Protein AF-A0A1A9VKA3-F1 (afdb_monomer)

Nearest PDB structures (foldseek):
  4nbq-assembly1_B  TM=9.025E-01  e=1.639E-74  Coxiella burnetii RSA 493
  4nbq-assembly1_A  TM=9.138E-01  e=6.397E-72  Coxiella burnetii RSA 493
  4aim-assembly1_A-3  TM=8.258E-01  e=1.124E-75  Caulobacter vibrioides CB15
  7ogk-assembly1_B  TM=8.802E-01  e=6.059E-70  Escherichia coli K-12
  6d6k-assembly2_B  TM=9.652E-01  e=4.763E-63  Acinetobacter baumannii

Solvent-accessible surface area (backbone atoms only — not comparable to full-atom values): 55734 Å² total; per-residue (Å²): 135,68,59,12,34,31,44,27,34,39,58,64,77,42,42,54,68,55,51,49,53,52,53,31,61,76,67,74,48,98,41,68,43,67,56,76,86,53,56,30,77,31,26,32,47,38,41,32,21,26,36,71,29,43,74,47,54,82,67,64,73,50,48,49,34,30,36,41,34,28,32,34,53,20,35,28,30,68,57,21,28,78,92,29,60,80,75,47,72,39,90,48,75,83,50,75,67,58,50,55,64,54,47,61,79,60,49,40,83,40,79,46,52,67,56,62,69,30,85,53,68,56,98,86,42,42,31,36,62,44,44,75,70,73,45,88,74,88,72,72,64,40,83,31,40,24,78,41,70,42,83,73,49,74,40,81,89,78,38,30,35,35,34,42,35,36,29,34,61,88,66,52,70,38,37,49,27,33,52,53,14,53,76,66,68,14,26,10,14,31,77,43,41,33,31,44,28,50,55,91,48,42,46,93,71,36,44,43,69,65,64,46,53,66,36,64,64,82,84,84,80,90,81,76,92,85,74,97,67,87,77,84,78,91,68,70,53,52,70,77,61,51,41,46,53,67,67,65,45,53,58,70,72,52,63,87,57,48,79,49,49,60,35,57,54,76,48,82,54,83,94,28,49,36,33,42,36,24,67,70,60,64,76,85,39,51,5,31,21,39,21,33,38,62,66,19,28,26,41,14,36,24,41,74,44,86,57,90,70,93,62,98,55,62,48,68,45,53,42,41,44,79,48,47,61,21,68,76,42,79,43,88,55,96,82,54,52,88,74,79,81,49,69,68,34,50,46,46,15,45,57,42,38,57,58,50,58,42,54,48,54,76,89,54,46,46,37,35,40,38,42,30,38,40,60,29,53,57,78,39,51,69,64,59,41,46,41,40,40,13,46,45,43,7,41,34,40,29,32,50,54,41,86,72,63,50,26,51,42,38,31,24,21,45,94,85,70,48,78,35,64,57,45,32,59,70,53,45,72,66,26,45,28,47,34,39,39,29,26,43,90,80,27,48,30,26,37,43,33,34,25,57,53,40,42,68,65,60,54,52,51,47,52,52,56,44,51,69,64,28,47,72,52,28,52,49,43,50,55,49,30,63,64,66,66,39,64,46,45,88,80,79,67,83,88,46,64,75,59,44,63,63,46,57,80,47,48,66,58,50,52,58,21,48,60,38,63,52,65,70,62,19,52,55,42,45,49,56,52,50,50,52,51,50,56,59,45,41,75,73,72,49,59,67,66,60,50,54,53,33,50,54,54,48,51,38,52,51,55,54,49,44,35,69,73,72,54,38,45,62,70,66,41,50,43,78,46,68,62,62,74,49,75,47,63,69,79,46,94,84,50,35,10,16,12,41,24,30,46,59,64,14,27,18,44,14,39,27,44,73,43,46,83,84,67,32,46,78,42,82,50,97,93,47,78,44,75,44,45,73,44,54,48,39,46,79,53,45,62,18,70,74,45,90,70,84,89,70,79,82,50,72,65,33,53,48,36,18,49,51,29,38,34,31,46,57,65,31,53,57,54,60,89,79,48,73,55,16,39,37,37,40,29,42,39,61,26,51,42,31,58,52,45,26,34,36,26,34,9,43,39,47,5,36,17,55,24,27,44,69,50,78,58,68,33,21,34,35,34,31,28,28,46,70,58,93,91,48,71,48,66,31,35,56,36,38,49,70,48,48,74,58,30,39,27,45,36,37,44,22,20,45,93,79,17,36,9,17,41,37,36,41,31,58,43,90,44,49,53,70,69,58,52,52,55,49,50,55,56,45,47,57,49,25,49,55,50,41,54,60,46,42,75,76,56,72,65,45,40,98,55,60,43,74,79,28,66,31,77,48,76,52,77,48,61,64,86,44,50,62,55,41,34,25,80,95,39,51,43,44,49,52,42,25,70,75,28,68,20,51,74,47,74,47,93,83,19,43,34,41,28,38,8,60,33,65,68,31,24,51,48,29,51,50,54,48,51,61,63,53,57,76,86,54,79,68,40,74,41,62,32,29,33,70,42,78,54,93,56,39,34,39,27,34,29,81,93,79,43,62,31,40,27,45,57,84,28,60,46,76,61,93,69,99,49,58,73,80,80,50,54,79,65,44,71,51,54,26,25,28,74,46,66,47,100,86,71,42,38,29,37,20,35,43,42,24,39,81,88,82,69,44,84,33,90,70,80,78,80,73,86,81,82,80,84,81,86,89,85,86,87,88,82,89,80,90,78,90,77,91,88,89,84,84,91,90,82,88,88,85,90,89,89,86,90,84,89,89,82,90,87,84,88,88,88,83,89,82,88,86,89,81,82,90,134

Foldseek 3Di:
DDFFKFFAFADAQDWLVVVQVLVCVLVVAPDKDWADTDDNQETFTIMMGTDPLVVCNVLLQFFKWKKKFKKAWFFAFLQLEPVGDTDGGDPDFDDPVRLVVLVVVVAFKDFFFDHQLAQDDDPRRGSNVCVVVVDDDDTGTDIWHWHDKDWDDADPPRSMTMIMTMTTPPDDVSRVQQVSNVSSVTGIGTHYMYIQDTQPRGRVLHDYSVRSNVLSDDDDDDDDDDDPDDDPDPRDHSSVSGHHSVRSCVSSPPPVQDLQNLLWDWDDALNWIWIWGDDNPPVVALFWIWIDTHFWIKIKGKHWDADPDDDPDAQEFFWEDEFCVLVPDQDPDPVSGDDDDDLVRLQLSVQLCLQQVLQADPRDHIHMYMYIYTNHDPQFFDVSQRSSLRSQLRCLSSLAQGDAQKGKWWWFAAPVRDIRTRGTPVSNVRTQKTWIWMAGLFFTFKIWIFGLFDALVSVLVRRVVRSNSTVVSSVVSVVSSVSNPRGHDDDDDDDLPVLLVVCVVCLVQLVVLLLDLDPVSSVVSVVVSLVVSLVVVVVVVDDSVSNVSSSVVNSLVSQLCCCQPVQAHSNRDHQLDFADWDKDWPPDVQFLIWIWIDTPQWIKTKTKAWAAQVPWDFDADPSGTDTHLEFFFEDEDQVQAPDDDDDDPDDSVRSNLRVQLCSQQVSQFDDCVVVVIRMYMYIYINHAFFPNSQSSNQRVLRRCLASQGFGNFRKGKWKKFWADDPPDIGIHTGDTPVCVVSTQKIWMFMHGLRGTRIIIIHGSHSRDHSVVSSVNSVSRSVNRVVSLVNSVVHPGGHDNDTDFQHKDKDKDFDDLVLVDQLCDDVSPQQVVLCVVLVWHWDADSRRIIIIIHRGPRSSVSSVVSSCQSSDDDDQFDKWKWAFADFDFFWTWIATRPRAIAIEGNQQEAQDDDPGPVVRDDHGDIFIWGQHDADPPGHTYTHRHQADRVPRDGRDDDHDDDDDDDDDDDDDDDDDDDDDDDDDDDDDDDDDDDDDDDDDDDDDDDDDDDDDDDDD

Structure (mmCIF, N/CA/C/O backbone):
data_AF-A0A1A9VKA3-F1
#
_entry.id   AF-A0A1A9VKA3-F1
#
loop_
_atom_site.group_PDB
_atom_site.id
_atom_site.type_symbol
_atom_site.label_atom_id
_atom_site.label_alt_id
_atom_site.label_comp_id
_atom_site.label_asym_id
_atom_site.label_entity_id
_atom_site.label_seq_id
_atom_site.pdbx_PDB_ins_code
_atom_site.Cartn_x
_atom_site.Cartn_y
_atom_site.Cartn_z
_atom_site.occupancy
_atom_site.B_iso_or_equiv
_atom_site.auth_seq_id
_atom_site.auth_comp_id
_atom_site.auth_asym_id
_atom_site.auth_atom_id
_atom_site.pdbx_PDB_model_num
ATOM 1 N N . MET A 1 1 ? -11.279 -48.563 34.164 1.00 61.41 1 MET A N 1
ATOM 2 C CA . MET A 1 1 ? -10.396 -48.146 35.279 1.00 61.41 1 MET A CA 1
ATOM 3 C C . MET A 1 1 ? -10.554 -46.649 35.484 1.00 61.41 1 MET A C 1
ATOM 5 O O . MET A 1 1 ? -10.796 -45.958 34.506 1.00 61.41 1 MET A O 1
ATOM 9 N N . ILE A 1 2 ? -10.482 -46.159 36.723 1.00 78.62 2 ILE A N 1
ATOM 10 C CA . ILE A 1 2 ? -10.632 -44.727 37.028 1.00 78.62 2 ILE A CA 1
ATOM 11 C C . ILE A 1 2 ? -9.265 -44.042 36.924 1.00 78.62 2 ILE A C 1
ATOM 13 O O . ILE A 1 2 ? -8.274 -44.522 37.487 1.00 78.62 2 ILE A O 1
ATOM 17 N N . HIS A 1 3 ? -9.222 -42.936 36.186 1.00 85.75 3 HIS A N 1
ATOM 18 C CA . HIS A 1 3 ? -8.033 -42.128 35.939 1.00 85.75 3 HIS A CA 1
ATOM 19 C C . HIS A 1 3 ? -8.384 -40.662 36.198 1.00 85.75 3 HIS A C 1
ATOM 21 O O . HIS A 1 3 ? -9.272 -40.130 35.543 1.00 85.75 3 HIS A O 1
ATOM 27 N N . GLY A 1 4 ? -7.735 -40.035 37.177 1.00 88.44 4 GLY A N 1
ATOM 28 C CA . GLY A 1 4 ? -8.029 -38.651 37.552 1.00 88.44 4 GLY A CA 1
ATOM 29 C C . GLY A 1 4 ? -7.556 -38.296 38.957 1.00 88.44 4 GLY A C 1
ATOM 30 O O . GLY A 1 4 ? -6.942 -39.116 39.647 1.00 88.44 4 GLY A O 1
ATOM 31 N N . TRP A 1 5 ? -7.831 -37.065 39.361 1.00 91.69 5 TRP A N 1
ATOM 32 C CA . TRP A 1 5 ? -7.497 -36.505 40.664 1.00 91.69 5 TRP A CA 1
ATOM 33 C C . TRP A 1 5 ? -8.720 -36.465 41.576 1.00 91.69 5 TRP A C 1
ATOM 35 O O . TRP A 1 5 ? -9.839 -36.264 41.128 1.00 91.69 5 TRP A O 1
ATOM 45 N N . LEU A 1 6 ? -8.504 -36.647 42.870 1.00 92.56 6 LEU A N 1
ATOM 46 C CA . LEU A 1 6 ? -9.514 -36.541 43.912 1.00 92.56 6 LEU A CA 1
ATOM 47 C C . LEU A 1 6 ? -9.021 -35.540 44.951 1.00 92.56 6 LEU A C 1
ATOM 49 O O . LEU A 1 6 ? -7.951 -35.730 45.528 1.00 92.56 6 LEU A O 1
ATOM 53 N N . ASN A 1 7 ? -9.798 -34.497 45.212 1.00 93.62 7 ASN A N 1
ATOM 54 C CA . ASN A 1 7 ? -9.508 -33.549 46.279 1.00 93.62 7 ASN A CA 1
ATOM 55 C C . ASN A 1 7 ? -10.084 -34.072 47.605 1.00 93.62 7 ASN A C 1
ATOM 57 O O . ASN A 1 7 ? -11.268 -33.900 47.874 1.00 93.62 7 ASN A O 1
ATOM 61 N N . LEU A 1 8 ? -9.288 -34.780 48.409 1.00 94.56 8 LEU A N 1
ATOM 62 C CA . LEU A 1 8 ? -9.779 -35.389 49.650 1.00 94.56 8 LEU A CA 1
ATOM 63 C C . LEU A 1 8 ? -9.677 -34.411 50.830 1.00 94.56 8 LEU A C 1
ATOM 65 O O . LEU A 1 8 ? -8.600 -33.873 51.071 1.00 94.56 8 LEU A O 1
ATOM 69 N N . ASP A 1 9 ? -10.730 -34.263 51.632 1.00 94.75 9 ASP A N 1
ATOM 70 C CA . ASP A 1 9 ? -10.618 -33.704 52.985 1.00 94.75 9 ASP A CA 1
ATOM 71 C C . ASP A 1 9 ? -10.139 -34.806 53.940 1.00 94.75 9 ASP A C 1
ATOM 73 O O . ASP A 1 9 ? -10.895 -35.700 54.333 1.00 94.75 9 ASP A O 1
ATOM 77 N N . LYS A 1 10 ? -8.842 -34.809 54.266 1.00 94.38 10 LYS A N 1
ATOM 78 C CA . LYS A 1 10 ? -8.260 -35.832 55.139 1.00 94.38 10 LYS A CA 1
ATOM 79 C C . LYS A 1 10 ? -8.697 -35.581 56.592 1.00 94.38 10 LYS A C 1
ATOM 81 O O . LYS A 1 10 ? -8.366 -34.521 57.127 1.00 94.38 10 LYS A O 1
ATOM 86 N N . PRO A 1 11 ? -9.292 -36.561 57.298 1.00 92.00 11 PRO A N 1
ATOM 87 C CA . PRO A 1 11 ? -9.583 -36.420 58.723 1.00 92.00 11 PRO A CA 1
ATOM 88 C C . PRO A 1 11 ? -8.307 -36.459 59.584 1.00 92.00 11 PRO A C 1
ATOM 90 O O . PRO A 1 11 ? -7.237 -36.916 59.153 1.00 92.00 11 PRO A O 1
ATOM 93 N N . ILE A 1 12 ? -8.422 -35.986 60.826 1.00 90.06 12 ILE A N 1
ATOM 94 C CA . ILE A 1 12 ? -7.366 -36.081 61.849 1.00 90.06 12 ILE A CA 1
ATOM 95 C C . ILE A 1 12 ? -7.159 -37.556 62.238 1.00 90.06 12 ILE A C 1
ATOM 97 O O . ILE A 1 12 ? -8.090 -38.356 62.213 1.00 90.06 12 ILE A O 1
ATOM 101 N N . GLY A 1 13 ? -5.929 -37.933 62.586 1.00 86.25 13 GLY A N 1
ATOM 102 C CA . GLY A 1 13 ? -5.596 -39.244 63.158 1.00 86.25 13 GLY A CA 1
ATOM 103 C C . GLY A 1 13 ? -5.094 -40.286 62.154 1.00 86.25 13 GLY A C 1
ATOM 104 O O . GLY A 1 13 ? -4.508 -41.288 62.558 1.00 86.25 13 GLY A O 1
ATOM 105 N N . ILE A 1 14 ? -5.231 -40.044 60.845 1.00 89.69 14 ILE A N 1
ATOM 106 C CA . ILE A 1 14 ? -4.697 -40.933 59.798 1.00 89.69 14 ILE A CA 1
ATOM 107 C C . ILE A 1 14 ? -3.540 -40.288 59.031 1.00 89.69 14 ILE A C 1
ATOM 109 O O . ILE A 1 14 ? -3.530 -39.090 58.768 1.00 89.69 14 ILE A O 1
ATOM 113 N N . SER A 1 15 ? -2.549 -41.072 58.617 1.00 89.25 15 SER A N 1
ATOM 114 C CA . SER A 1 15 ? -1.482 -40.599 57.725 1.00 89.25 15 SER A CA 1
ATOM 115 C C . SER A 1 15 ? -1.966 -40.442 56.278 1.00 89.25 15 SER A C 1
ATOM 117 O O . SER A 1 15 ? -2.915 -41.098 55.848 1.00 89.25 15 SER A O 1
ATOM 119 N N . SER A 1 16 ? -1.253 -39.640 55.478 1.00 90.00 16 SER A N 1
ATOM 120 C CA . SER A 1 16 ? -1.533 -39.499 54.035 1.00 90.00 16 SER A CA 1
ATOM 121 C C . SER A 1 16 ? -1.516 -40.853 53.298 1.00 90.00 16 SER A C 1
ATOM 123 O O . SER A 1 16 ? -2.329 -41.093 52.412 1.00 90.00 16 SER A O 1
ATOM 125 N N . ALA A 1 17 ? -0.643 -41.784 53.706 1.00 88.56 17 ALA A N 1
ATOM 126 C CA . ALA A 1 17 ? -0.574 -43.129 53.128 1.00 88.56 17 ALA A CA 1
ATOM 127 C C . ALA A 1 17 ? -1.793 -44.002 53.490 1.00 88.56 17 ALA A C 1
ATOM 129 O O . ALA A 1 17 ? -2.284 -44.763 52.652 1.00 88.56 17 ALA A O 1
ATOM 130 N N . GLN A 1 18 ? -2.307 -43.883 54.720 1.00 90.62 18 GLN A N 1
ATOM 131 C CA . GLN A 1 18 ? -3.542 -44.557 55.134 1.00 90.62 18 GLN A CA 1
ATOM 132 C C . GLN A 1 18 ? -4.755 -44.004 54.375 1.00 90.62 18 GLN A C 1
ATOM 134 O O . GLN A 1 18 ? -5.557 -44.798 53.889 1.00 90.62 18 GLN A O 1
ATOM 139 N N . ALA A 1 19 ? -4.833 -42.683 54.181 1.00 91.00 19 ALA A N 1
ATOM 140 C CA . ALA A 1 19 ? -5.880 -42.047 53.379 1.00 91.00 19 ALA A CA 1
ATOM 141 C C . ALA A 1 19 ? -5.872 -42.550 51.922 1.00 91.00 19 ALA A C 1
ATOM 143 O O . ALA A 1 19 ? -6.896 -43.004 51.416 1.00 91.00 19 ALA A O 1
ATOM 144 N N . VAL A 1 20 ? -4.697 -42.600 51.277 1.00 91.69 20 VAL A N 1
ATOM 145 C CA . VAL A 1 20 ? -4.548 -43.191 49.931 1.00 91.69 20 VAL A CA 1
ATOM 146 C C . VAL A 1 20 ? -5.001 -44.652 49.904 1.00 91.69 20 VAL A C 1
ATOM 148 O O . VAL A 1 20 ? -5.652 -45.072 48.952 1.00 91.69 20 VAL A O 1
ATOM 151 N N . THR A 1 21 ? -4.695 -45.432 50.943 1.00 91.00 21 THR A N 1
ATOM 152 C CA . THR A 1 21 ? -5.102 -46.845 51.027 1.00 91.00 21 THR A CA 1
ATOM 153 C C . THR A 1 21 ? -6.621 -46.999 51.122 1.00 91.00 21 THR A C 1
ATOM 155 O O . THR A 1 21 ? -7.177 -47.899 50.495 1.00 91.00 21 THR A O 1
ATOM 158 N N . GLN A 1 22 ? -7.300 -46.132 51.875 1.00 90.69 22 GLN A N 1
ATOM 159 C CA . GLN A 1 22 ? -8.761 -46.140 51.989 1.00 90.69 22 GLN A CA 1
ATOM 160 C C . GLN A 1 22 ? -9.425 -45.733 50.668 1.00 90.69 22 GLN A C 1
ATOM 162 O O . GLN A 1 22 ? -10.267 -46.471 50.163 1.00 90.69 22 GLN A O 1
ATOM 167 N N . VAL A 1 23 ? -8.964 -44.652 50.033 1.00 89.81 23 VAL A N 1
ATOM 168 C CA . VAL A 1 23 ? -9.460 -44.221 48.712 1.00 89.81 23 VAL A CA 1
ATOM 169 C C . VAL A 1 23 ? -9.226 -45.293 47.643 1.00 89.81 23 VAL A C 1
ATOM 171 O O . VAL A 1 23 ? -10.105 -45.566 46.827 1.00 89.81 23 VAL A O 1
ATOM 174 N N . LYS A 1 24 ? -8.071 -45.967 47.675 1.00 89.19 24 LYS A N 1
ATOM 175 C CA . LYS A 1 24 ? -7.750 -47.073 46.763 1.00 89.19 24 LYS A CA 1
ATOM 176 C C . LYS A 1 24 ? -8.760 -48.221 46.857 1.00 89.19 24 LYS A C 1
ATOM 178 O O . LYS A 1 24 ? -9.099 -48.796 45.826 1.00 89.19 24 LYS A O 1
ATOM 183 N N . LYS A 1 25 ? -9.224 -48.538 48.074 1.00 87.56 25 LYS A N 1
ATOM 184 C CA . LYS A 1 25 ? -10.262 -49.552 48.318 1.00 87.56 25 LYS A CA 1
ATOM 185 C C . LYS A 1 25 ? -11.631 -49.096 47.813 1.00 87.56 25 LYS A C 1
ATOM 187 O O . LYS A 1 25 ? -12.314 -49.891 47.186 1.00 87.56 25 LYS A O 1
ATOM 192 N N . ILE A 1 26 ? -12.003 -47.836 48.048 1.00 86.44 26 ILE A N 1
ATOM 193 C CA . ILE A 1 26 ? -13.296 -47.279 47.612 1.00 86.44 26 ILE A CA 1
ATOM 194 C C . ILE A 1 26 ? -13.417 -47.320 46.079 1.00 86.44 26 ILE A C 1
ATOM 196 O O . ILE A 1 26 ? -14.419 -47.782 45.550 1.00 86.44 26 ILE A O 1
ATOM 200 N N . PHE A 1 27 ? -12.387 -46.893 45.348 1.00 84.50 27 PHE A N 1
ATOM 201 C CA . PHE A 1 27 ? -12.435 -46.805 43.882 1.00 84.50 27 PHE A CA 1
ATOM 202 C C . PHE A 1 27 ? -11.936 -48.056 43.136 1.00 84.50 27 PHE A C 1
ATOM 204 O O . PHE A 1 27 ? -11.794 -48.003 41.914 1.00 84.50 27 PHE A O 1
ATOM 211 N N . ASP A 1 28 ? -11.623 -49.143 43.852 1.00 83.56 28 ASP A N 1
ATOM 212 C CA . ASP A 1 28 ? -11.058 -50.395 43.317 1.00 83.56 28 ASP A CA 1
ATOM 213 C C . ASP A 1 28 ? -9.945 -50.174 42.266 1.00 83.56 28 ASP A C 1
ATOM 215 O O . ASP A 1 28 ? -9.974 -50.666 41.135 1.00 83.56 28 ASP A O 1
ATOM 219 N N . THR A 1 29 ? -8.948 -49.349 42.607 1.00 83.94 29 THR A N 1
ATOM 220 C CA . THR A 1 29 ? -7.844 -49.013 41.689 1.00 83.94 29 THR A CA 1
ATOM 221 C C . THR A 1 29 ? -6.531 -49.667 42.098 1.00 83.94 29 THR A C 1
ATOM 223 O O . THR A 1 29 ? -6.176 -49.743 43.271 1.00 83.94 29 THR A O 1
ATOM 226 N N . LYS A 1 30 ? -5.727 -50.109 41.122 1.00 82.94 30 LYS A N 1
ATOM 227 C CA . LYS A 1 30 ? -4.413 -50.725 41.386 1.00 82.94 30 LYS A CA 1
ATOM 228 C C . LYS A 1 30 ? -3.325 -49.701 41.728 1.00 82.94 30 LYS A C 1
ATOM 230 O O . LYS A 1 30 ? -2.392 -50.045 42.460 1.00 82.94 30 LYS A O 1
ATOM 235 N N . LYS A 1 31 ? -3.448 -48.451 41.261 1.00 88.62 31 LYS A N 1
ATOM 236 C CA . LYS A 1 31 ? -2.453 -47.376 41.436 1.00 88.62 31 LYS A CA 1
ATOM 237 C C . LYS A 1 31 ? -3.103 -46.123 42.022 1.00 88.62 31 LYS A C 1
ATOM 239 O O . LYS A 1 31 ? -4.080 -45.629 41.468 1.00 88.62 31 LYS A O 1
ATOM 244 N N . ALA A 1 32 ? -2.533 -45.609 43.108 1.00 91.50 32 ALA A N 1
ATOM 245 C CA . ALA A 1 32 ? -2.912 -44.335 43.706 1.00 91.50 32 ALA A CA 1
ATOM 246 C C . ALA A 1 32 ? -1.687 -43.678 44.366 1.00 91.50 32 ALA A C 1
ATOM 248 O O . ALA A 1 32 ? -0.800 -44.381 44.855 1.00 91.50 32 ALA A O 1
ATOM 249 N N . GLY A 1 33 ? -1.640 -42.350 44.376 1.00 89.62 33 GLY A N 1
ATOM 250 C CA . GLY A 1 33 ? -0.594 -41.541 45.010 1.00 89.62 33 GLY A CA 1
ATOM 251 C C . GLY A 1 33 ? -1.160 -40.199 45.471 1.00 89.62 33 GLY A C 1
ATOM 252 O O . GLY A 1 33 ? -2.311 -39.904 45.180 1.00 89.62 33 GLY A O 1
ATOM 253 N N . HIS A 1 34 ? -0.394 -39.393 46.205 1.00 91.62 34 HIS A N 1
ATOM 254 C CA . HIS A 1 34 ? -0.874 -38.109 46.733 1.00 91.62 34 HIS A CA 1
ATOM 255 C C . HIS A 1 34 ? 0.099 -36.962 46.442 1.00 91.62 34 HIS A C 1
ATOM 257 O O . HIS A 1 34 ? 1.306 -37.187 46.319 1.00 91.62 34 HIS A O 1
ATOM 263 N N . LEU A 1 35 ? -0.425 -35.736 46.375 1.00 87.12 35 LEU A N 1
ATOM 264 C CA . LEU A 1 35 ? 0.350 -34.512 46.181 1.00 87.12 35 LEU A CA 1
ATOM 265 C C . LEU A 1 35 ? 0.547 -33.774 47.512 1.00 87.12 35 LEU A C 1
ATOM 267 O O . LEU A 1 35 ? -0.386 -33.247 48.117 1.00 87.12 35 LEU A O 1
ATOM 271 N N . GLY A 1 36 ? 1.796 -33.755 47.980 1.00 82.69 36 GLY A N 1
ATOM 272 C CA . GLY A 1 36 ? 2.171 -33.199 49.280 1.00 82.69 36 GLY A CA 1
ATOM 273 C C . GLY A 1 36 ? 1.756 -34.088 50.459 1.00 82.69 36 GLY A C 1
ATOM 274 O O . GLY A 1 36 ? 0.704 -34.720 50.458 1.00 82.69 36 GLY A O 1
ATOM 275 N N . THR A 1 37 ? 2.590 -34.145 51.496 1.00 85.88 37 THR A N 1
ATOM 276 C CA . THR A 1 37 ? 2.312 -34.932 52.709 1.00 85.88 37 THR A CA 1
ATOM 277 C C . THR A 1 37 ? 1.627 -34.065 53.761 1.00 85.88 37 THR A C 1
ATOM 279 O O . THR A 1 37 ? 2.080 -32.952 54.021 1.00 85.88 37 THR A O 1
ATOM 282 N N . LEU A 1 38 ? 0.568 -34.589 54.379 1.00 86.38 38 LEU A N 1
ATOM 283 C CA . LEU A 1 38 ? -0.024 -34.075 55.617 1.00 86.38 38 LEU A CA 1
ATOM 284 C C . LEU A 1 38 ? 0.322 -34.986 56.793 1.00 86.38 38 LEU A C 1
ATOM 286 O O . LEU A 1 38 ? 0.218 -36.216 56.681 1.00 86.38 38 LEU A O 1
ATOM 290 N N . ASP A 1 39 ? 0.700 -34.361 57.907 1.00 81.94 39 ASP A N 1
ATOM 291 C CA . ASP A 1 39 ? 0.918 -35.038 59.183 1.00 81.94 39 ASP A CA 1
ATOM 292 C C . ASP A 1 39 ? -0.409 -35.610 59.730 1.00 81.94 39 ASP A C 1
ATOM 294 O O . ASP A 1 39 ? -1.480 -35.087 59.414 1.00 81.94 39 ASP A O 1
ATOM 298 N N . PRO A 1 40 ? -0.379 -36.681 60.548 1.00 84.88 40 PRO A N 1
ATOM 299 C CA . PRO A 1 40 ? -1.594 -37.278 61.108 1.00 84.88 40 PRO A CA 1
ATOM 300 C C . PRO A 1 40 ? -2.463 -36.303 61.914 1.00 84.88 40 PRO A C 1
ATOM 302 O O . PRO A 1 40 ? -3.685 -36.376 61.811 1.00 84.88 40 PRO A O 1
ATOM 305 N N . LEU A 1 41 ? -1.847 -35.364 62.641 1.00 86.00 41 LEU A N 1
ATOM 306 C CA . LEU A 1 41 ? -2.549 -34.323 63.402 1.00 86.00 41 LEU A CA 1
ATOM 307 C C . LEU A 1 41 ? -3.238 -33.265 62.520 1.00 86.00 41 LEU A C 1
ATOM 309 O O . LEU A 1 41 ? -4.064 -32.500 63.006 1.00 86.00 41 LEU A O 1
ATOM 313 N N . ALA A 1 42 ? -2.878 -33.194 61.234 1.00 89.62 42 ALA A N 1
ATOM 314 C CA . ALA A 1 42 ? -3.408 -32.209 60.309 1.00 89.62 42 ALA A CA 1
ATOM 315 C C . ALA A 1 42 ? -4.627 -32.765 59.563 1.00 89.62 42 ALA A C 1
ATOM 317 O O . ALA A 1 42 ? -4.596 -33.901 59.075 1.00 89.62 42 ALA A O 1
ATOM 318 N N . SER A 1 43 ? -5.665 -31.941 59.431 1.00 93.88 43 SER A N 1
ATOM 319 C CA . SER A 1 43 ? -6.819 -32.204 58.560 1.00 93.88 43 SER A CA 1
ATOM 320 C C . SER A 1 43 ? -6.779 -31.364 57.282 1.00 93.88 43 SER A C 1
ATOM 322 O O . SER A 1 43 ? -5.906 -30.502 57.132 1.00 93.88 43 SER A O 1
ATOM 324 N N . GLY A 1 44 ? -7.724 -31.583 56.369 1.00 93.50 44 GLY A N 1
ATOM 325 C CA . GLY A 1 44 ? -7.929 -30.725 55.205 1.00 93.50 44 GLY A CA 1
ATOM 326 C C . GLY A 1 44 ? -7.424 -31.321 53.896 1.00 93.50 44 GLY A C 1
ATOM 327 O O . GLY A 1 44 ? -7.164 -32.521 53.781 1.00 93.50 44 GLY A O 1
ATOM 328 N N . VAL A 1 45 ? -7.267 -30.446 52.907 1.00 94.25 45 VAL A N 1
ATOM 329 C CA . VAL A 1 45 ? -7.030 -30.761 51.493 1.00 94.25 45 VAL A CA 1
ATOM 330 C C . VAL A 1 45 ? -5.841 -31.701 51.297 1.00 94.25 45 VAL A C 1
ATOM 332 O O . VAL A 1 45 ? -4.700 -31.333 51.577 1.00 94.25 45 VAL A O 1
ATOM 335 N N . LEU A 1 46 ? -6.071 -32.893 50.751 1.00 94.12 46 LEU A N 1
ATOM 336 C CA . LEU A 1 46 ? -5.081 -33.870 50.299 1.00 94.12 46 LEU A CA 1
ATOM 337 C C . LEU A 1 46 ? -5.436 -34.342 48.880 1.00 94.12 46 LEU A C 1
ATOM 339 O O . LEU A 1 46 ? -6.256 -35.245 48.724 1.00 94.12 46 LEU A O 1
ATOM 343 N N . PRO A 1 47 ? -4.788 -33.800 47.837 1.00 93.38 47 PRO A N 1
ATOM 344 C CA . PRO A 1 47 ? -5.032 -34.263 46.478 1.00 93.38 47 PRO A CA 1
ATOM 345 C C . PRO A 1 47 ? -4.479 -35.681 46.278 1.00 93.38 47 PRO A C 1
ATOM 347 O O . PRO A 1 47 ? -3.302 -35.945 46.547 1.00 93.38 47 PRO A O 1
ATOM 350 N N . ILE A 1 48 ? -5.324 -36.597 45.805 1.00 93.62 48 ILE A N 1
ATOM 351 C CA . ILE A 1 48 ? -5.009 -38.004 45.545 1.00 93.62 48 ILE A CA 1
ATOM 352 C C . ILE A 1 48 ? -5.166 -38.281 44.051 1.00 93.62 48 ILE A C 1
ATOM 354 O O . ILE A 1 48 ? -6.245 -38.143 43.487 1.00 93.62 48 ILE A O 1
ATOM 358 N N . ALA A 1 49 ? -4.092 -38.719 43.407 1.00 91.81 49 ALA A N 1
ATOM 359 C CA . ALA A 1 49 ? -4.095 -39.139 42.016 1.00 91.81 49 ALA A CA 1
ATOM 360 C C . ALA A 1 49 ? -4.415 -40.635 41.908 1.00 91.81 49 ALA A C 1
ATOM 362 O O . ALA A 1 49 ? -3.775 -41.456 42.572 1.00 91.81 49 ALA A O 1
ATOM 363 N N . LEU A 1 50 ? -5.356 -41.004 41.038 1.00 92.25 50 LEU A N 1
ATOM 364 C CA . LEU A 1 50 ? -5.785 -42.381 40.786 1.00 92.25 50 LEU A CA 1
ATOM 365 C C . LEU A 1 50 ? -5.399 -42.828 39.367 1.00 92.25 50 LEU A C 1
ATOM 367 O O . LEU A 1 50 ? -5.560 -42.093 38.391 1.00 92.25 50 LEU A O 1
ATOM 371 N N . GLY A 1 51 ? -4.900 -44.059 39.235 1.00 90.75 51 GLY A N 1
ATOM 372 C CA . GLY A 1 51 ? -4.555 -44.655 37.943 1.00 90.75 51 GLY A CA 1
ATOM 373 C C . GLY A 1 51 ? -3.438 -43.900 37.213 1.00 90.75 51 GLY A C 1
ATOM 374 O O . GLY A 1 51 ? -2.382 -43.652 37.795 1.00 90.75 51 GLY A O 1
ATOM 375 N N . GLU A 1 52 ? -3.654 -43.537 35.946 1.00 88.69 52 GLU A N 1
ATOM 376 C CA . GLU A 1 52 ? -2.672 -42.818 35.118 1.00 88.69 52 GLU A CA 1
ATOM 377 C C . GLU A 1 52 ? -2.340 -41.413 35.645 1.00 88.69 52 GLU A C 1
ATOM 379 O O . GLU A 1 52 ? -1.216 -40.947 35.462 1.00 88.69 52 GLU A O 1
ATOM 384 N N . ALA A 1 53 ? -3.234 -40.792 36.426 1.00 86.81 53 ALA A N 1
ATOM 385 C CA . ALA A 1 53 ? -2.974 -39.509 37.081 1.00 86.81 53 ALA A CA 1
ATOM 386 C C . ALA A 1 53 ? -1.754 -39.566 38.015 1.00 86.81 53 ALA A C 1
ATOM 388 O O . ALA A 1 53 ? -1.099 -38.554 38.247 1.00 86.81 53 ALA A O 1
ATOM 389 N N . THR A 1 54 ? -1.387 -40.749 38.525 1.00 88.81 54 THR A N 1
ATOM 390 C CA . THR A 1 54 ? -0.183 -40.915 39.360 1.00 88.81 54 THR A CA 1
ATOM 391 C C . THR A 1 54 ? 1.104 -40.502 38.643 1.00 88.81 54 THR A C 1
ATOM 393 O O . THR A 1 54 ? 2.032 -40.029 39.298 1.00 88.81 54 THR A O 1
ATOM 396 N N . LYS A 1 55 ? 1.147 -40.597 37.306 1.00 85.06 55 LYS A N 1
ATOM 397 C CA . LYS A 1 55 ? 2.260 -40.101 36.486 1.00 85.06 55 LYS A CA 1
ATOM 398 C C . LYS A 1 55 ? 2.350 -38.576 36.477 1.00 85.06 55 LYS A C 1
ATOM 400 O O . LYS A 1 55 ? 3.426 -38.063 36.222 1.00 85.06 55 LYS A O 1
ATOM 405 N N . THR A 1 56 ? 1.264 -37.866 36.788 1.00 83.00 56 THR A N 1
ATOM 406 C CA . THR A 1 56 ? 1.204 -36.392 36.798 1.00 83.00 56 THR A CA 1
ATOM 407 C C . THR A 1 56 ? 1.663 -35.763 38.119 1.00 83.00 56 THR A C 1
ATOM 409 O O . THR A 1 56 ? 1.943 -34.570 38.164 1.00 83.00 56 THR A O 1
ATOM 412 N N . ILE A 1 57 ? 1.826 -36.558 39.188 1.00 82.69 57 ILE A N 1
ATOM 413 C CA . ILE A 1 57 ? 2.264 -36.078 40.515 1.00 82.69 57 ILE A CA 1
ATOM 414 C C . ILE A 1 57 ? 3.594 -35.295 40.467 1.00 82.69 57 ILE A C 1
ATOM 416 O O . ILE A 1 57 ? 3.656 -34.247 41.105 1.00 82.69 57 ILE A O 1
ATOM 420 N N . PRO A 1 58 ? 4.654 -35.738 39.749 1.00 75.38 58 PRO A N 1
ATOM 421 C CA . PRO A 1 58 ? 5.909 -34.981 39.670 1.00 75.38 58 PRO A CA 1
ATOM 422 C C . PRO A 1 58 ? 5.771 -33.635 38.953 1.00 75.38 58 PRO A C 1
ATOM 424 O O . PRO A 1 58 ? 6.597 -32.753 39.156 1.00 75.38 58 PRO A O 1
ATOM 427 N N . TYR A 1 59 ? 4.753 -33.507 38.104 1.00 67.00 59 TYR A N 1
ATOM 428 C CA . TYR A 1 59 ? 4.562 -32.376 37.211 1.00 67.00 59 TYR A CA 1
ATOM 429 C C . TYR A 1 59 ? 3.686 -31.279 37.839 1.00 67.00 59 TYR A C 1
ATOM 431 O O . TYR A 1 59 ? 3.889 -30.100 37.577 1.00 67.00 59 TYR A O 1
ATOM 439 N N . LEU A 1 60 ? 2.788 -31.639 38.760 1.00 70.06 60 LEU A N 1
ATOM 440 C CA . LEU A 1 60 ? 2.014 -30.699 39.581 1.00 70.06 60 LEU A CA 1
ATOM 441 C C . LEU A 1 60 ? 2.846 -30.153 40.756 1.00 70.06 60 LEU A C 1
ATOM 443 O O . LEU A 1 60 ? 2.454 -30.251 41.918 1.00 70.06 60 LEU A O 1
ATOM 447 N N . PHE A 1 61 ? 4.035 -29.615 40.469 1.00 59.25 61 PHE A N 1
ATOM 448 C CA . PHE A 1 61 ? 4.917 -29.029 41.479 1.00 59.25 61 PHE A CA 1
ATOM 449 C C . PHE A 1 61 ? 4.281 -27.756 42.065 1.00 59.25 61 PHE A C 1
ATOM 451 O O . PHE A 1 61 ? 4.446 -26.662 41.542 1.00 59.25 61 PHE A O 1
ATOM 458 N N . CYS A 1 62 ? 3.512 -27.901 43.146 1.00 61.75 62 CYS A N 1
ATOM 459 C CA . CYS A 1 62 ? 2.856 -26.775 43.810 1.00 61.75 62 CYS A CA 1
ATOM 460 C C . CYS A 1 62 ? 3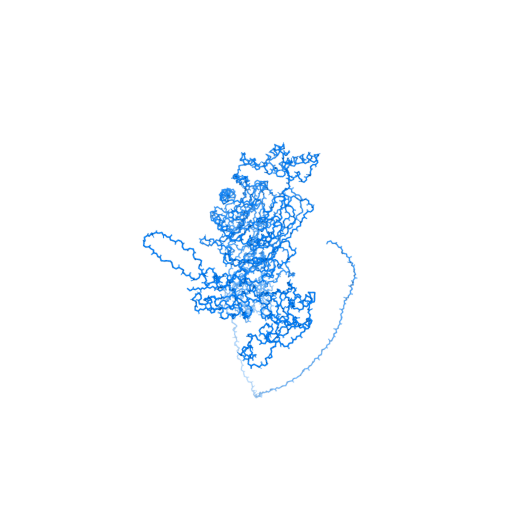.794 -26.129 44.835 1.00 61.75 62 CYS A C 1
ATOM 462 O O . CYS A 1 62 ? 4.077 -26.725 45.887 1.00 61.75 62 CYS A O 1
ATOM 464 N N . ASP A 1 63 ? 4.245 -24.905 44.556 1.00 68.12 63 ASP A N 1
ATOM 465 C CA . ASP A 1 63 ? 4.990 -24.129 45.546 1.00 68.12 63 ASP A CA 1
ATOM 466 C C . ASP A 1 63 ? 4.048 -23.572 46.626 1.00 68.12 63 ASP A C 1
ATOM 468 O O . ASP A 1 63 ? 4.366 -23.638 47.804 1.00 68.12 63 ASP A O 1
ATOM 472 N N . SER A 1 64 ? 2.817 -23.183 46.284 1.00 82.56 64 SER A N 1
ATOM 473 C CA . SER A 1 64 ? 1.897 -22.540 47.234 1.00 82.56 64 SER A CA 1
ATOM 474 C C . SER A 1 64 ? 0.986 -23.515 47.998 1.00 82.56 64 SER A C 1
ATOM 476 O O . SER A 1 64 ? 0.297 -24.364 47.418 1.00 82.56 64 SER A O 1
ATOM 478 N N . LYS A 1 65 ? 0.933 -23.361 49.325 1.00 91.19 65 LYS A N 1
ATOM 479 C CA . LYS A 1 65 ? 0.018 -24.057 50.249 1.00 91.19 65 LYS A CA 1
ATOM 480 C C . LYS A 1 65 ? -0.582 -23.063 51.233 1.00 91.19 65 LYS A C 1
ATOM 482 O O . LYS A 1 65 ? 0.111 -22.137 51.644 1.00 91.19 65 LYS A O 1
ATOM 487 N N . ALA A 1 66 ? -1.826 -23.289 51.652 1.00 93.81 66 ALA A N 1
ATOM 488 C CA . ALA A 1 66 ? -2.470 -22.476 52.683 1.00 93.81 66 ALA A CA 1
ATOM 489 C C . ALA A 1 66 ? -2.920 -23.318 53.881 1.00 93.81 66 ALA A C 1
ATOM 491 O O . ALA A 1 66 ? -3.363 -24.462 53.728 1.00 93.81 66 ALA A O 1
ATOM 492 N N . TYR A 1 67 ? -2.777 -22.752 55.077 1.00 96.12 67 TYR A N 1
ATOM 493 C CA . TYR A 1 67 ? -3.046 -23.407 56.350 1.00 96.12 67 TYR A CA 1
ATOM 494 C C . TYR A 1 67 ? -3.770 -22.472 57.310 1.00 96.12 67 TYR A C 1
ATOM 496 O O . TYR A 1 67 ? -3.360 -21.328 57.473 1.00 96.12 67 TYR A O 1
ATOM 504 N N . ASN A 1 68 ? -4.743 -23.024 58.032 1.00 96.50 68 ASN A N 1
ATOM 505 C CA . ASN A 1 68 ? -5.290 -22.443 59.250 1.00 96.50 68 ASN A CA 1
ATOM 506 C C . ASN A 1 68 ? -4.816 -23.272 60.445 1.00 96.50 68 ASN A C 1
ATOM 508 O O . ASN A 1 68 ? -4.865 -24.508 60.409 1.00 96.50 68 ASN A O 1
ATOM 512 N N . PHE A 1 69 ? -4.326 -22.623 61.496 1.00 96.38 69 PHE A N 1
ATOM 513 C CA . PHE A 1 69 ? -3.783 -23.330 62.653 1.00 96.38 69 PHE A CA 1
ATOM 514 C C . PHE A 1 69 ? -3.865 -22.525 63.944 1.00 96.38 69 PHE A C 1
ATOM 516 O O . PHE A 1 69 ? -3.887 -21.301 63.922 1.00 96.38 69 PHE A O 1
ATOM 523 N N . THR A 1 70 ? -3.851 -23.236 65.069 1.00 96.06 70 THR A N 1
ATOM 524 C CA . THR A 1 70 ? -3.882 -22.649 66.411 1.00 96.06 70 THR A CA 1
ATOM 525 C C . THR A 1 70 ? -2.562 -22.926 67.117 1.00 96.06 70 THR A C 1
ATOM 527 O O . THR A 1 70 ? -2.147 -24.087 67.226 1.00 96.06 70 THR A O 1
ATOM 530 N N . ILE A 1 71 ? -1.919 -21.877 67.629 1.00 96.44 71 ILE A N 1
ATOM 531 C CA . ILE A 1 71 ? -0.766 -21.986 68.526 1.00 96.44 71 ILE A CA 1
ATOM 532 C C . ILE A 1 71 ? -1.260 -21.867 69.965 1.00 96.44 71 ILE A C 1
ATOM 534 O O . ILE A 1 71 ? -2.001 -20.940 70.282 1.00 96.44 71 ILE A O 1
ATOM 538 N N . LYS A 1 72 ? -0.827 -22.775 70.843 1.00 94.75 72 LYS A N 1
ATOM 539 C CA . LYS A 1 72 ? -0.961 -22.620 72.296 1.00 94.75 72 LYS A CA 1
ATOM 540 C C . LYS A 1 72 ? 0.362 -22.147 72.887 1.00 94.75 72 LYS A C 1
ATOM 542 O O . LYS A 1 72 ? 1.406 -22.732 72.596 1.00 94.75 72 LYS A O 1
ATOM 547 N N . TRP A 1 73 ? 0.299 -21.102 73.704 1.00 95.12 73 TRP A N 1
ATOM 548 C CA . TRP A 1 73 ? 1.446 -20.441 74.321 1.00 95.12 73 TRP A CA 1
ATOM 549 C C . TRP A 1 73 ? 1.775 -21.025 75.697 1.00 95.12 73 TRP A C 1
ATOM 551 O O . TRP A 1 73 ? 0.914 -21.596 76.368 1.00 95.12 73 TRP A O 1
ATOM 561 N N . GLY A 1 74 ? 3.020 -20.844 76.139 1.00 91.69 74 GLY A N 1
ATOM 562 C CA . GLY A 1 74 ? 3.465 -21.207 77.487 1.00 91.69 74 GLY A CA 1
ATOM 563 C C . GLY A 1 74 ? 4.125 -22.579 77.599 1.00 91.69 74 GLY A C 1
ATOM 564 O O . GLY A 1 74 ? 4.637 -22.911 78.663 1.00 91.69 74 GLY A O 1
ATOM 565 N N . GLU A 1 75 ? 4.156 -23.373 76.526 1.00 93.12 75 GLU A N 1
ATOM 566 C CA . GLU A 1 75 ? 4.737 -24.720 76.514 1.00 93.12 75 GLU A CA 1
ATOM 567 C C . GLU A 1 75 ? 5.516 -24.979 75.218 1.00 93.12 75 GLU A C 1
ATOM 569 O O . GLU A 1 75 ? 4.989 -24.800 74.117 1.00 93.12 75 GLU A O 1
ATOM 574 N N . GLN A 1 76 ? 6.743 -25.488 75.346 1.00 92.06 76 GLN A N 1
ATOM 575 C CA . GLN A 1 76 ? 7.514 -26.084 74.254 1.00 92.06 76 GLN A CA 1
ATOM 576 C C . GLN A 1 76 ? 7.447 -27.610 74.357 1.00 92.06 76 GLN A C 1
ATOM 578 O O . GLN A 1 76 ? 7.724 -28.157 75.425 1.00 92.06 76 GLN A O 1
ATOM 583 N N . ARG A 1 77 ? 7.148 -28.307 73.255 1.00 91.06 77 ARG A N 1
ATOM 584 C CA . ARG A 1 77 ? 6.975 -29.772 73.221 1.00 91.06 77 ARG A CA 1
ATOM 585 C C . ARG A 1 77 ? 7.955 -30.465 72.275 1.00 91.06 77 ARG A C 1
ATOM 587 O O . ARG A 1 77 ? 8.454 -29.846 71.341 1.00 91.06 77 ARG A O 1
ATOM 594 N N . THR A 1 78 ? 8.231 -31.752 72.493 1.00 84.12 78 THR A N 1
ATOM 595 C CA . THR A 1 78 ? 9.217 -32.535 71.709 1.00 84.12 78 THR A CA 1
ATOM 596 C C . THR A 1 78 ? 8.883 -32.689 70.226 1.00 84.12 78 THR A C 1
ATOM 598 O O . THR A 1 78 ? 9.791 -32.787 69.396 1.00 84.12 78 THR A O 1
ATOM 601 N N . THR A 1 79 ? 7.601 -32.688 69.875 1.00 83.06 79 THR A N 1
ATOM 602 C CA . THR A 1 79 ? 7.095 -32.802 68.498 1.00 83.06 79 THR A CA 1
ATOM 603 C C . THR A 1 79 ? 6.591 -31.475 67.935 1.00 83.06 79 THR A C 1
ATOM 605 O O . THR A 1 79 ? 6.138 -31.452 66.793 1.00 83.06 79 THR A O 1
ATOM 608 N N . ASP A 1 80 ? 6.697 -30.377 68.694 1.00 88.75 80 ASP A N 1
ATOM 609 C CA . ASP A 1 80 ? 6.126 -29.062 68.366 1.00 88.75 80 ASP A CA 1
ATOM 610 C C . ASP A 1 80 ? 4.578 -29.085 68.173 1.00 88.75 80 ASP A C 1
ATOM 612 O O . ASP A 1 80 ? 3.991 -28.188 67.560 1.00 88.75 80 ASP A O 1
ATOM 616 N N . ASP A 1 81 ? 3.902 -30.104 68.720 1.00 88.12 81 ASP A N 1
ATOM 617 C CA . ASP A 1 81 ? 2.444 -30.294 68.740 1.00 88.12 81 ASP A CA 1
ATOM 618 C C . ASP A 1 81 ? 1.982 -30.991 70.040 1.00 88.12 81 ASP A C 1
ATOM 620 O O . ASP A 1 81 ? 2.798 -31.281 70.918 1.00 88.12 81 ASP A O 1
ATOM 624 N N . LEU A 1 82 ? 0.673 -31.233 70.178 1.00 86.44 82 LEU A N 1
ATOM 625 C CA . LEU A 1 82 ? 0.061 -31.852 71.365 1.00 86.44 82 LEU A CA 1
ATOM 626 C C . LEU A 1 82 ? 0.521 -33.288 71.661 1.00 86.44 82 LEU A C 1
ATOM 628 O O . LEU A 1 82 ? 0.425 -33.706 72.814 1.00 86.44 82 LEU A O 1
ATOM 632 N N . ASP A 1 83 ? 1.030 -34.026 70.671 1.00 83.50 83 ASP A N 1
ATOM 633 C CA . ASP A 1 83 ? 1.431 -35.428 70.850 1.00 83.50 83 ASP A CA 1
ATOM 634 C C . ASP A 1 83 ? 2.791 -35.562 71.563 1.00 83.50 83 ASP A C 1
ATOM 636 O O . ASP A 1 83 ? 3.195 -36.665 71.935 1.00 83.50 83 ASP A O 1
ATOM 640 N N . GLY A 1 84 ? 3.527 -34.458 71.728 1.00 82.69 84 GLY A N 1
ATOM 641 C CA . GLY A 1 84 ? 4.863 -34.440 72.318 1.00 82.69 84 GLY A CA 1
ATOM 642 C C . GLY A 1 84 ? 4.874 -34.105 73.803 1.00 82.69 84 GLY A C 1
ATOM 643 O O . GLY A 1 84 ? 4.084 -33.292 74.286 1.00 82.69 84 GLY A O 1
ATOM 644 N N . ASP A 1 85 ? 5.845 -34.667 74.519 1.00 87.38 85 ASP A N 1
ATOM 645 C CA . ASP A 1 85 ? 6.119 -34.334 75.918 1.00 87.38 85 ASP A CA 1
ATOM 646 C C . ASP A 1 85 ? 6.572 -32.874 76.077 1.00 87.38 85 ASP A C 1
ATOM 648 O O . ASP A 1 85 ? 7.268 -32.321 75.217 1.00 87.38 85 ASP A O 1
ATOM 652 N N . ILE A 1 86 ? 6.205 -32.249 77.199 1.00 90.69 86 ILE A N 1
ATOM 653 C CA . ILE A 1 86 ? 6.618 -30.881 77.541 1.00 90.69 86 ILE A CA 1
ATOM 654 C C . ILE A 1 86 ? 8.120 -30.867 77.857 1.00 90.69 86 ILE A C 1
ATOM 656 O O . ILE A 1 86 ? 8.595 -31.601 78.720 1.00 90.69 86 ILE A O 1
ATOM 660 N N . ILE A 1 87 ? 8.864 -29.999 77.170 1.00 89.19 87 ILE A N 1
ATOM 661 C CA . ILE A 1 87 ? 10.299 -29.767 77.389 1.00 89.19 87 ILE A CA 1
ATOM 662 C C . ILE A 1 87 ? 10.514 -28.552 78.295 1.00 89.19 87 ILE A C 1
ATOM 664 O O . ILE A 1 87 ? 11.375 -28.574 79.173 1.00 89.19 87 ILE A O 1
ATOM 668 N N . ARG A 1 88 ? 9.785 -27.461 78.035 1.00 89.81 88 ARG A N 1
ATOM 669 C CA . ARG A 1 88 ? 9.916 -26.178 78.741 1.00 89.81 88 ARG A CA 1
ATOM 670 C C . ARG A 1 88 ? 8.557 -25.523 78.891 1.00 89.81 88 ARG A C 1
ATOM 672 O O . ARG A 1 88 ? 7.704 -25.678 78.018 1.00 89.81 88 ARG A O 1
ATOM 679 N N . THR A 1 89 ? 8.401 -24.749 79.955 1.00 92.69 89 THR A N 1
ATOM 680 C CA . THR A 1 89 ? 7.224 -23.920 80.205 1.00 92.69 89 THR A CA 1
ATOM 681 C C . THR A 1 89 ? 7.626 -22.459 80.390 1.00 92.69 89 THR A C 1
ATOM 683 O O . THR A 1 89 ? 8.781 -22.154 80.692 1.00 92.69 89 THR A O 1
ATOM 686 N N . SER A 1 90 ? 6.682 -21.550 80.168 1.00 91.56 90 SER A N 1
ATOM 687 C CA . SER A 1 90 ? 6.810 -20.119 80.451 1.00 91.56 90 SER A CA 1
ATOM 688 C C . SER A 1 90 ? 5.480 -19.595 80.977 1.00 91.56 90 SER A C 1
ATOM 690 O O . SER A 1 90 ? 4.422 -20.066 80.554 1.00 91.56 90 SER A O 1
ATOM 692 N N . ASP A 1 91 ? 5.526 -18.596 81.853 1.00 89.69 91 ASP A N 1
ATOM 693 C CA . ASP A 1 91 ? 4.341 -17.884 82.348 1.00 89.69 91 ASP A CA 1
ATOM 694 C C . ASP A 1 91 ? 3.977 -16.674 81.468 1.00 89.69 91 ASP A C 1
ATOM 696 O O . ASP A 1 91 ? 2.901 -16.100 81.609 1.00 89.69 91 ASP A O 1
ATOM 700 N N . ILE A 1 92 ? 4.837 -16.310 80.508 1.00 88.94 92 ILE A N 1
ATOM 701 C CA . ILE A 1 92 ? 4.611 -15.183 79.593 1.00 88.94 92 ILE A CA 1
ATOM 702 C C . ILE A 1 92 ? 3.483 -15.527 78.612 1.00 88.94 92 ILE A C 1
ATOM 704 O O . ILE A 1 92 ? 3.467 -16.613 78.024 1.00 88.94 92 ILE A O 1
ATOM 708 N N . ARG A 1 93 ? 2.543 -14.597 78.409 1.00 89.69 93 ARG A N 1
ATOM 709 C CA . ARG A 1 93 ? 1.445 -14.709 77.436 1.00 89.69 93 ARG A CA 1
ATOM 710 C C . ARG A 1 93 ? 1.474 -13.501 76.503 1.00 89.69 93 ARG A C 1
ATOM 712 O O . ARG A 1 93 ? 1.328 -12.385 76.994 1.00 89.69 93 ARG A O 1
ATOM 719 N N . PRO A 1 94 ? 1.717 -13.697 75.197 1.00 89.81 94 PRO A N 1
ATOM 720 C CA . PRO A 1 94 ? 1.869 -12.581 74.282 1.00 89.81 94 PRO A CA 1
ATOM 721 C C . PRO A 1 94 ? 0.508 -11.950 73.969 1.00 89.81 94 PRO A C 1
ATOM 723 O O . PRO A 1 94 ? -0.474 -12.647 73.709 1.00 89.81 94 PRO A O 1
ATOM 726 N N . GLU A 1 95 ? 0.458 -10.622 73.978 1.00 87.88 95 GLU A N 1
ATOM 727 C CA . GLU A 1 95 ? -0.728 -9.856 73.592 1.00 87.88 95 GLU A CA 1
ATOM 728 C C . GLU A 1 95 ? -0.832 -9.712 72.067 1.00 87.88 95 GLU A C 1
ATOM 730 O O . GLU A 1 95 ? 0.156 -9.840 71.341 1.00 87.88 95 GLU A O 1
ATOM 735 N N . TYR A 1 96 ? -2.026 -9.375 71.571 1.00 89.69 96 TYR A N 1
ATOM 736 C CA . TYR A 1 96 ? -2.326 -9.238 70.138 1.00 89.69 96 TYR A CA 1
ATOM 737 C C . TYR A 1 96 ? -1.277 -8.422 69.358 1.00 89.69 96 TYR A C 1
ATOM 739 O O . TYR A 1 96 ? -0.776 -8.869 68.325 1.00 89.69 96 TYR A O 1
ATOM 747 N N . ASN A 1 97 ? -0.883 -7.255 69.879 1.00 89.06 97 ASN A N 1
ATOM 748 C CA . ASN A 1 97 ? 0.094 -6.380 69.224 1.00 89.06 97 ASN A CA 1
ATOM 749 C C . ASN A 1 97 ? 1.501 -6.991 69.183 1.00 89.06 97 ASN A C 1
ATOM 751 O O . ASN A 1 97 ? 2.203 -6.853 68.186 1.00 89.06 97 ASN A O 1
ATOM 755 N N . GLN A 1 98 ? 1.907 -7.700 70.240 1.00 90.69 98 GLN A N 1
ATOM 756 C CA . GLN A 1 98 ? 3.215 -8.357 70.297 1.00 90.69 98 GLN A CA 1
ATOM 757 C C . GLN A 1 98 ? 3.295 -9.489 69.271 1.00 90.69 98 GLN A C 1
ATOM 759 O O . GLN A 1 98 ? 4.299 -9.617 68.572 1.00 90.69 98 GLN A O 1
ATOM 764 N N . ILE A 1 99 ? 2.218 -10.270 69.147 1.00 91.94 99 ILE A N 1
ATOM 765 C CA . ILE A 1 99 ? 2.118 -11.345 68.159 1.00 91.94 99 ILE A CA 1
ATOM 766 C C . ILE A 1 99 ? 2.199 -10.767 66.740 1.00 91.94 99 ILE A C 1
ATOM 768 O O . ILE A 1 99 ? 3.001 -11.250 65.945 1.00 91.94 99 ILE A O 1
ATOM 772 N N . ASN A 1 100 ? 1.432 -9.717 66.430 1.00 89.44 100 ASN A N 1
ATOM 773 C CA . ASN A 1 100 ? 1.446 -9.102 65.099 1.00 89.44 100 ASN A CA 1
ATOM 774 C C . ASN A 1 100 ? 2.814 -8.528 64.714 1.00 89.44 100 ASN A C 1
ATOM 776 O O . ASN A 1 100 ? 3.287 -8.809 63.617 1.00 89.44 100 ASN A O 1
ATOM 780 N N . CYS A 1 101 ? 3.493 -7.814 65.616 1.00 89.50 101 CYS A N 1
ATOM 781 C CA . CYS A 1 101 ? 4.854 -7.341 65.347 1.00 89.50 101 CYS A CA 1
ATOM 782 C C . CYS A 1 101 ? 5.833 -8.506 65.129 1.00 89.50 101 CYS A C 1
ATOM 784 O O . CYS A 1 101 ? 6.734 -8.425 64.297 1.00 89.50 101 CYS A O 1
ATOM 786 N N . ALA A 1 102 ? 5.678 -9.609 65.868 1.00 91.38 102 ALA A N 1
ATOM 787 C CA . ALA A 1 102 ? 6.553 -10.763 65.706 1.00 91.38 102 ALA A CA 1
ATOM 788 C C . ALA A 1 102 ? 6.349 -11.461 64.355 1.00 91.38 102 ALA A C 1
ATOM 790 O O . ALA A 1 102 ? 7.340 -11.884 63.763 1.00 91.38 102 ALA A O 1
ATOM 791 N N . ILE A 1 103 ? 5.109 -11.538 63.854 1.00 93.81 103 ILE A N 1
ATOM 792 C CA . ILE A 1 103 ? 4.756 -12.151 62.561 1.00 93.81 103 ILE A CA 1
ATOM 793 C C . ILE A 1 103 ? 5.531 -11.536 61.391 1.00 93.81 103 ILE A C 1
ATOM 795 O O . ILE A 1 103 ? 5.945 -12.281 60.504 1.00 93.81 103 ILE A O 1
ATOM 799 N N . GLU A 1 104 ? 5.759 -10.220 61.385 1.00 90.00 104 GLU A N 1
ATOM 800 C CA . GLU A 1 104 ? 6.442 -9.525 60.280 1.00 90.00 104 GLU A CA 1
ATOM 801 C C . GLU A 1 104 ? 7.830 -10.116 59.985 1.00 90.00 104 GLU A C 1
ATOM 803 O O . GLU A 1 104 ? 8.223 -10.235 58.827 1.00 90.00 104 GLU A O 1
ATOM 808 N N . ASN A 1 105 ? 8.529 -10.607 61.015 1.00 89.69 105 ASN A N 1
ATOM 809 C CA . ASN A 1 105 ? 9.850 -11.236 60.880 1.00 89.69 105 ASN A CA 1
ATOM 810 C C . ASN A 1 105 ? 9.816 -12.638 60.249 1.00 89.69 105 ASN A C 1
ATOM 812 O O . ASN A 1 105 ? 10.867 -13.216 59.964 1.00 89.69 105 ASN A O 1
ATOM 816 N N . PHE A 1 106 ? 8.626 -13.212 60.074 1.00 91.31 106 PHE A N 1
ATOM 817 C CA . PHE A 1 106 ? 8.429 -14.542 59.507 1.00 91.31 106 PHE A CA 1
ATOM 818 C C . PHE A 1 106 ? 7.888 -14.502 58.075 1.00 91.31 106 PHE A C 1
ATOM 820 O O . PHE A 1 106 ? 7.812 -15.556 57.452 1.00 91.31 106 PHE A O 1
ATOM 827 N N . ILE A 1 107 ? 7.537 -13.328 57.538 1.00 92.19 107 ILE A N 1
ATOM 828 C CA . ILE A 1 107 ? 7.072 -13.160 56.154 1.00 92.19 107 ILE A CA 1
ATOM 829 C C . ILE A 1 107 ? 8.281 -12.944 55.229 1.00 92.19 107 ILE A C 1
ATOM 831 O O . ILE A 1 107 ? 9.217 -12.223 55.557 1.00 92.19 107 ILE A O 1
ATOM 835 N N . GLY A 1 108 ? 8.269 -13.572 54.052 1.00 89.12 108 GLY A N 1
ATOM 836 C CA . GLY A 1 108 ? 9.377 -13.564 53.098 1.00 89.12 108 GLY A CA 1
ATOM 837 C C . GLY A 1 108 ? 10.249 -14.816 53.194 1.00 89.12 108 GLY A C 1
ATOM 838 O O . GLY A 1 108 ? 9.766 -15.910 53.495 1.00 89.12 108 GLY A O 1
ATOM 839 N N . GLU A 1 109 ? 11.534 -14.685 52.867 1.00 91.19 109 GLU A N 1
ATOM 840 C CA . GLU A 1 109 ? 12.484 -15.799 52.921 1.00 91.19 109 GLU A CA 1
ATOM 841 C C . GLU A 1 109 ? 13.101 -15.937 54.313 1.00 91.19 109 GLU A C 1
ATOM 843 O O . GLU A 1 109 ? 13.835 -15.064 54.772 1.00 91.19 109 GLU A O 1
ATOM 848 N N . ILE A 1 110 ? 12.856 -17.074 54.967 1.00 91.06 110 ILE A N 1
ATOM 849 C CA . ILE A 1 110 ? 13.364 -17.357 56.311 1.00 91.06 110 ILE A CA 1
ATOM 850 C C . ILE A 1 110 ? 14.174 -18.652 56.351 1.00 91.06 110 ILE A C 1
ATOM 852 O O . ILE A 1 110 ? 13.967 -19.586 55.572 1.00 91.06 110 ILE A O 1
ATOM 856 N N . LYS A 1 111 ? 15.102 -18.738 57.308 1.00 91.06 111 LYS A N 1
ATOM 857 C CA . LYS A 1 111 ? 15.792 -19.990 57.638 1.00 91.06 111 LYS A CA 1
ATOM 858 C C . LYS A 1 111 ? 15.000 -20.725 58.710 1.00 91.06 111 LYS A C 1
ATOM 860 O O . LYS A 1 111 ? 15.030 -20.338 59.871 1.00 91.06 111 LYS A O 1
ATOM 865 N N . GLN A 1 112 ? 14.348 -21.818 58.334 1.00 90.81 112 GLN A N 1
ATOM 866 C CA . GLN A 1 112 ? 13.588 -22.654 59.256 1.00 90.81 112 GLN A CA 1
ATOM 867 C C . GLN A 1 112 ? 14.331 -23.959 59.547 1.00 90.81 112 GLN A C 1
ATOM 869 O O . GLN A 1 112 ? 14.849 -24.612 58.637 1.00 90.81 112 GLN A O 1
ATOM 874 N N . THR A 1 113 ? 14.351 -24.379 60.813 1.00 88.19 113 THR A N 1
ATOM 875 C CA . THR A 1 113 ? 14.813 -25.724 61.192 1.00 88.19 113 THR A CA 1
ATOM 876 C C . THR A 1 113 ? 13.612 -26.666 61.290 1.00 88.19 113 THR A C 1
ATOM 878 O O . THR A 1 113 ? 12.774 -26.460 62.170 1.00 88.19 113 THR A O 1
ATOM 881 N N . PRO A 1 114 ? 13.509 -27.696 60.429 1.00 84.06 114 PRO A N 1
ATOM 882 C CA . PRO A 1 114 ? 12.410 -28.657 60.483 1.00 84.06 114 PRO A CA 1
ATOM 883 C C . PRO A 1 114 ? 12.299 -29.381 61.839 1.00 84.06 114 PRO A C 1
ATOM 885 O O . PRO A 1 114 ? 13.317 -29.558 62.514 1.00 84.06 114 PRO A O 1
ATOM 888 N N . PRO A 1 115 ? 11.108 -29.885 62.218 1.00 78.56 115 PRO A N 1
ATOM 889 C CA . PRO A 1 115 ? 10.923 -30.645 63.451 1.00 78.56 115 PRO A CA 1
ATOM 890 C C . PRO A 1 115 ? 11.755 -31.935 63.470 1.00 78.56 115 PRO A C 1
ATOM 892 O O . PRO A 1 115 ? 11.980 -32.566 62.426 1.00 78.56 115 PRO A O 1
ATOM 895 N N . GLN A 1 116 ? 12.138 -32.385 64.671 1.00 74.56 116 GLN A N 1
ATOM 896 C CA . GLN A 1 116 ? 12.855 -33.656 64.864 1.00 74.56 116 GLN A CA 1
ATOM 897 C C . GLN A 1 116 ? 12.044 -34.857 64.349 1.00 74.56 116 GLN A C 1
ATOM 899 O O . GLN A 1 116 ? 12.588 -35.778 63.738 1.00 74.56 116 GLN A O 1
ATOM 904 N N . PHE A 1 117 ? 10.721 -34.797 64.499 1.00 69.56 117 PHE A N 1
ATOM 905 C CA . PHE A 1 117 ? 9.770 -35.799 64.022 1.00 69.56 117 PHE A CA 1
ATOM 906 C C . PHE A 1 117 ? 9.216 -35.445 62.633 1.00 69.56 117 PHE A C 1
ATOM 908 O O . PHE A 1 117 ? 8.005 -35.367 62.423 1.00 69.56 117 PHE A O 1
ATOM 915 N N . SER A 1 118 ? 10.116 -35.222 61.671 1.00 69.88 118 SER A N 1
ATOM 916 C CA . SER A 1 118 ? 9.779 -34.934 60.271 1.00 69.88 118 SER A CA 1
ATOM 917 C C . SER A 1 118 ? 10.050 -36.123 59.342 1.00 69.88 118 SER A C 1
ATOM 919 O O . SER A 1 118 ? 10.778 -37.072 59.656 1.00 69.88 118 SER A O 1
ATOM 921 N N . ALA A 1 119 ? 9.480 -36.073 58.137 1.00 65.69 119 ALA A N 1
ATOM 922 C CA . ALA A 1 119 ? 9.710 -37.074 57.098 1.00 65.69 119 ALA A CA 1
ATOM 923 C C . ALA A 1 119 ? 11.050 -36.891 56.354 1.00 65.69 119 ALA A C 1
ATOM 925 O O . ALA A 1 119 ? 11.284 -37.565 55.352 1.00 65.69 119 ALA A O 1
ATOM 926 N N . ILE A 1 120 ? 11.951 -36.007 56.783 1.00 70.31 120 ILE A N 1
ATOM 927 C CA . ILE A 1 120 ? 13.228 -35.767 56.089 1.00 70.31 120 ILE A CA 1
ATOM 928 C C . ILE A 1 120 ? 14.110 -37.020 56.151 1.00 70.31 120 ILE A C 1
ATOM 930 O O . ILE A 1 120 ? 14.184 -37.671 57.186 1.00 70.31 120 ILE A O 1
ATOM 934 N N . LYS A 1 121 ? 14.775 -37.389 55.048 1.00 71.56 121 LYS A N 1
ATOM 935 C CA . LYS A 1 121 ? 15.763 -38.480 55.057 1.00 71.56 121 LYS A CA 1
ATOM 936 C C . LYS A 1 121 ? 17.133 -37.950 55.481 1.00 71.56 121 LYS A C 1
ATOM 938 O O . LYS A 1 121 ? 17.622 -36.988 54.897 1.00 71.56 121 LYS A O 1
ATOM 943 N N . ILE A 1 122 ? 17.760 -38.603 56.452 1.00 66.12 122 ILE A N 1
ATOM 944 C CA . ILE A 1 122 ? 19.102 -38.313 56.959 1.00 66.12 122 ILE A CA 1
ATOM 945 C C . ILE A 1 122 ? 19.894 -39.618 56.872 1.00 66.12 122 ILE A C 1
ATOM 947 O O . ILE A 1 122 ? 19.496 -40.625 57.453 1.00 66.12 122 ILE A O 1
ATOM 951 N N . LYS A 1 123 ? 20.964 -39.624 56.062 1.00 65.88 123 LYS A N 1
ATOM 952 C CA . LYS A 1 123 ? 21.763 -40.826 55.737 1.00 65.88 123 LYS A CA 1
ATOM 953 C C . LYS A 1 123 ? 20.908 -42.038 55.304 1.00 65.88 123 LYS A C 1
ATOM 955 O O . LYS A 1 123 ? 21.161 -43.166 55.702 1.00 65.88 123 LYS A O 1
ATOM 960 N N . GLY A 1 124 ? 19.853 -41.799 54.518 1.00 68.00 124 GLY A N 1
ATOM 961 C CA . GLY A 1 124 ? 18.963 -42.846 53.990 1.00 68.00 124 GLY A CA 1
ATOM 962 C C . GLY A 1 124 ? 17.755 -43.215 54.868 1.00 68.00 124 GLY A C 1
ATOM 963 O O . GLY A 1 124 ? 16.764 -43.710 54.329 1.00 68.00 124 GLY A O 1
ATOM 964 N N . ALA A 1 125 ? 17.753 -42.897 56.170 1.00 69.69 125 ALA A N 1
ATOM 965 C CA . ALA A 1 125 ? 16.637 -43.162 57.091 1.00 69.69 125 ALA A CA 1
ATOM 966 C C . ALA A 1 125 ? 15.784 -41.904 57.358 1.00 69.69 125 ALA A C 1
ATOM 968 O O . ALA A 1 125 ? 16.288 -40.787 57.324 1.00 69.69 125 ALA A O 1
ATOM 969 N N . ARG A 1 126 ? 14.473 -42.050 57.605 1.00 73.88 126 ARG A N 1
ATOM 970 C CA . ARG A 1 126 ? 13.569 -40.913 57.902 1.00 73.88 126 ARG A CA 1
ATOM 971 C C . ARG A 1 126 ? 13.814 -40.387 59.329 1.00 73.88 126 ARG A C 1
ATOM 973 O O . ARG A 1 126 ? 13.916 -41.195 60.247 1.00 73.88 126 ARG A O 1
ATOM 980 N N . ALA A 1 127 ? 13.840 -39.068 59.521 1.00 70.00 127 ALA A N 1
ATOM 981 C CA . ALA A 1 127 ? 14.195 -38.407 60.779 1.00 70.00 127 ALA A CA 1
ATOM 982 C C . ALA A 1 127 ? 13.305 -38.843 61.953 1.00 70.00 127 ALA A C 1
ATOM 984 O O . ALA A 1 127 ? 13.833 -39.197 63.002 1.00 70.00 127 ALA A O 1
ATOM 985 N N . TYR A 1 128 ? 11.988 -38.974 61.750 1.00 69.56 128 TYR A N 1
ATOM 986 C CA . TYR A 1 128 ? 11.094 -39.481 62.799 1.00 69.56 128 TYR A CA 1
ATOM 987 C C . TYR A 1 128 ? 11.429 -40.912 63.268 1.00 69.56 128 TYR A C 1
ATOM 989 O O . TYR A 1 128 ? 11.186 -41.236 64.427 1.00 69.56 128 TYR A O 1
ATOM 997 N N . LYS A 1 129 ? 11.980 -41.784 62.403 1.00 71.56 129 LYS A N 1
ATOM 998 C CA . LYS A 1 129 ? 12.382 -43.146 62.808 1.00 71.56 129 LYS A CA 1
ATOM 999 C C . LYS A 1 129 ? 13.607 -43.106 63.720 1.00 71.56 129 LYS A C 1
ATOM 1001 O O . LYS A 1 129 ? 13.647 -43.847 64.690 1.00 71.56 129 LYS A O 1
ATOM 1006 N N . LEU A 1 130 ? 14.559 -42.224 63.416 1.00 70.62 130 LEU A N 1
ATOM 1007 C CA . LEU A 1 130 ? 15.784 -42.026 64.197 1.00 70.62 130 LEU A CA 1
ATOM 1008 C C . LEU A 1 130 ? 15.503 -41.326 65.540 1.00 70.62 130 LEU A C 1
ATOM 1010 O O . LEU A 1 130 ? 16.068 -41.702 66.566 1.00 70.62 130 LEU A O 1
ATOM 1014 N N . ALA A 1 131 ? 14.584 -40.356 65.549 1.00 67.19 131 ALA A N 1
ATOM 1015 C CA . ALA A 1 131 ? 14.145 -39.676 66.767 1.00 67.19 131 ALA A CA 1
ATOM 1016 C C . ALA A 1 131 ? 13.418 -40.638 67.727 1.00 67.19 131 ALA A C 1
ATOM 1018 O O . ALA A 1 131 ? 13.704 -40.655 68.920 1.00 67.19 131 ALA A O 1
ATOM 1019 N N . ARG A 1 132 ? 12.542 -41.514 67.203 1.00 72.25 132 ARG A N 1
ATOM 1020 C CA . ARG A 1 132 ? 11.844 -42.543 68.001 1.00 72.25 132 ARG A CA 1
ATOM 1021 C C . ARG A 1 132 ? 12.762 -43.641 68.546 1.00 72.25 132 ARG A C 1
ATOM 1023 O O . ARG A 1 132 ? 12.398 -44.282 69.521 1.00 72.25 132 ARG A O 1
ATOM 1030 N N . SER A 1 133 ? 13.942 -43.848 67.958 1.00 69.25 133 SER A N 1
ATOM 1031 C CA . SER A 1 133 ? 14.974 -44.743 68.504 1.00 69.25 133 SER A CA 1
ATOM 1032 C C . SER A 1 133 ? 15.899 -44.063 69.526 1.00 69.25 133 SER A C 1
ATOM 1034 O O . SER A 1 133 ? 16.941 -44.618 69.862 1.00 69.25 133 SER A O 1
ATOM 1036 N N . GLY A 1 134 ? 15.570 -42.849 69.988 1.00 64.38 134 GLY A N 1
ATOM 1037 C CA . GLY A 1 134 ? 16.326 -42.125 71.018 1.00 64.38 134 GLY A CA 1
ATOM 1038 C C . GLY A 1 134 ? 17.623 -41.458 70.539 1.00 64.38 134 GLY A C 1
ATOM 1039 O O . GLY A 1 134 ? 18.369 -40.921 71.357 1.00 64.38 134 GLY A O 1
ATOM 1040 N N . GLN A 1 135 ? 17.920 -41.450 69.233 1.00 68.00 135 GLN A N 1
ATOM 1041 C CA . GLN A 1 135 ? 19.104 -40.769 68.697 1.00 68.00 135 GLN A CA 1
ATOM 1042 C C . GLN A 1 135 ? 18.837 -39.272 68.498 1.00 68.00 135 GLN A C 1
ATOM 1044 O O . GLN A 1 135 ? 17.900 -38.886 67.800 1.00 68.00 135 GLN A O 1
ATOM 1049 N N . LYS A 1 136 ? 19.710 -38.411 69.044 1.00 60.25 136 LYS A N 1
ATOM 1050 C CA . LYS A 1 136 ? 19.700 -36.969 68.747 1.00 60.25 136 LYS A CA 1
ATOM 1051 C C . LYS A 1 136 ? 20.143 -36.732 67.305 1.00 60.25 136 LYS A C 1
ATOM 1053 O O . LYS A 1 136 ? 21.302 -36.945 66.954 1.00 60.25 136 LYS A O 1
ATOM 1058 N N . VAL A 1 137 ? 19.219 -36.264 66.474 1.00 65.44 137 VAL A N 1
ATOM 1059 C CA . VAL A 1 137 ? 19.470 -35.990 65.058 1.00 65.44 137 VAL A CA 1
ATOM 1060 C C . VAL A 1 137 ? 19.733 -34.498 64.853 1.00 65.44 137 VAL A C 1
ATOM 1062 O O . VAL A 1 137 ? 18.872 -33.672 65.143 1.00 65.44 137 VAL A O 1
ATOM 1065 N N . ASN A 1 138 ? 20.912 -34.138 64.336 1.00 70.50 138 ASN A N 1
ATOM 1066 C CA . ASN A 1 138 ? 21.234 -32.750 63.993 1.00 70.50 138 ASN A CA 1
ATOM 1067 C C . ASN A 1 138 ? 20.611 -32.379 62.633 1.00 70.50 138 ASN A C 1
ATOM 1069 O O . ASN A 1 138 ? 21.103 -32.805 61.583 1.00 70.50 138 ASN A O 1
ATOM 1073 N N . ILE A 1 139 ? 19.513 -31.619 62.650 1.00 77.75 139 ILE A N 1
ATOM 1074 C CA . ILE A 1 139 ? 18.810 -31.161 61.446 1.00 77.75 139 ILE A CA 1
ATOM 1075 C C . ILE A 1 139 ? 19.312 -29.760 61.086 1.00 77.75 139 ILE A C 1
ATOM 1077 O O . ILE A 1 139 ? 19.156 -28.822 61.859 1.00 77.75 139 ILE A O 1
ATOM 1081 N N . LYS A 1 140 ? 19.903 -29.611 59.894 1.00 82.62 140 LYS A N 1
ATOM 1082 C CA . LYS A 1 140 ? 20.357 -28.304 59.398 1.00 82.62 140 LYS A CA 1
ATOM 1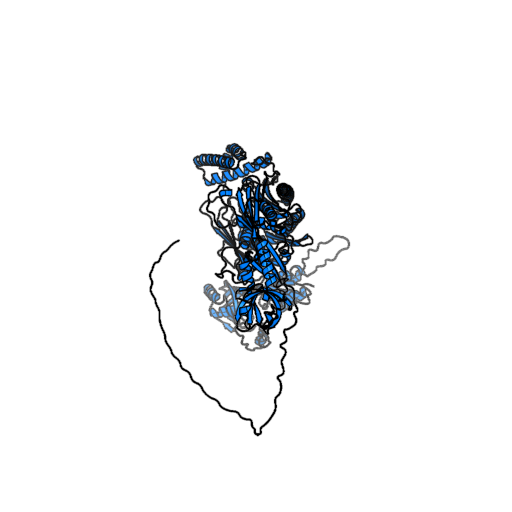083 C C . LYS A 1 140 ? 19.161 -27.407 59.023 1.00 82.62 140 LYS A C 1
ATOM 1085 O O . LYS A 1 140 ? 18.230 -27.924 58.393 1.00 82.62 140 LYS A O 1
ATOM 1090 N N . PRO A 1 141 ? 19.211 -26.092 59.320 1.00 86.19 141 PRO A N 1
ATOM 1091 C CA . PRO A 1 141 ? 18.233 -25.124 58.827 1.00 86.19 141 PRO A CA 1
ATOM 1092 C C . PRO A 1 141 ? 18.154 -25.117 57.295 1.00 86.19 141 PRO A C 1
ATOM 1094 O O . PRO A 1 141 ? 19.155 -25.361 56.614 1.00 86.19 141 PRO A O 1
ATOM 1097 N N . ARG A 1 142 ? 16.971 -24.825 56.752 1.00 86.69 142 ARG A N 1
ATOM 1098 C CA . ARG A 1 142 ? 16.705 -24.711 55.311 1.00 86.69 142 ARG A CA 1
ATOM 1099 C C . ARG A 1 142 ? 15.998 -23.399 55.008 1.00 86.69 142 ARG A C 1
ATOM 1101 O O . ARG A 1 142 ? 15.242 -22.905 55.839 1.00 86.69 142 ARG A O 1
ATOM 1108 N N . GLN A 1 143 ? 16.251 -22.861 53.822 1.00 88.75 143 GLN A N 1
ATOM 1109 C CA . GLN A 1 143 ? 15.550 -21.684 53.329 1.00 88.75 143 GLN A CA 1
ATOM 1110 C C . GLN A 1 143 ? 14.143 -22.088 52.903 1.00 88.75 143 GLN A C 1
ATOM 1112 O O . GLN A 1 143 ? 13.966 -23.081 52.193 1.00 88.75 143 GLN A O 1
ATOM 1117 N N . VAL A 1 144 ? 13.158 -21.355 53.400 1.00 90.44 144 VAL A N 1
ATOM 1118 C CA . VAL A 1 144 ? 11.745 -21.533 53.086 1.00 90.44 144 VAL A CA 1
ATOM 1119 C C . VAL A 1 144 ? 11.103 -20.161 52.913 1.00 90.44 144 VAL A C 1
ATOM 1121 O O . VAL A 1 144 ? 11.609 -19.174 53.444 1.00 90.44 144 VAL A O 1
ATOM 1124 N N . LYS A 1 145 ? 9.993 -20.095 52.178 1.00 92.06 145 LYS A N 1
ATOM 1125 C CA . LYS A 1 145 ? 9.290 -18.842 51.895 1.00 92.06 145 LYS A CA 1
ATOM 1126 C C . LYS A 1 145 ? 7.899 -18.851 52.515 1.00 92.06 145 LYS A C 1
ATOM 1128 O O . LYS A 1 145 ? 7.145 -19.806 52.331 1.00 92.06 145 LYS A O 1
ATOM 1133 N N . ILE A 1 146 ? 7.554 -17.794 53.237 1.00 93.31 146 ILE A N 1
ATOM 1134 C CA . ILE A 1 146 ? 6.194 -17.526 53.713 1.00 93.31 146 ILE A CA 1
ATOM 1135 C C . ILE A 1 146 ? 5.692 -16.319 52.935 1.00 93.31 146 ILE A C 1
ATOM 1137 O O . ILE A 1 146 ? 6.295 -15.253 52.983 1.00 93.31 146 ILE A O 1
ATOM 1141 N N . HIS A 1 147 ? 4.616 -16.496 52.177 1.00 90.50 147 HIS A N 1
ATOM 1142 C CA . HIS A 1 147 ? 4.037 -15.417 51.380 1.00 90.50 147 HIS A CA 1
ATOM 1143 C C . HIS A 1 147 ? 3.185 -14.501 52.251 1.00 90.50 147 HIS A C 1
ATOM 1145 O O . HIS A 1 147 ? 3.190 -13.290 52.072 1.00 90.50 147 HIS A O 1
ATOM 1151 N N . GLU A 1 148 ? 2.470 -15.093 53.204 1.00 94.81 148 GLU A N 1
ATOM 1152 C CA . GLU A 1 148 ? 1.546 -14.389 54.075 1.00 94.81 148 GLU A CA 1
ATOM 1153 C C . GLU A 1 148 ? 1.387 -15.163 55.383 1.00 94.81 148 GLU A C 1
ATOM 1155 O O . GLU A 1 148 ? 1.256 -16.389 55.372 1.00 94.81 148 GLU A O 1
ATOM 1160 N N . LEU A 1 149 ? 1.371 -14.450 56.504 1.00 96.19 149 LEU A N 1
ATOM 1161 C CA . LEU A 1 149 ? 1.029 -14.978 57.819 1.00 96.19 149 LEU A CA 1
ATOM 1162 C C . LEU A 1 149 ? 0.172 -13.925 58.523 1.00 96.19 149 LEU A C 1
ATOM 1164 O O . LEU A 1 149 ? 0.571 -12.770 58.623 1.00 96.19 149 LEU A O 1
ATOM 1168 N N . LYS A 1 150 ? -1.022 -14.313 58.965 1.00 94.19 150 LYS A N 1
ATOM 1169 C CA . LYS A 1 150 ? -2.020 -13.425 59.567 1.00 94.19 150 LYS A CA 1
ATOM 1170 C C . LYS A 1 150 ? -2.508 -13.999 60.885 1.00 94.19 150 LYS A C 1
ATOM 1172 O O . LYS A 1 150 ? -2.863 -15.176 60.947 1.00 94.19 150 LYS A O 1
ATOM 1177 N N . LEU A 1 151 ? -2.574 -13.151 61.906 1.00 95.06 151 LEU A N 1
ATOM 1178 C CA . LEU A 1 151 ? -3.283 -13.428 63.149 1.00 95.06 151 LEU A CA 1
ATOM 1179 C C . LEU A 1 151 ? -4.788 -13.244 62.917 1.00 95.06 151 LEU A C 1
ATOM 1181 O O . LEU A 1 151 ? -5.215 -12.198 62.438 1.00 95.06 151 LEU A O 1
ATOM 1185 N N . ILE A 1 152 ? -5.583 -14.262 63.234 1.00 94.62 152 ILE A N 1
ATOM 1186 C CA . ILE A 1 152 ? -7.044 -14.249 63.085 1.00 94.62 152 ILE A CA 1
ATOM 1187 C C . ILE A 1 152 ? -7.700 -13.836 64.402 1.00 94.62 152 ILE A C 1
ATOM 1189 O O . ILE A 1 152 ? -8.572 -12.971 64.424 1.00 94.62 152 ILE A O 1
ATOM 1193 N N . SER A 1 153 ? -7.299 -14.469 65.503 1.00 92.69 153 SER A N 1
ATOM 1194 C CA . SER A 1 153 ? -7.887 -14.253 66.824 1.00 92.69 153 SER A CA 1
ATOM 1195 C C . SER A 1 153 ? -6.880 -14.596 67.924 1.00 92.69 153 SER A C 1
ATOM 1197 O O . SER A 1 153 ? -5.938 -15.364 67.713 1.00 92.69 153 SER A O 1
ATOM 1199 N N . VAL A 1 154 ? -7.084 -14.025 69.112 1.00 93.31 154 VAL A N 1
ATOM 1200 C CA . VAL A 1 154 ? -6.338 -14.366 70.329 1.00 93.31 154 VAL A CA 1
ATOM 1201 C C . VAL A 1 154 ? -7.343 -14.749 71.405 1.00 93.31 154 VAL A C 1
ATOM 1203 O O . VAL A 1 154 ? -8.251 -13.983 71.714 1.00 93.31 154 VAL A O 1
ATOM 1206 N N . ASP A 1 155 ? -7.159 -15.930 71.980 1.00 90.62 155 ASP A N 1
ATOM 1207 C CA . ASP A 1 155 ? -7.916 -16.444 73.112 1.00 90.62 155 ASP A CA 1
ATOM 1208 C C . ASP A 1 155 ? -7.047 -16.351 74.370 1.00 90.62 155 ASP A C 1
ATOM 1210 O O . ASP A 1 155 ? -6.157 -17.173 74.622 1.00 90.62 155 ASP A O 1
ATOM 1214 N N . THR A 1 156 ? -7.300 -15.310 75.159 1.00 84.56 156 THR A N 1
ATOM 1215 C CA . THR A 1 156 ? -6.576 -15.029 76.402 1.00 84.56 156 THR A CA 1
ATOM 1216 C C . THR A 1 156 ? -6.942 -15.987 77.534 1.00 84.56 156 THR A C 1
ATOM 1218 O O . THR A 1 156 ? -6.148 -16.156 78.455 1.00 84.56 156 THR A O 1
ATOM 1221 N N . ILE A 1 157 ? -8.100 -16.652 77.468 1.00 84.75 157 ILE A N 1
ATOM 1222 C CA . ILE A 1 157 ? -8.542 -17.613 78.487 1.00 84.75 157 ILE A CA 1
ATOM 1223 C C . ILE A 1 157 ? -7.787 -18.930 78.302 1.00 84.75 157 ILE A C 1
ATOM 1225 O O . ILE A 1 157 ? -7.244 -19.486 79.257 1.00 84.75 157 ILE A O 1
ATOM 1229 N N . ASN A 1 158 ? -7.708 -19.413 77.061 1.00 85.56 158 ASN A N 1
ATOM 1230 C CA . ASN A 1 158 ? -7.051 -20.680 76.734 1.00 85.56 158 ASN A CA 1
ATOM 1231 C C . ASN A 1 158 ? -5.560 -20.535 76.397 1.00 85.56 158 ASN A C 1
ATOM 1233 O O . ASN A 1 158 ? -4.888 -21.538 76.134 1.00 85.56 158 ASN A O 1
ATOM 1237 N N . ASN A 1 159 ? -5.028 -19.309 76.454 1.00 90.75 159 ASN A N 1
ATOM 1238 C CA . ASN A 1 159 ? -3.647 -18.976 76.110 1.00 90.75 159 ASN A CA 1
ATOM 1239 C C . ASN A 1 159 ? -3.273 -19.450 74.700 1.00 90.75 159 ASN A C 1
ATOM 1241 O O . ASN A 1 159 ? -2.232 -20.079 74.496 1.00 90.75 159 ASN A O 1
ATOM 1245 N N . SER A 1 160 ? -4.127 -19.167 73.720 1.00 94.62 160 SER A N 1
ATOM 1246 C CA . SER A 1 160 ? -3.938 -19.600 72.335 1.00 94.62 160 SER A CA 1
ATOM 1247 C C . SER A 1 160 ? -4.250 -18.503 71.327 1.00 94.62 160 SER A C 1
ATOM 1249 O O . SER A 1 160 ? -4.908 -17.522 71.648 1.00 94.62 160 SER A O 1
ATOM 1251 N N . ALA A 1 161 ? -3.776 -18.662 70.097 1.00 95.56 161 ALA A N 1
ATOM 1252 C CA . ALA A 1 161 ? -4.064 -17.751 68.996 1.00 95.56 161 ALA A CA 1
ATOM 1253 C C . ALA A 1 161 ? -4.240 -18.520 67.681 1.00 95.56 161 ALA A C 1
ATOM 1255 O O . ALA A 1 161 ? -3.520 -19.493 67.434 1.00 95.56 161 ALA A O 1
ATOM 1256 N N . ASP A 1 162 ? -5.183 -18.071 66.854 1.00 96.06 162 ASP A N 1
ATOM 1257 C CA . ASP A 1 162 ? -5.483 -18.655 65.546 1.00 96.06 162 ASP A CA 1
ATOM 1258 C C . ASP A 1 162 ? -4.803 -17.868 64.428 1.00 96.06 162 ASP A C 1
ATOM 1260 O O . ASP A 1 162 ? -4.786 -16.638 64.433 1.00 96.06 162 ASP A O 1
ATOM 1264 N N . PHE A 1 163 ? -4.277 -18.579 63.437 1.00 97.19 163 PHE A N 1
ATOM 1265 C CA . PHE A 1 163 ? -3.503 -18.020 62.336 1.00 97.19 163 PHE A CA 1
ATOM 1266 C C . PHE A 1 163 ? -3.965 -18.572 60.990 1.00 97.19 163 PHE A C 1
ATOM 1268 O O . PHE A 1 163 ? -4.340 -19.741 60.884 1.00 97.19 163 PHE A O 1
ATOM 1275 N N . SER A 1 164 ? -3.850 -17.738 59.956 1.00 96.31 164 SER A N 1
ATOM 1276 C CA . SER A 1 164 ? -3.900 -18.131 58.544 1.00 96.31 164 SER A CA 1
ATOM 1277 C C . SER A 1 164 ? -2.529 -17.895 57.923 1.00 96.31 164 SER A C 1
ATOM 1279 O O . SER A 1 164 ? -1.921 -16.847 58.139 1.00 96.31 164 SER A O 1
ATOM 1281 N N . MET A 1 165 ? -2.033 -18.847 57.140 1.00 96.06 165 MET A N 1
ATOM 1282 C CA . MET A 1 165 ? -0.735 -18.740 56.479 1.00 96.06 165 MET A CA 1
ATOM 1283 C C . MET A 1 165 ? -0.780 -19.276 55.059 1.00 96.06 165 MET A C 1
ATOM 1285 O O . MET A 1 165 ? -1.259 -20.386 54.836 1.00 96.06 165 MET A O 1
ATOM 1289 N N . MET A 1 166 ? -0.175 -18.534 54.132 1.00 94.12 166 MET A N 1
ATOM 1290 C CA . MET A 1 166 ? 0.159 -18.992 52.789 1.00 94.12 166 MET A CA 1
ATOM 1291 C C . MET A 1 166 ? 1.679 -19.114 52.655 1.00 94.12 166 MET A C 1
ATOM 1293 O O . MET A 1 166 ? 2.424 -18.173 52.931 1.00 94.12 166 MET A O 1
ATOM 1297 N N . CYS A 1 167 ? 2.165 -20.282 52.244 1.00 92.75 167 CYS A N 1
ATOM 1298 C CA . CYS A 1 167 ? 3.588 -20.591 52.258 1.00 92.75 167 CYS A CA 1
ATOM 1299 C C . CYS A 1 167 ? 4.047 -21.476 51.095 1.00 92.75 167 CYS A C 1
ATOM 1301 O O . CYS A 1 167 ? 3.252 -22.186 50.479 1.00 92.75 167 CYS A O 1
ATOM 1303 N N . GLY A 1 168 ? 5.354 -21.406 50.841 1.00 88.56 168 GLY A N 1
ATOM 1304 C CA . GLY A 1 168 ? 6.088 -22.199 49.867 1.00 88.56 168 GLY A CA 1
ATOM 1305 C C . GLY A 1 168 ? 6.226 -23.673 50.264 1.00 88.56 168 GLY A C 1
ATOM 1306 O O . GLY A 1 168 ? 5.982 -24.088 51.409 1.00 88.56 168 GLY A O 1
ATOM 1307 N N . SER A 1 169 ? 6.716 -24.500 49.344 1.00 84.50 169 SER A N 1
ATOM 1308 C CA . SER A 1 169 ? 6.996 -25.899 49.643 1.00 84.50 169 SER A CA 1
ATOM 1309 C C . SER A 1 169 ? 8.168 -26.053 50.625 1.00 84.50 169 SER A C 1
ATOM 1311 O O . SER A 1 169 ? 9.207 -25.416 50.516 1.00 84.50 169 SER A O 1
ATOM 1313 N N . GLY A 1 170 ? 8.015 -26.949 51.608 1.00 84.25 170 GLY A N 1
ATOM 1314 C CA . GLY A 1 170 ? 9.054 -27.239 52.606 1.00 84.25 170 GLY A CA 1
ATOM 1315 C C . GLY A 1 170 ? 8.894 -26.519 53.947 1.00 84.25 170 GLY A C 1
ATOM 1316 O O . GLY A 1 170 ? 9.616 -26.875 54.878 1.00 84.25 170 GLY A O 1
ATOM 1317 N N . VAL A 1 171 ? 7.931 -25.597 54.078 1.00 89.06 171 VAL A N 1
ATOM 1318 C CA . VAL A 1 171 ? 7.562 -24.982 55.365 1.00 89.06 171 VAL A CA 1
ATOM 1319 C C . VAL A 1 171 ? 6.895 -26.000 56.292 1.00 89.06 171 VAL A C 1
ATOM 1321 O O . VAL A 1 171 ? 5.963 -26.709 55.908 1.00 89.06 171 VAL A O 1
ATOM 1324 N N . TYR A 1 172 ? 7.352 -26.042 57.543 1.00 90.75 172 TYR A N 1
ATOM 1325 C CA . TYR A 1 172 ? 6.751 -26.801 58.635 1.00 90.75 172 TYR A CA 1
ATOM 1326 C C . TYR A 1 172 ? 6.010 -25.853 59.581 1.00 90.75 172 TYR A C 1
ATOM 1328 O O . TYR A 1 172 ? 6.634 -25.115 60.339 1.00 90.75 172 TYR A O 1
ATOM 1336 N N . VAL A 1 173 ? 4.674 -25.911 59.585 1.00 92.31 173 VAL A N 1
ATOM 1337 C CA . VAL A 1 173 ? 3.823 -25.051 60.436 1.00 92.31 173 VAL A CA 1
ATOM 1338 C C . VAL A 1 173 ? 4.126 -25.237 61.928 1.00 92.31 173 VAL A C 1
ATOM 1340 O O . VAL A 1 173 ? 4.200 -24.271 62.679 1.00 92.31 173 VAL A O 1
ATOM 1343 N N . ARG A 1 174 ? 4.415 -26.474 62.351 1.00 92.06 174 ARG A N 1
ATOM 1344 C CA . ARG A 1 174 ? 4.841 -26.784 63.726 1.00 92.06 174 ARG A CA 1
ATOM 1345 C C . ARG A 1 174 ? 6.099 -26.021 64.151 1.00 92.06 174 ARG A C 1
ATOM 1347 O O . ARG A 1 174 ? 6.170 -25.505 65.259 1.00 92.06 174 ARG A O 1
ATOM 1354 N N . SER A 1 175 ? 7.065 -25.875 63.245 1.00 92.81 175 SER A N 1
ATOM 1355 C CA . SER A 1 175 ? 8.267 -25.083 63.517 1.00 92.81 175 SER A CA 1
ATOM 1356 C C . SER A 1 175 ? 7.977 -23.588 63.586 1.00 92.81 175 SER A C 1
ATOM 1358 O O . SER A 1 175 ? 8.610 -22.918 64.385 1.00 92.81 175 SER A O 1
ATOM 1360 N N . ILE A 1 176 ? 6.990 -23.075 62.841 1.00 94.19 176 ILE A N 1
ATOM 1361 C CA . ILE A 1 176 ? 6.541 -21.682 62.997 1.00 94.19 176 ILE A CA 1
ATOM 1362 C C . ILE A 1 176 ? 5.981 -21.443 64.397 1.00 94.19 176 ILE A C 1
ATOM 1364 O O . ILE A 1 176 ? 6.362 -20.463 65.023 1.00 94.19 176 ILE A O 1
ATOM 1368 N N . ALA A 1 177 ? 5.166 -22.355 64.935 1.00 93.75 177 ALA A N 1
ATOM 1369 C CA . ALA A 1 177 ? 4.656 -22.218 66.301 1.00 93.75 177 ALA A CA 1
ATOM 1370 C C . ALA A 1 177 ? 5.770 -22.162 67.353 1.00 93.75 177 ALA A C 1
ATOM 1372 O O . ALA A 1 177 ? 5.763 -21.298 68.231 1.00 93.75 177 ALA A O 1
ATOM 1373 N N . ARG A 1 178 ? 6.758 -23.052 67.220 1.00 93.88 178 ARG A N 1
ATOM 1374 C CA . ARG A 1 178 ? 7.942 -23.074 68.080 1.00 93.88 178 ARG A CA 1
ATOM 1375 C C . ARG A 1 178 ? 8.754 -21.786 67.950 1.00 93.88 178 ARG A C 1
ATOM 1377 O O . ARG A 1 178 ? 9.079 -21.169 68.960 1.00 93.88 178 ARG A O 1
ATOM 1384 N N . ASP A 1 179 ? 9.099 -21.399 66.726 1.00 94.06 179 ASP A N 1
ATOM 1385 C CA . ASP A 1 179 ? 10.023 -20.297 66.453 1.00 94.06 179 ASP A CA 1
ATOM 1386 C C . ASP A 1 179 ? 9.380 -18.938 66.795 1.00 94.06 179 ASP A C 1
ATOM 1388 O O . ASP A 1 179 ? 10.040 -18.088 67.392 1.00 94.06 179 ASP A O 1
ATOM 1392 N N . LEU A 1 180 ? 8.078 -18.767 66.536 1.00 93.69 180 LEU A N 1
ATOM 1393 C CA . LEU A 1 180 ? 7.308 -17.593 66.960 1.00 93.69 180 LEU A CA 1
ATOM 1394 C C . LEU A 1 180 ? 7.200 -17.524 68.491 1.00 93.69 180 LEU A C 1
ATOM 1396 O O . LEU A 1 180 ? 7.409 -16.466 69.079 1.00 93.69 180 LEU A O 1
ATOM 1400 N N . GLY A 1 181 ? 6.968 -18.661 69.156 1.00 92.88 181 GLY A N 1
ATOM 1401 C CA . GLY A 1 181 ? 6.975 -18.739 70.618 1.00 92.88 181 GLY A CA 1
ATOM 1402 C C . GLY A 1 181 ? 8.337 -18.411 71.240 1.00 92.88 181 GLY A C 1
ATOM 1403 O O . GLY A 1 181 ? 8.388 -17.795 72.303 1.00 92.88 181 GLY A O 1
ATOM 1404 N N . ILE A 1 182 ? 9.441 -18.786 70.585 1.00 92.75 182 ILE A N 1
ATOM 1405 C CA . ILE A 1 182 ? 10.804 -18.409 70.996 1.00 92.75 182 ILE A CA 1
ATOM 1406 C C . ILE A 1 182 ? 11.028 -16.906 70.803 1.00 92.75 182 ILE A C 1
ATOM 1408 O O . ILE A 1 182 ? 11.524 -16.256 71.719 1.00 92.75 182 ILE A O 1
ATOM 1412 N N . ALA A 1 183 ? 10.639 -16.345 69.653 1.00 92.69 183 ALA A N 1
ATOM 1413 C CA . ALA A 1 183 ? 10.773 -14.914 69.369 1.00 92.69 183 ALA A CA 1
ATOM 1414 C C . ALA A 1 183 ? 9.987 -14.044 70.366 1.00 92.69 183 ALA A C 1
ATOM 1416 O O . ALA A 1 183 ? 10.451 -12.982 70.769 1.00 92.69 183 ALA A O 1
ATOM 1417 N N . LEU A 1 184 ? 8.829 -14.534 70.813 1.00 92.69 184 LEU A N 1
ATOM 1418 C CA . LEU A 1 184 ? 7.980 -13.902 71.826 1.00 92.69 184 LEU A CA 1
ATOM 1419 C C . LEU A 1 184 ? 8.365 -14.268 73.272 1.00 92.69 184 LEU A C 1
ATOM 1421 O O . LEU A 1 184 ? 7.687 -13.853 74.208 1.00 92.69 184 LEU A O 1
ATOM 1425 N N . ASN A 1 185 ? 9.413 -15.075 73.469 1.00 92.44 185 ASN A N 1
ATOM 1426 C CA . ASN A 1 185 ? 9.886 -15.556 74.770 1.00 92.44 185 ASN A CA 1
ATOM 1427 C C . ASN A 1 185 ? 8.815 -16.268 75.636 1.00 92.44 185 ASN A C 1
ATOM 1429 O O . ASN A 1 185 ? 8.913 -16.326 76.861 1.00 92.44 185 ASN A O 1
ATOM 1433 N N . CYS A 1 186 ? 7.777 -16.827 75.011 1.00 92.44 186 CYS A N 1
ATOM 1434 C CA . CYS A 1 186 ? 6.654 -17.483 75.691 1.00 92.44 186 CYS A CA 1
ATOM 1435 C C . CYS A 1 186 ? 6.537 -18.982 75.385 1.00 92.44 186 CYS A C 1
ATOM 1437 O O . CYS A 1 186 ? 5.803 -19.683 76.075 1.00 92.44 186 CYS A O 1
ATOM 1439 N N . PHE A 1 187 ? 7.287 -19.478 74.395 1.00 94.56 187 PHE A N 1
ATOM 1440 C CA . PHE A 1 187 ? 7.164 -20.818 73.812 1.00 94.56 187 PHE A CA 1
ATOM 1441 C C . PHE A 1 187 ? 5.779 -21.108 73.213 1.00 94.56 187 PHE A C 1
ATOM 1443 O O . PHE A 1 187 ? 4.757 -20.580 73.646 1.00 94.56 187 PHE A O 1
ATOM 1450 N N . GLY A 1 188 ? 5.738 -21.969 72.198 1.00 93.50 188 GLY A N 1
ATOM 1451 C CA . GLY A 1 188 ? 4.490 -22.320 71.533 1.00 93.50 188 GLY A CA 1
ATOM 1452 C C . GLY A 1 188 ? 4.550 -23.660 70.816 1.00 93.50 188 GLY A C 1
ATOM 1453 O O . GLY A 1 188 ? 5.616 -24.111 70.392 1.00 93.50 188 GLY A O 1
ATOM 1454 N N . HIS A 1 189 ? 3.387 -24.288 70.679 1.00 94.06 189 HIS A N 1
ATOM 1455 C CA . HIS A 1 189 ? 3.190 -25.510 69.901 1.00 94.06 189 HIS A CA 1
ATOM 1456 C C . HIS A 1 189 ? 1.815 -25.503 69.223 1.00 94.06 189 HIS A C 1
ATOM 1458 O O . HIS A 1 189 ? 0.909 -24.766 69.618 1.00 94.06 189 HIS A O 1
ATOM 1464 N N . ILE A 1 190 ? 1.656 -26.327 68.189 1.00 94.62 190 ILE A N 1
ATOM 1465 C CA . ILE A 1 190 ? 0.401 -26.430 67.440 1.00 94.62 190 ILE A CA 1
ATOM 1466 C C . ILE A 1 190 ? -0.617 -27.290 68.195 1.00 94.62 190 ILE A C 1
ATOM 1468 O O . ILE A 1 190 ? -0.304 -28.403 68.616 1.00 94.62 190 ILE A O 1
ATOM 1472 N N . THR A 1 191 ? -1.857 -26.808 68.295 1.00 91.62 191 THR A N 1
ATOM 1473 C CA . THR A 1 191 ? -2.993 -27.574 68.847 1.00 91.62 191 THR A CA 1
ATOM 1474 C C . THR A 1 191 ? -4.044 -27.933 67.803 1.00 91.62 191 THR A C 1
ATOM 1476 O O . THR A 1 191 ? -4.688 -28.973 67.913 1.00 91.62 191 THR A O 1
ATOM 1479 N N . LYS A 1 192 ? -4.190 -27.116 66.755 1.00 92.44 192 LYS A N 1
ATOM 1480 C CA . LYS A 1 192 ? -5.045 -27.395 65.595 1.00 92.44 192 LYS A CA 1
ATOM 1481 C C . LYS A 1 192 ? -4.289 -27.061 64.321 1.00 92.44 192 LYS A C 1
ATOM 1483 O O . LYS A 1 192 ? -3.623 -26.032 64.259 1.00 92.44 192 LYS A O 1
ATOM 1488 N N . LEU A 1 193 ? -4.406 -27.910 63.303 1.00 94.50 193 LEU A N 1
ATOM 1489 C CA . LEU A 1 193 ? -3.788 -27.692 61.998 1.00 94.50 193 LEU A CA 1
ATOM 1490 C C . LEU A 1 193 ? -4.707 -28.196 60.890 1.00 94.50 193 LEU A C 1
ATOM 1492 O O . LEU A 1 193 ? -5.051 -29.379 60.838 1.00 94.50 193 LEU A O 1
ATOM 1496 N N . ARG A 1 194 ? -5.073 -27.302 59.977 1.00 95.25 194 ARG A N 1
ATOM 1497 C CA . ARG A 1 194 ? -5.889 -27.619 58.810 1.00 95.25 194 ARG A CA 1
ATOM 1498 C C . ARG A 1 194 ? -5.276 -27.005 57.564 1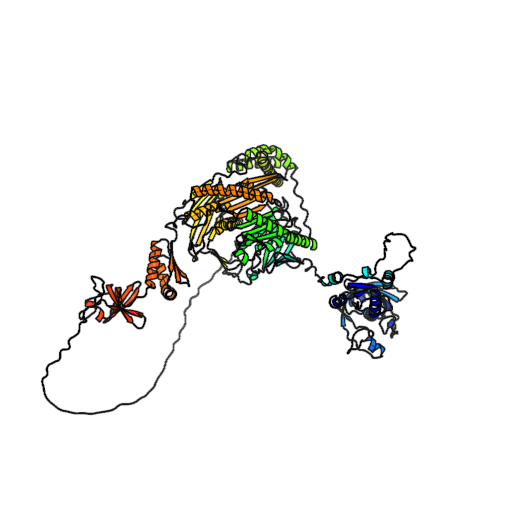.00 95.25 194 ARG A C 1
ATOM 1500 O O . ARG A 1 194 ? -4.974 -25.817 57.538 1.00 95.25 194 ARG A O 1
ATOM 1507 N N . ARG A 1 195 ? -5.072 -27.815 56.528 1.00 95.06 195 ARG A N 1
ATOM 1508 C CA . ARG A 1 195 ? -4.622 -27.335 55.220 1.00 95.06 195 ARG A CA 1
ATOM 1509 C C . ARG A 1 195 ? -5.831 -26.998 54.365 1.00 95.06 195 ARG A C 1
ATOM 1511 O O . ARG A 1 195 ? -6.621 -27.882 54.051 1.00 95.06 195 ARG A O 1
ATOM 1518 N N . THR A 1 196 ? -5.944 -25.739 53.983 1.00 95.19 196 THR A N 1
ATOM 1519 C CA . THR A 1 196 ? -7.085 -25.221 53.224 1.00 95.19 196 THR A CA 1
ATOM 1520 C C . THR A 1 196 ? -6.818 -25.219 51.716 1.00 95.19 196 THR A C 1
ATOM 1522 O O . THR A 1 196 ? -7.758 -25.167 50.925 1.00 95.19 196 THR A O 1
ATOM 1525 N N . MET A 1 197 ? -5.544 -25.319 51.299 1.00 92.00 197 MET A N 1
ATOM 1526 C CA . MET A 1 197 ? -5.157 -25.294 49.884 1.00 92.00 197 MET A CA 1
ATOM 1527 C C . MET A 1 197 ? -3.830 -26.016 49.591 1.00 92.00 197 MET A C 1
ATOM 1529 O O . MET A 1 197 ? -2.882 -25.946 50.383 1.00 92.00 197 MET A O 1
ATOM 1533 N N . VAL A 1 198 ? -3.738 -26.653 48.417 1.00 89.50 198 VAL A N 1
ATOM 1534 C CA . VAL A 1 198 ? -2.489 -27.124 47.782 1.00 89.50 198 VAL A CA 1
ATOM 1535 C C . VAL A 1 198 ? -2.545 -26.807 46.291 1.00 89.50 198 VAL A C 1
ATOM 1537 O O . VAL A 1 198 ? -3.296 -27.458 45.570 1.00 89.50 198 VAL A O 1
ATOM 1540 N N . GLY A 1 199 ? -1.742 -25.850 45.818 1.00 85.19 199 GLY A N 1
ATOM 1541 C CA . GLY A 1 199 ? -1.866 -25.365 44.439 1.00 85.19 199 GLY A CA 1
ATOM 1542 C C . GLY A 1 199 ? -3.300 -24.924 44.144 1.00 85.19 199 GLY A C 1
ATOM 1543 O O . GLY A 1 199 ? -3.874 -24.165 44.918 1.00 85.19 199 GLY A O 1
ATOM 1544 N N . ASP A 1 200 ? -3.896 -25.466 43.082 1.00 83.31 200 ASP A N 1
ATOM 1545 C CA . ASP A 1 200 ? -5.282 -25.168 42.696 1.00 83.31 200 ASP A CA 1
ATOM 1546 C C . ASP A 1 200 ? -6.340 -25.972 43.479 1.00 83.31 200 ASP A C 1
ATOM 1548 O O . ASP A 1 200 ? -7.525 -25.668 43.387 1.00 83.31 200 ASP A O 1
ATOM 1552 N N . PHE A 1 201 ? -5.952 -26.963 44.292 1.00 88.19 201 PHE A N 1
ATOM 1553 C CA . PHE A 1 201 ? -6.901 -27.731 45.102 1.00 88.19 201 PHE A CA 1
ATOM 1554 C C . PHE A 1 201 ? -7.285 -26.955 46.364 1.00 88.19 201 PHE A C 1
ATOM 1556 O O . PHE A 1 201 ? -6.420 -26.664 47.198 1.00 88.19 201 PHE A O 1
ATOM 1563 N N . ARG A 1 202 ? -8.580 -26.659 46.527 1.00 90.62 202 ARG A N 1
ATOM 1564 C CA . ARG A 1 202 ? -9.131 -25.857 47.633 1.00 90.62 202 ARG A CA 1
ATOM 1565 C C . ARG A 1 202 ? -10.093 -26.653 48.511 1.00 90.62 202 ARG A C 1
ATOM 1567 O O . ARG A 1 202 ? -10.693 -27.631 48.081 1.00 90.62 202 ARG A O 1
ATOM 1574 N N . GLU A 1 203 ? -10.244 -26.235 49.761 1.00 90.25 203 GLU A N 1
ATOM 1575 C CA . GLU A 1 203 ? -11.078 -26.918 50.758 1.00 90.25 203 GLU A CA 1
ATOM 1576 C C . GLU A 1 203 ? -12.564 -26.986 50.381 1.00 90.25 203 GLU A C 1
ATOM 1578 O O . GLU A 1 203 ? -13.203 -28.014 50.589 1.00 90.25 203 GLU A O 1
ATOM 1583 N N . ASN A 1 204 ? -13.108 -25.931 49.776 1.00 87.19 204 ASN A N 1
ATOM 1584 C CA . ASN A 1 204 ? -14.509 -25.867 49.342 1.00 87.19 204 ASN A CA 1
ATOM 1585 C C . ASN A 1 204 ? -14.866 -26.891 48.248 1.00 87.19 204 ASN A C 1
ATOM 1587 O O . ASN A 1 204 ? -16.041 -27.161 48.024 1.00 87.19 204 ASN A O 1
ATOM 1591 N N . GLU A 1 205 ? -13.862 -27.457 47.581 1.00 86.44 205 GLU A N 1
ATOM 1592 C CA . GLU A 1 205 ? -14.002 -28.472 46.532 1.00 86.44 205 GLU A CA 1
ATOM 1593 C C . GLU A 1 205 ? -13.580 -29.866 47.020 1.00 86.44 205 GLU A C 1
ATOM 1595 O O . GLU A 1 205 ? -13.450 -30.797 46.221 1.00 86.44 205 GLU A O 1
ATOM 1600 N N . SER A 1 206 ? -13.292 -30.009 48.318 1.00 90.81 206 SER A N 1
ATOM 1601 C CA . SER A 1 206 ? -12.828 -31.266 48.898 1.00 90.81 206 SER A CA 1
ATOM 1602 C C . SER A 1 206 ? -13.983 -32.155 49.366 1.00 90.81 206 SER A C 1
ATOM 1604 O O . SER A 1 206 ? -15.067 -31.678 49.696 1.00 90.81 206 SER A O 1
ATOM 1606 N N . VAL A 1 207 ? -13.756 -33.468 49.365 1.00 91.50 207 VAL A N 1
ATOM 1607 C CA . VAL A 1 207 ? -14.748 -34.484 49.751 1.00 91.50 207 VAL A CA 1
ATOM 1608 C C . VAL A 1 207 ? -14.211 -35.358 50.882 1.00 91.50 207 VAL A C 1
ATOM 1610 O O . VAL A 1 207 ? -13.031 -35.719 50.879 1.00 91.50 207 VAL A O 1
ATOM 1613 N N . THR A 1 208 ? -15.055 -35.715 51.852 1.00 91.94 208 THR A N 1
ATOM 1614 C CA . THR A 1 208 ? -14.650 -36.574 52.977 1.00 91.94 208 THR A CA 1
ATOM 1615 C C . THR A 1 208 ? -14.671 -38.060 52.607 1.00 91.94 208 THR A C 1
ATOM 1617 O O . THR A 1 208 ? -15.270 -38.483 51.615 1.00 91.94 208 THR A O 1
ATOM 1620 N N . ILE A 1 209 ? -14.012 -38.893 53.416 1.00 87.25 209 ILE A N 1
ATOM 1621 C CA . ILE A 1 209 ? -13.959 -40.348 53.193 1.00 87.25 209 ILE A CA 1
ATOM 1622 C C . ILE A 1 209 ? -15.343 -40.981 53.390 1.00 87.25 209 ILE A C 1
ATOM 1624 O O . ILE A 1 209 ? -15.707 -41.907 52.667 1.00 87.25 209 ILE A O 1
ATOM 1628 N N . GLU A 1 210 ? -16.129 -40.452 54.323 1.00 84.62 210 GLU A N 1
ATOM 1629 C CA . GLU A 1 210 ? -17.491 -40.889 54.628 1.00 84.62 210 GLU A CA 1
ATOM 1630 C C . GLU A 1 210 ? -18.424 -40.609 53.443 1.00 84.62 210 GLU A C 1
ATOM 1632 O O . GLU A 1 210 ? -19.097 -41.520 52.964 1.00 84.62 210 GLU A O 1
ATOM 1637 N N . GLN A 1 211 ? -18.363 -39.397 52.874 1.00 84.31 211 GLN A N 1
ATOM 1638 C CA . GLN A 1 211 ? -19.135 -39.014 51.684 1.00 84.31 211 GLN A CA 1
ATOM 1639 C C . GLN A 1 211 ? -18.805 -39.889 50.465 1.00 84.31 211 GLN A C 1
ATOM 1641 O O . GLN A 1 211 ? -19.681 -40.210 49.656 1.00 84.31 211 GLN A O 1
ATOM 1646 N N . LEU A 1 212 ? -17.537 -40.289 50.327 1.00 84.00 212 LEU A N 1
ATOM 1647 C CA . LEU A 1 212 ? -17.097 -41.208 49.278 1.00 84.00 212 LEU A CA 1
ATOM 1648 C C . LEU A 1 212 ? -17.595 -42.641 49.500 1.00 84.00 212 LEU A C 1
ATOM 1650 O O . LEU A 1 212 ? -17.874 -43.336 48.524 1.00 84.00 212 LEU A O 1
ATOM 1654 N N . ALA A 1 213 ? -17.699 -43.087 50.753 1.00 78.12 213 ALA A N 1
ATOM 1655 C CA . ALA A 1 213 ? -18.175 -44.422 51.100 1.00 78.12 213 ALA A CA 1
ATOM 1656 C C . ALA A 1 213 ? -19.703 -44.558 50.943 1.00 78.12 213 ALA A C 1
ATOM 1658 O O . ALA A 1 213 ? -20.161 -45.543 50.365 1.00 78.12 213 ALA A O 1
ATOM 1659 N N . GLU A 1 214 ? -20.480 -43.558 51.375 1.00 71.69 214 GLU A N 1
ATOM 1660 C CA . GLU A 1 214 ? -21.954 -43.536 51.292 1.00 71.69 214 GLU A CA 1
ATOM 1661 C C . GLU A 1 214 ? -22.483 -43.544 49.850 1.00 71.69 214 GLU A C 1
ATOM 1663 O O . GLU A 1 214 ? -23.489 -44.180 49.541 1.00 71.69 214 GLU A O 1
ATOM 1668 N N . ARG A 1 215 ? -21.786 -42.877 48.925 1.00 63.81 215 ARG A N 1
ATOM 1669 C CA . ARG A 1 215 ? -22.162 -42.823 47.498 1.00 63.81 215 ARG A CA 1
ATOM 1670 C C . ARG A 1 215 ? -21.707 -44.033 46.678 1.00 63.81 215 ARG A C 1
ATOM 1672 O O . ARG A 1 215 ? -21.913 -44.066 45.465 1.00 63.81 215 ARG A O 1
ATOM 1679 N N . ASN A 1 216 ? -21.081 -45.016 47.325 1.00 58.00 216 ASN A N 1
ATOM 1680 C CA . ASN A 1 216 ? -20.611 -46.248 46.692 1.00 58.00 216 ASN A CA 1
ATOM 1681 C C . ASN A 1 216 ? -21.426 -47.491 47.102 1.00 58.00 216 ASN A C 1
ATOM 1683 O O . ASN A 1 216 ? -21.179 -48.583 46.590 1.00 58.00 216 ASN A O 1
ATOM 1687 N N . THR A 1 217 ? -22.402 -47.350 48.006 1.00 51.72 217 THR A N 1
ATOM 1688 C CA . THR A 1 217 ? -23.341 -48.419 48.375 1.00 51.72 217 THR A CA 1
ATOM 1689 C C . THR A 1 217 ? -24.502 -48.508 47.384 1.00 51.72 217 THR A C 1
ATOM 1691 O O . THR A 1 217 ? -25.292 -47.579 47.255 1.00 51.72 217 THR A O 1
ATOM 1694 N N . ILE A 1 218 ? -24.630 -49.651 46.702 1.00 48.34 218 ILE A N 1
ATOM 1695 C CA . ILE A 1 218 ? -25.817 -50.005 45.911 1.00 48.34 218 ILE A CA 1
ATOM 1696 C C . ILE A 1 218 ? -26.832 -50.649 46.862 1.00 48.34 218 ILE A C 1
ATOM 1698 O O . ILE A 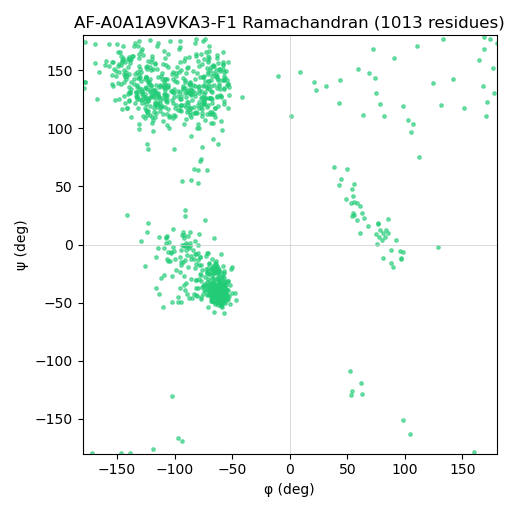1 218 ? -26.616 -51.769 47.325 1.00 48.34 218 ILE A O 1
ATOM 1702 N N . THR A 1 219 ? -27.938 -49.971 47.160 1.00 37.34 219 THR A N 1
ATOM 1703 C CA . THR A 1 219 ? -29.086 -50.565 47.861 1.00 37.34 219 THR A CA 1
ATOM 1704 C C . THR A 1 219 ? -29.980 -51.297 46.859 1.00 37.34 219 THR A C 1
ATOM 1706 O O . THR A 1 219 ? -30.607 -50.676 46.006 1.00 37.34 219 THR A O 1
ATOM 1709 N N . TYR A 1 220 ? -30.066 -52.625 46.963 1.00 38.66 220 TYR A N 1
ATOM 1710 C CA . TYR A 1 220 ? -31.087 -53.421 46.273 1.00 38.66 220 TYR A CA 1
ATOM 1711 C C . TYR A 1 220 ? -32.327 -53.553 47.170 1.00 38.66 220 TYR A C 1
ATOM 1713 O O . TYR A 1 220 ? -32.209 -54.010 48.305 1.00 38.66 220 TYR A O 1
ATOM 1721 N N . SER A 1 221 ? -33.510 -53.201 46.657 1.00 34.62 221 SER A N 1
ATOM 1722 C CA . SER A 1 221 ? -34.799 -53.637 47.225 1.00 34.62 221 SER A CA 1
ATOM 1723 C C . SER A 1 221 ? -35.353 -54.836 46.436 1.00 34.62 221 SER A C 1
ATOM 1725 O O . SER A 1 221 ? -35.100 -54.923 45.232 1.00 34.62 221 SER A O 1
ATOM 1727 N N . PRO A 1 222 ? -36.089 -55.775 47.066 1.00 39.66 222 PRO A N 1
ATOM 1728 C CA . PRO A 1 222 ? -36.605 -56.961 46.388 1.00 39.66 222 PRO A CA 1
ATOM 1729 C C . PRO A 1 222 ? -37.829 -56.630 45.517 1.00 39.66 222 PRO A C 1
ATOM 1731 O O . PRO A 1 222 ? -38.767 -55.983 45.973 1.00 39.66 222 PRO A O 1
ATOM 1734 N N . ILE A 1 223 ? -37.824 -57.104 44.267 1.00 38.47 223 ILE A N 1
ATOM 1735 C CA . ILE A 1 223 ? -38.899 -56.919 43.278 1.00 38.47 223 ILE A CA 1
ATOM 1736 C C . ILE A 1 223 ? -39.979 -57.997 43.469 1.00 38.47 223 ILE A C 1
ATOM 1738 O O . ILE A 1 223 ? -39.690 -59.192 43.379 1.00 38.47 223 ILE A O 1
ATOM 1742 N N . THR A 1 224 ? -41.238 -57.591 43.655 1.00 40.88 224 THR A N 1
ATOM 1743 C CA . THR A 1 224 ? -42.418 -58.431 43.386 1.00 40.88 224 THR A CA 1
ATOM 1744 C C . THR A 1 224 ? -42.720 -58.457 41.888 1.00 40.88 224 THR A C 1
ATOM 1746 O O . THR A 1 224 ? -42.653 -57.436 41.211 1.00 40.88 224 THR A O 1
ATOM 1749 N N . LYS A 1 225 ? -43.034 -59.648 41.361 1.00 42.28 225 LYS A N 1
ATOM 1750 C CA . LYS A 1 225 ? -43.317 -59.900 39.941 1.00 42.28 225 LYS A CA 1
ATOM 1751 C C . LYS A 1 225 ? -44.469 -59.034 39.418 1.00 42.28 225 LYS A C 1
ATOM 1753 O O . LYS A 1 225 ? -45.596 -59.203 39.868 1.00 42.28 225 LYS A O 1
ATOM 1758 N N . GLY A 1 226 ? -44.177 -58.267 38.370 1.00 46.00 226 GLY A N 1
ATOM 1759 C CA . GLY A 1 226 ? -45.168 -57.724 37.443 1.00 46.00 226 GLY A CA 1
ATOM 1760 C C . GLY A 1 226 ? -45.306 -56.212 37.511 1.00 46.00 226 GLY A C 1
ATOM 1761 O O . GLY A 1 226 ? -46.281 -55.739 38.062 1.00 46.00 226 GLY A O 1
ATOM 1762 N N . ASP A 1 227 ? -44.341 -55.487 36.941 1.00 34.06 227 ASP A N 1
ATOM 1763 C CA . ASP A 1 227 ? -44.574 -54.186 36.303 1.00 34.06 227 ASP A CA 1
ATOM 1764 C C . ASP A 1 227 ? -43.334 -53.781 35.492 1.00 34.06 227 ASP A C 1
ATOM 1766 O O . ASP A 1 227 ? -42.213 -53.744 36.000 1.00 34.06 227 ASP A O 1
ATOM 1770 N N . THR A 1 228 ? -43.517 -53.494 34.202 1.00 38.75 228 THR A N 1
ATOM 1771 C CA . THR A 1 228 ? -42.483 -52.964 33.296 1.00 38.75 228 THR A CA 1
ATOM 1772 C C . THR A 1 228 ? -42.404 -51.440 33.400 1.00 38.75 228 THR A C 1
ATOM 1774 O O . THR A 1 228 ? -42.544 -50.730 32.406 1.00 38.75 228 THR A O 1
ATOM 1777 N N . GLY A 1 229 ? -42.202 -50.935 34.617 1.00 33.47 229 GLY A N 1
ATOM 1778 C CA . GLY A 1 229 ? -41.863 -49.538 34.874 1.00 33.47 229 GLY A CA 1
ATOM 1779 C C . GLY A 1 229 ? -40.347 -49.363 34.916 1.00 33.47 229 GLY A C 1
ATOM 1780 O O . GLY A 1 229 ? -39.671 -49.977 35.739 1.00 33.47 229 GLY A O 1
ATOM 1781 N N . VAL A 1 230 ? -39.798 -48.532 34.031 1.00 32.84 230 VAL A N 1
ATOM 1782 C CA . VAL A 1 230 ? -38.413 -48.056 34.135 1.00 32.84 230 VAL A CA 1
ATOM 1783 C C . VAL A 1 230 ? -38.315 -47.201 35.399 1.00 32.84 230 VAL A C 1
ATOM 1785 O O . VAL A 1 230 ? -38.888 -46.119 35.467 1.00 32.84 230 VAL A O 1
ATOM 1788 N N . ILE A 1 231 ? -37.622 -47.709 36.416 1.00 35.44 231 ILE A N 1
ATOM 1789 C CA . ILE A 1 231 ? -37.285 -46.962 37.629 1.00 35.44 231 ILE A CA 1
ATOM 1790 C C . ILE A 1 231 ? -36.036 -46.129 37.317 1.00 35.44 231 ILE A C 1
ATOM 1792 O O . ILE A 1 231 ? -34.954 -46.684 37.113 1.00 35.44 231 ILE A O 1
ATOM 1796 N N . GLU A 1 232 ? -36.169 -44.803 37.286 1.00 33.97 232 GLU A N 1
ATOM 1797 C CA . GLU A 1 232 ? -35.028 -43.885 37.320 1.00 33.97 232 GLU A CA 1
ATOM 1798 C C . GLU A 1 232 ? -34.338 -43.982 38.688 1.00 33.97 232 GLU A C 1
ATOM 1800 O O . GLU A 1 232 ? -34.824 -43.488 39.704 1.00 33.97 232 GLU A O 1
ATOM 1805 N N . GLY A 1 233 ? -33.186 -44.649 38.728 1.00 32.41 233 GLY A N 1
ATOM 1806 C CA . GLY A 1 233 ? -32.311 -44.638 39.894 1.00 32.41 233 GLY A CA 1
ATOM 1807 C C . GLY A 1 233 ? -31.499 -43.345 39.951 1.00 32.41 233 GLY A C 1
ATOM 1808 O O . GLY A 1 233 ? -30.461 -43.239 39.302 1.00 32.41 233 GLY A O 1
ATOM 1809 N N . THR A 1 234 ? -31.912 -42.380 40.772 1.00 37.78 234 THR A N 1
ATOM 1810 C CA . THR A 1 234 ? -31.085 -41.221 41.147 1.00 37.78 234 THR A CA 1
ATOM 1811 C C . THR A 1 234 ? -30.049 -41.630 42.201 1.00 37.78 234 THR A C 1
ATOM 1813 O O . THR A 1 234 ? -30.185 -41.326 43.385 1.00 37.78 234 THR A O 1
ATOM 1816 N N . GLY A 1 235 ? -29.013 -42.362 41.789 1.00 37.53 235 GLY A N 1
ATOM 1817 C CA . GLY A 1 235 ? -27.845 -42.673 42.619 1.00 37.53 235 GLY A CA 1
ATOM 1818 C C . GLY A 1 235 ? -26.611 -41.925 42.118 1.00 37.53 235 GLY A C 1
ATOM 1819 O O . GLY A 1 235 ? -26.051 -42.286 41.083 1.00 37.53 235 GLY A O 1
ATOM 1820 N N . SER A 1 236 ? -26.167 -40.879 42.826 1.00 46.12 236 SER A N 1
ATOM 1821 C CA . SER A 1 236 ? -24.932 -40.165 42.474 1.00 46.12 236 SER A CA 1
ATOM 1822 C C . SER A 1 236 ? -23.719 -41.073 42.702 1.00 46.12 236 SER A C 1
ATOM 1824 O O . SER A 1 236 ? -23.410 -41.421 43.840 1.00 46.12 236 SER A O 1
ATOM 1826 N N . ASN A 1 237 ? -23.028 -41.445 41.629 1.00 64.38 237 ASN A N 1
ATOM 1827 C CA . ASN A 1 237 ? -21.850 -42.308 41.664 1.00 64.38 237 ASN A CA 1
ATOM 1828 C C . ASN A 1 237 ? -20.638 -41.557 42.251 1.00 64.38 237 ASN A C 1
ATOM 1830 O O . ASN A 1 237 ? -20.347 -40.451 41.802 1.00 64.38 237 ASN A O 1
ATOM 1834 N N . ALA A 1 238 ? -19.876 -42.167 43.170 1.00 65.62 238 ALA A N 1
ATOM 1835 C CA . ALA A 1 238 ? -18.629 -41.609 43.722 1.00 65.62 238 ALA A CA 1
ATOM 1836 C C . ALA A 1 238 ? -17.616 -41.146 42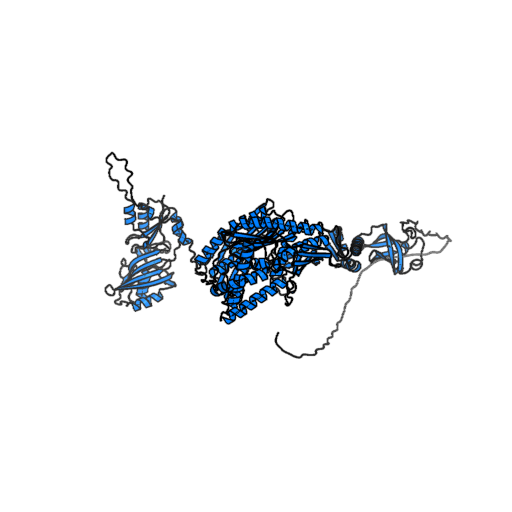.646 1.00 65.62 238 ALA A C 1
ATOM 1838 O O . ALA A 1 238 ? -16.765 -40.293 42.905 1.00 65.62 238 ALA A O 1
ATOM 1839 N N . LYS A 1 239 ? -17.734 -41.651 41.407 1.00 72.50 239 LYS A N 1
ATOM 1840 C CA . LYS A 1 239 ? -16.996 -41.165 40.227 1.00 72.50 239 LYS A CA 1
ATOM 1841 C C . LYS A 1 239 ? -17.189 -39.673 39.922 1.00 72.50 239 LYS A C 1
ATOM 1843 O O . LYS A 1 239 ? -16.316 -39.104 39.278 1.00 72.50 239 LYS A O 1
ATOM 1848 N N . SER A 1 240 ? -18.273 -39.035 40.371 1.00 77.62 240 SER A N 1
ATOM 1849 C CA . SER A 1 240 ? -18.530 -37.608 40.123 1.00 77.62 240 SER A CA 1
ATOM 1850 C C . SER A 1 240 ? -17.514 -36.675 40.790 1.00 77.62 240 SER A C 1
ATOM 1852 O O . SER A 1 240 ? -17.400 -35.525 40.388 1.00 77.62 240 SER A O 1
ATOM 1854 N N . PHE A 1 241 ? -16.781 -37.149 41.804 1.00 83.19 241 PHE A N 1
ATOM 1855 C CA . PHE A 1 241 ? -15.741 -36.373 42.494 1.00 83.19 241 PHE A CA 1
ATOM 1856 C C . PHE A 1 241 ? -14.358 -36.482 41.846 1.00 83.19 241 PHE A C 1
ATOM 1858 O O . PHE A 1 241 ? -13.394 -35.893 42.335 1.00 83.19 241 PHE A O 1
ATOM 1865 N N . ILE A 1 242 ? -14.234 -37.266 40.772 1.00 86.56 242 ILE A N 1
ATOM 1866 C CA . ILE A 1 242 ? -12.972 -37.413 40.059 1.00 86.56 242 ILE A CA 1
ATOM 1867 C C . ILE A 1 242 ? -12.799 -36.232 39.110 1.00 86.56 242 ILE A C 1
ATOM 1869 O O . ILE A 1 242 ? -13.514 -36.088 38.123 1.00 86.56 242 ILE A O 1
ATOM 1873 N N . ILE A 1 243 ? -11.797 -35.417 39.406 1.00 86.56 243 ILE A N 1
ATOM 1874 C CA . ILE A 1 243 ? -11.317 -34.331 38.564 1.00 86.56 243 ILE A CA 1
ATOM 1875 C C . ILE A 1 243 ? -10.537 -34.962 37.394 1.00 86.56 243 ILE A C 1
ATOM 1877 O O . ILE A 1 243 ? -9.577 -35.705 37.639 1.00 86.56 243 ILE A O 1
ATOM 1881 N N . PRO A 1 244 ? -10.913 -34.700 36.128 1.00 85.25 244 PRO A N 1
ATOM 1882 C CA . PRO A 1 244 ? -10.176 -35.193 34.965 1.00 85.25 244 PRO A CA 1
ATOM 1883 C C . PRO A 1 244 ? -8.698 -34.790 35.002 1.00 85.25 244 PRO A C 1
ATOM 1885 O O . PRO A 1 244 ? -8.347 -33.736 35.542 1.00 85.25 244 PRO A O 1
ATOM 1888 N N . ILE A 1 245 ? -7.823 -35.621 34.426 1.00 80.50 245 ILE A N 1
ATOM 1889 C CA . ILE A 1 245 ? -6.372 -35.373 34.425 1.00 80.50 245 ILE A CA 1
ATOM 1890 C C . ILE A 1 245 ? -6.072 -34.026 33.761 1.00 80.50 245 ILE A C 1
ATOM 1892 O O . ILE A 1 245 ? -5.314 -33.227 34.302 1.00 80.50 245 ILE A O 1
ATOM 1896 N N . GLU A 1 246 ? -6.727 -33.746 32.640 1.00 72.81 246 GLU A N 1
ATOM 1897 C CA . GLU A 1 246 ? -6.614 -32.515 31.864 1.00 72.81 246 GLU A CA 1
ATOM 1898 C C . GLU A 1 246 ? -7.052 -31.298 32.686 1.00 72.81 246 GLU A C 1
ATOM 1900 O O . GLU A 1 246 ? -6.369 -30.277 32.685 1.00 72.81 246 GLU A O 1
ATOM 1905 N N . SER A 1 247 ? -8.149 -31.417 33.442 1.00 74.94 247 SER A N 1
ATOM 1906 C CA . SER A 1 247 ? -8.657 -30.347 34.309 1.00 74.94 247 SER A CA 1
ATOM 1907 C C . SER A 1 247 ? -7.696 -30.028 35.451 1.00 74.94 247 SER A C 1
ATOM 1909 O O . SER A 1 247 ? -7.454 -28.857 35.724 1.00 74.94 247 SER A O 1
ATOM 1911 N N . ALA A 1 248 ? -7.101 -31.047 36.080 1.00 66.94 248 ALA A N 1
ATOM 1912 C CA . ALA A 1 248 ? -6.090 -30.852 37.120 1.00 66.94 248 ALA A CA 1
ATOM 1913 C C . ALA A 1 248 ? -4.787 -30.249 36.555 1.00 66.94 248 ALA A C 1
ATOM 1915 O O . ALA A 1 248 ? -4.149 -29.421 37.205 1.00 66.94 248 ALA A O 1
ATOM 1916 N N . LEU A 1 249 ? -4.418 -30.622 35.324 1.00 65.94 249 LEU A N 1
ATOM 1917 C CA . LEU A 1 249 ? -3.249 -30.110 34.605 1.00 65.94 249 LEU A CA 1
ATOM 1918 C C . LEU A 1 249 ? -3.445 -28.720 33.980 1.00 65.94 249 LEU A C 1
ATOM 1920 O O . LEU A 1 249 ? -2.452 -28.114 33.588 1.00 65.94 249 LEU A O 1
ATOM 1924 N N . ARG A 1 250 ? -4.664 -28.159 33.919 1.00 61.12 250 ARG A N 1
ATOM 1925 C CA . ARG A 1 250 ? -4.867 -26.756 33.482 1.00 61.12 250 ARG A CA 1
ATOM 1926 C C . ARG A 1 250 ? -3.999 -25.777 34.278 1.00 61.12 250 ARG A C 1
ATOM 1928 O O . ARG A 1 250 ? -3.529 -24.787 33.730 1.00 61.12 250 ARG A O 1
ATOM 1935 N N . SER A 1 251 ? -3.739 -26.102 35.542 1.00 51.72 251 SER A N 1
ATOM 1936 C CA . SER A 1 251 ? -2.846 -25.366 36.437 1.00 51.72 251 SER A CA 1
ATOM 1937 C C . SER A 1 251 ? -1.362 -25.428 36.035 1.00 51.72 251 SER A C 1
ATOM 1939 O O . SER A 1 251 ? -0.640 -24.470 36.265 1.00 51.72 251 SER A O 1
ATOM 1941 N N . MET A 1 252 ? -0.899 -26.498 35.371 1.00 46.56 252 MET A N 1
ATOM 1942 C CA . MET A 1 252 ? 0.480 -26.609 34.861 1.00 46.56 252 MET A CA 1
ATOM 1943 C C . MET A 1 252 ? 0.759 -25.700 33.664 1.00 46.56 252 MET A C 1
ATOM 1945 O O . MET A 1 252 ? 1.914 -25.377 33.403 1.00 46.56 252 MET A O 1
ATOM 1949 N N . PHE A 1 253 ? -0.286 -25.302 32.936 1.00 41.12 253 PHE A N 1
ATOM 1950 C CA . PHE A 1 253 ? -0.188 -24.309 31.867 1.00 41.12 253 PHE A CA 1
ATOM 1951 C C . PHE A 1 253 ? -0.459 -22.886 32.359 1.00 41.12 253 PHE A C 1
ATOM 1953 O O . PHE A 1 253 ? -0.321 -21.944 31.582 1.00 41.12 253 PHE A O 1
ATOM 1960 N N . LYS A 1 254 ? -0.751 -22.700 33.655 1.00 39.06 254 LYS A N 1
ATOM 1961 C CA . LYS A 1 254 ? -0.518 -21.412 34.298 1.00 39.06 254 LYS A CA 1
ATOM 1962 C C . LYS A 1 254 ? 0.976 -21.295 34.559 1.00 39.06 254 LYS A C 1
ATOM 1964 O O . LYS A 1 254 ? 1.475 -21.550 35.650 1.00 39.06 254 LYS A O 1
ATOM 1969 N N . VAL A 1 255 ? 1.683 -20.862 33.521 1.00 31.61 255 VAL A N 1
ATOM 1970 C CA . VAL A 1 255 ? 2.764 -19.900 33.723 1.00 31.61 255 VAL A CA 1
ATOM 1971 C C . VAL A 1 255 ? 2.220 -18.885 34.742 1.00 31.61 255 VAL A C 1
ATOM 1973 O O . VAL A 1 255 ? 1.092 -18.413 34.578 1.00 31.61 255 VAL A O 1
ATOM 1976 N N . GLU A 1 256 ? 2.935 -18.623 35.840 1.00 27.64 256 GLU A N 1
ATOM 1977 C CA . GLU A 1 256 ? 2.705 -17.396 36.608 1.00 27.64 256 GLU A CA 1
ATOM 1978 C C . GLU A 1 256 ? 3.035 -16.262 35.650 1.00 27.64 256 GLU A C 1
ATOM 1980 O O . GLU A 1 256 ? 4.172 -15.829 35.498 1.00 27.64 256 GLU A O 1
ATOM 1985 N N . ILE A 1 257 ? 2.012 -15.906 34.893 1.00 34.97 257 ILE A N 1
ATOM 1986 C CA . ILE A 1 257 ? 1.999 -14.839 33.936 1.00 34.97 257 ILE A CA 1
ATOM 1987 C C . ILE A 1 257 ? 2.085 -13.596 34.807 1.00 34.97 257 ILE A C 1
ATOM 1989 O O . ILE A 1 257 ? 1.131 -13.233 35.501 1.00 34.97 257 ILE A O 1
ATOM 1993 N N . SER A 1 258 ? 3.267 -12.987 34.836 1.00 34.78 258 SER A N 1
ATOM 1994 C CA . SER A 1 258 ? 3.390 -11.630 35.349 1.00 34.78 258 SER A CA 1
ATOM 1995 C C . SER A 1 258 ? 2.377 -10.745 34.598 1.00 34.78 258 SER A C 1
ATOM 1997 O O . SER A 1 258 ? 1.992 -11.082 33.478 1.00 34.78 258 SER A O 1
ATOM 1999 N N . PRO A 1 259 ? 1.935 -9.594 35.123 1.00 38.28 259 PRO A N 1
ATOM 2000 C CA . PRO A 1 259 ? 1.146 -8.644 34.330 1.00 38.28 259 PRO A CA 1
ATOM 2001 C C . PRO A 1 259 ? 1.781 -8.301 32.963 1.00 38.28 259 PRO A C 1
ATOM 2003 O O . PRO A 1 259 ? 1.079 -7.873 32.054 1.00 38.28 259 PRO A O 1
ATOM 2006 N N . GLU A 1 260 ? 3.090 -8.538 32.799 1.00 40.16 260 GLU A N 1
ATOM 2007 C CA . GLU A 1 260 ? 3.843 -8.398 31.547 1.00 40.16 260 GLU A CA 1
ATOM 2008 C C . GLU A 1 260 ? 3.630 -9.568 30.562 1.00 40.16 260 GLU A C 1
ATOM 2010 O O . GLU A 1 260 ? 3.746 -9.369 29.358 1.00 40.16 260 GLU A O 1
ATOM 2015 N N . ASP A 1 261 ? 3.270 -10.766 31.034 1.00 38.75 261 ASP A N 1
ATOM 2016 C CA . ASP A 1 261 ? 2.920 -11.922 30.195 1.00 38.75 261 ASP A CA 1
ATOM 2017 C C . ASP A 1 261 ? 1.405 -12.007 29.912 1.00 38.75 261 ASP A C 1
ATOM 2019 O O . ASP A 1 261 ? 0.974 -12.778 29.051 1.00 38.75 261 ASP A O 1
ATOM 2023 N N . ALA A 1 262 ? 0.571 -11.266 30.663 1.00 44.78 262 ALA A N 1
ATOM 2024 C CA . ALA A 1 262 ? -0.898 -11.366 30.606 1.00 44.78 262 ALA A CA 1
ATOM 2025 C C . ALA A 1 262 ? -1.465 -10.903 29.264 1.00 44.78 262 ALA A C 1
ATOM 2027 O O . ALA A 1 262 ? -2.547 -11.318 28.856 1.00 44.78 262 ALA A O 1
ATOM 2028 N N . GLY A 1 263 ? -0.691 -10.094 28.549 1.00 57.03 263 GLY A N 1
ATOM 2029 C CA . GLY A 1 263 ? -1.002 -9.649 27.210 1.00 57.03 263 GLY A CA 1
ATOM 2030 C C . GLY A 1 263 ? -0.456 -10.548 26.111 1.00 57.03 263 GLY A C 1
ATOM 2031 O O . GLY A 1 263 ? -0.209 -9.996 25.054 1.00 57.03 263 GLY A O 1
ATOM 2032 N N . LYS A 1 264 ? -0.184 -11.852 26.306 1.00 67.88 264 LYS A N 1
ATOM 2033 C CA . LYS A 1 264 ? 0.336 -12.721 25.230 1.00 67.88 264 LYS A CA 1
ATOM 2034 C C . LYS A 1 264 ? -0.641 -13.809 24.781 1.00 67.88 264 LYS A C 1
ATOM 2036 O O . LYS A 1 264 ? -0.944 -14.722 25.543 1.00 67.88 264 LYS A O 1
ATOM 2041 N N . ILE A 1 265 ? -1.050 -13.783 23.509 1.00 77.12 265 ILE A N 1
ATOM 2042 C CA . ILE A 1 265 ? -1.869 -14.842 22.882 1.00 77.12 265 ILE A CA 1
ATOM 2043 C C . ILE A 1 265 ? -1.174 -15.352 21.615 1.00 77.12 265 ILE A C 1
ATOM 2045 O O . ILE A 1 265 ? -0.550 -14.574 20.895 1.00 77.12 265 ILE A O 1
ATOM 2049 N N . ARG A 1 266 ? -1.252 -16.665 21.348 1.00 79.00 266 ARG A N 1
ATOM 2050 C CA . ARG A 1 266 ? -0.634 -17.335 20.190 1.00 79.00 266 ARG A CA 1
ATOM 2051 C C . ARG A 1 266 ? -1.624 -18.257 19.473 1.00 79.00 266 ARG A C 1
ATOM 2053 O O . ARG A 1 266 ? -2.402 -18.948 20.125 1.00 79.00 266 ARG A O 1
ATOM 2060 N N . LYS A 1 267 ? -1.536 -18.323 18.142 1.00 80.25 267 LYS A N 1
ATOM 2061 C CA . LYS A 1 267 ? -2.333 -19.200 17.272 1.00 80.25 267 LYS A CA 1
ATOM 2062 C C . LYS A 1 267 ? -1.540 -19.607 16.024 1.00 80.25 267 LYS A C 1
ATOM 2064 O O . LYS A 1 267 ? -0.659 -18.871 15.606 1.00 80.25 267 LYS A O 1
ATOM 2069 N N . GLU A 1 268 ? -1.850 -20.754 15.428 1.00 82.88 268 GLU A N 1
ATOM 2070 C CA . GLU A 1 268 ? -1.328 -21.132 14.104 1.00 82.88 268 GLU A CA 1
ATOM 2071 C C . GLU A 1 268 ? -2.223 -20.548 12.998 1.00 82.88 268 GLU A C 1
ATOM 2073 O O . GLU A 1 268 ? -3.453 -20.640 13.081 1.00 82.88 268 GLU A O 1
ATOM 2078 N N . TRP A 1 269 ? -1.622 -19.933 11.978 1.00 84.81 269 TRP A N 1
ATOM 2079 C CA . TRP A 1 269 ? -2.321 -19.288 10.865 1.00 84.81 269 TRP A CA 1
ATOM 2080 C C . TRP A 1 269 ? -1.469 -19.300 9.589 1.00 84.81 269 TRP A C 1
ATOM 2082 O O . TRP A 1 269 ? -0.331 -18.837 9.589 1.00 84.81 269 TRP A O 1
ATOM 2092 N N . GLY A 1 270 ? -2.001 -19.853 8.493 1.00 79.50 270 GLY A N 1
ATOM 2093 C CA . GLY A 1 270 ? -1.248 -19.983 7.236 1.00 79.50 270 GLY A CA 1
ATOM 2094 C C . GLY A 1 270 ? 0.047 -20.795 7.380 1.00 79.50 270 GLY A C 1
ATOM 2095 O O . GLY A 1 270 ? 1.062 -20.440 6.804 1.00 79.50 270 GLY A O 1
ATOM 2096 N N . GLY A 1 271 ? 0.049 -21.830 8.229 1.00 78.62 271 GLY A N 1
ATOM 2097 C CA . GLY A 1 271 ? 1.237 -22.658 8.487 1.00 78.62 271 GLY A CA 1
ATOM 2098 C C . GLY A 1 271 ? 2.307 -22.020 9.383 1.00 78.62 271 GLY A C 1
ATOM 2099 O O . GLY A 1 271 ? 3.308 -22.674 9.670 1.00 78.62 271 GLY A O 1
ATOM 2100 N N . CYS A 1 272 ? 2.093 -20.789 9.857 1.00 84.69 272 CYS A N 1
ATOM 2101 C CA . CYS A 1 272 ? 3.011 -20.075 10.739 1.00 84.69 272 CYS A CA 1
ATOM 2102 C C . CYS A 1 272 ? 2.356 -19.701 12.075 1.00 84.69 272 CYS A C 1
ATOM 2104 O O . CYS A 1 272 ? 1.163 -19.397 12.164 1.00 84.69 272 CYS A O 1
ATOM 2106 N N . ALA A 1 273 ? 3.172 -19.634 13.125 1.00 87.38 273 ALA A N 1
ATOM 2107 C CA . ALA A 1 273 ? 2.733 -19.162 14.428 1.00 87.38 273 ALA A CA 1
ATOM 2108 C C . ALA A 1 273 ? 2.555 -17.637 14.424 1.00 87.38 273 ALA A C 1
ATOM 2110 O O . ALA A 1 273 ? 3.511 -16.903 14.185 1.00 87.38 273 ALA A O 1
ATOM 2111 N N . LEU A 1 274 ? 1.357 -17.165 14.760 1.00 91.44 274 LEU A N 1
ATOM 2112 C CA . LEU A 1 274 ? 1.032 -15.766 15.025 1.00 91.44 274 LEU A CA 1
ATOM 2113 C C . LEU A 1 274 ? 0.918 -15.544 16.536 1.00 91.44 274 LEU A C 1
ATOM 2115 O O . LEU A 1 274 ? 0.231 -16.298 17.226 1.00 91.44 274 LEU A O 1
ATOM 2119 N N . SER A 1 275 ? 1.558 -14.505 17.064 1.00 91.94 275 SER A N 1
ATOM 2120 C CA . SER A 1 275 ? 1.404 -14.090 18.459 1.00 91.94 275 SER A CA 1
ATOM 2121 C C . SER A 1 275 ? 1.340 -12.580 18.612 1.00 91.94 275 SER A C 1
ATOM 2123 O O . SER A 1 275 ? 2.004 -11.854 17.876 1.00 91.94 275 SER A O 1
ATOM 2125 N N . LEU A 1 276 ? 0.559 -12.137 19.593 1.00 93.81 276 LEU A N 1
ATOM 2126 C CA . LEU A 1 276 ? 0.416 -10.744 20.007 1.00 93.81 276 LEU A CA 1
ATOM 2127 C C . LEU A 1 276 ? 0.898 -10.639 21.452 1.00 93.81 276 LEU A C 1
ATOM 2129 O O . LEU A 1 276 ? 0.518 -11.488 22.252 1.00 93.81 276 LEU A O 1
ATOM 2133 N N . GLU A 1 277 ? 1.724 -9.645 21.775 1.00 91.62 277 GLU A N 1
ATOM 2134 C CA . GLU A 1 277 ? 2.261 -9.389 23.119 1.00 91.62 277 GLU A CA 1
ATOM 2135 C C . GLU A 1 277 ? 2.134 -7.896 23.472 1.00 91.62 277 GLU A C 1
ATOM 2137 O O . GLU A 1 277 ? 2.533 -7.043 22.684 1.00 91.62 277 GLU A O 1
ATOM 2142 N N . THR A 1 278 ? 1.612 -7.552 24.651 1.00 91.75 278 THR A N 1
ATOM 2143 C CA . THR A 1 278 ? 1.560 -6.166 25.168 1.00 91.75 278 THR A CA 1
ATOM 2144 C C . THR A 1 278 ? 2.001 -6.087 26.634 1.00 91.75 278 THR A C 1
ATOM 2146 O O . THR A 1 278 ? 2.267 -7.103 27.263 1.00 91.75 278 THR A O 1
ATOM 2149 N N . GLY A 1 279 ? 2.135 -4.876 27.180 1.00 85.06 279 GLY A N 1
ATOM 2150 C CA . GLY A 1 279 ? 2.475 -4.625 28.586 1.00 85.06 279 GLY A CA 1
ATOM 2151 C C . GLY A 1 279 ? 3.975 -4.572 28.894 1.00 85.06 279 GLY A C 1
ATOM 2152 O O . GLY A 1 279 ? 4.365 -4.011 29.916 1.00 85.06 279 GLY A O 1
ATOM 2153 N N . LYS A 1 280 ? 4.832 -5.069 27.994 1.00 84.31 280 LYS A N 1
ATOM 2154 C CA . LYS A 1 280 ? 6.290 -5.127 28.196 1.00 84.31 280 LYS A CA 1
ATOM 2155 C C . LYS A 1 280 ? 7.070 -3.969 27.566 1.00 84.31 280 LYS A C 1
ATOM 2157 O O . LYS A 1 280 ? 7.905 -3.350 28.226 1.00 84.31 280 LYS A O 1
ATOM 2162 N N . ILE A 1 281 ? 6.818 -3.664 26.291 1.00 88.25 281 ILE A N 1
ATOM 2163 C CA . ILE A 1 281 ? 7.582 -2.682 25.497 1.00 88.25 281 ILE A CA 1
ATOM 2164 C C . ILE A 1 281 ? 6.739 -1.425 25.250 1.00 88.25 281 ILE A C 1
ATOM 2166 O O . ILE A 1 281 ? 5.536 -1.519 25.033 1.00 88.25 281 ILE A O 1
ATOM 2170 N N . ALA A 1 282 ? 7.376 -0.247 25.282 1.00 92.31 282 ALA A N 1
ATOM 2171 C CA . ALA A 1 282 ? 6.755 1.054 24.992 1.00 92.31 282 ALA A CA 1
ATOM 2172 C C . ALA A 1 282 ? 5.502 1.375 25.839 1.00 92.31 282 ALA A C 1
ATOM 2174 O O . ALA A 1 282 ? 4.534 1.946 25.350 1.00 92.31 282 ALA A O 1
ATOM 2175 N N . ARG A 1 283 ? 5.552 1.068 27.143 1.00 89.81 283 ARG A N 1
ATOM 2176 C CA . ARG A 1 283 ? 4.446 1.227 28.117 1.00 89.81 283 ARG A CA 1
ATOM 2177 C C . ARG A 1 283 ? 3.908 2.657 28.311 1.00 89.81 283 ARG A C 1
ATOM 2179 O O . ARG A 1 283 ? 2.951 2.836 29.047 1.00 89.81 283 ARG A O 1
ATOM 2186 N N . GLN A 1 284 ? 4.559 3.668 27.734 1.00 92.12 284 GLN A N 1
ATOM 2187 C CA . GLN A 1 284 ? 4.085 5.059 27.758 1.00 92.12 284 GLN A CA 1
ATOM 2188 C C . GLN A 1 284 ? 3.199 5.410 26.555 1.00 92.12 284 GLN A C 1
ATOM 2190 O O . GLN A 1 284 ? 2.567 6.461 26.559 1.00 92.12 284 GLN A O 1
ATOM 2195 N N . ALA A 1 285 ? 3.178 4.572 25.514 1.00 95.19 285 ALA A N 1
ATOM 2196 C CA . ALA A 1 285 ? 2.213 4.719 24.436 1.00 95.19 285 ALA A CA 1
ATOM 2197 C C . ALA A 1 285 ? 0.808 4.395 24.960 1.00 95.19 285 ALA A C 1
ATOM 2199 O O . ALA A 1 285 ? 0.661 3.598 25.886 1.00 95.19 285 ALA A O 1
ATOM 2200 N N . HIS A 1 286 ? -0.216 4.987 24.345 1.00 94.19 286 HIS A N 1
ATOM 2201 C CA . HIS A 1 286 ? -1.604 4.699 24.705 1.00 94.19 286 HIS A CA 1
ATOM 2202 C C . HIS A 1 286 ? -1.944 3.242 24.363 1.00 94.19 286 HIS A C 1
ATOM 2204 O O . HIS A 1 286 ? -2.556 2.550 25.167 1.00 94.19 286 HIS A O 1
ATOM 2210 N N . GLY A 1 287 ? -1.453 2.743 23.220 1.00 93.69 287 GLY A N 1
ATOM 2211 C CA . GLY A 1 287 ? -1.443 1.319 22.875 1.00 93.69 287 GLY A CA 1
ATOM 2212 C C . GLY A 1 287 ? -0.064 0.865 22.395 1.00 93.69 287 GLY A C 1
ATOM 2213 O O . GLY A 1 287 ? 0.635 1.609 21.709 1.00 93.69 287 GLY A O 1
ATOM 2214 N N . SER A 1 288 ? 0.348 -0.352 22.745 1.00 95.75 288 SER A N 1
ATOM 2215 C CA . SER A 1 288 ? 1.619 -0.939 22.296 1.00 95.75 288 SER A CA 1
ATOM 2216 C C . SER A 1 288 ? 1.486 -2.448 22.156 1.00 95.75 288 SER A C 1
ATOM 2218 O O . SER A 1 288 ? 1.090 -3.110 23.114 1.00 95.75 288 SER A O 1
ATOM 2220 N N . VAL A 1 289 ? 1.809 -3.002 20.990 1.00 96.25 289 VAL A N 1
ATOM 2221 C CA . VAL A 1 289 ? 1.728 -4.442 20.716 1.00 96.25 289 VAL A CA 1
ATOM 2222 C C . VAL A 1 289 ? 2.945 -4.885 19.916 1.00 96.25 289 VAL A C 1
ATOM 2224 O O . VAL A 1 289 ? 3.277 -4.295 18.893 1.00 96.25 289 VAL A O 1
ATOM 2227 N N . VAL A 1 290 ? 3.599 -5.954 20.358 1.00 96.62 290 VAL A N 1
ATOM 2228 C CA . VAL A 1 290 ? 4.575 -6.698 19.562 1.00 96.62 290 VAL A CA 1
ATOM 2229 C C . VAL A 1 290 ? 3.853 -7.856 18.891 1.00 96.62 290 VAL A C 1
ATOM 2231 O O . VAL A 1 290 ? 3.296 -8.724 19.564 1.00 96.62 290 VAL A O 1
ATOM 2234 N N . VAL A 1 291 ? 3.877 -7.877 17.565 1.00 96.19 291 VAL A N 1
ATOM 2235 C CA . VAL A 1 291 ? 3.361 -8.981 16.756 1.00 96.19 291 VAL A CA 1
ATOM 2236 C C . VAL A 1 291 ? 4.525 -9.836 16.302 1.00 96.19 291 VAL A C 1
ATOM 2238 O O . VAL A 1 291 ? 5.509 -9.302 15.801 1.00 96.19 291 VAL A O 1
ATOM 2241 N N . ASN A 1 292 ? 4.402 -11.154 16.430 1.00 93.38 292 ASN A N 1
ATOM 2242 C CA . ASN A 1 292 ? 5.310 -12.096 15.779 1.00 93.38 292 ASN A CA 1
ATOM 2243 C C . ASN A 1 292 ? 4.505 -13.011 14.867 1.00 93.38 292 ASN A C 1
ATOM 2245 O O . ASN A 1 292 ? 3.558 -13.640 15.340 1.00 93.38 292 ASN A O 1
ATOM 2249 N N . TYR A 1 293 ? 4.897 -13.102 13.602 1.00 93.06 293 TYR A N 1
ATOM 2250 C CA . TYR A 1 293 ? 4.337 -14.024 12.625 1.00 93.06 293 TYR A CA 1
ATOM 2251 C C . TYR A 1 293 ? 5.469 -14.817 11.974 1.00 93.06 293 TYR A C 1
ATOM 2253 O O . TYR A 1 293 ? 6.311 -14.249 11.280 1.00 93.06 293 TYR A O 1
ATOM 2261 N N . GLY A 1 294 ? 5.539 -16.117 12.271 1.00 89.88 294 GLY A N 1
ATOM 2262 C CA . GLY A 1 294 ? 6.713 -16.921 11.934 1.00 89.88 294 GLY A CA 1
ATOM 2263 C C . GLY A 1 294 ? 7.956 -16.385 12.653 1.00 89.88 294 GLY A C 1
ATOM 2264 O O . GLY A 1 294 ? 7.993 -16.362 13.885 1.00 89.88 294 GLY A O 1
ATOM 2265 N N . GLY A 1 295 ? 8.966 -15.958 11.894 1.00 87.81 295 GLY A N 1
ATOM 2266 C CA . GLY A 1 295 ? 10.158 -15.272 12.399 1.00 87.81 295 GLY A CA 1
ATOM 2267 C C . GLY A 1 295 ? 10.147 -13.748 12.203 1.00 87.81 295 GLY A C 1
ATOM 2268 O O . GLY A 1 295 ? 11.077 -13.082 12.658 1.00 87.81 295 GLY A O 1
ATOM 2269 N N . THR A 1 296 ? 9.117 -13.180 11.570 1.00 94.25 296 THR A N 1
ATOM 2270 C CA . THR A 1 296 ? 8.973 -11.727 11.396 1.00 94.25 296 THR A CA 1
ATOM 2271 C C . THR A 1 296 ? 8.294 -11.101 12.614 1.00 94.25 296 THR A C 1
ATOM 2273 O O . THR A 1 296 ? 7.231 -11.548 13.049 1.00 94.25 296 THR A O 1
ATOM 2276 N N . SER A 1 297 ? 8.898 -10.048 13.172 1.00 95.69 297 SER A N 1
ATOM 2277 C CA . SER A 1 297 ? 8.445 -9.365 14.387 1.00 95.69 297 SER A CA 1
ATOM 2278 C C . SER A 1 297 ? 8.324 -7.859 14.180 1.00 95.69 297 SER A C 1
ATOM 2280 O O . SER A 1 297 ? 9.255 -7.222 13.682 1.00 95.69 297 SER A O 1
ATOM 2282 N N . VAL A 1 298 ? 7.197 -7.276 14.593 1.00 98.19 298 VAL A N 1
ATOM 2283 C CA . VAL A 1 298 ? 6.899 -5.843 14.451 1.00 98.19 298 VAL A CA 1
ATOM 2284 C C . VAL A 1 298 ? 6.379 -5.291 15.779 1.00 98.19 298 VAL A C 1
ATOM 2286 O O . VAL A 1 298 ? 5.402 -5.798 16.326 1.00 98.19 298 VAL A O 1
ATOM 2289 N N . LEU A 1 299 ? 7.010 -4.234 16.293 1.00 98.19 299 LEU A N 1
ATOM 2290 C CA . LEU A 1 299 ? 6.485 -3.434 17.402 1.00 98.19 299 LEU A CA 1
ATOM 2291 C C . LEU A 1 299 ? 5.594 -2.332 16.842 1.00 98.19 299 LEU A C 1
ATOM 2293 O O . LEU A 1 299 ? 6.078 -1.465 16.117 1.00 98.19 299 LEU A O 1
ATOM 2297 N N . VAL A 1 300 ? 4.329 -2.314 17.238 1.00 98.56 300 VAL A N 1
ATOM 2298 C CA . VAL A 1 300 ? 3.380 -1.276 16.852 1.00 98.56 300 VAL A CA 1
ATOM 2299 C C . VAL A 1 300 ? 2.954 -0.465 18.064 1.00 98.56 300 VAL A C 1
ATOM 2301 O O . VAL A 1 300 ? 2.527 -1.021 19.072 1.00 98.56 300 VAL A O 1
ATOM 2304 N N . THR A 1 301 ? 3.064 0.856 17.967 1.00 98.31 301 THR A N 1
ATOM 2305 C CA . THR A 1 301 ? 2.677 1.791 19.028 1.00 98.31 301 THR A CA 1
ATOM 2306 C C . THR A 1 301 ? 1.658 2.795 18.522 1.00 98.31 301 THR A C 1
ATOM 2308 O O . THR A 1 301 ? 1.820 3.328 17.425 1.00 98.31 301 THR A O 1
ATOM 2311 N N . VAL A 1 302 ? 0.668 3.100 19.356 1.00 97.75 302 VAL A N 1
ATOM 2312 C CA . VAL A 1 302 ? -0.357 4.118 19.133 1.00 97.75 302 VAL A CA 1
ATOM 2313 C C . VAL A 1 302 ? -0.213 5.205 20.186 1.00 97.75 302 VAL A C 1
ATOM 2315 O O . VAL A 1 302 ? -0.228 4.937 21.391 1.00 97.75 302 VAL A O 1
ATOM 2318 N N . VAL A 1 303 ? -0.100 6.445 19.727 1.00 96.56 303 VAL A N 1
ATOM 2319 C CA . VAL A 1 303 ? -0.160 7.634 20.573 1.00 96.56 303 VAL A CA 1
ATOM 2320 C C . VAL A 1 303 ? -1.303 8.506 20.091 1.00 96.56 303 VAL A C 1
ATOM 2322 O O . VAL A 1 303 ? -1.418 8.784 18.900 1.00 96.56 303 VAL A O 1
ATOM 2325 N N . HIS A 1 304 ? -2.127 8.936 21.035 1.00 92.75 304 HIS A N 1
ATOM 2326 C CA . HIS A 1 304 ? -3.234 9.847 20.819 1.00 92.75 304 HIS A CA 1
ATOM 2327 C C . HIS A 1 304 ? -2.964 11.160 21.545 1.00 92.75 304 HIS A C 1
ATOM 2329 O O . HIS A 1 304 ? -2.353 11.184 22.617 1.00 92.75 304 HIS A O 1
ATOM 2335 N N . LYS A 1 305 ? -3.389 12.259 20.933 1.00 91.38 305 LYS A N 1
ATOM 2336 C CA . LYS A 1 305 ? -3.393 13.577 21.549 1.00 91.38 305 LYS A CA 1
ATOM 2337 C C . LYS A 1 305 ? -4.677 14.288 21.162 1.00 91.38 305 LYS A C 1
ATOM 2339 O O . LYS A 1 305 ? -4.942 14.515 19.980 1.00 91.38 305 LYS A O 1
ATOM 2344 N N . LYS A 1 306 ? -5.433 14.704 22.176 1.00 84.69 306 LYS A N 1
ATOM 2345 C CA . LYS A 1 306 ? -6.599 15.559 21.978 1.00 84.69 306 LYS A CA 1
ATOM 2346 C C . LYS A 1 306 ? -6.176 16.879 21.342 1.00 84.69 306 LYS A C 1
ATOM 2348 O O . LYS A 1 306 ? -5.241 17.524 21.828 1.00 84.69 306 LYS A O 1
ATOM 2353 N N . LYS A 1 307 ? -6.833 17.273 20.253 1.00 75.88 307 LYS A N 1
ATOM 2354 C CA . LYS A 1 307 ? -6.477 18.504 19.542 1.00 75.88 307 LYS A CA 1
ATOM 2355 C C . LYS A 1 307 ? -7.252 19.694 20.109 1.00 75.88 307 LYS A C 1
ATOM 2357 O O . LYS A 1 307 ? -8.461 19.621 20.292 1.00 75.88 307 LYS A O 1
ATOM 2362 N N . GLU A 1 308 ? -6.546 20.785 20.406 1.00 60.44 308 GLU A N 1
ATOM 2363 C CA . GLU A 1 308 ? -7.157 22.025 20.921 1.00 60.44 308 GLU A CA 1
ATOM 2364 C C . GLU A 1 308 ? -7.742 22.885 19.789 1.00 60.44 308 GLU A C 1
ATOM 2366 O O . GLU A 1 308 ? -8.745 23.573 19.968 1.00 60.44 308 GLU A O 1
ATOM 2371 N N . GLU A 1 309 ? -7.144 22.809 18.599 1.00 61.88 309 GLU A N 1
ATOM 2372 C CA . GLU A 1 309 ? -7.592 23.514 17.403 1.00 61.88 309 GLU A CA 1
ATOM 2373 C C . GLU A 1 309 ? -8.486 22.614 16.545 1.00 61.88 309 GLU A C 1
ATOM 2375 O O . GLU A 1 309 ? -8.086 21.524 16.131 1.00 61.88 309 GLU A O 1
ATOM 2380 N N . SER A 1 310 ? -9.690 23.091 16.228 1.00 63.06 310 SER A N 1
ATOM 2381 C CA . SER A 1 310 ? -10.584 22.397 15.296 1.00 63.06 310 SER A CA 1
ATOM 2382 C C . SER A 1 310 ? -9.971 22.367 13.898 1.00 63.06 310 SER A C 1
ATOM 2384 O O . SER A 1 310 ? -9.802 23.418 13.277 1.00 63.06 310 SER A O 1
ATOM 2386 N N . VAL A 1 311 ? -9.705 21.158 13.414 1.00 68.25 311 VAL A N 1
ATOM 2387 C CA . VAL A 1 311 ? -9.378 20.844 12.019 1.00 68.25 311 VAL A CA 1
ATOM 2388 C C . VAL A 1 311 ? -10.544 20.120 11.356 1.00 68.25 311 VAL A C 1
ATOM 2390 O O . VAL A 1 311 ? -11.408 19.585 12.042 1.00 68.25 311 VAL A O 1
ATOM 2393 N N . ASP A 1 312 ? -10.568 20.121 10.031 1.00 72.62 312 ASP A N 1
ATOM 2394 C CA . ASP A 1 312 ? -11.609 19.555 9.165 1.00 72.62 312 ASP A CA 1
ATOM 2395 C C . ASP A 1 312 ? -11.230 18.182 8.567 1.00 72.62 312 ASP A C 1
ATOM 2397 O O . ASP A 1 312 ? -11.870 17.693 7.629 1.00 72.62 312 ASP A O 1
ATOM 2401 N N . PHE A 1 313 ? -10.178 17.556 9.105 1.00 83.50 313 PHE A N 1
ATOM 2402 C CA . PHE A 1 313 ? -9.663 16.255 8.687 1.00 83.50 313 PHE A CA 1
ATOM 2403 C C . PHE A 1 313 ? -9.167 15.435 9.882 1.00 83.50 313 PHE A C 1
ATOM 2405 O O . PHE A 1 313 ? -8.771 15.994 10.902 1.00 83.50 313 PHE A O 1
ATOM 2412 N N . LEU A 1 314 ? -9.116 14.107 9.729 1.00 89.44 314 LEU A N 1
ATOM 2413 C CA . LEU A 1 314 ? -8.494 13.196 10.695 1.00 89.44 314 LEU A CA 1
ATOM 2414 C C . LEU A 1 314 ? -6.954 13.255 10.581 1.00 89.44 314 LEU A C 1
ATOM 2416 O O . LEU A 1 314 ? -6.406 12.726 9.597 1.00 89.44 314 LEU A O 1
ATOM 2420 N N . PRO A 1 315 ? -6.228 13.810 11.575 1.00 92.81 315 PRO A N 1
ATOM 2421 C CA . PRO A 1 315 ? -4.770 13.840 11.602 1.00 92.81 315 PRO A CA 1
ATOM 2422 C C . PRO A 1 315 ? -4.202 12.487 12.059 1.00 92.81 315 PRO A C 1
ATOM 2424 O O . PRO A 1 315 ? -3.553 12.367 13.095 1.00 92.81 315 PRO A O 1
ATOM 2427 N N . LEU A 1 316 ? -4.455 11.456 11.253 1.00 95.56 316 LEU A N 1
ATOM 2428 C CA . LEU A 1 316 ? -3.868 10.129 11.394 1.00 95.56 316 LEU A CA 1
ATOM 2429 C C . LEU A 1 316 ? -2.543 10.071 10.628 1.00 95.56 316 LEU A C 1
ATOM 2431 O O . LEU A 1 316 ? -2.511 10.291 9.413 1.00 95.56 316 LEU A O 1
ATOM 2435 N N . ASN A 1 317 ? -1.468 9.742 11.338 1.00 96.81 317 ASN A N 1
ATOM 2436 C CA . ASN A 1 317 ? -0.142 9.505 10.788 1.00 96.81 317 ASN A CA 1
ATOM 2437 C C . ASN A 1 317 ? 0.260 8.049 11.033 1.00 96.81 317 ASN A C 1
ATOM 2439 O O . ASN A 1 317 ? 0.474 7.645 12.172 1.00 96.81 317 ASN A O 1
ATOM 2443 N N . VAL A 1 318 ? 0.376 7.267 9.962 1.00 98.19 318 VAL A N 1
ATOM 2444 C CA . VAL A 1 318 ? 0.905 5.901 10.026 1.00 98.19 318 VAL A CA 1
ATOM 2445 C C . VAL A 1 318 ? 2.304 5.857 9.426 1.00 98.19 318 VAL A C 1
ATOM 2447 O O . VAL A 1 318 ? 2.488 6.302 8.287 1.00 98.19 318 VAL A O 1
ATOM 2450 N N . GLN A 1 319 ? 3.263 5.296 10.163 1.00 97.62 319 GLN A N 1
ATOM 2451 C CA . GLN A 1 319 ? 4.641 5.079 9.718 1.00 97.62 319 GLN A CA 1
ATOM 2452 C C . GLN A 1 319 ? 5.067 3.639 9.962 1.00 97.62 319 GLN A C 1
ATOM 2454 O O . GLN A 1 319 ? 5.055 3.162 11.091 1.00 97.62 319 GLN A O 1
ATOM 2459 N N . PHE A 1 320 ? 5.499 2.970 8.906 1.00 97.81 320 PHE A N 1
ATOM 2460 C CA . PHE A 1 320 ? 6.259 1.737 8.965 1.00 97.81 320 PHE A CA 1
ATOM 2461 C C . PHE A 1 320 ? 7.740 2.078 8.830 1.00 97.81 320 PHE A C 1
ATOM 2463 O O . PHE A 1 320 ? 8.131 2.802 7.917 1.00 97.81 320 PHE A O 1
ATOM 2470 N N . ILE A 1 321 ? 8.543 1.585 9.765 1.00 95.69 321 ILE A N 1
ATOM 2471 C CA . ILE A 1 321 ? 9.972 1.856 9.854 1.00 95.69 321 ILE A CA 1
ATOM 2472 C C . ILE A 1 321 ? 10.690 0.520 9.863 1.00 95.69 321 ILE A C 1
ATOM 2474 O O . ILE A 1 321 ? 10.509 -0.291 10.776 1.00 95.69 321 ILE A O 1
ATOM 2478 N N . ALA A 1 322 ? 11.558 0.328 8.882 1.00 93.19 322 ALA A N 1
ATOM 2479 C CA . ALA A 1 322 ? 12.449 -0.803 8.831 1.00 93.19 322 ALA A CA 1
ATOM 2480 C C . ALA A 1 322 ? 13.880 -0.371 9.114 1.00 93.19 322 ALA A C 1
ATOM 2482 O O . ALA A 1 322 ? 14.444 0.520 8.483 1.00 93.19 322 ALA A O 1
ATOM 2483 N N . LYS A 1 323 ? 14.484 -1.019 10.104 1.00 89.00 323 LYS A N 1
ATOM 2484 C CA . LYS A 1 323 ? 15.887 -0.807 10.445 1.00 89.00 323 LYS A CA 1
ATOM 2485 C C . LYS A 1 323 ? 16.714 -1.945 9.885 1.00 89.00 323 LYS A C 1
ATOM 2487 O O . LYS A 1 323 ? 16.293 -3.097 9.950 1.00 89.00 323 LYS A O 1
ATOM 2492 N N . SER A 1 324 ? 17.916 -1.654 9.393 1.00 89.75 324 SER A N 1
ATOM 2493 C CA . SER A 1 324 ? 18.784 -2.676 8.795 1.00 89.75 324 SER A CA 1
ATOM 2494 C C . SER A 1 324 ? 19.166 -3.770 9.802 1.00 89.75 324 SER A C 1
ATOM 2496 O O . SER A 1 324 ? 19.421 -4.909 9.405 1.00 89.75 324 SER A O 1
ATOM 2498 N N . TYR A 1 325 ? 19.116 -3.476 11.112 1.00 90.75 325 TYR A N 1
ATOM 2499 C CA . TYR A 1 325 ? 19.313 -4.483 12.158 1.00 90.75 325 TYR A CA 1
ATOM 2500 C C . TYR A 1 325 ? 18.253 -5.590 12.144 1.00 90.75 325 TYR A C 1
ATOM 2502 O O . TYR A 1 325 ? 18.560 -6.693 12.588 1.00 90.75 325 TYR A O 1
ATOM 2510 N N . ALA A 1 326 ? 17.043 -5.339 11.626 1.00 92.56 326 ALA A N 1
ATOM 2511 C CA . ALA A 1 326 ? 16.002 -6.364 11.527 1.00 92.56 326 ALA A CA 1
ATOM 2512 C C . ALA A 1 326 ? 16.439 -7.529 10.625 1.00 92.56 326 ALA A C 1
ATOM 2514 O O . ALA A 1 326 ? 15.952 -8.645 10.783 1.00 92.56 326 ALA A O 1
ATOM 2515 N N . MET A 1 327 ? 17.405 -7.251 9.743 1.00 89.88 327 MET A N 1
ATOM 2516 C CA . MET A 1 327 ? 18.081 -8.183 8.847 1.00 89.88 327 MET A CA 1
ATOM 2517 C C . MET A 1 327 ? 19.526 -8.499 9.252 1.00 89.88 327 MET A C 1
ATOM 2519 O O . MET A 1 327 ? 20.249 -9.153 8.503 1.00 89.88 327 MET A O 1
ATOM 2523 N N . GLY A 1 328 ? 19.991 -8.005 10.404 1.00 88.69 328 GLY A N 1
ATOM 2524 C CA . GLY A 1 328 ? 21.387 -8.144 10.826 1.00 88.69 328 GLY A CA 1
ATOM 2525 C C . GLY A 1 328 ? 22.394 -7.424 9.916 1.00 88.69 328 GLY A C 1
ATOM 2526 O O . GLY A 1 328 ? 23.565 -7.801 9.891 1.00 88.69 328 GLY A O 1
ATOM 2527 N N . LYS A 1 329 ? 21.961 -6.403 9.163 1.00 88.38 329 LYS A N 1
ATOM 2528 C CA . LYS A 1 329 ? 22.800 -5.633 8.232 1.00 88.38 329 LYS A CA 1
ATOM 2529 C C . LYS A 1 329 ? 23.139 -4.243 8.779 1.00 88.38 329 LYS A C 1
ATOM 2531 O O . LYS A 1 329 ? 22.379 -3.646 9.540 1.00 88.38 329 LYS A O 1
ATOM 2536 N N . ILE A 1 330 ? 24.277 -3.704 8.341 1.00 88.94 330 ILE A N 1
ATOM 2537 C CA . ILE A 1 330 ? 24.619 -2.282 8.491 1.00 88.94 330 ILE A CA 1
ATOM 2538 C C . ILE A 1 330 ? 24.114 -1.548 7.236 1.00 88.94 330 ILE A C 1
ATOM 2540 O O . ILE A 1 330 ? 24.386 -2.045 6.143 1.00 88.94 330 ILE A O 1
ATOM 2544 N N . PRO A 1 331 ? 23.447 -0.381 7.352 1.00 87.75 331 PRO A N 1
ATOM 2545 C CA . PRO A 1 331 ? 22.953 0.364 6.191 1.00 87.75 331 PRO A CA 1
ATOM 2546 C C . PRO A 1 331 ? 24.045 0.648 5.147 1.00 87.75 331 PRO A C 1
ATOM 2548 O O . PRO A 1 331 ? 25.164 1.049 5.500 1.00 87.75 331 PRO A O 1
ATOM 2551 N N . GLY A 1 332 ? 23.723 0.502 3.856 1.00 82.50 332 GLY A N 1
ATOM 2552 C CA . GLY A 1 332 ? 24.679 0.683 2.758 1.00 82.50 332 GLY A CA 1
ATOM 2553 C C . GLY A 1 332 ? 25.180 2.125 2.594 1.00 82.50 332 GLY A C 1
ATOM 2554 O O . GLY A 1 332 ? 26.332 2.344 2.207 1.00 82.50 332 GLY A O 1
ATOM 2555 N N . GLY A 1 333 ? 24.364 3.115 2.974 1.00 82.50 333 GLY A N 1
ATOM 2556 C CA . GLY A 1 333 ? 24.643 4.545 2.800 1.00 82.50 333 GLY A CA 1
ATOM 2557 C C . GLY A 1 333 ? 25.932 5.059 3.464 1.00 82.50 333 GLY A C 1
ATOM 2558 O O . GLY A 1 333 ? 26.530 4.410 4.326 1.00 82.50 333 GLY A O 1
ATOM 2559 N N . PHE A 1 334 ? 26.363 6.267 3.080 1.00 86.19 334 PHE A N 1
ATOM 2560 C CA . PHE A 1 334 ? 27.614 6.882 3.559 1.00 86.19 334 PHE A CA 1
ATOM 2561 C C . PHE A 1 334 ? 27.668 7.023 5.090 1.00 86.19 334 PHE A C 1
ATOM 2563 O O . PHE A 1 334 ? 28.680 6.707 5.708 1.00 86.19 334 PHE A O 1
ATOM 2570 N N . PHE A 1 335 ? 26.555 7.429 5.708 1.00 88.88 335 PHE A N 1
ATOM 2571 C CA . PHE A 1 335 ? 26.453 7.655 7.155 1.00 88.88 335 PHE A CA 1
ATOM 2572 C C . PHE A 1 335 ? 26.270 6.380 7.991 1.00 88.88 335 PHE A C 1
ATOM 2574 O O . PHE A 1 335 ? 26.290 6.470 9.216 1.00 88.88 335 PHE A O 1
ATOM 2581 N N . LYS A 1 336 ? 26.064 5.210 7.361 1.00 90.12 336 LYS A N 1
ATOM 2582 C CA . LYS A 1 336 ? 25.790 3.930 8.049 1.00 90.12 336 LYS A CA 1
ATOM 2583 C C . LYS A 1 336 ? 24.617 4.004 9.041 1.00 90.12 336 LYS A C 1
ATOM 2585 O O . LYS A 1 336 ? 24.626 3.361 10.086 1.00 90.12 336 LYS A O 1
ATOM 2590 N N . ARG A 1 337 ? 23.604 4.798 8.686 1.00 88.50 337 ARG A N 1
ATOM 2591 C CA . ARG A 1 337 ? 22.351 5.014 9.419 1.00 88.50 337 ARG A CA 1
ATOM 2592 C C . ARG A 1 337 ? 21.206 5.120 8.417 1.00 88.50 337 ARG A C 1
ATOM 2594 O O . ARG A 1 337 ? 21.410 5.672 7.336 1.00 88.50 337 ARG A O 1
ATOM 2601 N N . GLU A 1 338 ? 20.026 4.623 8.774 1.00 86.88 338 GLU A N 1
ATOM 2602 C CA . GLU A 1 338 ? 18.829 4.767 7.943 1.00 86.88 338 GLU A CA 1
ATOM 2603 C C . GLU A 1 338 ? 18.458 6.251 7.789 1.00 86.88 338 GLU A C 1
ATOM 2605 O O . GLU A 1 338 ? 18.494 7.015 8.760 1.00 86.88 338 GLU A O 1
ATOM 2610 N N . GLY A 1 339 ? 18.151 6.654 6.554 1.00 87.31 339 GLY A N 1
ATOM 2611 C CA . GLY A 1 339 ? 17.868 8.037 6.172 1.00 87.31 339 GLY A CA 1
ATOM 2612 C C . GLY A 1 339 ? 16.374 8.307 6.001 1.00 87.31 339 GLY A C 1
ATOM 2613 O O . GLY A 1 339 ? 15.570 7.990 6.876 1.00 87.31 339 GLY A O 1
ATOM 2614 N N . LYS A 1 340 ? 16.012 8.924 4.868 1.00 89.25 340 LYS A N 1
ATOM 2615 C CA . LYS A 1 340 ? 14.607 9.097 4.473 1.00 89.25 340 LYS A CA 1
ATOM 2616 C C . LYS A 1 340 ? 13.922 7.727 4.311 1.00 89.25 340 LYS A C 1
ATOM 2618 O O . LYS A 1 340 ? 14.612 6.790 3.906 1.00 89.25 340 LYS A O 1
ATOM 2623 N N . PRO A 1 341 ? 12.604 7.624 4.565 1.00 90.94 341 PRO A N 1
ATOM 2624 C CA . PRO A 1 341 ? 11.857 6.405 4.283 1.00 90.94 341 PRO A CA 1
ATOM 2625 C C . PRO A 1 341 ? 12.037 5.966 2.830 1.00 90.94 341 PRO A C 1
ATOM 2627 O O . PRO A 1 341 ? 12.018 6.795 1.915 1.00 90.94 341 PRO A O 1
ATOM 2630 N N . SER A 1 342 ? 12.210 4.667 2.635 1.00 91.50 342 SER A N 1
ATOM 2631 C CA . SER A 1 342 ? 12.182 4.024 1.325 1.00 91.50 342 SER A CA 1
ATOM 2632 C C . SER A 1 342 ? 10.765 4.013 0.735 1.00 91.50 342 SER A C 1
ATOM 2634 O O . SER A 1 342 ? 9.763 4.231 1.432 1.00 91.50 342 SER A O 1
ATOM 2636 N N . ASP A 1 343 ? 10.665 3.714 -0.562 1.00 92.31 343 ASP A N 1
ATOM 2637 C CA . ASP A 1 343 ? 9.370 3.539 -1.222 1.00 92.31 343 ASP A CA 1
ATOM 2638 C C . ASP A 1 343 ? 8.606 2.357 -0.611 1.00 92.31 343 ASP A C 1
ATOM 2640 O O . ASP A 1 343 ? 7.415 2.486 -0.336 1.00 92.31 343 ASP A O 1
ATOM 2644 N N . ARG A 1 344 ? 9.286 1.241 -0.295 1.00 91.75 344 ARG A N 1
ATOM 2645 C CA . ARG A 1 344 ? 8.682 0.062 0.356 1.00 91.75 344 ARG A CA 1
ATOM 2646 C C . ARG A 1 344 ? 8.085 0.425 1.717 1.00 91.75 344 ARG A C 1
ATOM 2648 O O . ARG A 1 344 ? 6.912 0.146 1.956 1.00 91.75 344 ARG A O 1
ATOM 2655 N N . GLU A 1 345 ? 8.832 1.128 2.572 1.00 94.81 345 GLU A N 1
ATOM 2656 C CA . GLU A 1 345 ? 8.326 1.611 3.867 1.00 94.81 345 GLU A CA 1
ATOM 2657 C C . GLU A 1 345 ? 7.122 2.545 3.696 1.00 94.81 345 GLU A C 1
ATOM 2659 O O . GLU A 1 345 ? 6.111 2.415 4.394 1.00 94.81 345 GLU A O 1
ATOM 2664 N N . THR A 1 346 ? 7.194 3.466 2.733 1.00 95.94 346 THR A N 1
ATOM 2665 C CA . THR A 1 346 ? 6.109 4.408 2.437 1.00 95.94 346 THR A CA 1
ATOM 2666 C C . THR A 1 346 ? 4.842 3.691 1.970 1.00 95.94 346 THR A C 1
ATOM 2668 O O . THR A 1 346 ? 3.744 4.048 2.408 1.00 95.94 346 THR A O 1
ATOM 2671 N N . LEU A 1 347 ? 4.979 2.676 1.115 1.00 95.94 347 LEU A N 1
ATOM 2672 C CA . LEU A 1 347 ? 3.875 1.877 0.587 1.00 95.94 347 LEU A CA 1
ATOM 2673 C C . LEU A 1 347 ? 3.223 1.025 1.681 1.00 95.94 347 LEU A C 1
ATOM 2675 O O . LEU A 1 347 ? 2.008 1.103 1.839 1.00 95.94 347 LEU A O 1
ATOM 2679 N N . ILE A 1 348 ? 4.003 0.325 2.513 1.00 96.88 348 ILE A N 1
ATOM 2680 C CA . ILE A 1 348 ? 3.465 -0.430 3.663 1.00 96.88 348 ILE A CA 1
ATOM 2681 C C . ILE A 1 348 ? 2.722 0.515 4.614 1.00 96.88 348 ILE A C 1
ATOM 2683 O O . ILE A 1 348 ? 1.595 0.248 5.031 1.00 96.88 348 ILE A O 1
ATOM 2687 N N . SER A 1 349 ? 3.303 1.686 4.890 1.00 97.94 349 SER A N 1
ATOM 2688 C CA . SER A 1 349 ? 2.651 2.709 5.710 1.00 97.94 349 SER A CA 1
ATOM 2689 C C . SER A 1 349 ? 1.300 3.141 5.124 1.00 97.94 349 SER A C 1
ATOM 2691 O O . SER A 1 349 ? 0.380 3.469 5.870 1.00 97.94 349 SER A O 1
ATOM 2693 N N . ARG A 1 350 ? 1.180 3.222 3.788 1.00 97.12 350 ARG A N 1
ATOM 2694 C CA . ARG A 1 350 ? -0.075 3.581 3.105 1.00 97.12 350 ARG A CA 1
ATOM 2695 C C . ARG A 1 350 ? -1.092 2.451 3.148 1.00 97.12 350 ARG A C 1
ATOM 2697 O O . ARG A 1 350 ? -2.264 2.739 3.344 1.00 97.12 350 ARG A O 1
ATOM 2704 N N . VAL A 1 351 ? -0.659 1.204 2.981 1.00 96.25 351 VAL A N 1
ATOM 2705 C CA . VAL A 1 351 ? -1.520 0.018 3.075 1.00 96.25 351 VAL A CA 1
ATOM 2706 C C . VAL A 1 351 ? -2.218 -0.038 4.436 1.00 96.25 351 VAL A C 1
ATOM 2708 O O . VAL A 1 351 ? -3.434 -0.223 4.512 1.00 96.25 351 VAL A O 1
ATOM 2711 N N . ILE A 1 352 ? -1.462 0.209 5.508 1.00 97.81 352 ILE A N 1
ATOM 2712 C CA . ILE A 1 352 ? -1.997 0.244 6.871 1.00 97.81 352 ILE A CA 1
ATOM 2713 C C . ILE A 1 352 ? -2.938 1.444 7.053 1.00 97.81 352 ILE A C 1
ATOM 2715 O O . ILE A 1 352 ? -4.058 1.258 7.518 1.00 97.81 352 ILE A O 1
ATOM 2719 N N . ASP A 1 353 ? -2.526 2.652 6.640 1.00 97.06 353 ASP A N 1
ATOM 2720 C CA . ASP A 1 353 ? -3.351 3.870 6.733 1.00 97.06 353 ASP A CA 1
ATOM 2721 C C . ASP A 1 353 ? -4.705 3.711 6.029 1.00 97.06 353 ASP A C 1
ATOM 2723 O O . ASP A 1 353 ? -5.743 3.928 6.650 1.00 97.06 353 ASP A O 1
ATOM 2727 N N . ARG A 1 354 ? -4.698 3.248 4.772 1.00 94.81 354 ARG A N 1
ATOM 2728 C CA . ARG A 1 354 ? -5.904 3.003 3.962 1.00 94.81 354 ARG A CA 1
ATOM 2729 C C . ARG A 1 354 ? -6.840 1.984 4.614 1.00 94.81 354 ARG A C 1
ATOM 2731 O O . ARG A 1 354 ? -8.051 2.143 4.541 1.00 94.81 354 ARG A O 1
ATOM 2738 N N . SER A 1 355 ? -6.286 0.979 5.296 1.00 95.81 355 SER A N 1
ATOM 2739 C CA . SER A 1 355 ? -7.075 -0.061 5.966 1.00 95.81 355 SER A CA 1
ATOM 2740 C C . SER A 1 355 ? -7.768 0.430 7.244 1.00 95.81 355 SER A C 1
ATOM 2742 O O . SER A 1 355 ? -8.871 -0.018 7.541 1.00 95.81 355 SER A O 1
ATOM 2744 N N . VAL A 1 356 ? -7.144 1.329 8.019 1.00 95.69 356 VAL A N 1
ATOM 2745 C CA . VAL A 1 356 ? -7.669 1.743 9.340 1.00 95.69 356 VAL A CA 1
ATOM 2746 C C . VAL A 1 356 ? -8.369 3.102 9.337 1.00 95.69 356 VAL A C 1
ATOM 2748 O O . VAL A 1 356 ? -9.257 3.329 10.153 1.00 95.69 356 VAL A O 1
ATOM 2751 N N . ARG A 1 357 ? -8.007 4.013 8.425 1.00 94.62 357 ARG A N 1
ATOM 2752 C CA . ARG A 1 357 ? -8.573 5.368 8.334 1.00 94.62 357 ARG A CA 1
ATOM 2753 C C . ARG A 1 357 ? -10.108 5.420 8.253 1.00 94.62 357 ARG A C 1
ATOM 2755 O O . ARG A 1 357 ? -10.669 6.217 9.003 1.00 94.62 357 ARG A O 1
ATOM 2762 N N . PRO A 1 358 ? -10.803 4.622 7.414 1.00 91.94 358 PRO A N 1
ATOM 2763 C CA . PRO A 1 358 ? -12.264 4.711 7.292 1.00 91.94 358 PRO A CA 1
ATOM 2764 C C . PRO A 1 358 ? -13.017 4.166 8.516 1.00 91.94 358 PRO A C 1
ATOM 2766 O O . PRO A 1 358 ? -14.235 4.283 8.591 1.00 91.94 358 PRO A O 1
ATOM 2769 N N . LEU A 1 359 ? -12.308 3.555 9.468 1.00 92.62 359 LEU A N 1
ATOM 2770 C CA . LEU A 1 359 ? -12.890 2.922 10.651 1.00 92.62 359 LEU A CA 1
ATOM 2771 C C . LEU A 1 359 ? -12.912 3.849 11.873 1.00 92.62 359 LEU A C 1
ATOM 2773 O O . LEU A 1 359 ? -13.445 3.481 12.921 1.00 92.62 359 LEU A O 1
ATOM 2777 N N . PHE A 1 360 ? -12.333 5.045 11.764 1.00 91.94 360 PHE A N 1
ATOM 2778 C CA . PHE A 1 360 ? -12.499 6.069 12.787 1.00 91.94 360 PHE A CA 1
ATOM 2779 C C . PHE A 1 360 ? -13.900 6.690 12.701 1.00 91.94 360 PHE A C 1
ATOM 2781 O O . PHE A 1 360 ? -14.425 6.849 11.598 1.00 91.94 360 PHE A O 1
ATOM 2788 N N . PRO A 1 361 ? -14.511 7.060 13.840 1.00 88.50 361 PRO A N 1
ATOM 2789 C CA . PRO A 1 361 ? -15.807 7.719 13.848 1.00 88.50 361 PRO A CA 1
ATOM 2790 C C . PRO A 1 361 ? -15.793 9.003 13.016 1.00 88.50 361 PRO A C 1
ATOM 2792 O O . PRO A 1 361 ? -14.827 9.770 13.040 1.00 88.50 361 PRO A O 1
ATOM 2795 N N . GLU A 1 362 ? -16.886 9.259 12.304 1.00 82.44 362 GLU A N 1
ATOM 2796 C CA . GLU A 1 362 ? -17.051 10.493 11.540 1.00 82.44 362 GLU A CA 1
ATOM 2797 C C . GLU A 1 362 ? -16.998 11.717 12.471 1.00 82.44 362 GLU A C 1
ATOM 2799 O O . GLU A 1 362 ? -17.596 11.722 13.547 1.00 82.44 362 GLU A O 1
ATOM 2804 N N . GLY A 1 363 ? -16.242 12.744 12.075 1.00 80.69 363 GLY A N 1
ATOM 2805 C CA . GLY A 1 363 ? -15.995 13.935 12.896 1.00 80.69 363 GLY A CA 1
ATOM 2806 C C . GLY A 1 363 ? -14.914 13.769 13.974 1.00 80.69 363 GLY A C 1
ATOM 2807 O O . GLY A 1 363 ? -14.691 14.695 14.755 1.00 80.69 363 GLY A O 1
ATOM 2808 N N . PHE A 1 364 ? -14.226 12.624 14.039 1.00 86.38 364 PHE A N 1
ATOM 2809 C CA . PHE A 1 364 ? -13.087 12.443 14.937 1.00 86.38 364 PHE A CA 1
ATOM 2810 C C . PHE A 1 364 ? -11.836 13.161 14.393 1.00 86.38 364 PHE A C 1
ATOM 2812 O O . PHE A 1 364 ? -11.320 12.820 13.329 1.00 86.38 364 PHE A O 1
ATOM 2819 N N . HIS A 1 365 ? -11.340 14.162 15.129 1.00 87.44 365 HIS A N 1
ATOM 2820 C CA . HIS A 1 365 ? -10.276 15.078 14.675 1.00 87.44 365 HIS A CA 1
ATOM 2821 C C . HIS A 1 365 ? -9.042 15.128 15.592 1.00 87.44 365 HIS A C 1
ATOM 2823 O O . HIS A 1 365 ? -8.171 15.986 15.419 1.00 87.44 365 HIS A O 1
ATOM 2829 N N . ASP A 1 366 ? -8.945 14.217 16.561 1.00 90.12 366 ASP A N 1
ATOM 2830 C CA . ASP A 1 366 ? -7.762 14.130 17.414 1.00 90.12 366 ASP A CA 1
ATOM 2831 C C . ASP A 1 366 ? -6.557 13.574 16.655 1.00 90.12 366 ASP A C 1
ATOM 2833 O O . ASP A 1 366 ? -6.679 12.791 15.711 1.00 90.12 366 ASP A O 1
ATOM 2837 N N . GLU A 1 367 ? -5.365 13.974 17.089 1.00 93.31 367 GLU A N 1
ATOM 2838 C CA . GLU A 1 367 ? -4.116 13.534 16.481 1.00 93.31 367 GLU A CA 1
ATOM 2839 C C . GLU A 1 367 ? -3.793 12.104 16.908 1.00 93.31 367 GLU A C 1
ATOM 2841 O O . GLU A 1 367 ? -3.747 11.787 18.100 1.00 93.31 367 GLU A O 1
ATOM 2846 N N . ILE A 1 368 ? -3.557 11.240 15.919 1.00 95.94 368 ILE A N 1
ATOM 2847 C CA . ILE A 1 368 ? -3.188 9.842 16.129 1.00 95.94 368 ILE A CA 1
ATOM 2848 C C . ILE A 1 368 ? -1.903 9.550 15.369 1.00 95.94 368 ILE A C 1
ATOM 2850 O O . ILE A 1 368 ? -1.818 9.740 14.156 1.00 95.94 368 ILE A O 1
ATOM 2854 N N . SER A 1 369 ? -0.922 9.006 16.081 1.00 97.88 369 SER A N 1
ATOM 2855 C CA . SER A 1 369 ? 0.307 8.474 15.504 1.00 97.88 369 SER A CA 1
ATOM 2856 C C . SER A 1 369 ? 0.371 6.966 15.711 1.00 97.88 369 SER A C 1
ATOM 2858 O O . SER A 1 369 ? 0.341 6.492 16.849 1.00 97.88 369 SER A O 1
ATOM 2860 N N . VAL A 1 370 ? 0.464 6.220 14.612 1.00 98.50 370 VAL A N 1
ATOM 2861 C CA . VAL A 1 370 ? 0.674 4.770 14.589 1.00 98.50 370 VAL A CA 1
ATOM 2862 C C . VAL A 1 370 ? 2.054 4.500 14.002 1.00 98.50 370 VAL A C 1
ATOM 2864 O O . VAL A 1 370 ? 2.303 4.767 12.827 1.00 98.50 370 VAL A O 1
ATOM 2867 N N . VAL A 1 371 ? 2.958 3.947 14.805 1.00 98.50 371 VAL A N 1
ATOM 2868 C CA . VAL A 1 371 ? 4.329 3.640 14.372 1.00 98.50 371 VAL A CA 1
ATOM 2869 C C . VAL A 1 371 ? 4.563 2.139 14.445 1.00 98.50 371 VAL A C 1
ATOM 2871 O O . VAL A 1 371 ? 4.471 1.553 15.518 1.00 98.50 371 VAL A O 1
ATOM 2874 N N . CYS A 1 372 ? 4.887 1.531 13.307 1.00 98.50 372 CYS A N 1
ATOM 2875 C CA . CYS A 1 372 ? 5.201 0.118 13.139 1.00 98.50 372 CYS A CA 1
ATOM 2876 C C . CYS A 1 372 ? 6.712 -0.037 12.920 1.00 98.50 372 CYS A C 1
ATOM 2878 O O . CYS A 1 372 ? 7.214 0.240 11.836 1.00 98.50 372 CYS A O 1
ATOM 2880 N N . ASN A 1 373 ? 7.450 -0.464 13.941 1.00 97.81 373 ASN A N 1
ATOM 2881 C CA . ASN A 1 373 ? 8.886 -0.719 13.865 1.00 97.81 373 ASN A CA 1
ATOM 2882 C C . ASN A 1 373 ? 9.141 -2.204 13.597 1.00 97.81 373 ASN A C 1
ATOM 2884 O O . ASN A 1 373 ? 8.844 -3.046 14.446 1.00 97.81 373 ASN A O 1
ATOM 2888 N N . LEU A 1 374 ? 9.726 -2.524 12.445 1.00 96.94 374 LEU A N 1
ATOM 2889 C CA . LEU A 1 374 ? 10.183 -3.873 12.125 1.00 96.94 374 LEU A CA 1
ATOM 2890 C C . LEU A 1 374 ? 11.386 -4.227 13.012 1.00 96.94 374 LEU A C 1
ATOM 2892 O O . LEU A 1 374 ? 12.448 -3.611 12.904 1.00 96.94 374 LEU A O 1
ATOM 2896 N N . LEU A 1 375 ? 11.210 -5.203 13.902 1.00 94.56 375 LEU A N 1
ATOM 2897 C CA . LEU A 1 375 ? 12.237 -5.645 14.849 1.00 94.56 375 LEU A CA 1
ATOM 2898 C C . LEU A 1 375 ? 13.093 -6.775 14.281 1.00 94.56 375 LEU A C 1
ATOM 2900 O O . LEU A 1 375 ? 14.297 -6.838 14.523 1.00 94.56 375 LEU A O 1
ATOM 2904 N N . THR A 1 376 ? 12.465 -7.699 13.564 1.00 94.38 376 THR A N 1
ATOM 2905 C CA . THR A 1 376 ? 13.114 -8.859 12.946 1.00 94.38 376 THR A CA 1
ATOM 2906 C C . THR A 1 376 ? 12.355 -9.205 11.681 1.00 94.38 376 THR A C 1
ATOM 2908 O O . THR A 1 376 ? 11.126 -9.152 11.677 1.00 94.38 376 THR A O 1
ATOM 2911 N N . TYR A 1 377 ? 13.070 -9.547 10.617 1.00 93.69 377 TYR A N 1
ATOM 2912 C CA . TYR A 1 377 ? 12.474 -10.019 9.376 1.00 93.69 377 TYR A CA 1
ATOM 2913 C C . TYR A 1 377 ? 13.123 -11.345 8.989 1.00 93.69 377 TYR A C 1
ATOM 2915 O O . TYR A 1 377 ? 14.345 -11.463 8.941 1.00 93.69 377 TYR A O 1
ATOM 2923 N N . ASP A 1 378 ? 12.299 -12.372 8.788 1.00 89.38 378 ASP A N 1
ATOM 2924 C CA . ASP A 1 378 ? 12.770 -13.735 8.526 1.00 89.38 378 ASP A CA 1
ATOM 2925 C C . ASP A 1 378 ? 12.993 -14.032 7.040 1.00 89.38 378 ASP A C 1
ATOM 2927 O O . ASP A 1 378 ? 13.409 -15.139 6.704 1.00 89.38 378 ASP A O 1
ATOM 2931 N N . THR A 1 379 ? 12.743 -13.058 6.154 1.00 84.88 379 THR A N 1
ATOM 2932 C CA . THR A 1 379 ? 12.794 -13.177 4.680 1.00 84.88 379 THR A CA 1
ATOM 2933 C C . THR A 1 379 ? 11.820 -14.186 4.075 1.00 84.88 379 THR A C 1
ATOM 2935 O O . THR A 1 379 ? 11.893 -14.487 2.886 1.00 84.88 379 THR A O 1
ATOM 2938 N N . VAL A 1 380 ? 10.895 -14.697 4.884 1.00 86.19 380 VAL A N 1
ATOM 2939 C CA . VAL A 1 380 ? 9.858 -15.639 4.472 1.00 86.19 380 VAL A CA 1
ATOM 2940 C C . VAL A 1 380 ? 8.511 -14.934 4.507 1.00 86.19 380 VAL A C 1
ATOM 2942 O O . VAL A 1 380 ? 7.838 -14.898 3.487 1.00 86.19 380 VAL A O 1
ATOM 2945 N N . ASN A 1 381 ? 8.151 -14.327 5.638 1.00 87.94 381 ASN A N 1
ATOM 2946 C CA . ASN A 1 381 ? 6.832 -13.761 5.903 1.00 87.94 381 ASN A CA 1
ATOM 2947 C C . ASN A 1 381 ? 6.827 -12.237 5.696 1.00 87.94 381 ASN A C 1
ATOM 2949 O O . ASN A 1 381 ? 7.430 -11.537 6.521 1.00 87.94 381 ASN A O 1
ATOM 2953 N N . PRO A 1 382 ? 6.149 -11.704 4.656 1.00 88.56 382 PRO A N 1
ATOM 2954 C CA . PRO A 1 382 ? 6.097 -10.267 4.383 1.00 88.56 382 PRO A CA 1
ATOM 2955 C C . PRO A 1 382 ? 5.602 -9.447 5.590 1.00 88.56 382 PRO A C 1
ATOM 2957 O O . PRO A 1 382 ? 4.659 -9.863 6.271 1.00 88.56 382 PRO A O 1
ATOM 2960 N N . PRO A 1 383 ? 6.225 -8.295 5.897 1.00 93.56 383 PRO A N 1
ATOM 2961 C CA . PRO A 1 383 ? 5.969 -7.563 7.136 1.00 93.56 383 PRO A CA 1
ATOM 2962 C C . PRO A 1 383 ? 4.662 -6.754 7.156 1.00 93.56 383 PRO A C 1
ATOM 2964 O O . PRO A 1 383 ? 4.198 -6.391 8.236 1.00 93.56 383 PRO A O 1
ATOM 2967 N N . GLU A 1 384 ? 4.047 -6.466 6.010 1.00 94.88 384 GLU A N 1
ATOM 2968 C CA . GLU A 1 384 ? 2.811 -5.682 5.900 1.00 94.88 384 GLU A CA 1
ATOM 2969 C C . GLU A 1 384 ? 1.622 -6.323 6.631 1.00 94.88 384 GLU A C 1
ATOM 2971 O O . GLU A 1 384 ? 0.851 -5.623 7.290 1.00 94.88 384 GLU A O 1
ATOM 2976 N N . VAL A 1 385 ? 1.506 -7.653 6.581 1.00 95.50 385 VAL A N 1
ATOM 2977 C CA . VAL A 1 385 ? 0.453 -8.420 7.262 1.00 95.50 385 VAL A CA 1
ATOM 2978 C C . VAL A 1 385 ? 0.577 -8.317 8.791 1.00 95.50 385 VAL A C 1
ATOM 2980 O O . VAL A 1 385 ? -0.364 -7.826 9.426 1.00 95.50 385 VAL A O 1
ATOM 2983 N N . PRO A 1 386 ? 1.705 -8.703 9.429 1.00 96.12 386 PRO A N 1
ATOM 2984 C CA . PRO A 1 386 ? 1.859 -8.547 10.873 1.00 96.12 386 PRO A CA 1
ATOM 2985 C C . PRO A 1 386 ? 1.850 -7.076 11.315 1.00 96.12 386 PRO A C 1
ATOM 2987 O O . PRO A 1 386 ? 1.379 -6.791 12.417 1.00 96.12 386 PRO A O 1
ATOM 2990 N N . ALA A 1 387 ? 2.296 -6.133 10.476 1.00 97.94 387 ALA A N 1
ATOM 2991 C CA . ALA A 1 387 ? 2.212 -4.707 10.783 1.00 97.94 387 ALA A CA 1
ATOM 2992 C C . ALA A 1 387 ? 0.760 -4.203 10.849 1.00 97.94 387 ALA A C 1
ATOM 2994 O O . ALA A 1 387 ? 0.411 -3.513 11.807 1.00 97.94 387 ALA A O 1
ATOM 2995 N N . LEU A 1 388 ? -0.107 -4.583 9.898 1.00 98.31 388 LEU A N 1
ATOM 2996 C CA . LEU A 1 388 ? -1.533 -4.240 9.957 1.00 98.31 388 LEU A CA 1
ATOM 2997 C C . LEU A 1 388 ? -2.211 -4.883 11.174 1.00 98.31 388 LEU A C 1
ATOM 2999 O O . LEU A 1 388 ? -2.914 -4.197 11.913 1.00 98.31 388 LEU A O 1
ATOM 3003 N N . ILE A 1 389 ? -1.965 -6.174 11.420 1.00 97.44 389 ILE A N 1
ATOM 3004 C CA . ILE A 1 389 ? -2.497 -6.885 12.596 1.00 97.44 389 ILE A CA 1
ATOM 3005 C C . ILE A 1 389 ? -2.092 -6.161 13.888 1.00 97.44 389 ILE A C 1
ATOM 3007 O O . ILE A 1 389 ? -2.923 -5.951 14.773 1.00 97.44 389 ILE A O 1
ATOM 3011 N N . GLY A 1 390 ? -0.830 -5.737 13.985 1.00 97.12 390 GLY A N 1
ATOM 3012 C CA . GLY A 1 390 ? -0.312 -5.009 15.138 1.00 97.12 390 GLY A CA 1
ATOM 3013 C C . GLY A 1 390 ? -0.908 -3.619 15.292 1.00 97.12 390 GLY A C 1
ATOM 3014 O O . GLY A 1 390 ? -1.224 -3.229 16.411 1.00 97.12 390 GLY A O 1
ATOM 3015 N N . ALA A 1 391 ? -1.122 -2.895 14.192 1.00 98.12 391 ALA A N 1
ATOM 3016 C CA . ALA A 1 391 ? -1.784 -1.593 14.205 1.00 98.12 391 ALA A CA 1
ATOM 3017 C C . ALA A 1 391 ? -3.212 -1.694 14.740 1.00 98.12 391 ALA A C 1
ATOM 3019 O O . ALA A 1 391 ? -3.585 -0.932 15.628 1.00 98.12 391 ALA A O 1
ATOM 3020 N N . VAL A 1 392 ? -3.982 -2.675 14.268 1.00 97.00 392 VAL A N 1
ATOM 3021 C CA . VAL A 1 392 ? -5.360 -2.905 14.725 1.00 97.00 392 VAL A CA 1
ATOM 3022 C C . VAL A 1 392 ? -5.381 -3.331 16.193 1.00 97.00 392 VAL A C 1
ATOM 3024 O O . VAL A 1 392 ? -6.154 -2.780 16.972 1.00 97.00 392 VAL A O 1
ATOM 3027 N N . ALA A 1 393 ? -4.511 -4.261 16.600 1.00 95.44 393 ALA A N 1
ATOM 3028 C CA . ALA A 1 393 ? -4.427 -4.703 17.992 1.00 95.44 393 ALA A CA 1
ATOM 3029 C C . ALA A 1 393 ? -3.994 -3.568 18.936 1.00 95.44 393 ALA A C 1
ATOM 3031 O O . ALA A 1 393 ? -4.560 -3.419 20.017 1.00 95.44 393 ALA A O 1
ATOM 3032 N N . ALA A 1 394 ? -3.025 -2.743 18.527 1.00 96.00 394 ALA A N 1
ATOM 3033 C CA . ALA A 1 394 ? -2.562 -1.600 19.305 1.00 96.00 394 ALA A CA 1
ATOM 3034 C C . ALA A 1 394 ? -3.631 -0.504 19.403 1.00 96.00 394 ALA A C 1
ATOM 3036 O O . ALA A 1 394 ? -3.809 0.051 20.484 1.00 96.00 394 ALA A O 1
ATOM 3037 N N . LEU A 1 395 ? -4.373 -0.231 18.323 1.00 95.75 395 LEU A N 1
ATOM 3038 C CA . LEU A 1 395 ? -5.524 0.678 18.345 1.00 95.75 395 LEU A CA 1
ATOM 3039 C C . LEU A 1 395 ? -6.608 0.161 19.297 1.00 95.75 395 LEU A C 1
ATOM 3041 O O . LEU A 1 395 ? -7.071 0.921 20.145 1.00 95.75 395 LEU A O 1
ATOM 3045 N N . ALA A 1 396 ? -6.936 -1.131 19.229 1.00 92.50 396 ALA A N 1
ATOM 3046 C CA . ALA A 1 396 ? -7.956 -1.751 20.073 1.00 92.50 396 ALA A CA 1
ATOM 3047 C C . ALA A 1 396 ? -7.649 -1.640 21.578 1.00 92.50 396 ALA A C 1
ATOM 3049 O O . ALA A 1 396 ? -8.563 -1.430 22.368 1.00 92.50 396 ALA A O 1
ATOM 3050 N N . VAL A 1 397 ? -6.375 -1.725 21.985 1.00 91.50 397 VAL A N 1
ATOM 3051 C CA . VAL A 1 397 ? -5.972 -1.588 23.401 1.00 91.50 397 VAL A CA 1
ATOM 3052 C C . VAL A 1 397 ? -5.608 -0.155 23.809 1.00 91.50 397 VAL A C 1
ATOM 3054 O O . VAL A 1 397 ? -5.273 0.067 24.974 1.00 91.50 397 VAL A O 1
ATOM 3057 N N . SER A 1 398 ? -5.657 0.809 22.879 1.00 92.88 398 SER A N 1
ATOM 3058 C CA . SER A 1 398 ? -5.199 2.186 23.120 1.00 92.88 398 SER A CA 1
ATOM 3059 C C . SER A 1 398 ? -6.194 3.092 23.846 1.00 92.88 398 SER A C 1
ATOM 3061 O O . SER A 1 398 ? -5.806 4.158 24.313 1.00 92.88 398 SER A O 1
ATOM 3063 N N . GLY A 1 399 ? -7.474 2.712 23.904 1.00 88.06 399 GLY A N 1
ATOM 3064 C CA . GLY A 1 399 ? -8.554 3.560 24.426 1.00 88.06 399 GLY A CA 1
ATOM 3065 C C . GLY A 1 399 ? -9.093 4.597 23.429 1.00 88.06 399 GLY A C 1
ATOM 3066 O O . GLY A 1 399 ? -10.167 5.145 23.651 1.00 88.06 399 GLY A O 1
ATOM 3067 N N . VAL A 1 400 ? -8.419 4.819 22.296 1.00 91.56 400 VAL A N 1
ATOM 3068 C CA . VAL A 1 400 ? -8.928 5.636 21.177 1.00 91.56 400 VAL A CA 1
ATOM 3069 C C . VAL A 1 400 ? -10.275 5.069 20.696 1.00 91.56 400 VAL A C 1
ATOM 3071 O O . VAL A 1 400 ? -10.424 3.846 20.721 1.00 91.56 400 VAL A O 1
ATOM 3074 N N . PRO A 1 401 ? -11.250 5.892 20.244 1.00 89.62 401 PRO A N 1
ATOM 3075 C CA . PRO A 1 401 ? -12.590 5.441 19.849 1.00 89.62 401 PRO A CA 1
ATOM 3076 C C . PRO A 1 401 ? -12.586 4.653 18.527 1.00 89.62 401 PRO A C 1
ATOM 3078 O O . PRO A 1 401 ? -13.168 5.058 17.526 1.00 89.62 401 PRO A O 1
ATOM 3081 N N . PHE A 1 402 ? -11.927 3.501 18.522 1.00 90.12 402 PHE A N 1
ATOM 3082 C CA . PHE A 1 402 ? -11.760 2.595 17.400 1.00 90.12 402 PHE A CA 1
ATOM 3083 C C . PHE A 1 402 ? -12.386 1.248 17.772 1.00 90.12 402 PHE A C 1
ATOM 3085 O O . PHE A 1 402 ? -11.845 0.495 18.578 1.00 90.12 402 PHE A O 1
ATOM 3092 N N . HIS A 1 403 ? -13.560 0.960 17.211 1.00 84.25 403 HIS A N 1
ATOM 3093 C CA . HIS A 1 403 ? -14.397 -0.177 17.625 1.00 84.25 403 HIS A CA 1
ATOM 3094 C C . HIS A 1 403 ? -14.332 -1.369 16.666 1.00 84.25 403 HIS A C 1
ATOM 3096 O O . HIS A 1 403 ? -14.915 -2.421 16.926 1.00 84.25 403 HIS A O 1
ATOM 3102 N N . PHE A 1 404 ? -13.652 -1.202 15.537 1.00 87.50 404 PHE A N 1
ATOM 3103 C CA . PHE A 1 404 ? -13.603 -2.204 14.488 1.00 87.50 404 PHE A CA 1
ATOM 3104 C C . PHE A 1 404 ? -12.435 -3.155 14.715 1.00 87.50 404 PHE A C 1
ATOM 3106 O O . PHE A 1 404 ? -11.379 -2.779 15.217 1.00 87.50 404 PHE A O 1
ATOM 3113 N N . THR A 1 405 ? -12.610 -4.411 14.322 1.00 92.38 405 THR A N 1
ATOM 3114 C CA . THR A 1 405 ? -11.513 -5.375 14.290 1.00 92.38 405 THR A CA 1
ATOM 3115 C C . THR A 1 405 ? -11.416 -5.945 12.896 1.00 92.38 405 THR A C 1
ATOM 3117 O O . THR A 1 405 ? -12.315 -6.653 12.446 1.00 92.38 405 THR A O 1
ATOM 3120 N N . ILE A 1 406 ? -10.311 -5.629 12.236 1.00 95.75 406 ILE A N 1
ATOM 3121 C CA . ILE A 1 406 ? -10.015 -6.062 10.877 1.00 95.75 406 ILE A CA 1
ATOM 3122 C C . ILE A 1 406 ? -8.737 -6.890 10.873 1.00 95.75 406 ILE A C 1
ATOM 3124 O O . ILE A 1 406 ? -7.938 -6.839 11.810 1.00 95.75 406 ILE A O 1
ATOM 3128 N N . ALA A 1 407 ? -8.537 -7.639 9.803 1.00 96.06 407 ALA A N 1
ATOM 3129 C CA . ALA A 1 407 ? -7.270 -8.287 9.510 1.00 96.06 407 ALA A CA 1
ATOM 3130 C C . ALA A 1 407 ? -6.895 -8.019 8.051 1.00 96.06 407 ALA A C 1
ATOM 3132 O O . ALA A 1 407 ? -7.709 -7.511 7.278 1.00 96.06 407 ALA A O 1
ATOM 3133 N N . GLY A 1 408 ? -5.670 -8.377 7.677 1.00 95.94 408 GLY A N 1
ATOM 3134 C CA . GLY A 1 408 ? -5.278 -8.432 6.278 1.00 95.94 408 GLY A CA 1
ATOM 3135 C C . GLY A 1 408 ? -4.446 -9.661 5.965 1.00 95.94 408 GLY A C 1
ATOM 3136 O O . GLY A 1 408 ? -3.888 -10.284 6.868 1.00 95.94 408 GLY A O 1
ATOM 3137 N N . VAL A 1 409 ? -4.407 -10.006 4.686 1.00 96.81 409 VAL A N 1
ATOM 3138 C CA . VAL A 1 409 ? -3.703 -11.157 4.112 1.00 96.81 409 VAL A CA 1
ATOM 3139 C C . VAL A 1 409 ? -3.057 -10.763 2.800 1.00 96.81 409 VAL A C 1
ATOM 3141 O O . VAL A 1 409 ? -3.474 -9.794 2.164 1.00 96.81 409 VAL A O 1
ATOM 3144 N N . ILE A 1 410 ? -2.087 -11.567 2.379 1.00 97.00 410 ILE A N 1
ATOM 3145 C CA . ILE A 1 410 ? -1.618 -11.591 0.998 1.00 97.00 410 ILE A CA 1
ATOM 3146 C C . ILE A 1 410 ? -2.090 -12.896 0.363 1.00 97.00 410 ILE A C 1
ATOM 3148 O O . ILE A 1 410 ? -2.026 -13.951 0.994 1.00 97.00 410 ILE A O 1
ATOM 3152 N N . VAL A 1 411 ? -2.564 -12.833 -0.875 1.00 97.75 411 VAL A N 1
ATOM 3153 C CA . VAL A 1 411 ? -2.966 -13.997 -1.664 1.00 97.75 411 VAL A CA 1
ATOM 3154 C C . VAL A 1 411 ? -2.072 -14.096 -2.893 1.00 97.75 411 VAL A C 1
ATOM 3156 O O . VAL A 1 411 ? -1.988 -13.157 -3.683 1.00 97.75 411 VAL A O 1
ATOM 3159 N N . GLY A 1 412 ? -1.409 -15.244 -3.021 1.00 97.25 412 GLY A N 1
ATOM 3160 C CA . GLY A 1 412 ? -0.690 -15.678 -4.213 1.00 97.25 412 GLY A CA 1
ATOM 3161 C C . GLY A 1 412 ? -1.532 -16.605 -5.088 1.00 97.25 412 GLY A C 1
ATOM 3162 O O . GLY A 1 412 ? -2.567 -17.108 -4.650 1.00 97.25 412 GLY A O 1
ATOM 3163 N N . CYS A 1 413 ? -1.075 -16.861 -6.309 1.00 96.50 413 CYS A N 1
ATOM 3164 C CA . CYS A 1 413 ? -1.700 -17.777 -7.257 1.00 96.50 413 CYS A CA 1
ATOM 3165 C C . CYS A 1 413 ? -0.609 -18.543 -8.015 1.00 96.50 413 CYS A C 1
ATOM 3167 O O . CYS A 1 413 ? 0.209 -17.926 -8.700 1.00 96.50 413 CYS A O 1
ATOM 3169 N N . ASP A 1 414 ? -0.567 -19.867 -7.864 1.00 92.69 414 ASP A N 1
ATOM 3170 C CA . ASP A 1 414 ? 0.424 -20.711 -8.539 1.00 92.69 414 ASP A CA 1
ATOM 3171 C C . ASP A 1 414 ? 0.132 -20.881 -10.045 1.00 92.69 414 ASP A C 1
ATOM 3173 O O . ASP A 1 414 ? -0.871 -20.399 -10.574 1.00 92.69 414 ASP A O 1
ATOM 3177 N N . GLU A 1 415 ? 1.016 -21.587 -10.753 1.00 86.00 415 GLU A N 1
ATOM 3178 C CA . GLU A 1 415 ? 0.873 -21.878 -12.190 1.00 86.00 415 GLU A CA 1
ATOM 3179 C C . GLU A 1 415 ? -0.369 -22.730 -12.525 1.00 86.00 415 GLU A C 1
ATOM 3181 O O . GLU A 1 415 ? -0.829 -22.735 -13.665 1.00 86.00 415 GLU A O 1
ATOM 3186 N N . ASN A 1 416 ? -0.932 -23.440 -11.541 1.00 86.81 416 ASN A N 1
ATOM 3187 C CA . ASN A 1 416 ? -2.135 -24.262 -11.688 1.00 86.81 416 ASN A CA 1
ATOM 3188 C C . ASN A 1 416 ? -3.419 -23.501 -11.306 1.00 86.81 416 ASN A C 1
ATOM 3190 O O . ASN A 1 416 ? -4.485 -24.114 -11.240 1.00 86.81 416 ASN A O 1
ATOM 3194 N N . ASN A 1 417 ? -3.334 -22.189 -11.059 1.00 86.50 417 ASN A N 1
ATOM 3195 C CA . ASN A 1 417 ? -4.411 -21.339 -10.547 1.00 86.50 417 ASN A CA 1
ATOM 3196 C C . ASN A 1 417 ? -4.920 -21.709 -9.138 1.00 86.50 417 ASN A C 1
ATOM 3198 O O . ASN A 1 417 ? -6.069 -21.423 -8.798 1.00 86.50 417 ASN A O 1
ATOM 3202 N N . ASN A 1 418 ? -4.088 -22.326 -8.294 1.00 93.69 418 ASN A N 1
ATOM 3203 C CA . ASN A 1 418 ? -4.409 -22.510 -6.879 1.00 93.69 418 ASN A CA 1
ATOM 3204 C C . ASN A 1 418 ? -3.988 -21.285 -6.065 1.00 93.69 418 ASN A C 1
ATOM 3206 O O . ASN A 1 418 ? -2.871 -20.778 -6.203 1.00 93.69 418 ASN A O 1
ATOM 3210 N N . TYR A 1 419 ? -4.857 -20.860 -5.147 1.00 97.00 419 TYR A N 1
ATOM 3211 C CA . TYR A 1 419 ? -4.568 -19.743 -4.254 1.00 97.00 419 TYR A CA 1
ATOM 3212 C C . TYR A 1 419 ? -3.679 -20.152 -3.080 1.00 97.00 419 TYR A C 1
ATOM 3214 O O . TYR A 1 419 ? -3.919 -21.160 -2.411 1.00 97.00 419 TYR A O 1
ATOM 3222 N N . ILE A 1 420 ? -2.679 -19.321 -2.799 1.00 94.56 420 ILE A N 1
ATOM 3223 C CA . ILE A 1 420 ? -1.736 -19.493 -1.693 1.00 94.56 420 ILE A CA 1
ATOM 3224 C C . ILE A 1 420 ? -1.976 -18.370 -0.685 1.00 94.56 420 ILE A C 1
ATOM 3226 O O . ILE A 1 420 ? -1.927 -17.194 -1.034 1.00 94.56 420 ILE A O 1
ATOM 3230 N N . LEU A 1 421 ? -2.236 -18.720 0.574 1.00 94.88 421 LEU A N 1
ATOM 3231 C CA . LEU A 1 421 ? -2.371 -17.745 1.657 1.00 94.88 421 LEU A CA 1
ATOM 3232 C C . LEU A 1 421 ? -0.993 -17.339 2.182 1.00 94.88 421 LEU A C 1
ATOM 3234 O O . LEU A 1 421 ? -0.218 -18.210 2.568 1.00 94.88 421 LEU A O 1
ATOM 3238 N N . ASN A 1 422 ? -0.754 -16.032 2.295 1.00 93.12 422 ASN A N 1
ATOM 3239 C CA . ASN A 1 422 ? 0.480 -15.429 2.800 1.00 93.12 422 ASN A CA 1
ATOM 3240 C C . ASN A 1 422 ? 1.731 -16.105 2.206 1.00 93.12 422 ASN A C 1
ATOM 3242 O O . ASN A 1 422 ? 2.549 -16.631 2.963 1.00 93.12 422 ASN A O 1
ATOM 3246 N N . PRO A 1 423 ? 1.856 -16.138 0.864 1.00 92.00 423 PRO A N 1
ATOM 3247 C CA . PRO A 1 423 ? 2.964 -16.809 0.200 1.00 92.00 423 PRO A CA 1
ATOM 3248 C C . PRO A 1 423 ? 4.301 -16.255 0.693 1.00 92.00 423 PRO A C 1
ATOM 3250 O O . PRO A 1 423 ? 4.463 -15.052 0.923 1.00 92.00 423 PRO A O 1
ATOM 3253 N N . SER A 1 424 ? 5.276 -17.144 0.815 1.00 86.31 424 SER A N 1
ATOM 3254 C CA . SER A 1 424 ? 6.654 -16.764 1.080 1.00 86.31 424 SER A CA 1
ATOM 3255 C C . SER A 1 424 ? 7.230 -15.922 -0.059 1.00 86.31 424 SER A C 1
ATOM 3257 O O . SER A 1 424 ? 6.753 -15.960 -1.193 1.00 86.31 424 SER A O 1
ATOM 3259 N N . VAL A 1 425 ? 8.337 -15.221 0.196 1.00 83.81 425 VAL A N 1
ATOM 3260 C CA . VAL A 1 425 ? 9.065 -14.465 -0.846 1.00 83.81 425 VAL A CA 1
ATOM 3261 C C . VAL A 1 425 ? 9.428 -15.340 -2.059 1.00 83.81 425 VAL A C 1
ATOM 3263 O O . VAL A 1 425 ? 9.491 -14.852 -3.185 1.00 83.81 425 VAL A O 1
ATOM 3266 N N . GLN A 1 426 ? 9.671 -16.638 -1.857 1.00 84.50 426 GLN A N 1
ATOM 3267 C CA . GLN A 1 426 ? 9.994 -17.580 -2.935 1.00 84.50 426 GLN A CA 1
ATOM 3268 C C . GLN A 1 426 ? 8.750 -17.984 -3.731 1.00 84.50 426 GLN A C 1
ATOM 3270 O O . GLN A 1 426 ? 8.789 -17.961 -4.959 1.00 84.50 426 GLN A O 1
ATOM 3275 N N . GLU A 1 427 ? 7.648 -18.295 -3.047 1.00 91.00 427 GLU A N 1
ATOM 3276 C CA . GLU A 1 427 ? 6.361 -18.596 -3.687 1.00 91.00 427 GLU A CA 1
ATOM 3277 C C . GLU A 1 427 ? 5.829 -17.379 -4.452 1.00 91.00 427 GLU A C 1
ATOM 3279 O O . GLU A 1 427 ? 5.348 -17.523 -5.572 1.00 91.00 427 GLU A O 1
ATOM 3284 N N . MET A 1 428 ? 6.004 -16.168 -3.912 1.00 91.44 428 MET A N 1
ATOM 3285 C CA . MET A 1 428 ? 5.564 -14.935 -4.563 1.00 91.44 428 MET A CA 1
ATOM 3286 C C . MET A 1 428 ? 6.284 -14.678 -5.893 1.00 91.44 428 MET A C 1
ATOM 3288 O O . MET A 1 428 ? 5.668 -14.210 -6.845 1.00 91.44 428 MET A O 1
ATOM 3292 N N . LYS A 1 429 ? 7.568 -15.045 -6.017 1.00 87.88 429 LYS A N 1
ATOM 3293 C CA . LYS A 1 429 ? 8.301 -14.917 -7.293 1.00 87.88 429 LYS A CA 1
ATOM 3294 C C . LYS A 1 429 ? 7.695 -15.769 -8.410 1.00 87.88 429 LYS A C 1
ATOM 3296 O O . LYS A 1 429 ? 7.681 -15.338 -9.562 1.00 87.88 429 LYS A O 1
ATOM 3301 N N . ALA A 1 430 ? 7.207 -16.961 -8.068 1.00 90.31 430 ALA A N 1
ATOM 3302 C CA . ALA A 1 430 ? 6.521 -17.853 -9.001 1.00 90.31 430 ALA A CA 1
ATOM 3303 C C . ALA A 1 430 ? 5.033 -17.499 -9.173 1.00 90.31 430 ALA A C 1
ATOM 3305 O O . ALA A 1 430 ? 4.386 -17.986 -10.096 1.00 90.31 430 ALA A O 1
ATOM 3306 N N . SER A 1 431 ? 4.491 -16.639 -8.310 1.00 95.69 431 SER A N 1
ATOM 3307 C CA . SER A 1 431 ? 3.079 -16.286 -8.309 1.00 95.69 431 SER A CA 1
ATOM 3308 C C . SER A 1 431 ? 2.675 -15.483 -9.549 1.00 95.69 431 SER A C 1
ATOM 3310 O O . SER A 1 431 ? 3.427 -14.647 -10.067 1.00 95.69 431 SER A O 1
ATOM 3312 N N . SER A 1 432 ? 1.453 -15.725 -10.014 1.00 96.06 432 SER A N 1
ATOM 3313 C CA . SER A 1 432 ? 0.739 -14.905 -11.000 1.00 96.06 432 SER A CA 1
ATOM 3314 C C . SER A 1 432 ? -0.098 -13.793 -10.359 1.00 96.06 432 SER A C 1
ATOM 3316 O O . SER A 1 432 ? -0.657 -12.957 -11.064 1.00 96.06 432 SER A O 1
ATOM 3318 N N . LEU A 1 433 ? -0.165 -13.755 -9.027 1.00 97.75 433 LEU A N 1
ATOM 3319 C CA . LEU A 1 433 ? -0.953 -12.798 -8.258 1.00 97.75 433 LEU A CA 1
ATOM 3320 C C . LEU A 1 433 ? -0.185 -12.346 -7.011 1.00 97.75 433 LEU A C 1
ATOM 3322 O O . LEU A 1 433 ? 0.268 -13.177 -6.232 1.00 97.75 433 LEU A O 1
ATOM 3326 N N . ASP A 1 434 ? -0.079 -11.045 -6.788 1.00 97.38 434 ASP A N 1
ATOM 3327 C CA . ASP A 1 434 ? 0.282 -10.456 -5.499 1.00 97.38 434 ASP A CA 1
ATOM 3328 C C . ASP A 1 434 ? -0.896 -9.592 -5.066 1.00 97.38 434 ASP A C 1
ATOM 3330 O O . ASP A 1 434 ? -1.056 -8.481 -5.565 1.00 97.38 434 ASP A O 1
ATOM 3334 N N . LEU A 1 435 ? -1.774 -10.122 -4.210 1.00 97.81 435 LEU A N 1
ATOM 3335 C CA . LEU A 1 435 ? -2.980 -9.425 -3.767 1.00 97.81 435 LEU A CA 1
ATOM 3336 C C . LEU A 1 435 ? -2.974 -9.242 -2.257 1.00 97.81 435 LEU A C 1
ATOM 3338 O O . LEU A 1 435 ? -3.201 -10.190 -1.510 1.00 97.81 435 LEU A O 1
ATOM 3342 N N . PHE A 1 436 ? -2.795 -8.002 -1.810 1.00 98.00 436 PHE A N 1
ATOM 3343 C CA . PHE A 1 436 ? -3.069 -7.609 -0.437 1.00 98.00 436 PHE A CA 1
ATOM 3344 C C . PHE A 1 436 ? -4.554 -7.279 -0.276 1.00 98.00 436 PHE A C 1
ATOM 3346 O O . PHE A 1 436 ? -5.122 -6.506 -1.052 1.00 98.00 436 PHE A O 1
ATOM 3353 N N . LEU A 1 437 ? -5.169 -7.829 0.765 1.00 96.50 437 LEU A N 1
ATOM 3354 C CA . LEU A 1 437 ? -6.572 -7.632 1.114 1.00 96.50 437 LEU A CA 1
ATOM 3355 C C . LEU A 1 437 ? -6.687 -7.310 2.600 1.00 96.50 437 LEU A C 1
ATOM 3357 O O . LEU A 1 437 ? -6.082 -8.001 3.418 1.00 96.50 437 LEU A O 1
ATOM 3361 N N . SER A 1 438 ? -7.530 -6.344 2.963 1.00 96.62 438 SER A N 1
ATOM 3362 C CA . SER A 1 438 ? -7.997 -6.164 4.340 1.00 96.62 438 SER A CA 1
ATOM 3363 C C . SER A 1 438 ? -9.516 -6.029 4.428 1.00 96.62 438 SER A C 1
ATOM 3365 O O . SER A 1 438 ? -10.190 -5.587 3.492 1.00 96.62 438 SER A O 1
ATOM 3367 N N . GLY A 1 439 ? -10.068 -6.448 5.564 1.00 95.12 439 GLY A N 1
ATOM 3368 C CA . GLY A 1 439 ? -11.509 -6.491 5.788 1.00 95.12 439 GLY A CA 1
ATOM 3369 C C . GLY A 1 439 ? -11.884 -6.952 7.192 1.00 95.12 439 GLY A C 1
ATOM 3370 O O . GLY A 1 439 ? -11.024 -7.345 7.991 1.00 95.12 439 GLY A O 1
ATOM 3371 N N . ASP A 1 440 ? -13.180 -6.897 7.481 1.00 93.19 440 ASP A N 1
ATOM 3372 C CA . ASP A 1 440 ? -13.772 -7.479 8.684 1.00 93.19 440 ASP A CA 1
ATOM 3373 C C . ASP A 1 440 ? -14.359 -8.877 8.392 1.00 93.19 440 ASP A C 1
ATOM 3375 O O . ASP A 1 440 ? -14.067 -9.497 7.371 1.00 93.19 440 ASP A O 1
ATOM 3379 N N . GLU A 1 441 ? -15.175 -9.419 9.300 1.00 90.19 441 GLU A N 1
ATOM 3380 C CA . GLU A 1 441 ? -15.749 -10.766 9.150 1.00 90.19 441 GLU A CA 1
ATOM 3381 C C . GLU A 1 441 ? -16.739 -10.901 7.983 1.00 90.19 441 GLU A C 1
ATOM 3383 O O . GLU A 1 441 ? -17.009 -12.029 7.560 1.00 90.19 441 GLU A O 1
ATOM 3388 N N . ASN A 1 442 ? -17.278 -9.785 7.481 1.00 85.50 442 ASN A N 1
ATOM 3389 C CA . ASN A 1 442 ? -18.408 -9.754 6.551 1.00 85.50 442 ASN A CA 1
ATOM 3390 C C . ASN A 1 442 ? -18.130 -8.962 5.269 1.00 85.50 442 ASN A C 1
ATOM 3392 O O . ASN A 1 442 ? -18.861 -9.113 4.293 1.00 85.50 442 ASN A O 1
ATOM 3396 N N . SER A 1 443 ? -17.121 -8.099 5.273 1.00 89.50 443 SER A N 1
ATOM 3397 C CA . SER A 1 443 ? -16.922 -7.088 4.248 1.00 89.50 443 SER A CA 1
ATOM 3398 C C . SER A 1 443 ? -15.448 -6.826 3.967 1.00 89.50 443 SER A C 1
ATOM 3400 O O . SER A 1 443 ? -14.563 -7.095 4.786 1.00 89.50 443 SER A O 1
ATOM 3402 N N . ILE A 1 444 ? -15.197 -6.302 2.772 1.00 92.31 444 ILE A N 1
ATOM 3403 C CA . ILE A 1 444 ? -13.866 -5.921 2.305 1.00 92.31 444 ILE A CA 1
ATOM 3404 C C . ILE A 1 444 ? -13.700 -4.411 2.460 1.00 92.31 444 ILE A C 1
ATOM 3406 O O . ILE A 1 444 ? -14.634 -3.662 2.177 1.00 92.31 444 ILE A O 1
ATOM 3410 N N . LEU A 1 445 ? -12.508 -3.977 2.876 1.00 93.00 445 LEU A N 1
ATOM 3411 C CA . LEU A 1 445 ? -12.168 -2.571 3.103 1.00 93.00 445 LEU A CA 1
ATOM 3412 C C . LEU A 1 445 ? -11.120 -2.042 2.131 1.00 93.00 445 LEU A C 1
ATOM 3414 O O . LEU A 1 445 ? -11.234 -0.916 1.652 1.00 93.00 445 LEU A O 1
ATOM 3418 N N . MET A 1 446 ? -10.084 -2.829 1.858 1.00 95.19 446 MET A N 1
ATOM 3419 C CA . MET A 1 446 ? -8.986 -2.384 1.012 1.00 95.19 446 MET A CA 1
ATOM 3420 C C . MET A 1 446 ? -8.430 -3.552 0.210 1.00 95.19 446 MET A C 1
ATOM 3422 O O . MET A 1 446 ? -8.268 -4.655 0.734 1.00 95.19 446 MET A O 1
ATOM 3426 N N . VAL A 1 447 ? -8.137 -3.294 -1.064 1.00 96.56 447 VAL A N 1
ATOM 3427 C CA . VAL A 1 447 ? -7.380 -4.200 -1.933 1.00 96.56 447 VAL A CA 1
ATOM 3428 C C . VAL A 1 447 ? -6.242 -3.428 -2.589 1.00 96.56 447 VAL A C 1
ATOM 3430 O O . VAL A 1 447 ? -6.397 -2.272 -2.995 1.00 96.56 447 VAL A O 1
ATOM 3433 N N . GLU A 1 448 ? -5.089 -4.067 -2.715 1.00 97.25 448 GLU A N 1
ATOM 3434 C CA . GLU A 1 448 ? -4.005 -3.604 -3.569 1.00 97.25 448 GLU A CA 1
ATOM 3435 C C . GLU A 1 448 ? -3.309 -4.806 -4.190 1.00 97.25 448 GLU A C 1
ATOM 3437 O O . GLU A 1 448 ? -2.897 -5.711 -3.470 1.00 97.25 448 GLU A O 1
ATOM 3442 N N . SER A 1 449 ? -3.161 -4.814 -5.514 1.00 97.38 449 SER A N 1
ATOM 3443 C CA . SER A 1 449 ? -2.597 -5.969 -6.200 1.00 97.38 449 SER A CA 1
ATOM 3444 C C . SER A 1 449 ? -1.799 -5.657 -7.456 1.00 97.38 449 SER A C 1
ATOM 3446 O O . SER A 1 449 ? -2.011 -4.639 -8.119 1.00 97.38 449 SER A O 1
ATOM 3448 N N . GLU A 1 450 ? -0.895 -6.581 -7.756 1.00 97.94 450 GLU A N 1
ATOM 3449 C CA . GLU A 1 450 ? -0.243 -6.791 -9.042 1.00 97.94 450 GLU A CA 1
ATOM 3450 C C . GLU A 1 450 ? -0.649 -8.174 -9.565 1.00 97.94 450 GLU A C 1
ATOM 3452 O O . GLU A 1 450 ? -0.729 -9.139 -8.804 1.00 97.94 450 GLU A O 1
ATOM 3457 N N . VAL A 1 451 ? -0.952 -8.271 -10.855 1.00 97.56 451 VAL A N 1
ATOM 3458 C CA . VAL A 1 451 ? -1.570 -9.455 -11.452 1.00 97.56 451 VAL A CA 1
ATOM 3459 C C . VAL A 1 451 ? -0.913 -9.749 -12.801 1.00 97.56 451 VAL A C 1
ATOM 3461 O O . VAL A 1 451 ? -0.804 -8.870 -13.650 1.00 97.56 451 VAL A O 1
ATOM 3464 N N . LYS A 1 452 ? -0.505 -10.994 -13.051 1.00 95.81 452 LYS A N 1
ATOM 3465 C CA . LYS A 1 452 ? 0.011 -11.437 -14.356 1.00 95.81 452 LYS A CA 1
ATOM 3466 C C . LYS A 1 452 ? -1.132 -11.799 -15.305 1.00 95.81 452 LYS A C 1
ATOM 3468 O O . LYS A 1 452 ? -1.278 -12.954 -15.685 1.00 95.81 452 LYS A O 1
ATOM 3473 N N . GLU A 1 453 ? -1.933 -10.792 -15.662 1.00 94.94 453 GLU A N 1
ATOM 3474 C CA . GLU A 1 453 ? -3.001 -10.879 -16.673 1.00 94.94 453 GLU A CA 1
ATOM 3475 C C . GLU A 1 453 ? -4.027 -11.998 -16.387 1.00 94.94 453 GLU A C 1
ATOM 3477 O O . GLU A 1 453 ? -4.317 -12.844 -17.229 1.00 94.94 453 GLU A O 1
ATOM 3482 N N . LEU A 1 454 ? -4.590 -12.020 -15.172 1.00 96.25 454 LEU A N 1
ATOM 3483 C CA . LEU A 1 454 ? -5.640 -12.978 -14.798 1.00 96.25 454 LEU A CA 1
ATOM 3484 C C . LEU A 1 454 ? -7.036 -12.439 -15.140 1.00 96.25 454 LEU A C 1
ATOM 3486 O O . LEU A 1 454 ? -7.270 -11.230 -15.122 1.00 96.25 454 LEU A O 1
ATOM 3490 N N . SER A 1 455 ? -7.992 -13.335 -15.394 1.00 96.31 455 SER A N 1
ATOM 3491 C CA . SER A 1 455 ? -9.394 -12.959 -15.615 1.00 96.31 455 SER A CA 1
ATOM 3492 C C . SER A 1 455 ? -10.016 -12.290 -14.382 1.00 96.31 455 SER A C 1
ATOM 3494 O O . SER A 1 455 ? -9.602 -12.530 -13.244 1.00 96.31 455 SER A O 1
ATOM 3496 N N . GLU A 1 456 ? -11.065 -11.488 -14.591 1.00 96.00 456 GLU A N 1
ATOM 3497 C CA . GLU A 1 456 ? -11.819 -10.869 -13.493 1.00 96.00 456 GLU A CA 1
ATOM 3498 C C . GLU A 1 456 ? -12.363 -11.913 -12.503 1.00 96.00 456 GLU A C 1
ATOM 3500 O O . GLU A 1 456 ? -12.329 -11.689 -11.294 1.00 96.00 456 GLU A O 1
ATOM 3505 N N . GLU A 1 457 ? -12.795 -13.075 -13.003 1.00 95.75 457 GLU A N 1
ATOM 3506 C CA . GLU A 1 457 ? -13.277 -14.194 -12.189 1.00 95.75 457 GLU A CA 1
ATOM 3507 C C . GLU A 1 457 ? -12.179 -14.749 -11.270 1.00 95.75 457 GLU A C 1
ATOM 3509 O O . GLU A 1 457 ? -12.404 -14.924 -10.071 1.00 95.75 457 GLU A O 1
ATOM 3514 N N . ASN A 1 458 ? -10.969 -14.973 -11.795 1.00 95.50 458 ASN A N 1
ATOM 3515 C CA . ASN A 1 458 ? -9.850 -15.484 -11.002 1.00 95.50 458 ASN A CA 1
ATOM 3516 C C . ASN A 1 458 ? -9.419 -14.488 -9.920 1.00 95.50 458 ASN A C 1
ATOM 3518 O O . ASN A 1 458 ? -9.130 -14.897 -8.794 1.00 95.50 458 ASN A O 1
ATOM 3522 N N . VAL A 1 459 ? -9.410 -13.188 -10.230 1.00 96.25 459 VAL A N 1
ATOM 3523 C CA . VAL A 1 459 ? -9.112 -12.137 -9.244 1.00 96.25 459 VAL A CA 1
ATOM 3524 C C . VAL A 1 459 ? -10.207 -12.067 -8.176 1.00 96.25 459 VAL A C 1
ATOM 3526 O O . VAL A 1 459 ? -9.911 -11.997 -6.984 1.00 96.25 459 VAL A O 1
ATOM 3529 N N . PHE A 1 460 ? -11.479 -12.145 -8.569 1.00 96.62 460 PHE A N 1
ATOM 3530 C CA . PHE A 1 460 ? -12.604 -12.140 -7.635 1.00 96.62 460 PHE A CA 1
ATOM 3531 C C . PHE A 1 460 ? -12.599 -13.351 -6.691 1.00 96.62 460 PHE A C 1
ATOM 3533 O O . PHE A 1 460 ? -12.803 -13.211 -5.482 1.00 96.62 460 PHE A O 1
ATOM 3540 N N . ASN A 1 461 ? -12.312 -14.540 -7.218 1.00 96.75 461 ASN A N 1
ATOM 3541 C CA . ASN A 1 461 ? -12.193 -15.759 -6.425 1.00 96.75 461 ASN A CA 1
ATOM 3542 C C . ASN A 1 461 ? -10.995 -15.701 -5.458 1.00 96.75 461 ASN A C 1
ATOM 3544 O O . ASN A 1 461 ? -11.120 -16.150 -4.317 1.00 96.75 461 ASN A O 1
ATOM 3548 N N . ALA A 1 462 ? -9.887 -15.056 -5.840 1.00 97.06 462 ALA A N 1
ATOM 3549 C CA . ALA A 1 462 ? -8.769 -14.797 -4.931 1.00 97.06 462 ALA A CA 1
ATOM 3550 C C . ALA A 1 462 ? -9.160 -13.866 -3.768 1.00 97.06 462 ALA A C 1
ATOM 3552 O O . ALA A 1 462 ? -8.784 -14.111 -2.620 1.00 97.06 462 ALA A O 1
ATOM 3553 N N . ILE A 1 463 ? -9.960 -12.827 -4.037 1.00 96.75 463 ILE A N 1
ATOM 3554 C CA . ILE A 1 463 ? -10.496 -11.926 -3.003 1.00 96.75 463 ILE A CA 1
ATOM 3555 C C . ILE A 1 463 ? -11.374 -12.702 -2.010 1.00 96.75 463 ILE A C 1
ATOM 3557 O O . ILE A 1 463 ? -11.221 -12.537 -0.798 1.00 96.75 463 ILE A O 1
ATOM 3561 N N . LYS A 1 464 ? -12.266 -13.576 -2.502 1.00 96.25 464 LYS A N 1
ATOM 3562 C CA . LYS A 1 464 ? -13.085 -14.455 -1.647 1.00 96.25 464 LYS A CA 1
ATOM 3563 C C . LYS A 1 464 ? -12.215 -15.360 -0.779 1.00 96.25 464 LYS A C 1
ATOM 3565 O O . LYS A 1 464 ? -12.395 -15.388 0.437 1.00 96.25 464 LYS A O 1
ATOM 3570 N N . PHE A 1 465 ? -11.239 -16.034 -1.388 1.00 96.81 465 PHE A N 1
ATOM 3571 C CA . PHE A 1 465 ? -10.297 -16.898 -0.679 1.00 96.81 465 PHE A CA 1
ATOM 3572 C C . PHE A 1 465 ? -9.551 -16.140 0.429 1.00 96.81 465 PHE A C 1
ATOM 3574 O O . PHE A 1 465 ? -9.481 -16.613 1.564 1.00 96.81 465 PHE A O 1
ATOM 3581 N N . GLY A 1 466 ? -9.033 -14.944 0.138 1.00 96.25 466 GLY A N 1
ATOM 3582 C CA . GLY A 1 466 ? -8.358 -14.112 1.132 1.00 96.25 466 GLY A CA 1
ATOM 3583 C C . GLY A 1 466 ? -9.276 -13.717 2.292 1.00 96.25 466 GLY A C 1
ATOM 3584 O O . GLY A 1 466 ? -8.886 -13.828 3.456 1.00 96.25 466 GLY A O 1
ATOM 3585 N N . HIS A 1 467 ? -10.515 -13.312 1.991 1.00 96.44 467 HIS A N 1
ATOM 3586 C CA . HIS A 1 467 ? -11.491 -12.872 2.994 1.00 96.44 467 HIS A CA 1
ATOM 3587 C C . HIS A 1 467 ? -11.864 -13.987 3.979 1.00 96.44 467 HIS A C 1
ATOM 3589 O O . HIS A 1 467 ? -11.894 -13.767 5.193 1.00 96.44 467 HIS A O 1
ATOM 3595 N N . GLU A 1 468 ? -12.054 -15.212 3.484 1.00 94.75 468 GLU A N 1
ATOM 3596 C CA . GLU A 1 468 ? -12.355 -16.380 4.322 1.00 94.75 468 GLU A CA 1
ATOM 3597 C C . GLU A 1 468 ? -11.282 -16.629 5.398 1.00 94.75 468 GLU A C 1
ATOM 3599 O O . GLU A 1 468 ? -11.599 -17.059 6.514 1.00 94.75 468 GLU A O 1
ATOM 3604 N N . HIS A 1 469 ? -10.026 -16.278 5.106 1.00 94.75 469 HIS A N 1
ATOM 3605 C CA . HIS A 1 469 ? -8.880 -16.469 5.995 1.00 94.75 469 HIS A CA 1
ATOM 3606 C C . HIS A 1 469 ? -8.647 -15.329 7.001 1.00 94.75 469 HIS A C 1
ATOM 3608 O O . HIS A 1 469 ? -7.758 -15.452 7.852 1.00 94.75 469 HIS A O 1
ATOM 3614 N N . LEU A 1 470 ? -9.462 -14.264 6.981 1.00 95.19 470 LEU A N 1
ATOM 3615 C CA . LEU A 1 470 ? -9.385 -13.155 7.945 1.00 95.19 470 LEU A CA 1
ATOM 3616 C C . LEU A 1 470 ? -9.972 -13.525 9.316 1.00 95.19 470 LEU A C 1
ATOM 3618 O O . LEU A 1 470 ? -9.442 -13.135 10.362 1.00 95.19 470 LEU A O 1
ATOM 3622 N N . LYS A 1 471 ? -11.050 -14.322 9.334 1.00 92.62 471 LYS A N 1
ATOM 3623 C CA . LYS A 1 471 ? -11.836 -14.642 10.546 1.00 92.62 471 LYS A CA 1
ATOM 3624 C C . LYS A 1 471 ? -10.993 -15.181 11.713 1.00 92.62 471 LYS A C 1
ATOM 3626 O O . LYS A 1 471 ? -11.192 -14.730 12.845 1.00 92.62 471 LYS A O 1
ATOM 3631 N N . PRO A 1 472 ? -10.036 -16.114 11.510 1.00 90.69 472 PRO A N 1
ATOM 3632 C CA . PRO A 1 472 ? -9.216 -16.631 12.602 1.00 90.69 472 PRO A CA 1
ATOM 3633 C C . PRO A 1 472 ? -8.368 -15.566 13.303 1.00 90.69 472 PRO A C 1
ATOM 3635 O O . PRO A 1 472 ? -8.128 -15.725 14.504 1.00 90.69 472 PRO A O 1
ATOM 3638 N N . VAL A 1 473 ? -7.925 -14.536 12.573 1.00 93.50 473 VAL A N 1
ATOM 3639 C CA . VAL A 1 473 ? -7.086 -13.436 13.071 1.00 93.50 473 VAL A CA 1
ATOM 3640 C C . VAL A 1 473 ? -7.936 -12.364 13.734 1.00 93.50 473 VAL A C 1
ATOM 3642 O O . VAL A 1 473 ? -7.606 -11.930 14.831 1.00 93.50 473 VAL A O 1
ATOM 3645 N N . ILE A 1 474 ? -9.076 -12.004 13.138 1.00 94.62 474 ILE A N 1
ATOM 3646 C CA . ILE A 1 474 ? -10.032 -11.073 13.756 1.00 94.62 474 ILE A CA 1
ATOM 3647 C C . ILE A 1 474 ? -10.448 -11.585 15.138 1.00 94.62 474 ILE A C 1
ATOM 3649 O O . ILE A 1 474 ? -10.394 -10.849 16.122 1.00 94.62 474 ILE A O 1
ATOM 3653 N N . LYS A 1 475 ? -10.780 -12.878 15.237 1.00 92.44 475 LYS A N 1
ATOM 3654 C CA . LYS A 1 475 ? -11.100 -13.520 16.515 1.00 92.44 475 LYS A CA 1
ATOM 3655 C C . LYS A 1 475 ? -9.943 -13.434 17.519 1.00 92.44 475 LYS A C 1
ATOM 3657 O O . LYS A 1 475 ? -10.187 -13.149 18.684 1.00 92.44 475 LYS A O 1
ATOM 3662 N N . LEU A 1 476 ? -8.702 -13.642 17.070 1.00 90.94 476 LEU A N 1
ATOM 3663 C CA . LEU A 1 476 ? -7.511 -13.536 17.920 1.00 90.94 476 LEU A CA 1
ATOM 3664 C C . LEU A 1 476 ? -7.324 -12.111 18.468 1.00 90.94 476 LEU A C 1
ATOM 3666 O O . LEU A 1 476 ? -7.038 -11.954 19.650 1.00 90.94 476 LEU A O 1
ATOM 3670 N N . ILE A 1 477 ? -7.496 -11.084 17.630 1.00 92.38 477 ILE A N 1
ATOM 3671 C CA . ILE A 1 477 ? -7.365 -9.680 18.050 1.00 92.38 477 ILE A CA 1
ATOM 3672 C C . ILE A 1 477 ? -8.470 -9.308 19.051 1.00 92.38 477 ILE A C 1
ATOM 3674 O O . ILE A 1 477 ? -8.178 -8.653 20.049 1.00 92.38 477 ILE A O 1
ATOM 3678 N N . LYS A 1 478 ? -9.714 -9.761 18.830 1.00 91.50 478 LYS A N 1
ATOM 3679 C CA . LYS A 1 478 ? -10.825 -9.563 19.780 1.00 91.50 478 LYS A CA 1
ATOM 3680 C C . LYS A 1 478 ? -10.522 -10.203 21.137 1.00 91.50 478 LYS A C 1
ATOM 3682 O O . LYS A 1 478 ? -10.552 -9.518 22.152 1.00 91.50 478 LYS A O 1
ATOM 3687 N N . GLU A 1 479 ? -10.139 -11.483 21.143 1.00 90.19 479 GLU A N 1
ATOM 3688 C CA . GLU A 1 479 ? -9.754 -12.210 22.364 1.00 90.19 479 GLU A CA 1
ATOM 3689 C C . GLU A 1 479 ? -8.593 -11.518 23.101 1.00 90.19 479 GLU A C 1
ATOM 3691 O O . GLU A 1 479 ? -8.585 -11.440 24.330 1.00 90.19 479 GLU A O 1
ATOM 3696 N N . PHE A 1 480 ? -7.626 -10.982 22.354 1.00 88.25 480 PHE A N 1
ATOM 3697 C CA . PHE A 1 480 ? -6.503 -10.220 22.892 1.00 88.25 480 PHE A CA 1
ATOM 3698 C C . PHE A 1 480 ? -6.944 -8.914 23.555 1.00 88.25 480 PHE A C 1
ATOM 3700 O O . PHE A 1 480 ? -6.590 -8.672 24.709 1.00 88.25 480 PHE A O 1
ATOM 3707 N N . ALA A 1 481 ? -7.739 -8.097 22.863 1.00 87.75 481 ALA A N 1
ATOM 3708 C CA . ALA A 1 481 ? -8.229 -6.829 23.394 1.00 87.75 481 ALA A CA 1
ATOM 3709 C C . ALA A 1 481 ? -9.095 -7.036 24.650 1.00 87.75 481 ALA A C 1
ATOM 3711 O O . ALA A 1 481 ? -8.889 -6.360 25.661 1.00 87.75 481 ALA A O 1
ATOM 3712 N N . ASP A 1 482 ? -9.983 -8.036 24.626 1.00 86.31 482 ASP A N 1
ATOM 3713 C CA . ASP A 1 482 ? -10.839 -8.395 25.762 1.00 86.31 482 ASP A CA 1
ATOM 3714 C C . ASP A 1 482 ? -10.026 -8.841 26.990 1.00 86.31 482 ASP A C 1
ATOM 3716 O O . ASP A 1 482 ? -10.390 -8.525 28.124 1.00 86.31 482 ASP A O 1
ATOM 3720 N N . THR A 1 483 ? -8.908 -9.546 26.779 1.00 84.81 483 THR A N 1
ATOM 3721 C CA . THR A 1 483 ? -8.036 -10.040 27.860 1.00 84.81 483 THR A CA 1
ATOM 3722 C C . THR A 1 483 ? -7.280 -8.909 28.563 1.00 84.81 483 THR A C 1
ATOM 3724 O O . THR A 1 483 ? -7.067 -8.971 29.774 1.00 84.81 483 THR A O 1
ATOM 3727 N N . VAL A 1 484 ? -6.883 -7.867 27.826 1.00 82.12 484 VAL A N 1
ATOM 3728 C CA . VAL A 1 484 ? -6.078 -6.749 28.357 1.00 82.12 484 VAL A CA 1
ATOM 3729 C C . VAL A 1 484 ? -6.948 -5.699 29.068 1.00 82.12 484 VAL A C 1
ATOM 3731 O O . VAL A 1 484 ? -6.451 -4.968 29.921 1.00 82.12 484 VAL A O 1
ATOM 3734 N N . GLY A 1 485 ? -8.257 -5.661 28.795 1.00 60.88 485 GLY A N 1
ATOM 3735 C CA . GLY A 1 485 ? -9.238 -4.929 29.608 1.00 60.88 485 GLY A CA 1
ATOM 3736 C C . GLY A 1 485 ? -9.378 -3.428 29.322 1.00 60.88 485 GLY A C 1
ATOM 3737 O O . GLY A 1 485 ? -10.133 -2.756 30.026 1.00 60.88 485 GLY A O 1
ATOM 3738 N N . ASN A 1 486 ? -8.719 -2.899 28.287 1.00 66.94 486 ASN A N 1
ATOM 3739 C CA . ASN A 1 486 ? -8.897 -1.513 27.847 1.00 66.94 486 ASN A CA 1
ATOM 3740 C C . ASN A 1 486 ? -10.028 -1.434 26.819 1.00 66.94 486 ASN A C 1
ATOM 3742 O O . ASN A 1 486 ? -9.907 -1.973 25.722 1.00 66.94 486 ASN A O 1
ATOM 3746 N N . LYS A 1 487 ? -11.129 -0.761 27.167 1.00 68.31 487 LYS A N 1
ATOM 3747 C CA . LYS A 1 487 ? -12.226 -0.499 26.226 1.00 68.31 487 LYS A CA 1
ATOM 3748 C C . LYS A 1 487 ? -12.031 0.858 25.541 1.00 68.31 487 LYS A C 1
ATOM 3750 O O . LYS A 1 487 ? -11.598 1.789 26.219 1.00 68.31 487 LYS A O 1
ATOM 3755 N N . PRO A 1 488 ? -12.380 0.986 24.248 1.00 77.00 488 PRO A N 1
ATOM 3756 C CA . PRO A 1 488 ? -12.415 2.274 23.564 1.00 77.00 488 PRO A CA 1
ATOM 3757 C C . PRO A 1 488 ? -13.303 3.279 24.304 1.00 77.00 488 PRO A C 1
ATOM 3759 O O . PRO A 1 488 ? -14.371 2.919 24.810 1.00 77.00 488 PRO A O 1
ATOM 3762 N N . GLU A 1 489 ? -12.881 4.539 24.351 1.00 80.69 489 GLU A N 1
ATOM 3763 C CA . GLU A 1 489 ? -13.728 5.632 24.817 1.00 80.69 489 GLU A CA 1
ATOM 3764 C C . GLU A 1 489 ? -14.935 5.810 23.884 1.00 80.69 489 GLU A C 1
ATOM 3766 O O . GLU A 1 489 ? -14.851 5.635 22.666 1.00 80.69 489 GLU A O 1
ATOM 3771 N N . SER A 1 490 ? -16.085 6.182 24.449 1.00 77.81 490 SER A N 1
ATOM 3772 C CA . SER A 1 490 ? -17.258 6.528 23.649 1.00 77.81 490 SER A CA 1
ATOM 3773 C C . SER A 1 490 ? -17.052 7.887 22.981 1.00 77.81 490 SER A C 1
ATOM 3775 O O . SER A 1 490 ? -16.826 8.881 23.672 1.00 77.81 490 SER A O 1
ATOM 3777 N N . PHE A 1 491 ? -17.211 7.952 21.662 1.00 82.25 491 PHE A N 1
ATOM 3778 C CA . PHE A 1 491 ? -17.242 9.208 20.918 1.00 82.25 491 PHE A CA 1
ATOM 3779 C C . PHE A 1 491 ? -18.690 9.597 20.606 1.00 82.25 491 PHE A C 1
ATOM 3781 O O . PHE A 1 491 ? -19.441 8.795 20.050 1.00 82.25 491 PHE A O 1
ATOM 3788 N N . ALA A 1 492 ? -19.074 10.822 20.960 1.00 78.31 492 ALA A N 1
ATOM 3789 C CA . ALA A 1 492 ? -20.349 11.408 20.567 1.00 78.31 492 ALA A CA 1
ATOM 3790 C C . ALA A 1 492 ? -20.107 12.345 19.371 1.00 78.31 492 ALA A C 1
ATOM 3792 O O . ALA A 1 492 ? -19.367 13.321 19.530 1.00 78.31 492 ALA A O 1
ATOM 3793 N N . PRO A 1 493 ? -20.698 12.069 18.194 1.00 75.62 493 PRO A N 1
ATOM 3794 C CA . PRO A 1 493 ? -20.635 12.981 17.061 1.00 75.62 493 PRO A CA 1
ATOM 3795 C C . PRO A 1 493 ? -21.217 14.347 17.417 1.00 75.62 493 PRO A C 1
ATOM 3797 O O . PRO A 1 493 ? -22.118 14.460 18.251 1.00 75.62 493 PRO A O 1
ATOM 3800 N N . VAL A 1 494 ? -20.715 15.384 16.756 1.00 77.62 494 VAL A N 1
ATOM 3801 C CA . VAL A 1 494 ? -21.261 16.732 16.898 1.00 77.62 494 VAL A CA 1
ATOM 3802 C C . VAL A 1 494 ? -22.635 16.790 16.230 1.00 77.62 494 VAL A C 1
ATOM 3804 O O . VAL A 1 494 ? -22.767 16.428 15.062 1.00 77.62 494 VAL A O 1
ATOM 3807 N N . ASP A 1 495 ? -23.651 17.239 16.967 1.00 80.19 495 ASP A N 1
ATOM 3808 C CA . ASP A 1 495 ? -24.998 17.432 16.430 1.00 80.19 495 ASP A CA 1
ATOM 3809 C C . ASP A 1 495 ? -25.049 18.709 15.581 1.00 80.19 495 ASP A C 1
ATOM 3811 O O . ASP A 1 495 ? -24.754 19.801 16.066 1.00 80.19 495 ASP A O 1
ATOM 3815 N N . THR A 1 496 ? -25.411 18.557 14.307 1.00 82.94 496 THR A N 1
ATOM 3816 C CA . THR A 1 496 ? -25.622 19.659 13.356 1.00 82.94 496 THR A CA 1
ATOM 3817 C C . THR A 1 496 ? -27.021 19.642 12.747 1.00 82.94 496 THR A C 1
ATOM 3819 O O . THR A 1 496 ? -27.236 20.193 11.663 1.00 82.94 496 THR A O 1
ATOM 3822 N N . SER A 1 497 ? -27.969 18.944 13.372 1.00 84.62 497 SER A N 1
ATOM 3823 C CA . SER A 1 497 ? -29.317 18.744 12.830 1.00 84.62 497 SER A CA 1
ATOM 3824 C C . SER A 1 497 ? -30.074 20.058 12.609 1.00 84.62 497 SER A C 1
ATOM 3826 O O . SER A 1 497 ? -30.730 20.221 11.580 1.00 84.62 497 SER A O 1
ATOM 3828 N N . ASP A 1 498 ? -29.915 21.020 13.516 1.00 86.69 498 ASP A N 1
ATOM 3829 C CA . ASP A 1 498 ? -30.498 22.361 13.446 1.00 86.69 498 ASP A CA 1
ATOM 3830 C C . ASP A 1 498 ? -29.989 23.162 12.234 1.00 86.69 498 ASP A C 1
ATOM 3832 O O . ASP A 1 498 ? -30.771 23.780 11.512 1.00 86.69 498 ASP A O 1
ATOM 3836 N N . ILE A 1 499 ? -28.678 23.125 11.972 1.00 86.88 499 ILE A N 1
ATOM 3837 C CA . ILE A 1 499 ? -28.059 23.749 10.799 1.00 86.88 499 ILE A CA 1
ATOM 3838 C C . ILE A 1 499 ? -28.510 23.022 9.535 1.00 86.88 499 ILE A C 1
ATOM 3840 O O . ILE A 1 499 ? -28.880 23.661 8.557 1.00 86.88 499 ILE A O 1
ATOM 3844 N N . THR A 1 500 ? -28.520 21.690 9.558 1.00 86.69 500 THR A N 1
ATOM 3845 C CA . THR A 1 500 ? -28.845 20.871 8.383 1.00 86.69 500 THR A CA 1
ATOM 3846 C C . THR A 1 500 ? -30.273 21.122 7.893 1.00 86.69 500 THR A C 1
ATOM 3848 O O . THR A 1 500 ? -30.480 21.258 6.691 1.00 86.69 500 THR A O 1
ATOM 3851 N N . GLN A 1 501 ? -31.243 21.281 8.800 1.00 88.69 501 GLN A N 1
ATOM 3852 C CA . GLN A 1 501 ? -32.617 21.661 8.436 1.00 88.69 501 GLN A CA 1
ATOM 3853 C C . GLN A 1 501 ? -32.683 23.036 7.763 1.00 88.69 501 GLN A C 1
ATOM 3855 O O . GLN A 1 501 ? -33.417 23.231 6.796 1.00 88.69 501 GLN A O 1
ATOM 3860 N N . GLU A 1 502 ? -31.893 24.005 8.231 1.00 88.56 502 GLU A N 1
ATOM 3861 C CA . GLU A 1 502 ? -31.818 25.315 7.584 1.00 88.56 502 GLU A CA 1
ATOM 3862 C C . GLU A 1 502 ? -31.143 25.261 6.210 1.00 88.56 502 GLU A C 1
ATOM 3864 O O . GLU A 1 502 ? -31.437 26.118 5.374 1.00 88.56 502 GLU A O 1
ATOM 3869 N N . LEU A 1 503 ? -30.271 24.278 5.955 1.00 91.50 503 LEU A N 1
ATOM 3870 C CA . LEU A 1 503 ? -29.600 24.099 4.666 1.00 91.50 503 LEU A CA 1
ATOM 3871 C C . LEU A 1 503 ? -30.538 23.593 3.563 1.00 91.50 503 LEU A C 1
ATOM 3873 O O . LEU A 1 503 ? -30.306 23.904 2.394 1.00 91.50 503 LEU A O 1
ATOM 3877 N N . GLU A 1 504 ? -31.637 22.913 3.908 1.00 90.38 504 GLU A N 1
ATOM 3878 C CA . GLU A 1 504 ? -32.614 22.400 2.934 1.00 90.38 504 GLU A CA 1
ATOM 3879 C C . GLU A 1 504 ? -33.158 23.499 2.004 1.00 90.38 504 GLU A C 1
ATOM 3881 O O . GLU A 1 504 ? -33.391 23.257 0.817 1.00 90.38 504 GLU A O 1
ATOM 3886 N N . LYS A 1 505 ? -33.284 24.743 2.497 1.00 91.75 505 LYS A N 1
ATOM 3887 C CA . LYS A 1 505 ? -33.754 25.888 1.693 1.00 91.75 505 LYS A CA 1
ATOM 3888 C C . LYS A 1 505 ? -32.796 26.272 0.557 1.00 91.75 505 LYS A C 1
ATOM 3890 O O . LYS A 1 505 ? -33.249 26.832 -0.437 1.00 91.75 505 LYS A O 1
ATOM 3895 N N . TYR A 1 506 ? -31.510 25.935 0.683 1.00 91.81 506 TYR A N 1
ATOM 3896 C CA . TYR A 1 506 ? -30.476 26.176 -0.329 1.00 91.81 506 TYR A CA 1
ATOM 3897 C C . TYR A 1 506 ? -30.264 24.976 -1.263 1.00 91.81 506 TYR A C 1
ATOM 3899 O O . TYR A 1 506 ? -29.450 25.053 -2.182 1.00 91.81 506 TYR A O 1
ATOM 3907 N N . GLY A 1 507 ? -30.995 23.866 -1.082 1.00 89.31 507 GLY A N 1
ATOM 3908 C CA . GLY A 1 507 ? -30.819 22.654 -1.893 1.00 89.31 507 GLY A CA 1
ATOM 3909 C C . GLY A 1 507 ? -30.927 22.910 -3.401 1.00 89.31 507 GLY A C 1
ATOM 3910 O O . GLY A 1 507 ? -30.115 22.411 -4.174 1.00 89.31 507 GLY A O 1
ATOM 3911 N N . LYS A 1 508 ? -31.855 23.779 -3.826 1.00 89.56 508 LYS A N 1
ATOM 3912 C CA . LYS A 1 508 ? -32.002 24.168 -5.242 1.00 89.56 508 LYS A CA 1
ATOM 3913 C C . LYS A 1 508 ? -30.828 24.989 -5.777 1.00 89.56 508 LYS A C 1
ATOM 3915 O O . LYS A 1 508 ? -30.504 24.873 -6.958 1.00 89.56 508 LYS A O 1
ATOM 3920 N N . ASP A 1 509 ? -30.207 25.808 -4.932 1.00 92.19 509 ASP A N 1
ATOM 3921 C CA . ASP A 1 509 ? -29.045 26.611 -5.316 1.00 92.19 509 ASP A CA 1
ATOM 3922 C C . ASP A 1 509 ? -27.830 25.704 -5.530 1.00 92.19 509 ASP A C 1
ATOM 3924 O O . ASP A 1 509 ? -27.152 25.814 -6.553 1.00 92.19 509 ASP A O 1
ATOM 3928 N N . PHE A 1 510 ? -27.626 24.732 -4.633 1.00 90.94 510 PHE A N 1
ATOM 3929 C CA . PHE A 1 510 ? -26.622 23.687 -4.817 1.00 90.94 510 PHE A CA 1
ATOM 3930 C C . PHE A 1 510 ? -26.908 22.816 -6.043 1.00 90.94 510 PHE A C 1
ATOM 3932 O O . PHE A 1 510 ? -25.995 22.584 -6.827 1.00 90.94 510 PHE A O 1
ATOM 3939 N N . GLU A 1 511 ? -28.151 22.378 -6.273 1.00 87.94 511 GLU A N 1
ATOM 3940 C CA . GLU A 1 511 ? -28.520 21.632 -7.489 1.00 87.94 511 GLU A CA 1
ATOM 3941 C C . GLU A 1 511 ? -28.144 22.399 -8.763 1.00 87.94 511 GLU A C 1
ATOM 3943 O O . GLU A 1 511 ? -27.575 21.831 -9.697 1.00 87.94 511 GLU A O 1
ATOM 3948 N N . LYS A 1 512 ? -28.422 23.706 -8.794 1.00 89.19 512 LYS A N 1
ATOM 3949 C CA . LYS A 1 512 ? -28.065 24.571 -9.920 1.00 89.19 512 LYS A CA 1
ATOM 3950 C C . LYS A 1 512 ? -26.547 24.717 -10.071 1.00 89.19 512 LYS A C 1
ATOM 3952 O O . LYS A 1 512 ? -26.053 24.692 -11.200 1.00 89.19 512 LYS A O 1
ATOM 3957 N N . ALA A 1 513 ? -25.810 24.853 -8.971 1.00 90.81 513 ALA A N 1
ATOM 3958 C CA . ALA A 1 513 ? -24.352 24.928 -8.992 1.00 90.81 513 ALA A CA 1
ATOM 3959 C C . ALA A 1 513 ? -23.722 23.611 -9.481 1.00 90.81 513 ALA A C 1
ATOM 3961 O O . ALA A 1 513 ? -22.893 23.626 -10.386 1.00 90.81 513 ALA A O 1
ATOM 3962 N N . TYR A 1 514 ? -24.178 22.463 -8.972 1.00 87.44 514 TYR A N 1
ATOM 3963 C CA . TYR A 1 514 ? -23.713 21.145 -9.410 1.00 87.44 514 TYR A CA 1
ATOM 3964 C C . TYR A 1 514 ? -24.096 20.821 -10.859 1.00 87.44 514 TYR A C 1
ATOM 3966 O O . TYR A 1 514 ? -23.388 20.056 -11.497 1.00 87.44 514 TYR A O 1
ATOM 3974 N N . SER A 1 515 ? -25.151 21.430 -11.412 1.00 84.94 515 SER A N 1
ATOM 3975 C CA . SER A 1 515 ? -25.504 21.265 -12.832 1.00 84.94 515 SER A CA 1
ATOM 3976 C C . SER A 1 515 ? -24.541 21.949 -13.817 1.00 84.94 515 SER A C 1
ATOM 3978 O O . SER A 1 515 ? -24.678 21.757 -15.025 1.00 84.94 515 SER A O 1
ATOM 3980 N N . GLN A 1 516 ? -23.578 22.746 -13.332 1.00 87.56 516 GLN A N 1
ATOM 3981 C CA . GLN A 1 516 ? -22.532 23.315 -14.184 1.00 87.56 516 GLN A CA 1
ATOM 3982 C C . GLN A 1 516 ? -21.539 22.220 -14.605 1.00 87.56 516 GLN A C 1
ATOM 3984 O O . GLN A 1 516 ? -20.847 21.616 -13.777 1.00 87.56 516 GLN A O 1
ATOM 3989 N N . THR A 1 517 ? -21.445 21.981 -15.912 1.00 82.38 517 THR A N 1
ATOM 3990 C CA . THR A 1 517 ? -20.569 20.953 -16.492 1.00 82.38 517 THR A CA 1
ATOM 3991 C C . THR A 1 517 ? -19.098 21.371 -16.461 1.00 82.38 517 THR A C 1
ATOM 3993 O O . THR A 1 517 ? -18.223 20.539 -16.214 1.00 82.38 517 THR A O 1
ATOM 3996 N N . VAL A 1 518 ? -18.816 22.666 -16.631 1.00 84.00 518 VAL A N 1
ATOM 3997 C CA . VAL A 1 518 ? -17.464 23.230 -16.549 1.00 84.00 518 VAL A CA 1
ATOM 3998 C C . VAL A 1 518 ? -17.015 23.296 -15.088 1.00 84.00 518 VAL A C 1
ATOM 4000 O O . VAL A 1 518 ? -17.629 23.972 -14.264 1.00 84.00 518 VAL A O 1
ATOM 4003 N N . LYS A 1 519 ? -15.903 22.622 -14.763 1.00 82.31 519 LYS A N 1
ATOM 4004 C CA . LYS A 1 519 ? -15.370 22.518 -13.392 1.00 82.31 519 LYS A CA 1
ATOM 4005 C C . LYS A 1 519 ? -15.155 23.880 -12.727 1.00 82.31 519 LYS A C 1
ATOM 4007 O O . LYS A 1 519 ? -15.572 24.066 -11.591 1.00 82.31 519 LYS A O 1
ATOM 4012 N N . GLN A 1 520 ? -14.513 24.825 -13.416 1.00 84.56 520 GLN A N 1
ATOM 4013 C CA . GLN A 1 520 ? -14.204 26.140 -12.838 1.00 84.56 520 GLN A CA 1
ATOM 4014 C C . GLN A 1 520 ? -15.472 26.944 -12.520 1.00 84.56 520 GLN A C 1
ATOM 4016 O O . GLN A 1 520 ? -15.580 27.508 -11.435 1.00 84.56 520 GLN A O 1
ATOM 4021 N N . GLU A 1 521 ? -16.456 26.938 -13.422 1.00 89.00 521 GLU A N 1
ATOM 4022 C CA . GLU A 1 521 ? -17.752 27.591 -13.203 1.00 89.00 521 GLU A CA 1
ATOM 4023 C C . GLU A 1 521 ? -18.522 26.928 -12.054 1.00 89.00 521 GLU A C 1
ATOM 4025 O O . GLU A 1 521 ? -19.102 27.619 -11.216 1.00 89.00 521 GLU A O 1
ATOM 4030 N N . ARG A 1 522 ? -18.469 25.590 -11.964 1.00 88.94 522 ARG A N 1
ATOM 4031 C CA . ARG A 1 522 ? -19.044 24.824 -10.851 1.00 88.94 522 ARG A CA 1
ATOM 4032 C C . ARG A 1 522 ? -18.420 25.218 -9.515 1.00 88.94 522 ARG A C 1
ATOM 4034 O O . ARG A 1 522 ? -19.156 25.501 -8.575 1.00 88.94 522 ARG A O 1
ATOM 4041 N N . VAL A 1 523 ? -17.089 25.263 -9.427 1.00 87.12 523 VAL A N 1
ATOM 4042 C CA . VAL A 1 523 ? -16.369 25.650 -8.201 1.00 87.12 523 VAL A CA 1
ATOM 4043 C C . VAL A 1 523 ? -16.760 27.062 -7.767 1.00 87.12 523 VAL A C 1
ATOM 4045 O O . VAL A 1 523 ? -17.170 27.237 -6.624 1.00 87.12 523 VAL A O 1
ATOM 4048 N N . GLN A 1 524 ? -16.748 28.035 -8.682 1.00 90.25 524 GLN A N 1
ATOM 4049 C CA . GLN A 1 524 ? -17.143 29.418 -8.383 1.00 90.25 524 GLN A CA 1
ATOM 4050 C C . GLN A 1 524 ? -18.605 29.524 -7.922 1.00 90.25 524 GLN A C 1
ATOM 4052 O O . GLN A 1 524 ? -18.914 30.241 -6.971 1.00 90.25 524 GLN A O 1
ATOM 4057 N N . ALA A 1 525 ? -19.520 28.794 -8.570 1.00 92.75 525 ALA A N 1
ATOM 4058 C CA . ALA A 1 525 ? -20.926 28.773 -8.180 1.00 92.75 525 ALA A CA 1
ATOM 4059 C C . ALA A 1 525 ? -21.126 28.148 -6.789 1.00 92.75 525 ALA A C 1
ATOM 4061 O O . ALA A 1 525 ? -21.899 28.674 -5.989 1.00 92.75 525 ALA A O 1
ATOM 4062 N N . LEU A 1 526 ? -20.421 27.055 -6.482 1.00 91.50 526 LEU A N 1
ATOM 4063 C CA . LEU A 1 526 ? -20.463 26.411 -5.167 1.00 91.50 526 LEU A CA 1
ATOM 4064 C C . LEU A 1 526 ? -19.873 27.313 -4.078 1.00 91.50 526 LEU A C 1
ATOM 4066 O O . LEU A 1 526 ? -20.459 27.419 -3.004 1.00 91.50 526 LEU A O 1
ATOM 4070 N N . GLU A 1 527 ? -18.756 27.990 -4.347 1.00 92.88 527 GLU A N 1
ATOM 4071 C CA . GLU A 1 527 ? -18.158 28.965 -3.429 1.00 92.88 527 GLU A CA 1
ATOM 4072 C C . GLU A 1 527 ? -19.123 30.109 -3.120 1.00 92.88 527 GLU A C 1
ATOM 4074 O O . GLU A 1 527 ? -19.365 30.391 -1.949 1.00 92.88 527 GLU A O 1
ATOM 4079 N N . ALA A 1 528 ? -19.775 30.683 -4.134 1.00 93.69 528 ALA A N 1
ATOM 4080 C CA . ALA A 1 528 ? -20.767 31.737 -3.931 1.00 93.69 528 ALA A CA 1
ATOM 4081 C C . ALA A 1 528 ? -21.944 31.281 -3.044 1.00 93.69 528 ALA A C 1
ATOM 4083 O O . ALA A 1 528 ? -22.411 32.032 -2.183 1.00 93.69 528 ALA A O 1
ATOM 4084 N N . VAL A 1 529 ? -22.421 30.040 -3.217 1.00 94.06 529 VAL A N 1
ATOM 4085 C CA . VAL A 1 529 ? -23.477 29.464 -2.364 1.00 94.06 529 VAL A CA 1
ATOM 4086 C C . VAL A 1 529 ? -22.969 29.257 -0.933 1.00 94.06 529 VAL A C 1
ATOM 4088 O O . VAL A 1 529 ? -23.645 29.655 0.018 1.00 94.06 529 VAL A O 1
ATOM 4091 N N . ARG A 1 530 ? -21.769 28.688 -0.765 1.00 93.62 530 ARG A N 1
ATOM 4092 C CA . ARG A 1 530 ? -21.143 28.453 0.547 1.00 93.62 530 ARG A CA 1
ATOM 4093 C C . ARG A 1 530 ? -20.915 29.757 1.308 1.00 93.62 530 ARG A C 1
ATOM 4095 O O . ARG A 1 530 ? -21.264 29.826 2.483 1.00 93.62 530 ARG A O 1
ATOM 4102 N N . GLU A 1 531 ? -20.398 30.794 0.653 1.00 93.19 531 GLU A N 1
ATOM 4103 C CA . GLU A 1 531 ? -20.183 32.115 1.256 1.00 93.19 531 GLU A CA 1
ATOM 4104 C C . GLU A 1 531 ? -21.497 32.767 1.694 1.00 93.19 531 GLU A C 1
ATOM 4106 O O . GLU A 1 531 ? -21.585 33.304 2.799 1.00 93.19 531 GLU A O 1
ATOM 4111 N N . ASN A 1 532 ? -22.545 32.684 0.869 1.00 92.50 532 ASN A N 1
ATOM 4112 C CA . ASN A 1 532 ? -23.863 33.210 1.219 1.00 92.50 532 ASN A CA 1
ATOM 4113 C C . ASN A 1 532 ? -24.442 32.521 2.468 1.00 92.50 532 ASN A C 1
ATOM 4115 O O . ASN A 1 532 ? -24.916 33.186 3.394 1.00 92.50 532 ASN A O 1
ATOM 4119 N N . ILE A 1 533 ? -24.366 31.188 2.518 1.00 91.88 533 ILE A N 1
ATOM 4120 C CA . ILE A 1 533 ? -24.801 30.397 3.675 1.00 91.88 533 ILE A CA 1
ATOM 4121 C C . ILE A 1 533 ? -23.984 30.767 4.909 1.00 91.88 533 ILE A C 1
ATOM 4123 O O . ILE A 1 533 ? -24.554 31.012 5.972 1.00 91.88 533 ILE A O 1
ATOM 4127 N N . LEU A 1 534 ? -22.661 30.837 4.763 1.00 90.38 534 LEU A N 1
ATOM 4128 C CA . LEU A 1 534 ? -21.753 31.154 5.852 1.00 90.38 534 LEU A CA 1
ATOM 4129 C C . LEU A 1 534 ? -22.071 32.524 6.455 1.00 90.38 534 LEU A C 1
ATOM 4131 O O . LEU A 1 534 ? -22.221 32.628 7.668 1.00 90.38 534 LEU A O 1
ATOM 4135 N N . ASN A 1 535 ? -22.231 33.552 5.621 1.00 90.38 535 ASN A N 1
ATOM 4136 C CA . ASN A 1 535 ? -22.566 34.902 6.073 1.00 90.38 535 ASN A CA 1
ATOM 4137 C C . ASN A 1 535 ? -23.943 34.942 6.751 1.00 90.38 535 ASN A C 1
ATOM 4139 O O . ASN A 1 535 ? -24.063 35.464 7.857 1.00 90.38 535 ASN A O 1
ATOM 4143 N N . THR A 1 536 ? -24.955 34.310 6.148 1.00 89.25 536 THR A N 1
ATOM 4144 C CA . THR A 1 536 ? -26.322 34.282 6.696 1.00 89.25 536 THR A CA 1
ATOM 4145 C C . THR A 1 536 ? -26.381 33.576 8.053 1.00 89.25 536 THR A C 1
ATOM 4147 O O . THR A 1 536 ? -27.007 34.065 8.990 1.00 89.25 536 THR A O 1
ATOM 4150 N N . LEU A 1 537 ? -25.741 32.411 8.184 1.00 87.88 537 LEU A N 1
ATOM 4151 C CA . LEU A 1 537 ? -25.805 31.611 9.408 1.00 87.88 537 LEU A CA 1
ATOM 4152 C C . LEU A 1 537 ? -24.887 32.149 10.510 1.00 87.88 537 LEU A C 1
ATOM 4154 O O . LEU A 1 537 ? -25.241 32.053 11.688 1.00 87.88 537 LEU A O 1
ATOM 4158 N N . LYS A 1 538 ? -23.768 32.794 10.163 1.00 87.31 538 LYS A N 1
ATOM 4159 C CA . LYS A 1 538 ? -22.943 33.528 11.136 1.00 87.31 538 LYS A CA 1
ATOM 4160 C C . LYS A 1 538 ? -23.732 34.636 11.832 1.00 87.31 538 LYS A C 1
ATOM 4162 O O . LYS A 1 538 ? -23.615 34.785 13.046 1.00 87.31 538 LYS A O 1
ATOM 4167 N N . GLU A 1 539 ? -24.571 35.374 11.103 1.00 87.19 539 GLU A N 1
ATOM 4168 C CA . GLU A 1 539 ? -25.420 36.430 11.681 1.00 87.19 539 GLU A CA 1
ATOM 4169 C C . GLU A 1 539 ? -26.435 35.890 12.703 1.00 87.19 539 GLU A C 1
ATOM 4171 O O . GLU A 1 539 ? -26.827 36.605 13.624 1.00 87.19 539 GLU A O 1
ATOM 4176 N N . THR A 1 540 ? -26.810 34.609 12.603 1.00 82.94 540 THR A N 1
ATOM 4177 C CA . THR A 1 540 ? -27.680 33.936 13.586 1.00 82.94 540 THR A CA 1
ATOM 4178 C C . THR A 1 540 ? -26.947 33.478 14.855 1.00 82.94 540 THR A C 1
ATOM 4180 O O . THR A 1 540 ? -27.571 32.928 15.761 1.00 82.94 540 THR A O 1
ATOM 4183 N N . GLY A 1 541 ? -25.634 33.722 14.950 1.00 81.81 541 GLY A N 1
ATOM 4184 C CA . GLY A 1 541 ? -24.806 33.379 16.109 1.00 81.81 541 GLY A CA 1
ATOM 4185 C C . GLY A 1 541 ? -24.292 31.936 16.127 1.00 81.81 541 GLY A C 1
ATOM 4186 O O . GLY A 1 541 ? -23.797 31.491 17.162 1.00 81.81 541 GLY A O 1
ATOM 4187 N N . LYS A 1 542 ? -24.403 31.198 15.014 1.00 81.31 542 LYS A N 1
ATOM 4188 C CA . LYS A 1 542 ? -23.888 29.825 14.894 1.00 81.31 542 LYS A CA 1
ATOM 4189 C C . LYS A 1 542 ? -22.383 29.815 14.612 1.00 81.31 542 LYS A C 1
ATOM 4191 O O . LYS A 1 542 ? -21.857 30.703 13.943 1.00 81.31 542 LYS A O 1
ATOM 4196 N N . ASP A 1 543 ? -21.693 28.796 15.124 1.00 83.75 543 ASP A N 1
ATOM 4197 C CA . ASP A 1 543 ? -20.249 28.636 14.942 1.00 83.75 543 ASP A CA 1
ATOM 4198 C C . ASP A 1 543 ? -19.895 28.343 13.474 1.00 83.75 543 ASP A C 1
ATOM 4200 O O . ASP A 1 543 ? -20.460 27.455 12.836 1.00 83.75 543 ASP A O 1
ATOM 4204 N N . GLU A 1 544 ? -18.924 29.085 12.944 1.00 84.88 544 GLU A N 1
ATOM 4205 C CA . GLU A 1 544 ? -18.454 28.991 11.557 1.00 84.88 544 GLU A CA 1
ATOM 4206 C C . GLU A 1 544 ? -18.005 27.582 11.157 1.00 84.88 544 GLU A C 1
ATOM 4208 O O . GLU A 1 544 ? -18.266 27.131 10.035 1.00 84.88 544 GLU A O 1
ATOM 4213 N N . LYS A 1 545 ? -17.349 26.862 12.068 1.00 79.69 545 LYS A N 1
ATOM 4214 C CA . LYS A 1 545 ? -16.805 25.532 11.789 1.00 79.69 545 LYS A CA 1
ATOM 4215 C C . LYS A 1 545 ? -17.923 24.502 11.742 1.00 79.69 545 LYS A C 1
ATOM 4217 O O . LYS A 1 545 ? -17.919 23.653 10.854 1.00 79.69 545 LYS A O 1
ATOM 4222 N N . LEU A 1 546 ? -18.911 24.625 12.631 1.00 82.19 546 LEU A N 1
ATOM 4223 C CA . LEU A 1 546 ? -20.127 23.807 12.585 1.00 82.19 546 LEU A CA 1
ATOM 4224 C C . LEU A 1 546 ? -20.928 24.046 11.306 1.00 82.19 546 LEU A C 1
ATOM 4226 O O . LEU A 1 546 ? -21.380 23.081 10.693 1.00 82.19 546 LEU A O 1
ATOM 4230 N N . ILE A 1 547 ? -21.047 25.303 10.864 1.00 86.69 547 ILE A N 1
ATOM 4231 C CA . ILE A 1 547 ? -21.696 25.637 9.589 1.00 86.69 547 ILE A CA 1
ATOM 4232 C C . ILE A 1 547 ? -20.960 24.959 8.431 1.00 86.69 547 ILE A C 1
ATOM 4234 O O . ILE A 1 547 ? -21.582 24.268 7.630 1.00 86.69 547 ILE A O 1
ATOM 4238 N N . THR A 1 548 ? -19.636 25.106 8.366 1.00 86.19 548 THR A N 1
ATOM 4239 C CA . THR A 1 548 ? -18.813 24.539 7.284 1.00 86.19 548 THR A CA 1
ATOM 4240 C C . THR A 1 548 ? -18.915 23.015 7.232 1.00 86.19 548 THR A C 1
ATOM 4242 O O . THR A 1 548 ? -19.101 22.429 6.165 1.00 86.19 548 THR A O 1
ATOM 4245 N N . TYR A 1 549 ? -18.846 22.366 8.395 1.00 83.19 549 TYR A N 1
ATOM 4246 C CA . TYR A 1 549 ? -19.004 20.921 8.517 1.00 83.19 549 TYR A CA 1
ATOM 4247 C C . TYR A 1 549 ? -20.408 20.453 8.091 1.00 83.19 549 TYR A C 1
ATOM 4249 O O . TYR A 1 549 ? -20.532 19.516 7.302 1.00 83.19 549 TYR A O 1
ATOM 4257 N N . ALA A 1 550 ? -21.464 21.141 8.538 1.00 87.50 550 ALA A N 1
ATOM 4258 C CA . ALA A 1 550 ? -22.840 20.822 8.163 1.00 87.50 550 ALA A CA 1
ATOM 4259 C C . ALA A 1 550 ? -23.092 21.007 6.657 1.00 87.50 550 ALA A C 1
ATOM 4261 O O . ALA A 1 550 ? -23.718 20.152 6.033 1.00 87.50 550 ALA A O 1
ATOM 4262 N N . VAL A 1 551 ? -22.556 22.077 6.058 1.00 89.50 551 VAL A N 1
ATOM 4263 C CA . VAL A 1 551 ? -22.634 22.344 4.611 1.00 89.50 551 VAL A CA 1
ATOM 4264 C C . VAL A 1 551 ? -22.004 21.200 3.821 1.00 89.50 551 VAL A C 1
ATOM 4266 O O . VAL A 1 551 ? -22.645 20.647 2.933 1.00 89.50 551 VAL A O 1
ATOM 4269 N N . LYS A 1 552 ? -20.795 20.773 4.197 1.00 86.12 552 LYS A N 1
ATOM 4270 C CA . LYS A 1 552 ? -20.098 19.648 3.558 1.00 86.12 552 LYS A CA 1
ATOM 4271 C C . LYS A 1 552 ? -20.912 18.347 3.609 1.00 86.12 552 LYS A C 1
ATOM 4273 O O . LYS A 1 552 ? -21.021 17.648 2.600 1.00 86.12 552 LYS A O 1
ATOM 4278 N N . ASN A 1 553 ? -21.515 18.034 4.755 1.00 85.69 553 ASN A N 1
ATOM 4279 C CA . ASN A 1 553 ? -22.353 16.840 4.914 1.00 85.69 553 ASN A CA 1
ATOM 4280 C C . ASN A 1 553 ? -23.669 16.930 4.126 1.00 85.69 553 ASN A C 1
ATOM 4282 O O . ASN A 1 553 ? -24.124 15.935 3.549 1.00 85.69 553 ASN A O 1
ATOM 4286 N N . PHE A 1 554 ? -24.263 18.123 4.065 1.00 89.50 554 PHE A N 1
ATOM 4287 C CA . PHE A 1 554 ? -25.456 18.391 3.271 1.00 89.50 554 PHE A CA 1
ATOM 4288 C C . PHE A 1 554 ? -25.182 18.238 1.771 1.00 89.50 554 PHE A C 1
ATOM 4290 O O . PHE A 1 554 ? -25.905 17.507 1.099 1.00 89.50 554 PHE A O 1
ATOM 4297 N N . GLU A 1 555 ? -24.103 18.838 1.257 1.00 89.06 555 GLU A N 1
ATOM 4298 C CA . GLU A 1 555 ? -23.687 18.705 -0.145 1.00 89.06 555 GLU A CA 1
ATOM 4299 C C . GLU A 1 555 ? -23.484 17.239 -0.537 1.00 89.06 555 GLU A C 1
ATOM 4301 O O . GLU A 1 555 ? -24.007 16.786 -1.557 1.00 89.06 555 GLU A O 1
ATOM 4306 N N . ARG A 1 556 ? -22.791 16.470 0.317 1.00 87.88 556 ARG A N 1
ATOM 4307 C CA . ARG A 1 556 ? -22.613 15.026 0.125 1.00 87.88 556 ARG A CA 1
ATOM 4308 C C . ARG A 1 556 ? -23.949 14.309 0.017 1.00 87.88 556 ARG A C 1
ATOM 4310 O O . ARG A 1 556 ? -24.147 13.550 -0.929 1.00 87.88 556 ARG A O 1
ATOM 4317 N N . SER A 1 557 ? -24.865 14.555 0.946 1.00 87.94 557 SER A N 1
ATOM 4318 C CA . SER A 1 557 ? -26.182 13.909 0.954 1.00 87.94 557 SER A CA 1
ATOM 4319 C C . SER A 1 557 ? -27.001 14.264 -0.293 1.00 87.94 557 SER A C 1
ATOM 4321 O O . SER A 1 557 ? -27.542 13.373 -0.948 1.00 87.94 557 SER A O 1
ATOM 4323 N N . LEU A 1 558 ? -27.011 15.544 -0.672 1.00 87.88 558 LEU A N 1
ATOM 4324 C CA . LEU A 1 558 ? -27.756 16.067 -1.814 1.00 87.88 558 LEU A CA 1
ATOM 4325 C C . LEU A 1 558 ? -27.274 15.475 -3.146 1.00 87.88 558 LEU A C 1
ATOM 4327 O O . LEU A 1 558 ? -28.079 14.965 -3.924 1.00 87.88 558 LEU A O 1
ATOM 4331 N N . VAL A 1 559 ? -25.965 15.499 -3.414 1.00 87.50 559 VAL A N 1
ATOM 4332 C CA . VAL A 1 559 ? -25.402 14.973 -4.672 1.00 87.50 559 VAL A CA 1
ATOM 4333 C C . VAL A 1 559 ? -25.693 13.481 -4.823 1.00 87.50 559 VAL A C 1
ATOM 4335 O O . VAL A 1 559 ? -26.083 13.019 -5.898 1.00 87.50 559 VAL A O 1
ATOM 4338 N N . ARG A 1 560 ? -25.571 12.721 -3.732 1.00 89.50 560 ARG A N 1
ATOM 4339 C CA . ARG A 1 560 ? -25.865 11.283 -3.718 1.00 89.50 560 ARG A CA 1
ATOM 4340 C C . ARG A 1 560 ? -27.335 11.004 -4.005 1.00 89.50 560 ARG A C 1
ATOM 4342 O O . ARG A 1 560 ? -27.645 10.084 -4.760 1.00 89.50 560 ARG A O 1
ATOM 4349 N N . GLU A 1 561 ? -28.235 11.806 -3.443 1.00 87.69 561 GLU A N 1
ATOM 4350 C CA . GLU A 1 561 ? -29.667 11.711 -3.712 1.00 87.69 561 GLU A CA 1
ATOM 4351 C C . GLU A 1 561 ? -29.994 12.011 -5.182 1.00 87.69 561 GLU A C 1
ATOM 4353 O O . GLU A 1 561 ? -30.768 11.275 -5.798 1.00 87.69 561 GLU A O 1
ATOM 4358 N N . ILE A 1 562 ? -29.376 13.043 -5.768 1.00 84.19 562 ILE A N 1
ATOM 4359 C CA . ILE A 1 562 ? -29.559 13.414 -7.179 1.00 84.19 562 ILE A CA 1
ATOM 4360 C C . ILE A 1 562 ? -29.142 12.268 -8.099 1.00 84.19 562 ILE A C 1
ATOM 4362 O O . ILE A 1 562 ? -29.936 11.859 -8.950 1.00 84.19 562 ILE A O 1
ATOM 4366 N N . ILE A 1 563 ? -27.933 11.731 -7.906 1.00 86.69 563 ILE A N 1
ATOM 4367 C CA . ILE A 1 563 ? -27.397 10.649 -8.742 1.00 86.69 563 ILE A CA 1
ATOM 4368 C C . ILE A 1 563 ? -28.304 9.420 -8.656 1.00 86.69 563 ILE A C 1
ATOM 4370 O O . ILE A 1 563 ? -28.636 8.820 -9.679 1.00 86.69 563 ILE A O 1
ATOM 4374 N N . ARG A 1 564 ? -28.779 9.086 -7.451 1.00 86.19 564 ARG A N 1
ATOM 4375 C CA . ARG A 1 564 ? -29.636 7.920 -7.227 1.00 86.19 564 ARG A CA 1
ATOM 4376 C C . ARG A 1 564 ? -31.045 8.090 -7.807 1.00 86.19 564 ARG A C 1
ATOM 4378 O O . ARG A 1 564 ? -31.559 7.162 -8.420 1.00 86.19 564 ARG A O 1
ATOM 4385 N N . LYS A 1 565 ? -31.674 9.263 -7.643 1.00 84.31 565 LYS A N 1
ATOM 4386 C CA . LYS A 1 565 ? -33.059 9.516 -8.094 1.00 84.31 565 LYS A CA 1
ATOM 4387 C C . LYS A 1 565 ? -33.172 9.833 -9.581 1.00 84.31 565 LYS A C 1
ATOM 4389 O O . LYS A 1 565 ? -34.105 9.367 -10.228 1.00 84.31 565 LYS A O 1
ATOM 4394 N N . LYS A 1 566 ? -32.283 10.680 -10.108 1.00 81.88 566 LYS A N 1
ATOM 4395 C CA . LYS A 1 566 ? -32.343 11.143 -11.504 1.00 81.88 566 LYS A CA 1
ATOM 4396 C C . LYS A 1 566 ? -31.583 10.209 -12.450 1.00 81.88 566 LYS A C 1
ATOM 4398 O O . LYS A 1 566 ? -31.843 10.250 -13.647 1.00 81.88 566 LYS A O 1
ATOM 4403 N N . GLY A 1 567 ? -30.665 9.381 -11.937 1.00 80.62 567 GLY A N 1
ATOM 4404 C CA . GLY A 1 567 ? -29.823 8.491 -12.748 1.00 80.62 567 GLY A CA 1
ATOM 4405 C C . GLY A 1 567 ? -28.805 9.232 -13.622 1.00 80.62 567 GLY A C 1
ATOM 4406 O O . GLY A 1 567 ? -28.279 8.656 -14.573 1.00 80.62 567 GLY A O 1
ATOM 4407 N N . VAL A 1 568 ? -28.559 10.509 -13.320 1.00 84.75 568 VAL A N 1
ATOM 4408 C CA . VAL A 1 568 ? -27.681 11.417 -14.065 1.00 84.75 568 VAL A CA 1
ATOM 4409 C C . VAL A 1 568 ? -26.643 11.982 -13.101 1.00 84.75 568 VAL A C 1
ATOM 4411 O O . VAL A 1 568 ? -26.976 12.356 -11.973 1.00 84.75 568 VAL A O 1
ATOM 4414 N N . ARG A 1 569 ? -25.387 12.015 -13.545 1.00 90.06 569 ARG A N 1
ATOM 4415 C CA . ARG A 1 569 ? -24.230 12.492 -12.777 1.00 90.06 569 ARG A CA 1
ATOM 4416 C C . ARG A 1 569 ? -24.097 14.011 -12.809 1.00 90.06 569 ARG A C 1
ATOM 4418 O O . ARG A 1 569 ? -24.820 14.695 -13.529 1.00 90.06 569 ARG A O 1
ATOM 4425 N N . ILE A 1 570 ? -23.146 14.527 -12.030 1.00 84.31 570 ILE A N 1
ATOM 4426 C CA . ILE A 1 570 ? -22.862 15.967 -11.891 1.00 84.31 570 ILE A CA 1
ATOM 4427 C C . ILE A 1 570 ? -22.563 16.609 -13.256 1.00 84.31 570 ILE A C 1
ATOM 4429 O O . ILE A 1 570 ? -23.013 17.711 -13.544 1.00 84.31 570 ILE A O 1
ATOM 4433 N N . ASP A 1 571 ? -21.847 15.897 -14.122 1.00 84.75 571 ASP A N 1
ATOM 4434 C CA . ASP A 1 571 ? -21.477 16.348 -15.466 1.00 84.75 571 ASP A CA 1
ATOM 4435 C C . ASP A 1 571 ? -22.476 15.933 -16.562 1.00 84.75 571 ASP A C 1
ATOM 4437 O O . ASP A 1 571 ? -22.209 16.127 -17.746 1.00 84.75 571 ASP A O 1
ATOM 4441 N N . GLY A 1 572 ? -23.630 15.370 -16.189 1.00 85.81 572 GLY A N 1
ATOM 4442 C CA . GLY A 1 572 ? -24.679 14.956 -17.122 1.00 85.81 572 GLY A CA 1
ATOM 4443 C C . GLY A 1 572 ? -24.542 13.535 -17.678 1.00 85.81 572 GLY A C 1
ATOM 4444 O O . GLY A 1 572 ? -25.458 13.077 -18.363 1.00 85.81 572 GLY A O 1
ATOM 4445 N N . ARG A 1 573 ? -23.456 12.814 -17.367 1.00 92.06 573 ARG A N 1
ATOM 4446 C CA . ARG A 1 573 ? -23.248 11.432 -17.827 1.00 92.06 573 ARG A CA 1
ATOM 4447 C C . ARG A 1 573 ? -24.172 10.426 -17.145 1.00 92.06 573 ARG A C 1
ATOM 4449 O O . ARG A 1 573 ? -24.650 10.635 -16.022 1.00 92.06 573 ARG A O 1
ATOM 4456 N N . LYS A 1 574 ? -24.353 9.274 -17.793 1.00 93.31 574 LYS A N 1
ATOM 4457 C CA . LYS A 1 574 ? -24.880 8.065 -17.138 1.00 93.31 574 LYS A CA 1
ATOM 4458 C C . LYS A 1 574 ? -23.843 7.443 -16.197 1.00 93.31 574 LYS A C 1
ATOM 4460 O O . LYS A 1 574 ? -22.653 7.760 -16.234 1.00 93.31 574 LYS A O 1
ATOM 4465 N N . HIS A 1 575 ? -24.302 6.532 -15.344 1.00 93.31 575 HIS A N 1
ATOM 4466 C CA . HIS A 1 575 ? -23.456 5.837 -14.371 1.00 93.31 575 HIS A CA 1
ATOM 4467 C C . HIS A 1 575 ? -22.357 4.978 -15.019 1.00 93.31 575 HIS A C 1
ATOM 4469 O O . HIS A 1 575 ? -21.296 4.831 -14.430 1.00 93.31 575 HIS A O 1
ATOM 4475 N N . ASP A 1 576 ? -22.563 4.465 -16.229 1.00 94.81 576 ASP A N 1
ATOM 4476 C CA . ASP A 1 576 ? -21.639 3.592 -16.964 1.00 94.81 576 ASP A CA 1
ATOM 4477 C C . ASP A 1 576 ? -20.806 4.315 -18.041 1.00 94.81 576 ASP A C 1
ATOM 4479 O O . ASP A 1 576 ? -19.895 3.725 -18.623 1.00 94.81 576 ASP A O 1
ATOM 4483 N N . GLU A 1 577 ? -21.072 5.598 -18.279 1.00 95.75 577 GLU A N 1
ATOM 4484 C CA . GLU A 1 577 ? -20.489 6.385 -19.366 1.00 95.75 577 GLU A CA 1
ATOM 4485 C C . GLU A 1 577 ? -19.105 6.966 -19.017 1.00 95.75 577 GLU A C 1
ATOM 4487 O O . GLU A 1 577 ? -18.878 7.511 -17.931 1.00 95.75 577 GLU A O 1
ATOM 4492 N N . ILE A 1 578 ? -18.175 6.889 -19.971 1.00 97.00 578 ILE A N 1
ATOM 4493 C CA . ILE A 1 578 ? -16.785 7.359 -19.846 1.00 97.00 578 ILE A CA 1
ATOM 4494 C C . ILE A 1 578 ? -16.648 8.741 -20.486 1.00 97.00 578 ILE A C 1
ATOM 4496 O O . ILE A 1 578 ? -17.306 9.030 -21.483 1.00 97.00 578 ILE A O 1
ATOM 4500 N N . ARG A 1 579 ? -15.801 9.609 -19.916 1.00 96.38 579 ARG A N 1
ATOM 4501 C CA . ARG A 1 579 ? -15.518 10.935 -20.494 1.00 96.38 579 ARG A CA 1
ATOM 4502 C C . ARG A 1 579 ? -14.859 10.812 -21.865 1.00 96.38 579 ARG A C 1
ATOM 4504 O O . ARG A 1 579 ? -14.260 9.792 -22.190 1.00 96.38 579 ARG A O 1
ATOM 4511 N N . GLN A 1 580 ? -14.918 11.890 -22.641 1.00 96.69 580 GLN A N 1
ATOM 4512 C CA . GLN A 1 580 ? -14.183 12.001 -23.900 1.00 96.69 580 GLN A CA 1
ATOM 4513 C C . GLN A 1 580 ? -12.692 11.705 -23.691 1.00 96.69 580 GLN A C 1
ATOM 4515 O O . GLN A 1 580 ? -12.097 12.187 -22.727 1.00 96.69 580 GLN A O 1
ATOM 4520 N N . ILE A 1 581 ? -12.117 10.906 -24.592 1.00 98.56 581 ILE A N 1
ATOM 4521 C CA . ILE A 1 581 ? -10.709 10.503 -24.572 1.00 98.56 581 ILE A CA 1
ATOM 4522 C C . ILE A 1 581 ? -10.026 11.063 -25.812 1.00 98.56 581 ILE A C 1
ATOM 4524 O O . ILE A 1 581 ? -10.511 10.864 -26.927 1.00 98.56 581 ILE A O 1
ATOM 4528 N N . GLU A 1 582 ? -8.887 11.706 -25.600 1.00 98.56 582 GLU A N 1
ATOM 4529 C CA . GLU A 1 582 ? -7.988 12.204 -26.633 1.00 98.56 582 GLU A CA 1
ATOM 4530 C C . GLU A 1 582 ? -6.597 11.633 -26.369 1.00 98.56 582 GLU A C 1
ATOM 4532 O O . GLU A 1 582 ? -6.134 11.569 -25.225 1.00 98.56 582 GLU A O 1
ATOM 4537 N N . VAL A 1 583 ? -5.961 11.152 -27.432 1.00 98.56 583 VAL A N 1
ATOM 4538 C CA . VAL A 1 583 ? -4.682 10.453 -27.365 1.00 98.56 583 VAL A CA 1
ATOM 4539 C C . VAL A 1 583 ? -3.766 11.024 -28.430 1.00 98.56 583 VAL A C 1
ATOM 4541 O O . VAL A 1 583 ? -4.122 11.051 -29.606 1.00 98.56 583 VAL A O 1
ATOM 4544 N N . GLU A 1 584 ? -2.573 11.429 -28.015 1.00 98.25 584 GLU A N 1
ATOM 4545 C CA . GLU A 1 584 ? -1.488 11.836 -28.902 1.00 98.25 584 GLU A CA 1
ATOM 4546 C C . GLU A 1 584 ? -0.205 11.101 -28.503 1.00 98.25 584 GLU A C 1
ATOM 4548 O O . GLU A 1 584 ? 0.046 10.863 -27.320 1.00 98.25 584 GLU A O 1
ATOM 4553 N N . VAL A 1 585 ? 0.617 10.747 -29.488 1.00 97.56 585 VAL A N 1
ATOM 4554 C CA . VAL A 1 585 ? 1.944 10.138 -29.305 1.00 97.56 585 VAL A CA 1
ATOM 4555 C C . VAL A 1 585 ? 2.987 10.938 -30.079 1.00 97.56 585 VAL A C 1
ATOM 4557 O O . VAL A 1 585 ? 2.629 11.739 -30.938 1.00 97.56 585 VAL A O 1
ATOM 4560 N N . ASP A 1 586 ? 4.267 10.753 -29.755 1.00 95.06 586 ASP A N 1
ATOM 4561 C CA . ASP A 1 586 ? 5.390 11.475 -30.376 1.00 95.06 586 ASP A CA 1
ATOM 4562 C C . ASP A 1 586 ? 5.285 13.013 -30.297 1.00 95.06 586 ASP A C 1
ATOM 4564 O O . ASP A 1 586 ? 5.668 13.757 -31.199 1.00 95.06 586 ASP A O 1
ATOM 4568 N N . ILE A 1 587 ? 4.766 13.525 -29.182 1.00 95.88 587 ILE A N 1
ATOM 4569 C CA . ILE A 1 587 ? 4.551 14.966 -29.000 1.00 95.88 587 ILE A CA 1
ATOM 4570 C C . ILE A 1 587 ? 5.832 15.742 -28.640 1.00 95.88 587 ILE A C 1
ATOM 4572 O O . ILE A 1 587 ? 5.877 16.967 -28.764 1.00 95.88 587 ILE A O 1
ATOM 4576 N N . LEU A 1 588 ? 6.891 15.058 -28.184 1.00 94.81 588 LEU A N 1
ATOM 4577 C CA . LEU A 1 588 ? 8.167 15.667 -27.793 1.00 94.81 588 LEU A CA 1
ATOM 4578 C C . LEU A 1 588 ? 9.336 15.157 -28.650 1.00 94.81 588 LEU A C 1
ATOM 4580 O O . LEU A 1 588 ? 9.882 14.076 -28.420 1.00 94.81 588 LEU A O 1
ATOM 4584 N N . SER A 1 589 ? 9.823 16.022 -29.542 1.00 87.50 589 SER A N 1
ATOM 4585 C CA . SER A 1 589 ? 10.783 15.710 -30.620 1.00 87.50 589 SER A CA 1
ATOM 4586 C C . SER A 1 589 ? 12.139 15.103 -30.227 1.00 87.50 589 SER A C 1
ATOM 4588 O O . SER A 1 589 ? 12.839 14.571 -31.083 1.00 87.50 589 SER A O 1
ATOM 4590 N N . ARG A 1 590 ? 12.571 15.217 -28.966 1.00 87.94 590 ARG A N 1
ATOM 4591 C CA . ARG A 1 590 ? 13.879 14.712 -28.489 1.00 87.94 590 ARG A CA 1
ATOM 4592 C C . ARG A 1 590 ? 13.770 13.578 -27.475 1.00 87.94 590 ARG A C 1
ATOM 4594 O O . ARG A 1 590 ? 14.793 13.070 -27.025 1.00 87.94 590 ARG A O 1
ATOM 4601 N N . THR A 1 591 ? 12.559 13.207 -27.081 1.00 92.50 591 THR A N 1
ATOM 4602 C CA . THR A 1 591 ? 12.332 12.122 -26.118 1.00 92.50 591 THR A CA 1
ATOM 4603 C C . THR A 1 591 ? 12.332 10.778 -26.829 1.00 92.50 591 THR A C 1
ATOM 4605 O O . THR A 1 591 ? 11.963 10.721 -27.998 1.00 92.50 591 THR A O 1
ATOM 4608 N N . HIS A 1 592 ? 12.761 9.696 -26.174 1.00 94.06 592 HIS A N 1
ATOM 4609 C CA . HIS A 1 592 ? 12.781 8.385 -26.840 1.00 94.06 592 HIS A CA 1
ATOM 4610 C C . HIS A 1 592 ? 11.362 7.888 -27.134 1.00 94.06 592 HIS A C 1
ATOM 4612 O O . HIS A 1 592 ? 11.144 7.293 -28.180 1.00 94.06 592 HIS A O 1
ATOM 4618 N N . GLY A 1 593 ? 10.406 8.228 -26.269 1.00 94.94 593 GLY A N 1
ATOM 4619 C CA . GLY A 1 593 ? 8.992 8.233 -26.611 1.00 94.94 593 GLY A CA 1
ATOM 4620 C C . GLY A 1 593 ? 8.181 9.109 -25.669 1.00 94.94 593 GLY A C 1
ATOM 4621 O O . GLY A 1 593 ? 8.606 9.425 -24.552 1.00 94.94 593 GLY A O 1
ATOM 4622 N N . SER A 1 594 ? 7.017 9.535 -26.142 1.00 97.69 594 SER A N 1
ATOM 4623 C CA . SER A 1 594 ? 6.112 10.408 -25.404 1.00 97.69 594 SER A CA 1
ATOM 4624 C C . SER A 1 594 ? 4.662 10.175 -25.800 1.00 97.69 594 SER A C 1
ATOM 4626 O O . SER A 1 594 ? 4.366 9.835 -26.943 1.00 97.69 594 SER A O 1
ATOM 4628 N N . ALA A 1 595 ? 3.759 10.393 -24.851 1.00 98.50 595 ALA A N 1
ATOM 4629 C CA . ALA A 1 595 ? 2.326 10.370 -25.077 1.00 98.50 595 ALA A CA 1
ATOM 4630 C C . ALA A 1 595 ? 1.627 11.445 -24.239 1.00 98.50 595 ALA A C 1
ATOM 4632 O O . ALA A 1 595 ? 2.006 11.693 -23.092 1.00 98.50 595 ALA A O 1
ATOM 4633 N N . LEU A 1 596 ? 0.584 12.048 -24.803 1.00 98.75 596 LEU A N 1
ATOM 4634 C CA . LEU A 1 596 ? -0.383 12.864 -24.082 1.00 98.75 596 LEU A CA 1
ATOM 4635 C C . LEU A 1 596 ? -1.703 12.102 -24.052 1.00 98.75 596 LEU A C 1
ATOM 4637 O O . LEU A 1 596 ? -2.337 11.891 -25.085 1.00 98.75 596 LEU A O 1
ATOM 4641 N N . PHE A 1 597 ? -2.098 11.659 -22.864 1.00 98.75 597 PHE A N 1
ATOM 4642 C CA . PHE A 1 597 ? -3.381 11.002 -22.661 1.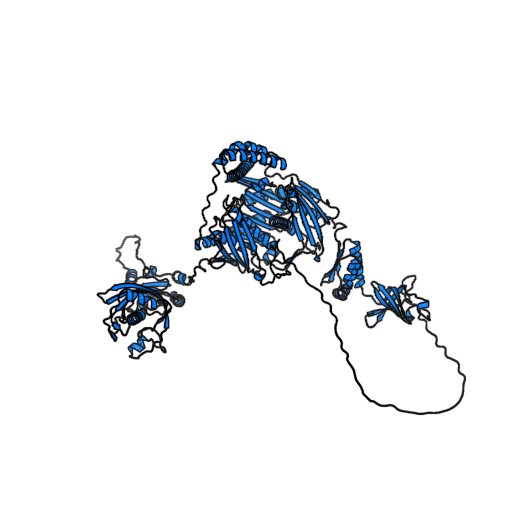00 98.75 597 PHE A CA 1
ATOM 4643 C C . PHE A 1 597 ? -4.309 11.941 -21.900 1.00 98.75 597 PHE A C 1
ATOM 4645 O O . PHE A 1 597 ? -4.026 12.291 -20.750 1.00 98.75 597 PHE A O 1
ATOM 4652 N N . THR A 1 598 ? -5.429 12.305 -22.520 1.00 98.69 598 THR A N 1
ATOM 4653 C CA . THR A 1 598 ? -6.450 13.177 -21.935 1.00 98.69 598 THR A CA 1
ATOM 4654 C C . THR A 1 598 ? -7.770 12.420 -21.840 1.00 98.69 598 THR A C 1
ATOM 4656 O O . THR A 1 598 ? -8.250 11.867 -22.826 1.00 98.69 598 THR A O 1
ATOM 4659 N N . ARG A 1 599 ? -8.381 12.390 -20.653 1.00 97.75 599 ARG A N 1
ATOM 4660 C CA . ARG A 1 599 ? -9.722 11.838 -20.417 1.00 97.75 599 ARG A CA 1
ATOM 4661 C C . ARG A 1 599 ? -10.557 12.835 -19.623 1.00 97.75 599 ARG A C 1
ATOM 4663 O O . ARG A 1 599 ? -10.381 12.976 -18.411 1.00 97.75 599 ARG A O 1
ATOM 4670 N N . GLY A 1 600 ? -11.472 13.524 -20.303 1.00 94.62 600 GLY A N 1
ATOM 4671 C CA . GLY A 1 600 ? -12.120 14.727 -19.776 1.00 94.62 600 GLY A CA 1
ATOM 4672 C C . GLY A 1 600 ? -11.075 15.745 -19.313 1.00 94.62 600 GLY A C 1
ATOM 4673 O O . GLY A 1 600 ? -10.114 15.986 -20.026 1.00 94.62 600 GLY A O 1
ATOM 4674 N N . ASN A 1 601 ? -11.209 16.264 -18.090 1.00 93.44 601 ASN A N 1
ATOM 4675 C CA . ASN A 1 601 ? -10.252 17.218 -17.502 1.00 93.44 601 ASN A CA 1
ATOM 4676 C C . ASN A 1 601 ? -9.123 16.525 -16.699 1.00 93.44 601 ASN A C 1
ATOM 4678 O O . ASN A 1 601 ? -8.661 17.039 -15.678 1.00 93.44 601 ASN A O 1
ATOM 4682 N N . THR A 1 602 ? -8.743 15.302 -17.080 1.00 97.25 602 THR A N 1
ATOM 4683 C CA . THR A 1 602 ? -7.565 14.610 -16.541 1.00 97.25 602 THR A CA 1
ATOM 4684 C C . THR A 1 602 ? -6.587 14.365 -17.675 1.00 97.25 602 THR A C 1
ATOM 4686 O O . THR A 1 602 ? -6.889 13.595 -18.585 1.00 97.25 602 THR A O 1
ATOM 4689 N N . GLN A 1 603 ? -5.401 14.956 -17.585 1.00 98.50 603 GLN A N 1
ATOM 4690 C CA . GLN A 1 603 ? -4.377 14.894 -18.618 1.00 98.50 603 GLN A CA 1
ATOM 4691 C C . GLN A 1 603 ? -3.038 14.461 -18.024 1.00 98.50 603 GLN A C 1
ATOM 4693 O O . GLN A 1 603 ? -2.564 15.030 -17.037 1.00 98.50 603 GLN A O 1
ATOM 4698 N N . ALA A 1 604 ? -2.419 13.459 -18.643 1.00 98.69 604 ALA A N 1
ATOM 4699 C CA . ALA A 1 604 ? -1.097 12.967 -18.287 1.00 98.69 604 ALA A CA 1
ATOM 4700 C C . ALA A 1 604 ? -0.155 13.082 -19.489 1.00 98.69 604 ALA A C 1
ATOM 4702 O O . ALA A 1 604 ? -0.379 12.444 -20.520 1.00 98.69 604 ALA A O 1
ATOM 4703 N N . LEU A 1 605 ? 0.913 13.865 -19.329 1.00 98.75 605 LEU A N 1
ATOM 4704 C CA . LEU A 1 605 ? 2.068 13.841 -20.219 1.00 98.75 605 LEU A CA 1
ATOM 4705 C C . LEU A 1 605 ? 3.015 12.752 -19.725 1.00 98.75 605 LEU A C 1
ATOM 4707 O O . LEU A 1 605 ? 3.588 12.867 -18.640 1.00 98.75 605 LEU A O 1
ATOM 4711 N N . VAL A 1 606 ? 3.194 11.704 -20.517 1.00 98.81 606 VAL A N 1
ATOM 4712 C CA . VAL A 1 606 ? 4.056 10.580 -20.164 1.00 98.81 606 VAL A CA 1
ATOM 4713 C C . VAL A 1 606 ? 5.237 10.513 -21.114 1.00 98.81 606 VAL A C 1
ATOM 4715 O O . VAL A 1 606 ? 5.073 10.578 -22.328 1.00 98.81 606 VAL A O 1
ATOM 4718 N N . VAL A 1 607 ? 6.438 10.399 -20.553 1.00 98.56 607 VAL A N 1
ATOM 4719 C CA . VAL A 1 607 ? 7.698 10.399 -21.298 1.00 98.56 607 VAL A CA 1
ATOM 4720 C C . VAL A 1 607 ? 8.530 9.191 -20.901 1.00 98.56 607 VAL A C 1
ATOM 4722 O O . VAL A 1 607 ? 8.763 8.952 -19.715 1.00 98.56 607 VAL A O 1
ATOM 4725 N N . THR A 1 608 ? 9.026 8.473 -21.902 1.00 97.94 608 THR A N 1
ATOM 4726 C CA . THR A 1 608 ? 9.903 7.317 -21.740 1.00 97.94 608 THR A CA 1
ATOM 4727 C C . THR A 1 608 ? 11.331 7.681 -22.138 1.00 97.94 608 THR A C 1
ATOM 4729 O O . THR A 1 608 ? 11.589 8.307 -23.169 1.00 97.94 608 THR A O 1
ATOM 4732 N N . ALA A 1 609 ? 12.279 7.250 -21.312 1.00 95.12 609 ALA A N 1
ATOM 4733 C CA . ALA A 1 609 ? 13.705 7.288 -21.576 1.00 95.12 609 ALA A CA 1
ATOM 4734 C C . ALA A 1 609 ? 14.298 5.881 -21.433 1.00 95.12 609 ALA A C 1
ATOM 4736 O O . ALA A 1 609 ? 13.914 5.106 -20.557 1.00 95.12 609 ALA A O 1
ATOM 4737 N N . LEU A 1 610 ? 15.274 5.588 -22.287 1.00 92.88 610 LEU A N 1
ATOM 4738 C CA . LEU A 1 610 ? 16.015 4.333 -22.337 1.00 92.88 610 LEU A CA 1
ATOM 4739 C C . LEU A 1 610 ? 17.432 4.592 -21.838 1.00 92.88 610 LEU A C 1
ATOM 4741 O O . LEU A 1 610 ? 18.026 5.623 -22.161 1.00 92.88 610 LEU A O 1
ATOM 4745 N N . GLY A 1 611 ? 17.957 3.654 -21.065 1.00 87.75 611 GLY A N 1
ATOM 4746 C CA . GLY A 1 611 ? 19.278 3.716 -20.463 1.00 87.75 611 GLY A CA 1
ATOM 4747 C C . GLY A 1 611 ? 20.005 2.378 -20.513 1.00 87.75 611 GLY A C 1
ATOM 4748 O O . GLY A 1 611 ? 19.511 1.372 -21.024 1.00 87.75 611 GLY A O 1
ATOM 4749 N N . THR A 1 612 ? 21.210 2.393 -19.963 1.00 83.69 612 THR A N 1
ATOM 4750 C CA . THR A 1 612 ? 22.122 1.251 -19.851 1.00 83.69 612 THR A CA 1
ATOM 4751 C C . THR A 1 612 ? 21.978 0.560 -18.493 1.00 83.69 612 THR A C 1
ATOM 4753 O O . THR A 1 612 ? 21.290 1.064 -17.603 1.00 83.69 612 THR A O 1
ATOM 4756 N N . THR A 1 613 ? 22.678 -0.556 -18.272 1.00 83.12 613 THR A N 1
ATOM 4757 C CA . THR A 1 613 ? 22.673 -1.248 -16.965 1.00 83.12 613 THR A CA 1
ATOM 4758 C C . THR A 1 613 ? 23.253 -0.395 -15.822 1.00 83.12 613 THR A C 1
ATOM 4760 O O . THR A 1 613 ? 23.001 -0.658 -14.646 1.00 83.12 613 THR A O 1
ATOM 4763 N N . GLN A 1 614 ? 24.025 0.651 -16.145 1.00 83.56 614 GLN A N 1
ATOM 4764 C CA . GLN A 1 614 ? 24.557 1.619 -15.175 1.00 83.56 614 GLN A CA 1
ATOM 4765 C C . GLN A 1 614 ? 23.503 2.615 -14.697 1.00 83.56 614 GLN A C 1
ATOM 4767 O O . GLN A 1 614 ? 23.675 3.211 -13.636 1.00 83.56 614 GLN A O 1
ATOM 4772 N N . ASP A 1 615 ? 22.443 2.797 -15.484 1.00 89.62 615 ASP A N 1
ATOM 4773 C CA . ASP A 1 615 ? 21.329 3.689 -15.175 1.00 89.62 615 ASP A CA 1
ATOM 4774 C C . ASP A 1 615 ? 20.244 2.975 -14.345 1.00 89.62 615 ASP A C 1
ATOM 4776 O O . ASP A 1 615 ? 19.264 3.601 -13.944 1.00 89.62 615 ASP A O 1
ATOM 4780 N N . GLU A 1 616 ? 20.415 1.674 -14.069 1.00 92.62 616 GLU A N 1
ATOM 4781 C CA . GLU A 1 616 ? 19.548 0.911 -13.169 1.00 92.62 616 GLU A CA 1
ATOM 4782 C C . GLU A 1 616 ? 19.583 1.489 -11.758 1.00 92.62 616 GLU A C 1
ATOM 4784 O O . GLU A 1 616 ? 20.639 1.812 -11.199 1.00 92.62 616 GLU A O 1
ATOM 4789 N N . GLN A 1 617 ? 18.413 1.557 -11.134 1.00 93.00 617 GLN A N 1
ATOM 4790 C CA . GLN A 1 617 ? 18.313 2.021 -9.766 1.00 93.00 617 GLN A CA 1
ATOM 4791 C C . GLN A 1 617 ? 18.757 0.906 -8.818 1.00 93.00 617 GLN A C 1
ATOM 4793 O O . GLN A 1 617 ? 18.142 -0.156 -8.738 1.00 93.00 617 GLN A O 1
ATOM 4798 N N . ILE A 1 618 ? 19.820 1.157 -8.055 1.00 90.44 618 ILE A N 1
ATOM 4799 C CA . ILE A 1 618 ? 20.208 0.285 -6.944 1.00 90.44 618 ILE A CA 1
ATOM 4800 C C . ILE A 1 618 ? 19.252 0.560 -5.784 1.00 90.44 618 ILE A C 1
ATOM 4802 O O . ILE A 1 618 ? 19.258 1.649 -5.206 1.00 90.44 618 ILE A O 1
ATOM 4806 N N . VAL A 1 619 ? 18.434 -0.432 -5.454 1.00 86.25 619 VAL A N 1
ATOM 4807 C CA . VAL A 1 619 ? 17.464 -0.373 -4.366 1.00 86.25 619 VAL A CA 1
ATOM 4808 C C . VAL A 1 619 ? 18.010 -1.181 -3.191 1.00 86.25 619 VAL A C 1
ATOM 4810 O O . VAL A 1 619 ? 18.109 -2.404 -3.269 1.00 86.25 619 VAL A O 1
ATOM 4813 N N . ASP A 1 620 ? 18.384 -0.478 -2.120 1.00 82.56 620 ASP A N 1
ATOM 4814 C CA . ASP A 1 620 ? 18.721 -1.049 -0.808 1.00 82.56 620 ASP A CA 1
ATOM 4815 C C . ASP A 1 620 ? 17.441 -1.064 0.037 1.00 82.56 620 ASP A C 1
ATOM 4817 O O . ASP A 1 620 ? 16.959 -0.015 0.470 1.00 82.56 620 ASP A O 1
ATOM 4821 N N . ASP A 1 621 ? 16.844 -2.243 0.182 1.00 78.25 621 ASP A N 1
ATOM 4822 C CA . ASP A 1 621 ? 15.545 -2.452 0.824 1.00 78.25 621 ASP A CA 1
ATOM 4823 C C . ASP A 1 621 ? 15.603 -3.661 1.772 1.00 78.25 621 ASP A C 1
ATOM 4825 O O . ASP A 1 621 ? 16.574 -4.422 1.804 1.00 78.25 621 ASP A O 1
ATOM 4829 N N . ILE A 1 622 ? 14.550 -3.854 2.561 1.00 78.62 622 ILE A N 1
ATOM 4830 C CA . ILE A 1 622 ? 14.444 -4.884 3.602 1.00 78.62 622 ILE A CA 1
ATOM 4831 C C . ILE A 1 622 ? 14.555 -6.313 3.060 1.00 78.62 622 ILE A C 1
ATOM 4833 O O . ILE A 1 622 ? 15.021 -7.205 3.763 1.00 78.62 622 ILE A O 1
ATOM 4837 N N . GLU A 1 623 ? 14.168 -6.521 1.803 1.00 74.94 623 GLU A N 1
ATOM 4838 C CA . GLU A 1 623 ? 14.252 -7.801 1.088 1.00 74.94 623 GLU A CA 1
ATOM 4839 C C . GLU A 1 623 ? 15.637 -8.044 0.463 1.00 74.94 623 GLU A C 1
ATOM 4841 O O . GLU A 1 623 ? 15.918 -9.130 -0.046 1.00 74.94 623 GLU A O 1
ATOM 4846 N N . GLY A 1 624 ? 16.530 -7.056 0.552 1.00 75.94 624 GLY A N 1
ATOM 4847 C CA . GLY A 1 624 ? 17.884 -7.096 0.028 1.00 75.94 624 GLY A CA 1
ATOM 4848 C C . GLY A 1 624 ? 18.110 -6.176 -1.166 1.00 75.94 624 GLY A C 1
ATOM 4849 O O . GLY A 1 624 ? 17.196 -5.577 -1.733 1.00 75.94 624 GLY A O 1
ATOM 4850 N N . ASP A 1 625 ? 19.384 -6.073 -1.516 1.00 80.62 625 ASP A N 1
ATOM 4851 C CA . ASP A 1 625 ? 19.900 -5.211 -2.561 1.00 80.62 625 ASP A CA 1
ATOM 4852 C C . ASP A 1 625 ? 19.475 -5.764 -3.928 1.00 80.62 625 ASP A C 1
ATOM 4854 O O . ASP A 1 625 ? 19.828 -6.889 -4.298 1.00 80.62 625 ASP A O 1
ATOM 4858 N N . ARG A 1 626 ? 18.731 -4.969 -4.695 1.00 87.19 626 ARG A N 1
ATOM 4859 C CA . ARG A 1 626 ? 18.340 -5.310 -6.068 1.00 87.19 626 ARG A CA 1
ATOM 4860 C C . ARG A 1 626 ? 18.627 -4.162 -7.019 1.00 87.19 626 ARG A C 1
ATOM 4862 O O . ARG A 1 626 ? 18.775 -3.013 -6.605 1.00 87.19 626 ARG A O 1
ATOM 4869 N N . ARG A 1 627 ? 18.700 -4.486 -8.305 1.00 89.81 627 ARG A N 1
ATOM 4870 C CA . ARG A 1 627 ? 18.755 -3.491 -9.372 1.00 89.81 627 ARG A CA 1
ATOM 4871 C C . ARG A 1 627 ? 17.415 -3.452 -10.078 1.00 89.81 627 ARG A C 1
ATOM 4873 O O . ARG A 1 627 ? 16.985 -4.459 -10.633 1.00 89.81 627 ARG A O 1
ATOM 4880 N N . GLU A 1 628 ? 16.762 -2.306 -9.996 1.00 92.31 628 GLU A N 1
ATOM 4881 C CA . GLU A 1 628 ? 15.508 -2.042 -10.680 1.00 92.31 628 GLU A CA 1
ATOM 4882 C C . GLU A 1 628 ? 15.814 -1.480 -12.069 1.00 92.31 628 GLU A C 1
ATOM 4884 O O . GLU A 1 628 ? 16.518 -0.474 -12.208 1.00 92.31 628 GLU A O 1
ATOM 4889 N N . HIS A 1 629 ? 15.305 -2.161 -13.091 1.00 93.88 629 HIS A N 1
ATOM 4890 C CA . HIS A 1 629 ? 15.531 -1.807 -14.493 1.00 93.88 629 HIS A CA 1
ATOM 4891 C C . HIS A 1 629 ? 14.311 -1.123 -15.116 1.00 93.88 629 HIS A C 1
ATOM 4893 O O . HIS A 1 629 ? 14.448 -0.493 -16.161 1.00 93.88 629 HIS A O 1
ATOM 4899 N N . PHE A 1 630 ? 13.147 -1.182 -14.459 1.00 97.19 630 PHE A N 1
ATOM 4900 C CA . PHE A 1 630 ? 11.961 -0.429 -14.840 1.00 97.19 630 PHE A CA 1
ATOM 4901 C C . PHE A 1 630 ? 11.552 0.538 -13.727 1.00 97.19 630 PHE A C 1
ATOM 4903 O O . PHE A 1 630 ? 11.117 0.136 -12.649 1.00 97.19 630 PHE A O 1
ATOM 4910 N N . MET A 1 631 ? 11.655 1.836 -14.002 1.00 97.69 631 MET A N 1
ATOM 4911 C CA . MET A 1 631 ? 11.285 2.901 -13.070 1.00 97.69 631 MET A CA 1
ATOM 4912 C C . MET A 1 631 ? 10.100 3.681 -13.625 1.00 97.69 631 MET A C 1
ATOM 4914 O O . MET A 1 631 ? 10.166 4.183 -14.746 1.00 97.69 631 MET A O 1
ATOM 4918 N N . LEU A 1 632 ? 9.055 3.857 -12.818 1.00 98.38 632 LEU A N 1
ATOM 4919 C CA . LEU A 1 632 ? 7.926 4.723 -13.146 1.00 98.38 632 LEU A CA 1
ATOM 4920 C C . LEU A 1 632 ? 7.796 5.797 -12.071 1.00 98.38 632 LEU A C 1
ATOM 4922 O O . LEU A 1 632 ? 7.451 5.516 -10.923 1.00 98.38 632 LEU A O 1
ATOM 4926 N N . HIS A 1 633 ? 8.077 7.038 -12.455 1.00 98.38 633 HIS A N 1
ATOM 4927 C CA . HIS A 1 633 ? 7.938 8.201 -11.591 1.00 98.38 633 HIS A CA 1
ATOM 4928 C C . HIS A 1 633 ? 6.669 8.967 -11.945 1.00 98.38 633 HIS A C 1
ATOM 4930 O O . HIS A 1 633 ? 6.404 9.256 -13.108 1.00 98.38 633 HIS A O 1
ATOM 4936 N N . TYR A 1 634 ? 5.896 9.303 -10.923 1.00 98.44 634 TYR A N 1
ATOM 4937 C CA . TYR A 1 634 ? 4.647 10.035 -11.043 1.00 98.44 634 TYR A CA 1
ATOM 4938 C C . TYR A 1 634 ? 4.789 11.359 -10.297 1.00 98.44 634 TYR A C 1
ATOM 4940 O O . TYR A 1 634 ? 5.174 11.357 -9.127 1.00 98.44 634 TYR A O 1
ATOM 4948 N N . ASN A 1 635 ? 4.444 12.458 -10.963 1.00 97.75 635 ASN A N 1
ATOM 4949 C CA . ASN A 1 635 ? 4.525 13.811 -10.426 1.00 97.75 635 ASN A CA 1
ATOM 4950 C C . ASN A 1 635 ? 3.156 14.491 -10.520 1.00 97.75 635 ASN A C 1
ATOM 4952 O O . ASN A 1 635 ? 2.486 14.428 -11.554 1.00 97.75 635 ASN A O 1
ATOM 4956 N N . PHE A 1 636 ? 2.738 15.148 -9.438 1.00 96.75 636 PHE A N 1
ATOM 4957 C CA . PHE A 1 636 ? 1.462 15.857 -9.359 1.00 96.75 636 PHE A CA 1
ATOM 4958 C C . PHE A 1 636 ? 1.681 17.329 -8.994 1.00 96.75 636 PHE A C 1
ATOM 4960 O O . PHE A 1 636 ? 1.582 17.709 -7.823 1.00 96.75 636 PHE A O 1
ATOM 4967 N N . PRO A 1 637 ? 2.014 18.175 -9.980 1.00 95.38 637 PRO A N 1
ATOM 4968 C CA . PRO A 1 637 ? 2.248 19.585 -9.730 1.00 95.38 637 PRO A CA 1
ATOM 4969 C C . PRO A 1 637 ? 0.943 20.309 -9.351 1.00 95.38 637 PRO A C 1
ATOM 4971 O O . PRO A 1 637 ? -0.136 19.946 -9.819 1.00 95.38 637 PRO A O 1
ATOM 4974 N N . PRO A 1 638 ? 1.010 21.377 -8.538 1.00 94.31 638 PRO A N 1
ATOM 4975 C CA . PRO A 1 638 ? -0.188 22.039 -8.016 1.00 94.31 638 PRO A CA 1
ATOM 4976 C C . PRO A 1 638 ? -1.024 22.743 -9.091 1.00 94.31 638 PRO A C 1
ATOM 4978 O O . PRO A 1 638 ? -2.244 22.840 -8.959 1.00 94.31 638 PRO A O 1
ATOM 4981 N N . PHE A 1 639 ? -0.403 23.151 -10.204 1.00 94.31 639 PHE A N 1
ATOM 4982 C CA . PHE A 1 639 ? -1.139 23.723 -11.330 1.00 94.31 639 PHE A CA 1
ATOM 4983 C C . PHE A 1 639 ? -2.124 22.727 -11.959 1.00 94.31 639 PHE A C 1
ATOM 4985 O O . PHE A 1 639 ? -3.112 23.167 -12.537 1.00 94.31 639 PHE A O 1
ATOM 4992 N N . ALA A 1 640 ? -1.921 21.411 -11.797 1.00 94.25 640 ALA A N 1
ATOM 4993 C CA . ALA A 1 640 ? -2.810 20.387 -12.349 1.00 94.25 640 ALA A CA 1
ATOM 4994 C C . ALA A 1 640 ? -4.230 20.438 -11.766 1.00 94.25 640 ALA A C 1
ATOM 4996 O O . ALA A 1 640 ? -5.178 19.928 -12.364 1.00 94.25 640 ALA A O 1
ATOM 4997 N N . VAL A 1 641 ? -4.381 21.050 -10.590 1.00 91.81 641 VAL A N 1
ATOM 4998 C CA . VAL A 1 641 ? -5.671 21.317 -9.939 1.00 91.81 641 VAL A CA 1
ATOM 4999 C C . VAL A 1 641 ? -5.989 22.814 -9.858 1.00 91.81 641 VAL A C 1
ATOM 5001 O O . VAL A 1 641 ? -6.990 23.190 -9.260 1.00 91.81 641 VAL A O 1
ATOM 5004 N N . GLY A 1 642 ? -5.172 23.670 -10.484 1.00 89.94 642 GLY A N 1
ATOM 5005 C CA . GLY A 1 642 ? -5.337 25.125 -10.461 1.00 89.94 642 GLY A CA 1
ATOM 5006 C C . GLY A 1 642 ? -4.900 25.797 -9.154 1.00 89.94 642 GLY A C 1
ATOM 5007 O O . GLY A 1 642 ? -5.296 26.931 -8.897 1.00 89.94 642 GLY A O 1
ATOM 5008 N N . GLU A 1 643 ? -4.092 25.129 -8.328 1.00 89.81 643 GLU A N 1
ATOM 5009 C CA . GLU A 1 643 ? -3.630 25.658 -7.042 1.00 89.81 643 GLU A CA 1
ATOM 5010 C C . GLU A 1 643 ? -2.222 26.269 -7.132 1.00 89.81 643 GLU A C 1
ATOM 5012 O O . GLU A 1 643 ? -1.377 25.861 -7.933 1.00 89.81 643 GLU A O 1
ATOM 5017 N N . ALA A 1 644 ? -1.937 27.232 -6.251 1.00 91.69 644 ALA A N 1
ATOM 5018 C CA . ALA A 1 644 ? -0.603 27.795 -6.068 1.00 91.69 644 ALA A CA 1
ATOM 5019 C C . ALA A 1 644 ? 0.055 27.200 -4.812 1.00 91.69 644 ALA A C 1
ATOM 5021 O O . ALA A 1 644 ? -0.320 27.527 -3.687 1.00 91.69 644 ALA A O 1
ATOM 5022 N N . SER A 1 645 ? 1.069 26.346 -4.986 1.00 90.75 645 SER A N 1
ATOM 5023 C CA . SER A 1 645 ? 1.871 25.823 -3.873 1.00 90.75 645 SER A CA 1
ATOM 5024 C C . SER A 1 645 ? 3.332 25.585 -4.272 1.00 90.75 645 SER A C 1
ATOM 5026 O O . SER A 1 645 ? 3.686 25.556 -5.451 1.00 90.75 645 SER A O 1
ATOM 5028 N N . ALA A 1 646 ? 4.217 25.475 -3.278 1.00 89.62 646 ALA A N 1
ATOM 5029 C CA . ALA A 1 646 ? 5.635 25.229 -3.526 1.00 89.62 646 ALA A CA 1
ATOM 5030 C C . ALA A 1 646 ? 5.868 23.778 -3.971 1.00 89.62 646 ALA A C 1
ATOM 5032 O O . ALA A 1 646 ? 5.437 22.846 -3.291 1.00 89.62 646 ALA A O 1
ATOM 5033 N N . ILE A 1 647 ? 6.623 23.592 -5.056 1.00 89.44 647 ILE A N 1
ATOM 5034 C CA . ILE A 1 647 ? 7.034 22.265 -5.529 1.00 89.44 647 ILE A CA 1
ATOM 5035 C C . ILE A 1 647 ? 8.013 21.658 -4.515 1.00 89.44 647 ILE A C 1
ATOM 5037 O O . ILE A 1 647 ? 9.024 22.269 -4.160 1.00 89.44 647 ILE A O 1
ATOM 5041 N N . ARG A 1 648 ? 7.694 20.458 -4.025 1.00 89.88 648 ARG A N 1
ATOM 5042 C CA . ARG A 1 648 ? 8.487 19.703 -3.043 1.00 89.88 648 ARG A CA 1
ATOM 5043 C C . ARG A 1 648 ? 8.893 18.350 -3.623 1.00 89.88 648 ARG A C 1
ATOM 5045 O O . ARG A 1 648 ? 8.516 18.001 -4.735 1.00 89.88 648 ARG A O 1
ATOM 5052 N N . ALA A 1 649 ? 9.685 17.596 -2.864 1.00 91.62 649 ALA A N 1
ATOM 5053 C CA . ALA A 1 649 ? 9.946 16.199 -3.188 1.00 91.62 649 ALA A CA 1
ATOM 5054 C C . ALA A 1 649 ? 8.633 15.386 -3.198 1.00 91.62 649 ALA A C 1
ATOM 5056 O O . ALA A 1 649 ? 7.732 15.728 -2.422 1.00 91.62 649 ALA A O 1
ATOM 5057 N N . PRO A 1 650 ? 8.551 14.305 -4.000 1.00 92.88 650 PRO A N 1
ATOM 5058 C CA . PRO A 1 650 ? 7.344 13.500 -4.117 1.00 92.88 650 PRO A CA 1
ATOM 5059 C C . PRO A 1 650 ? 6.809 13.031 -2.762 1.00 92.88 650 PRO A C 1
ATOM 5061 O O . PRO A 1 650 ? 7.537 12.478 -1.932 1.00 92.88 650 PRO A O 1
ATOM 5064 N N . GLY A 1 651 ? 5.522 13.267 -2.533 1.00 93.62 651 GLY A N 1
ATOM 5065 C CA . GLY A 1 651 ? 4.812 12.846 -1.338 1.00 93.62 651 GLY A CA 1
ATOM 5066 C C . GLY A 1 651 ? 4.371 11.382 -1.392 1.00 93.62 651 GLY A C 1
ATOM 5067 O O . GLY A 1 651 ? 4.475 10.684 -2.400 1.00 93.62 651 GLY A O 1
ATOM 5068 N N . ARG A 1 652 ? 3.767 10.912 -0.293 1.00 95.12 652 ARG A N 1
ATOM 5069 C CA . ARG A 1 652 ? 3.272 9.527 -0.181 1.00 95.12 652 ARG A CA 1
ATOM 5070 C C . ARG A 1 652 ? 2.257 9.175 -1.277 1.00 95.12 652 ARG A C 1
ATOM 5072 O O . ARG A 1 652 ? 2.230 8.035 -1.727 1.00 95.12 652 ARG A O 1
ATOM 5079 N N . ARG A 1 653 ? 1.387 10.115 -1.675 1.00 92.44 653 ARG A N 1
ATOM 5080 C CA . ARG A 1 653 ? 0.361 9.871 -2.708 1.00 92.44 653 ARG A CA 1
ATOM 5081 C C . ARG A 1 653 ? 0.984 9.679 -4.086 1.00 92.44 653 ARG A C 1
ATOM 5083 O O . ARG A 1 653 ? 0.584 8.755 -4.779 1.00 92.44 653 ARG A O 1
ATOM 5090 N N . GLU A 1 654 ? 1.973 10.496 -4.432 1.00 95.56 654 GLU A N 1
ATOM 5091 C CA . GLU A 1 654 ? 2.689 10.403 -5.705 1.00 95.56 654 GLU A CA 1
ATOM 5092 C C . GLU A 1 654 ? 3.442 9.076 -5.822 1.00 95.56 654 GLU A C 1
ATOM 5094 O O . GLU A 1 654 ? 3.263 8.365 -6.806 1.00 95.56 654 GLU A O 1
ATOM 5099 N N . ILE A 1 655 ? 4.158 8.667 -4.766 1.00 96.81 655 ILE A N 1
ATOM 5100 C CA . ILE A 1 655 ? 4.818 7.350 -4.701 1.00 96.81 655 ILE A CA 1
ATOM 5101 C C . ILE A 1 655 ? 3.791 6.213 -4.839 1.00 96.81 655 ILE A C 1
ATOM 5103 O O . ILE A 1 655 ? 4.000 5.267 -5.595 1.00 96.81 655 ILE A O 1
ATOM 5107 N N . GLY A 1 656 ? 2.651 6.307 -4.145 1.00 96.75 656 GLY A N 1
ATOM 5108 C CA . GLY A 1 656 ? 1.589 5.299 -4.217 1.00 96.75 656 GLY A CA 1
ATOM 5109 C C . GLY A 1 656 ? 0.936 5.187 -5.599 1.00 96.75 656 GLY A C 1
ATOM 5110 O O . GLY A 1 656 ? 0.719 4.080 -6.083 1.00 96.75 656 GLY A O 1
ATOM 5111 N N . HIS A 1 657 ? 0.631 6.314 -6.247 1.00 97.06 657 HIS A N 1
ATOM 5112 C CA . HIS A 1 657 ? 0.072 6.333 -7.602 1.00 97.06 657 HIS A CA 1
ATOM 5113 C C . HIS A 1 657 ? 1.085 5.828 -8.634 1.00 97.06 657 HIS A C 1
ATOM 5115 O O . HIS A 1 657 ? 0.721 5.017 -9.483 1.00 97.06 657 HIS A O 1
ATOM 5121 N N . GLY A 1 658 ? 2.350 6.247 -8.520 1.00 97.75 658 GLY A N 1
ATOM 5122 C CA . GLY A 1 658 ? 3.437 5.751 -9.359 1.00 97.75 658 GLY A CA 1
ATOM 5123 C C . GLY A 1 658 ? 3.606 4.240 -9.228 1.00 97.75 658 GLY A C 1
ATOM 5124 O O . GLY A 1 658 ? 3.638 3.542 -10.237 1.00 97.75 658 GLY A O 1
ATOM 5125 N N . LYS A 1 659 ? 3.600 3.698 -8.001 1.00 97.88 659 LYS A N 1
ATOM 5126 C CA . LYS A 1 659 ? 3.698 2.246 -7.808 1.00 97.88 659 LYS A CA 1
ATOM 5127 C C . LYS A 1 659 ? 2.470 1.493 -8.319 1.00 97.88 659 LYS A C 1
ATOM 5129 O O . LYS A 1 659 ? 2.640 0.409 -8.863 1.00 97.88 659 LYS A O 1
ATOM 5134 N N . LEU A 1 660 ? 1.258 2.042 -8.197 1.00 98.25 660 LEU A N 1
ATOM 5135 C CA . LEU A 1 660 ? 0.064 1.426 -8.790 1.00 98.25 660 LEU A CA 1
ATOM 5136 C C . LEU A 1 660 ? 0.184 1.336 -10.316 1.00 98.25 660 LEU A C 1
ATOM 5138 O O . LEU A 1 660 ? -0.073 0.280 -10.885 1.00 98.25 660 LEU A O 1
ATOM 5142 N N . ALA A 1 661 ? 0.599 2.422 -10.972 1.00 98.44 661 ALA A N 1
ATOM 5143 C CA . ALA A 1 661 ? 0.806 2.408 -12.415 1.00 98.44 661 ALA A CA 1
ATOM 5144 C C . ALA A 1 661 ? 1.950 1.465 -12.818 1.00 98.44 661 ALA A C 1
ATOM 5146 O O . ALA A 1 661 ? 1.836 0.742 -13.801 1.00 98.44 661 ALA A O 1
ATOM 5147 N N . TRP A 1 662 ? 3.017 1.409 -12.016 1.00 98.50 662 TRP A N 1
ATOM 5148 C CA . TRP A 1 662 ? 4.113 0.462 -12.204 1.00 98.50 662 TRP A CA 1
ATOM 5149 C C . TRP A 1 662 ? 3.609 -0.984 -12.137 1.00 98.50 662 TRP A C 1
ATOM 5151 O O . TRP A 1 662 ? 3.902 -1.755 -13.040 1.00 98.50 662 TRP A O 1
ATOM 5161 N N . LYS A 1 663 ? 2.791 -1.331 -11.129 1.00 98.25 663 LYS A N 1
ATOM 5162 C CA . LYS A 1 663 ? 2.186 -2.669 -10.970 1.00 98.25 663 LYS A CA 1
ATOM 5163 C C . LYS A 1 663 ? 1.270 -3.028 -12.141 1.00 98.25 663 LYS A C 1
ATOM 5165 O O . LYS A 1 663 ? 1.182 -4.188 -12.506 1.00 98.25 663 LYS A O 1
ATOM 5170 N N . ALA A 1 664 ? 0.605 -2.044 -12.745 1.00 98.50 664 ALA A N 1
ATOM 5171 C CA . ALA A 1 664 ? -0.247 -2.271 -13.909 1.00 98.50 664 ALA A CA 1
ATOM 5172 C C . ALA A 1 664 ? 0.545 -2.576 -15.193 1.00 98.50 664 ALA A C 1
ATOM 5174 O O . ALA A 1 664 ? 0.047 -3.301 -16.050 1.00 98.50 664 ALA A O 1
ATOM 5175 N N . ILE A 1 665 ? 1.745 -2.005 -15.339 1.00 98.50 665 ILE A N 1
ATOM 5176 C CA . ILE A 1 665 ? 2.568 -2.108 -16.554 1.00 98.50 665 ILE A CA 1
ATOM 5177 C C . ILE A 1 665 ? 3.596 -3.238 -16.459 1.00 98.50 665 ILE A C 1
ATOM 5179 O O . ILE A 1 665 ? 3.840 -3.924 -17.445 1.00 98.50 665 ILE A O 1
ATOM 5183 N N . HIS A 1 666 ? 4.180 -3.462 -15.283 1.00 97.62 666 HIS A N 1
ATOM 5184 C CA . HIS A 1 666 ? 5.227 -4.461 -15.068 1.00 97.62 666 HIS A CA 1
ATOM 5185 C C . HIS A 1 666 ? 4.888 -5.865 -15.618 1.00 97.62 666 HIS A C 1
ATOM 5187 O O . HIS A 1 666 ? 5.748 -6.441 -16.283 1.00 97.62 666 HIS A O 1
ATOM 5193 N N . PRO A 1 667 ? 3.654 -6.394 -15.474 1.00 97.00 667 PRO A N 1
ATOM 5194 C CA . PRO A 1 667 ? 3.300 -7.720 -15.983 1.00 97.00 667 PRO A CA 1
ATOM 5195 C C . PRO A 1 667 ? 3.338 -7.890 -17.508 1.00 97.00 667 PRO A C 1
ATOM 5197 O O . PRO A 1 667 ? 3.335 -9.025 -17.980 1.00 97.00 667 PRO A O 1
ATOM 5200 N N . VAL A 1 668 ? 3.327 -6.794 -18.275 1.00 97.12 668 VAL A N 1
ATOM 5201 C CA . VAL A 1 668 ? 3.368 -6.823 -19.749 1.00 97.12 668 VAL A CA 1
ATOM 5202 C C . VAL A 1 668 ? 4.714 -6.376 -20.315 1.00 97.12 668 VAL A C 1
ATOM 5204 O O . VAL A 1 668 ? 4.854 -6.285 -21.534 1.00 97.12 668 VAL A O 1
ATOM 5207 N N . LEU A 1 669 ? 5.691 -6.052 -19.464 1.00 96.88 669 LEU A N 1
ATOM 5208 C CA . LEU A 1 669 ? 7.019 -5.675 -19.931 1.00 96.88 669 LEU A CA 1
ATOM 5209 C C . LEU A 1 669 ? 7.769 -6.888 -20.496 1.00 96.88 669 LEU A C 1
ATOM 5211 O O . LEU A 1 669 ? 7.609 -7.996 -19.981 1.00 96.88 669 LEU A O 1
ATOM 5215 N N . PRO A 1 670 ? 8.609 -6.677 -21.522 1.00 94.81 670 PRO A N 1
ATOM 5216 C CA . PRO A 1 670 ? 9.485 -7.720 -22.029 1.00 94.81 670 PRO A CA 1
ATOM 5217 C C . PRO A 1 670 ? 10.542 -8.092 -20.990 1.00 94.81 670 PRO A C 1
ATOM 5219 O O . PRO A 1 670 ? 10.979 -7.264 -20.182 1.00 94.81 670 PRO A O 1
ATOM 5222 N N . ASP A 1 671 ? 11.024 -9.327 -21.068 1.00 90.62 671 ASP A N 1
ATOM 5223 C CA . ASP A 1 671 ? 12.180 -9.737 -20.285 1.00 90.62 671 ASP A CA 1
ATOM 5224 C C . ASP A 1 671 ? 13.428 -8.955 -20.714 1.00 90.62 671 ASP A C 1
ATOM 5226 O O . ASP A 1 671 ? 13.640 -8.630 -21.886 1.00 90.62 671 ASP A O 1
ATOM 5230 N N . LYS A 1 672 ? 14.352 -8.742 -19.774 1.00 85.88 672 LYS A N 1
ATOM 5231 C CA . LYS A 1 672 ? 15.626 -8.052 -20.041 1.00 85.88 672 LYS A CA 1
ATOM 5232 C C . LYS A 1 672 ? 16.469 -8.717 -21.141 1.00 85.88 672 LYS A C 1
ATOM 5234 O O . LYS A 1 672 ? 17.315 -8.073 -21.753 1.00 85.88 672 LYS A O 1
ATOM 5239 N N . SER A 1 673 ? 16.299 -10.015 -21.385 1.00 84.12 673 SER A N 1
ATOM 5240 C CA . SER A 1 673 ? 16.973 -10.696 -22.497 1.00 84.12 673 SER A CA 1
ATOM 5241 C C . SER A 1 673 ? 16.422 -10.305 -23.868 1.00 84.12 673 SER A C 1
ATOM 5243 O O . SER A 1 673 ? 17.178 -10.343 -24.835 1.00 84.12 673 SER A O 1
ATOM 5245 N N . GLU A 1 674 ? 15.138 -9.953 -23.939 1.00 86.75 674 GLU A N 1
ATOM 5246 C CA . GLU A 1 674 ? 14.440 -9.543 -25.159 1.00 86.75 674 GLU A CA 1
ATOM 5247 C C . GLU A 1 674 ? 14.640 -8.050 -25.423 1.00 86.75 674 GLU A C 1
ATOM 5249 O O . GLU A 1 674 ? 15.028 -7.662 -26.523 1.00 86.75 674 GLU A O 1
ATOM 5254 N N . PHE A 1 675 ? 14.477 -7.218 -24.391 1.00 89.38 675 PHE A N 1
ATOM 5255 C CA . PHE A 1 675 ? 14.682 -5.777 -24.484 1.00 89.38 675 PHE A CA 1
ATOM 5256 C C . PHE A 1 675 ? 15.715 -5.307 -23.447 1.00 89.38 675 PHE A C 1
ATOM 5258 O O . PHE A 1 675 ? 15.359 -4.908 -22.338 1.00 89.38 675 PHE A O 1
ATOM 5265 N N . PRO A 1 676 ? 17.022 -5.351 -23.772 1.00 85.81 676 PRO A N 1
ATOM 5266 C CA . PRO A 1 676 ? 18.107 -5.189 -22.797 1.00 85.81 676 PRO A CA 1
ATOM 5267 C C . PRO A 1 676 ? 18.329 -3.762 -22.267 1.00 85.81 676 PRO A C 1
ATOM 5269 O O . PRO A 1 676 ? 19.406 -3.459 -21.758 1.00 85.81 676 PRO A O 1
ATOM 5272 N N . TYR A 1 677 ? 17.339 -2.879 -22.353 1.00 89.06 677 TYR A N 1
ATOM 5273 C CA . TYR A 1 677 ? 17.432 -1.497 -21.892 1.00 89.06 677 TYR A CA 1
ATOM 5274 C C . TYR A 1 677 ? 16.910 -1.331 -20.468 1.00 89.06 677 TYR A C 1
ATOM 5276 O O . TYR A 1 677 ? 15.971 -1.995 -20.034 1.00 89.06 677 TYR A O 1
ATOM 5284 N N . THR A 1 678 ? 17.475 -0.357 -19.766 1.00 93.19 678 THR A N 1
ATOM 5285 C CA . THR A 1 678 ? 16.843 0.211 -18.577 1.00 93.19 678 THR A CA 1
ATOM 5286 C C . THR A 1 678 ? 15.761 1.184 -19.030 1.00 93.19 678 THR A C 1
ATOM 5288 O O . THR A 1 678 ? 16.026 2.051 -19.861 1.00 93.19 678 THR A O 1
ATOM 5291 N N . ILE A 1 679 ? 14.554 1.073 -18.487 1.00 96.81 679 ILE A N 1
ATOM 5292 C CA . ILE A 1 679 ? 13.397 1.874 -18.888 1.00 96.81 679 ILE A CA 1
ATOM 5293 C C . ILE A 1 679 ? 13.021 2.808 -17.741 1.00 96.81 679 ILE A C 1
ATOM 5295 O O . ILE A 1 679 ? 12.702 2.371 -16.634 1.00 96.81 679 ILE A O 1
ATOM 5299 N N . ARG A 1 680 ? 13.014 4.113 -18.011 1.00 98.06 680 ARG A N 1
ATOM 5300 C CA . ARG A 1 680 ? 12.473 5.125 -17.102 1.00 98.06 680 ARG A CA 1
ATOM 5301 C C . ARG A 1 680 ? 11.276 5.797 -17.747 1.00 98.06 680 ARG A C 1
ATOM 5303 O O . ARG A 1 680 ? 11.417 6.458 -18.769 1.00 98.06 680 ARG A O 1
ATOM 5310 N N . VAL A 1 681 ? 10.136 5.718 -17.082 1.00 98.69 681 VAL A N 1
ATOM 5311 C CA . VAL A 1 681 ? 8.920 6.442 -17.435 1.00 98.69 681 VAL A CA 1
ATOM 5312 C C . VAL A 1 681 ? 8.686 7.549 -16.414 1.00 98.69 681 VAL A C 1
ATOM 5314 O O . VAL A 1 681 ? 8.837 7.346 -15.207 1.00 98.69 681 VAL A O 1
ATOM 5317 N N . VAL A 1 682 ? 8.336 8.737 -16.893 1.00 98.69 682 VAL A N 1
ATOM 5318 C CA . VAL A 1 682 ? 7.916 9.866 -16.061 1.00 98.69 682 VAL A CA 1
ATOM 5319 C C . VAL A 1 682 ? 6.537 10.311 -16.518 1.00 98.69 682 VAL A C 1
ATOM 5321 O O . VAL A 1 682 ? 6.353 10.630 -17.687 1.00 98.69 682 VAL A O 1
ATOM 5324 N N . SER A 1 683 ? 5.582 10.332 -15.595 1.00 98.69 683 SER A N 1
ATOM 5325 C CA . SER A 1 683 ? 4.240 10.859 -15.811 1.00 98.69 683 SER A CA 1
ATOM 5326 C C . SER A 1 683 ? 4.090 12.187 -15.086 1.00 98.69 683 SER A C 1
ATOM 5328 O O . SER A 1 683 ? 4.048 12.226 -13.856 1.00 98.69 683 SER A O 1
ATOM 5330 N N . GLU A 1 684 ? 3.952 13.252 -15.862 1.00 98.25 684 GLU A N 1
ATOM 5331 C CA . GLU A 1 684 ? 3.626 14.595 -15.398 1.00 98.25 684 GLU A CA 1
ATOM 5332 C C . GLU A 1 684 ? 2.121 14.810 -15.555 1.00 98.25 684 GLU A C 1
ATOM 5334 O O . GLU A 1 684 ? 1.587 14.784 -16.668 1.00 98.25 684 GLU A O 1
ATOM 5339 N N . ILE A 1 685 ? 1.413 14.985 -14.442 1.00 98.44 685 ILE A N 1
ATOM 5340 C CA . ILE A 1 685 ? -0.018 15.284 -14.501 1.00 98.44 685 ILE A CA 1
ATOM 5341 C C . ILE A 1 685 ? -0.199 16.760 -14.834 1.00 98.44 685 ILE A C 1
ATOM 5343 O O . ILE A 1 685 ? 0.220 17.626 -14.071 1.00 98.44 685 ILE A O 1
ATOM 5347 N N . MET A 1 686 ? -0.818 17.026 -15.981 1.00 97.81 686 MET A N 1
ATOM 5348 C CA . MET A 1 686 ? -1.045 18.379 -16.490 1.00 97.81 686 MET A CA 1
ATOM 5349 C C . MET A 1 686 ? -2.393 18.935 -16.048 1.00 97.81 686 MET A C 1
ATOM 5351 O O . MET A 1 686 ? -2.500 20.116 -15.735 1.00 97.81 686 MET A O 1
ATOM 5355 N N . GLU A 1 687 ? -3.393 18.061 -15.944 1.00 96.75 687 GLU A N 1
ATOM 5356 C CA . GLU A 1 687 ? -4.736 18.372 -15.460 1.00 96.75 687 GLU A CA 1
ATOM 5357 C C . GLU A 1 687 ? -5.258 17.191 -14.641 1.00 96.75 687 GLU A C 1
ATOM 5359 O O . GLU A 1 687 ? -4.963 16.031 -14.946 1.00 96.75 687 GLU A O 1
ATOM 5364 N N . SER A 1 688 ? -6.041 17.454 -13.596 1.00 94.94 688 SER A N 1
ATOM 5365 C CA . SER A 1 688 ? -6.631 16.395 -12.782 1.00 94.94 688 SER A CA 1
ATOM 5366 C C . SER A 1 688 ? -8.053 16.709 -12.343 1.00 94.94 688 SER A C 1
ATOM 5368 O O . SER A 1 688 ? -8.310 17.587 -11.513 1.00 94.94 688 SER A O 1
ATOM 5370 N N . ASP A 1 689 ? -8.977 15.873 -12.803 1.00 91.12 689 ASP A N 1
ATOM 5371 C CA . ASP A 1 689 ? -10.376 15.890 -12.386 1.00 91.12 689 ASP A CA 1
ATOM 5372 C C . ASP A 1 689 ? -10.965 14.484 -12.252 1.00 91.12 689 ASP A C 1
ATOM 5374 O O . ASP A 1 689 ? -12.162 14.269 -12.408 1.00 91.12 689 ASP A O 1
ATOM 5378 N N . GLY A 1 690 ? -10.117 13.488 -12.012 1.00 89.88 690 GLY A N 1
ATOM 5379 C CA . GLY A 1 690 ? -10.529 12.104 -11.803 1.00 89.88 690 GLY A CA 1
ATOM 5380 C C . GLY A 1 690 ? -9.449 11.124 -12.234 1.00 89.88 690 GLY A C 1
ATOM 5381 O O . GLY A 1 690 ? -9.088 11.082 -13.407 1.00 89.88 690 GLY A O 1
ATOM 5382 N N . SER A 1 691 ? -8.949 10.346 -11.273 1.00 92.25 691 SER A N 1
ATOM 5383 C CA . SER A 1 691 ? -7.969 9.261 -11.424 1.00 92.25 691 SER A CA 1
ATOM 5384 C C . SER A 1 691 ? -6.841 9.496 -12.436 1.00 92.25 691 SER A C 1
ATOM 5386 O O . SER A 1 691 ? -6.687 8.787 -13.435 1.00 92.25 691 SER A O 1
ATOM 5388 N N . SER A 1 692 ? -5.986 10.462 -12.117 1.00 97.31 692 SER A N 1
ATOM 5389 C CA . SER A 1 692 ? -4.724 10.695 -12.819 1.00 97.31 692 SER A CA 1
ATOM 5390 C C . SER A 1 692 ? -3.792 9.476 -12.813 1.00 97.31 692 SER A C 1
ATOM 5392 O O . SER A 1 692 ? -3.042 9.290 -13.761 1.00 97.31 692 SER A O 1
ATOM 5394 N N . SER A 1 693 ? -3.871 8.588 -11.812 1.00 97.19 693 SER A N 1
ATOM 5395 C CA . SER A 1 693 ? -3.089 7.342 -11.796 1.00 97.19 693 SER A CA 1
ATOM 5396 C C . SER A 1 693 ? -3.468 6.384 -12.928 1.00 97.19 693 SER A C 1
ATOM 5398 O O . SER A 1 693 ? -2.597 5.724 -13.484 1.00 97.19 693 SER A O 1
ATOM 5400 N N . MET A 1 694 ? -4.748 6.312 -13.303 1.00 98.50 694 MET A N 1
ATOM 5401 C CA . MET A 1 694 ? -5.188 5.487 -14.432 1.00 98.50 694 MET A CA 1
ATOM 5402 C C . MET A 1 694 ? -4.879 6.147 -15.779 1.00 98.50 694 MET A C 1
ATOM 5404 O O . MET A 1 694 ? -4.551 5.443 -16.727 1.00 98.50 694 MET A O 1
ATOM 5408 N N . ALA A 1 695 ? -4.890 7.482 -15.848 1.00 98.62 695 ALA A N 1
ATOM 5409 C CA . ALA A 1 695 ? -4.364 8.207 -17.006 1.00 98.62 695 ALA A CA 1
ATOM 5410 C C . ALA A 1 695 ? -2.858 7.945 -17.200 1.00 98.62 695 ALA A C 1
ATOM 5412 O O . ALA A 1 695 ? -2.419 7.726 -18.325 1.00 98.62 695 ALA A O 1
ATOM 5413 N N . THR A 1 696 ? -2.083 7.867 -16.111 1.00 98.75 696 THR A N 1
ATOM 5414 C CA . THR A 1 696 ? -0.669 7.464 -16.151 1.00 98.75 696 THR A CA 1
ATOM 5415 C C . THR A 1 696 ? -0.480 6.061 -16.717 1.00 98.75 696 THR A C 1
ATOM 5417 O O . THR A 1 696 ? 0.443 5.868 -17.501 1.00 98.75 696 THR A O 1
ATOM 5420 N N . VAL A 1 697 ? -1.326 5.085 -16.362 1.00 98.81 697 VAL A N 1
ATOM 5421 C CA . VAL A 1 697 ? -1.256 3.728 -16.940 1.00 98.81 697 VAL A CA 1
ATOM 5422 C C . VAL A 1 697 ? -1.433 3.784 -18.455 1.00 98.81 697 VAL A C 1
ATOM 5424 O O . VAL A 1 697 ? -0.560 3.317 -19.184 1.00 98.81 697 VAL A O 1
ATOM 5427 N N . CYS A 1 698 ? -2.508 4.424 -18.925 1.00 98.75 698 CYS A N 1
ATOM 5428 C CA . CYS A 1 698 ? -2.784 4.551 -20.355 1.00 98.75 698 CYS A CA 1
ATOM 5429 C C . CYS A 1 698 ? -1.648 5.281 -21.089 1.00 98.75 698 CYS A C 1
ATOM 5431 O O . CYS A 1 698 ? -1.120 4.777 -22.077 1.00 98.75 698 CYS A O 1
ATOM 5433 N N . GLY A 1 699 ? -1.219 6.438 -20.574 1.00 98.62 699 GLY A N 1
ATOM 5434 C CA . GLY A 1 699 ? -0.119 7.213 -21.148 1.00 98.62 699 GLY A CA 1
ATOM 5435 C C . GLY A 1 699 ? 1.215 6.463 -21.135 1.00 98.62 699 GLY A C 1
ATOM 5436 O O . GLY A 1 699 ? 1.982 6.575 -22.083 1.00 98.62 699 GLY A O 1
ATOM 5437 N N . THR A 1 700 ? 1.477 5.639 -20.114 1.00 98.75 700 THR A N 1
ATOM 5438 C CA . THR A 1 700 ? 2.677 4.787 -20.059 1.00 98.75 700 THR A CA 1
ATOM 5439 C C . THR A 1 700 ? 2.633 3.714 -21.133 1.00 98.75 700 THR A C 1
ATOM 5441 O O . THR A 1 700 ? 3.612 3.551 -21.852 1.00 98.75 700 THR A O 1
ATOM 5444 N N . SER A 1 701 ? 1.502 3.022 -21.290 1.00 98.56 701 SER A N 1
ATOM 5445 C CA . SER A 1 701 ? 1.340 2.025 -22.351 1.00 98.56 701 SER A CA 1
ATOM 5446 C C . SER A 1 701 ? 1.615 2.631 -23.731 1.00 98.56 701 SER A C 1
ATOM 5448 O O . SER A 1 701 ? 2.350 2.044 -24.518 1.00 98.56 701 SER A O 1
ATOM 5450 N N . LEU A 1 702 ? 1.075 3.823 -24.003 1.00 98.62 702 LEU A N 1
ATOM 5451 C CA . LEU A 1 702 ? 1.276 4.546 -25.262 1.00 98.62 702 LEU A CA 1
ATOM 5452 C C . LEU A 1 702 ? 2.732 4.989 -25.452 1.00 98.62 702 LEU A C 1
ATOM 5454 O O . LEU A 1 702 ? 3.318 4.740 -26.500 1.00 98.62 702 LEU A O 1
ATOM 5458 N N . ALA A 1 703 ? 3.337 5.606 -24.433 1.00 98.19 703 ALA A N 1
ATOM 5459 C CA . ALA A 1 703 ? 4.706 6.109 -24.510 1.00 98.19 703 ALA A CA 1
ATOM 5460 C C . ALA A 1 703 ? 5.739 4.979 -24.646 1.00 98.19 703 ALA A C 1
ATOM 5462 O O . ALA A 1 703 ? 6.774 5.170 -25.282 1.00 98.19 703 ALA A O 1
ATOM 5463 N N . LEU A 1 704 ? 5.490 3.804 -24.056 1.00 98.06 704 LEU A N 1
ATOM 5464 C CA . LEU A 1 704 ? 6.329 2.616 -24.242 1.00 98.06 704 LEU A CA 1
ATOM 5465 C C . LEU A 1 704 ? 6.251 2.098 -25.684 1.00 98.06 704 LEU A C 1
ATOM 5467 O O . LEU A 1 704 ? 7.296 1.854 -26.286 1.00 98.06 704 LEU A O 1
ATOM 5471 N N . MET A 1 705 ? 5.045 2.006 -26.256 1.00 97.62 705 MET A N 1
ATOM 5472 C CA . MET A 1 705 ? 4.859 1.595 -27.653 1.00 97.62 705 MET A CA 1
ATOM 5473 C C . MET A 1 705 ? 5.498 2.585 -28.635 1.00 97.62 705 MET A C 1
ATOM 5475 O O . MET A 1 705 ? 6.246 2.162 -29.512 1.00 97.62 705 MET A O 1
ATOM 5479 N N . ASP A 1 706 ? 5.300 3.892 -28.432 1.00 96.69 706 ASP A N 1
ATOM 5480 C CA . ASP A 1 706 ? 5.941 4.957 -29.224 1.00 96.69 706 ASP A CA 1
ATOM 5481 C C . ASP A 1 706 ? 7.479 4.884 -29.161 1.00 96.69 706 ASP A C 1
ATOM 5483 O O . ASP A 1 706 ? 8.168 5.149 -30.145 1.00 96.69 706 ASP A O 1
ATOM 5487 N N . THR A 1 707 ? 8.030 4.459 -28.018 1.00 95.56 707 THR A N 1
ATOM 5488 C CA . THR A 1 707 ? 9.479 4.258 -27.845 1.00 95.56 707 THR A CA 1
ATOM 5489 C C . THR A 1 707 ? 10.016 3.046 -28.616 1.00 95.56 707 THR A C 1
ATOM 5491 O O . THR A 1 707 ? 11.223 2.974 -28.843 1.00 95.56 707 THR A O 1
ATOM 5494 N N . GLY A 1 708 ? 9.160 2.092 -28.996 1.00 94.31 708 GLY A N 1
ATOM 5495 C CA . GLY A 1 708 ? 9.566 0.791 -29.539 1.00 94.31 708 GLY A CA 1
ATOM 5496 C C . GLY A 1 708 ? 9.868 -0.259 -28.463 1.00 94.31 708 GLY A C 1
ATOM 5497 O O . GLY A 1 708 ? 10.617 -1.199 -28.713 1.00 94.31 708 GLY A O 1
ATOM 5498 N N . VAL A 1 709 ? 9.335 -0.101 -27.243 1.00 95.81 709 VAL A N 1
ATOM 5499 C CA . VAL A 1 709 ? 9.414 -1.155 -26.218 1.00 95.81 709 VAL A CA 1
ATOM 5500 C C . VAL A 1 709 ? 8.410 -2.256 -26.581 1.00 95.81 709 VAL A C 1
ATOM 5502 O O . VAL A 1 709 ? 7.215 -1.950 -26.660 1.00 95.81 709 VAL A O 1
ATOM 5505 N N . PRO A 1 710 ? 8.841 -3.521 -26.741 1.00 95.38 710 PRO A N 1
ATOM 5506 C CA . PRO A 1 710 ? 7.963 -4.622 -27.118 1.00 95.38 710 PRO A CA 1
ATOM 5507 C C . PRO A 1 710 ? 7.143 -5.108 -25.918 1.00 95.38 710 PRO A C 1
ATOM 5509 O O . PRO A 1 710 ? 7.402 -6.159 -25.340 1.00 95.38 710 PRO A O 1
ATOM 5512 N N . ILE A 1 711 ? 6.171 -4.302 -25.483 1.00 97.06 711 ILE A N 1
ATOM 5513 C CA . ILE A 1 711 ? 5.219 -4.725 -24.452 1.00 97.06 711 ILE A CA 1
ATOM 5514 C C . ILE A 1 711 ? 4.299 -5.817 -25.008 1.00 97.06 711 ILE A C 1
ATOM 5516 O O . ILE A 1 711 ? 3.852 -5.734 -26.150 1.00 97.06 711 ILE A O 1
ATOM 5520 N N . LYS A 1 712 ? 3.974 -6.818 -24.184 1.00 96.31 712 LYS A N 1
ATOM 5521 C CA . LYS A 1 712 ? 3.152 -7.977 -24.572 1.00 96.31 712 LYS A CA 1
ATOM 5522 C C . LYS A 1 712 ? 1.782 -7.572 -25.132 1.00 96.31 712 LYS A C 1
ATOM 5524 O O . LYS A 1 712 ? 1.294 -8.196 -26.070 1.00 96.31 712 LYS A O 1
ATOM 5529 N N . ALA A 1 713 ? 1.151 -6.568 -24.523 1.00 97.06 713 ALA A N 1
ATOM 5530 C CA . ALA A 1 713 ? -0.126 -6.008 -24.953 1.00 97.06 713 ALA A CA 1
ATOM 5531 C C . ALA A 1 713 ? -0.334 -4.596 -24.366 1.00 97.06 713 ALA A C 1
ATOM 5533 O O . ALA A 1 713 ? 0.201 -4.302 -23.289 1.00 97.06 713 ALA A O 1
ATOM 5534 N N . PRO A 1 714 ? -1.138 -3.731 -25.016 1.00 98.06 714 PRO A N 1
ATOM 5535 C CA . PRO A 1 714 ? -1.519 -2.436 -24.461 1.00 98.06 714 PRO A CA 1
ATOM 5536 C C . PRO A 1 714 ? -2.325 -2.573 -23.161 1.00 98.06 714 PRO A C 1
ATOM 5538 O O . PRO A 1 714 ? -3.195 -3.439 -23.038 1.00 98.06 714 PRO A O 1
ATOM 5541 N N . VAL A 1 715 ? -2.076 -1.680 -22.200 1.00 98.62 715 VAL A N 1
ATOM 5542 C CA . VAL A 1 715 ? -2.728 -1.674 -20.880 1.00 98.62 715 VAL A CA 1
ATOM 5543 C C . VAL A 1 715 ? -3.487 -0.369 -20.679 1.00 98.62 715 VAL A C 1
ATOM 5545 O O . VAL A 1 715 ? -2.911 0.715 -20.772 1.00 98.62 715 VAL A O 1
ATOM 5548 N N . ALA A 1 716 ? -4.764 -0.466 -20.313 1.00 98.75 716 ALA A N 1
ATOM 5549 C CA . ALA A 1 716 ? -5.574 0.681 -19.915 1.00 98.75 716 ALA A CA 1
ATOM 5550 C C . ALA A 1 716 ? -6.026 0.569 -18.460 1.00 98.75 716 ALA A C 1
ATOM 5552 O O . ALA A 1 716 ? -6.152 -0.525 -17.907 1.00 98.75 716 ALA A O 1
ATOM 5553 N N . GLY A 1 717 ? -6.317 1.721 -17.858 1.00 98.12 717 GLY A N 1
ATOM 5554 C CA . GLY A 1 717 ? -6.842 1.830 -16.503 1.00 98.12 717 GLY A CA 1
ATOM 5555 C C . GLY A 1 717 ? -8.149 2.616 -16.430 1.00 98.12 717 GLY A C 1
ATOM 5556 O O . GLY A 1 717 ? -8.328 3.641 -17.097 1.00 98.12 717 GLY A O 1
ATOM 5557 N N . ILE A 1 718 ? -9.047 2.197 -15.544 1.00 98.25 718 ILE A N 1
ATOM 5558 C CA . ILE A 1 718 ? -10.286 2.908 -15.216 1.00 98.25 718 ILE A CA 1
ATOM 5559 C C . ILE A 1 718 ? -10.440 3.046 -13.701 1.00 98.25 718 ILE A C 1
ATOM 5561 O O . ILE A 1 718 ? -10.010 2.185 -12.937 1.00 98.25 718 ILE A O 1
ATOM 5565 N N . ALA A 1 719 ? -11.035 4.157 -13.265 1.00 97.50 719 ALA A N 1
ATOM 5566 C CA . ALA A 1 719 ? -11.459 4.340 -11.884 1.00 97.50 719 ALA A CA 1
ATOM 5567 C C . ALA A 1 719 ? -12.973 4.305 -11.791 1.00 97.50 719 ALA A C 1
ATOM 5569 O O . ALA A 1 719 ? -13.667 4.954 -12.570 1.00 97.50 719 ALA A O 1
ATOM 5570 N N . MET A 1 720 ? -13.447 3.568 -10.808 1.00 96.81 720 MET A N 1
ATOM 5571 C CA . MET A 1 720 ? -14.839 3.312 -10.524 1.00 96.81 720 MET A CA 1
ATOM 5572 C C . MET A 1 720 ? -15.167 3.855 -9.140 1.00 96.81 720 MET A C 1
ATOM 5574 O O . MET A 1 720 ? -14.311 3.878 -8.254 1.00 96.81 720 MET A O 1
ATOM 5578 N N . GLY A 1 721 ? -16.418 4.248 -8.945 1.00 94.81 721 GLY A N 1
ATOM 5579 C CA . GLY A 1 721 ? -16.930 4.663 -7.648 1.00 94.81 721 GLY A CA 1
ATOM 5580 C C . GLY A 1 721 ? -18.200 3.935 -7.270 1.00 94.81 721 GLY A C 1
ATOM 5581 O O . GLY A 1 721 ? -18.835 3.276 -8.092 1.00 94.81 721 GLY A O 1
ATOM 5582 N N . LEU A 1 722 ? -18.582 4.093 -6.010 1.00 93.00 722 LEU A N 1
ATOM 5583 C CA . LEU A 1 722 ? -19.827 3.566 -5.469 1.00 93.00 722 LEU A CA 1
ATOM 5584 C C . LEU A 1 722 ? -20.540 4.652 -4.677 1.00 93.00 722 LEU A C 1
ATOM 5586 O O . LEU A 1 722 ? -19.924 5.318 -3.848 1.00 93.00 722 LEU A O 1
ATOM 5590 N N . ILE A 1 723 ? -21.846 4.770 -4.876 1.00 91.88 723 ILE A N 1
ATOM 5591 C CA . ILE A 1 723 ? -22.741 5.470 -3.956 1.00 91.88 723 ILE A CA 1
ATOM 5592 C C . ILE A 1 723 ? -23.692 4.425 -3.390 1.00 91.88 723 ILE A C 1
ATOM 5594 O O . ILE A 1 723 ? -24.436 3.808 -4.147 1.00 91.88 723 ILE A O 1
ATOM 5598 N N . LYS A 1 724 ? -23.668 4.226 -2.073 1.00 87.38 724 LYS A N 1
ATOM 5599 C CA . LYS A 1 724 ? -24.498 3.261 -1.350 1.00 87.38 724 LYS A CA 1
ATOM 5600 C C . LYS A 1 724 ? -25.309 3.961 -0.266 1.00 87.38 724 LYS A C 1
ATOM 5602 O O . LYS A 1 724 ? -24.761 4.609 0.621 1.00 87.38 724 LYS A O 1
ATOM 5607 N N . ASP A 1 725 ? -26.624 3.805 -0.305 1.00 84.25 725 ASP A N 1
ATOM 5608 C CA . ASP A 1 725 ? -27.529 4.270 0.745 1.00 84.25 725 ASP A CA 1
ATOM 5609 C C . ASP A 1 725 ? -28.379 3.092 1.213 1.00 84.25 725 ASP A C 1
ATOM 5611 O O . ASP A 1 725 ? -29.229 2.586 0.480 1.00 84.25 725 ASP A O 1
ATOM 5615 N N . LYS A 1 726 ? -28.110 2.622 2.436 1.00 80.62 726 LYS A N 1
ATOM 5616 C CA . LYS A 1 726 ? -28.680 1.385 2.989 1.00 80.62 726 LYS A CA 1
ATOM 5617 C C . LYS A 1 726 ? -28.453 0.203 2.035 1.00 80.62 726 LYS A C 1
ATOM 5619 O O . LYS A 1 726 ? -27.303 -0.223 1.900 1.00 80.62 726 LYS A O 1
ATOM 5624 N N . ASP A 1 727 ? -29.506 -0.292 1.391 1.00 79.44 727 ASP A N 1
ATOM 5625 C CA . ASP A 1 727 ? -29.483 -1.449 0.489 1.00 79.44 727 ASP A CA 1
ATOM 5626 C C . ASP A 1 727 ? -29.445 -1.053 -0.999 1.00 79.44 727 ASP A C 1
ATOM 5628 O O . ASP A 1 727 ? -29.150 -1.888 -1.850 1.00 79.44 727 ASP A O 1
ATOM 5632 N N . GLU A 1 728 ? -29.697 0.218 -1.330 1.00 85.94 728 GLU A N 1
ATOM 5633 C CA . GLU A 1 728 ? -29.599 0.729 -2.700 1.00 85.94 728 GLU A CA 1
ATOM 5634 C C . GLU A 1 728 ? -28.165 1.170 -3.004 1.00 85.94 728 GLU A C 1
ATOM 5636 O O . GLU A 1 728 ? -27.505 1.810 -2.178 1.00 85.94 728 GLU A O 1
ATOM 5641 N N . TYR A 1 729 ? -27.677 0.873 -4.210 1.00 91.25 729 TYR A N 1
ATOM 5642 C CA . TYR A 1 729 ? -26.355 1.309 -4.643 1.00 91.25 729 TYR A CA 1
ATOM 5643 C C . TYR A 1 729 ? -26.289 1.617 -6.143 1.00 91.25 729 TYR A C 1
ATOM 5645 O O . TYR A 1 729 ? -27.055 1.075 -6.938 1.00 91.25 729 TYR A O 1
ATOM 5653 N N . VAL A 1 730 ? -25.349 2.486 -6.520 1.00 92.81 730 VAL A N 1
ATOM 5654 C CA . VAL A 1 730 ? -25.031 2.848 -7.908 1.00 92.81 730 VAL A CA 1
ATOM 5655 C C . VAL A 1 730 ? -23.517 2.786 -8.097 1.00 92.81 730 VAL A C 1
ATOM 5657 O O . VAL A 1 730 ? -22.776 3.408 -7.332 1.00 92.81 730 VAL A O 1
ATOM 5660 N N . ILE A 1 731 ? -23.067 2.042 -9.109 1.00 94.88 731 ILE A N 1
ATOM 5661 C CA . ILE A 1 731 ? -21.655 1.939 -9.503 1.00 94.88 731 ILE A CA 1
ATOM 5662 C C . ILE A 1 731 ? -21.386 2.958 -10.613 1.00 94.88 731 ILE A C 1
ATOM 5664 O O . ILE A 1 731 ? -22.103 2.999 -11.612 1.00 94.88 731 ILE A O 1
ATOM 5668 N N . LEU A 1 732 ? -20.356 3.779 -10.437 1.00 95.75 732 LEU A N 1
ATOM 5669 C CA . LEU A 1 732 ? -19.987 4.859 -11.349 1.00 95.75 732 LEU A CA 1
ATOM 5670 C C . LEU A 1 732 ? -18.709 4.502 -12.115 1.00 95.75 732 LEU A C 1
ATOM 5672 O O . LEU A 1 732 ? -17.700 4.188 -11.492 1.00 95.75 732 LEU A O 1
ATOM 5676 N N . SER A 1 733 ? -18.731 4.596 -13.442 1.00 96.94 733 SER A N 1
ATOM 5677 C CA . SER A 1 733 ? -17.568 4.465 -14.326 1.00 96.94 733 SER A CA 1
ATOM 5678 C C . SER A 1 733 ? -16.850 5.799 -14.503 1.00 96.94 733 SER A C 1
ATOM 5680 O O . SER A 1 733 ? -17.487 6.834 -14.699 1.00 96.94 733 SER A O 1
ATOM 5682 N N . ASP A 1 734 ? -15.518 5.777 -14.521 1.00 96.75 734 ASP A N 1
ATOM 5683 C CA . ASP A 1 734 ? -14.671 6.948 -14.777 1.00 96.75 734 ASP A CA 1
ATOM 5684 C C . ASP A 1 734 ? -15.072 8.157 -13.912 1.00 96.75 734 ASP A C 1
ATOM 5686 O O . ASP A 1 734 ? -15.599 9.168 -14.400 1.00 96.75 734 ASP A O 1
ATOM 5690 N N . ILE A 1 735 ? -14.905 7.985 -12.599 1.00 94.94 735 ILE A N 1
ATOM 5691 C CA . ILE A 1 735 ? -15.320 8.962 -11.588 1.00 94.94 735 ILE A CA 1
ATOM 5692 C C . ILE A 1 735 ? -14.568 10.288 -11.686 1.00 94.94 735 ILE A C 1
ATOM 5694 O O . ILE A 1 735 ? -13.366 10.335 -11.968 1.00 94.94 735 ILE A O 1
ATOM 5698 N N . LEU A 1 736 ? -15.297 11.365 -11.404 1.00 92.56 736 LEU A N 1
ATOM 5699 C CA . LEU A 1 736 ? -14.756 12.704 -11.208 1.00 92.56 736 LEU A CA 1
ATOM 5700 C C . LEU A 1 736 ? -14.099 12.849 -9.829 1.00 92.56 736 LEU A C 1
ATOM 5702 O O . LEU A 1 736 ? -14.370 12.071 -8.915 1.00 92.56 736 LEU A O 1
ATOM 5706 N N . GLY A 1 737 ? -13.292 13.896 -9.646 1.00 89.06 737 GLY A N 1
ATOM 5707 C CA . GLY A 1 737 ? -12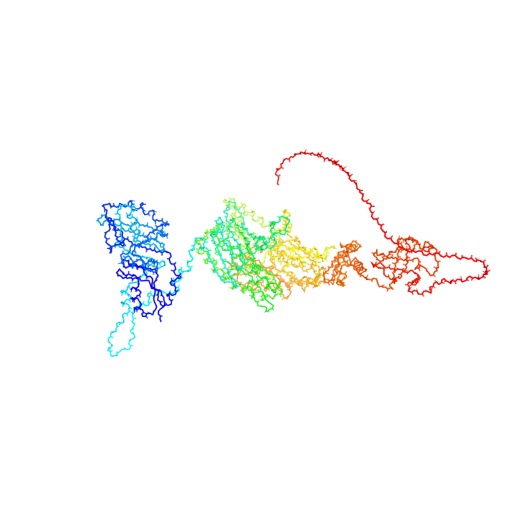.748 14.247 -8.327 1.00 89.06 737 GLY A CA 1
ATOM 5708 C C . GLY A 1 737 ? -13.838 14.498 -7.274 1.00 89.06 737 GLY A C 1
ATOM 5709 O O . GLY A 1 737 ? -13.722 14.026 -6.144 1.00 89.06 737 GLY A O 1
ATOM 5710 N N . ASP A 1 738 ? -14.925 15.169 -7.666 1.00 87.25 738 ASP A N 1
ATOM 5711 C CA . ASP A 1 738 ? -16.093 15.402 -6.806 1.00 87.25 738 ASP A CA 1
ATOM 5712 C C . ASP A 1 738 ? -16.780 14.079 -6.413 1.00 87.25 738 ASP A C 1
ATOM 5714 O O . ASP A 1 738 ? -17.146 13.865 -5.261 1.00 87.25 738 ASP A O 1
ATOM 5718 N N . GLU A 1 739 ? -16.924 13.151 -7.359 1.00 90.12 739 GLU A N 1
ATOM 5719 C CA . GLU A 1 739 ? -17.596 11.866 -7.132 1.00 90.12 739 GLU A CA 1
ATOM 5720 C C . GLU A 1 739 ? -16.754 10.898 -6.303 1.00 90.12 739 GLU A C 1
ATOM 5722 O O . GLU A 1 739 ? -17.315 10.159 -5.499 1.00 90.12 739 GLU A O 1
ATOM 5727 N N . ASP A 1 740 ? -15.424 10.928 -6.448 1.00 88.75 740 ASP A N 1
ATOM 5728 C CA . ASP A 1 740 ? -14.519 10.272 -5.505 1.00 88.75 740 ASP A CA 1
ATOM 5729 C C . ASP A 1 740 ? -14.783 10.841 -4.110 1.00 88.75 740 ASP A C 1
ATOM 5731 O O . ASP A 1 740 ? -15.194 10.112 -3.209 1.00 88.75 740 ASP A O 1
ATOM 5735 N N . TYR A 1 741 ? -14.631 12.156 -3.931 1.00 84.56 741 TYR A N 1
ATOM 5736 C CA . TYR A 1 741 ? -14.770 12.817 -2.633 1.00 84.56 741 TYR A CA 1
ATOM 5737 C C . TYR A 1 741 ? -16.102 12.519 -1.918 1.00 84.56 741 TYR A C 1
ATOM 5739 O O . TYR A 1 741 ? -16.099 12.302 -0.705 1.00 84.56 741 TYR A O 1
ATOM 5747 N N . LEU A 1 742 ? -17.215 12.460 -2.653 1.00 83.38 742 LEU A N 1
ATOM 5748 C CA . LEU A 1 742 ? -18.564 12.256 -2.104 1.00 83.38 742 LEU A CA 1
ATOM 5749 C C . LEU A 1 742 ? -19.023 10.780 -2.091 1.00 83.38 742 LEU A C 1
ATOM 5751 O O . LEU A 1 742 ? -20.016 10.443 -1.426 1.00 83.38 742 LEU A O 1
ATOM 5755 N N . GLY A 1 743 ? -18.325 9.910 -2.823 1.00 87.62 743 GLY A N 1
ATOM 5756 C CA . GLY A 1 743 ? -18.596 8.479 -2.934 1.00 87.62 743 GLY A CA 1
ATOM 5757 C C . GLY A 1 743 ? -18.164 7.670 -1.708 1.00 87.62 743 GLY A C 1
ATOM 5758 O O . GLY A 1 743 ? -17.573 8.184 -0.761 1.00 87.62 743 GLY A O 1
ATOM 5759 N N . ASP A 1 744 ? -18.480 6.376 -1.723 1.00 90.31 744 ASP A N 1
ATOM 5760 C CA . ASP A 1 744 ? -18.178 5.424 -0.643 1.00 90.31 744 ASP A CA 1
ATOM 5761 C C . ASP A 1 744 ? -17.033 4.467 -0.973 1.00 90.31 744 ASP A C 1
ATOM 5763 O O . ASP A 1 744 ? -16.517 3.798 -0.078 1.00 90.31 744 ASP A O 1
ATOM 5767 N N . MET A 1 745 ? -16.648 4.388 -2.245 1.00 91.75 745 MET A N 1
ATOM 5768 C CA . MET A 1 745 ? -15.599 3.508 -2.747 1.00 91.75 745 MET A CA 1
ATOM 5769 C C . MET A 1 745 ? -14.830 4.206 -3.864 1.00 91.75 745 MET A C 1
ATOM 5771 O O . MET A 1 745 ? -15.447 4.842 -4.717 1.00 91.75 745 MET A O 1
ATOM 5775 N N . ASP A 1 746 ? -13.514 4.024 -3.871 1.00 91.88 746 ASP A N 1
ATOM 5776 C CA . ASP A 1 746 ? -12.612 4.319 -4.986 1.00 91.88 746 ASP A CA 1
ATOM 5777 C C . ASP A 1 746 ? -11.978 2.995 -5.435 1.00 91.88 746 ASP A C 1
ATOM 5779 O O . ASP A 1 746 ? -11.202 2.376 -4.703 1.00 91.88 746 ASP A O 1
ATOM 5783 N N . PHE A 1 747 ? -12.364 2.520 -6.618 1.00 94.44 747 PHE A N 1
ATOM 5784 C CA . PHE A 1 747 ? -11.985 1.214 -7.149 1.00 94.44 747 PHE A CA 1
ATOM 5785 C C . PHE A 1 747 ? -11.313 1.367 -8.511 1.00 94.44 747 PHE A C 1
ATOM 5787 O O . PHE A 1 747 ? -11.943 1.738 -9.495 1.00 94.44 747 PHE A O 1
ATOM 5794 N N . LYS A 1 748 ? -10.017 1.085 -8.586 1.00 97.81 748 LYS A N 1
ATOM 5795 C CA . LYS A 1 748 ? -9.202 1.232 -9.792 1.00 97.81 748 LYS A CA 1
ATOM 5796 C C . LYS A 1 748 ? -8.842 -0.134 -10.345 1.00 97.81 748 LYS A C 1
ATOM 5798 O O . LYS A 1 748 ? -8.302 -0.974 -9.625 1.00 97.81 748 LYS A O 1
ATOM 5803 N N . VAL A 1 749 ? -9.085 -0.317 -11.637 1.00 98.19 749 VAL A N 1
ATOM 5804 C CA . VAL A 1 749 ? -8.760 -1.545 -12.365 1.00 98.19 749 VAL A CA 1
ATOM 5805 C C . VAL A 1 749 ? -7.915 -1.181 -13.570 1.00 98.19 749 VAL A C 1
ATOM 5807 O O . VAL A 1 749 ? -8.302 -0.315 -14.356 1.00 98.19 749 VAL A O 1
ATOM 5810 N N . ALA A 1 750 ? -6.789 -1.863 -13.732 1.00 98.75 750 ALA A N 1
ATOM 5811 C CA . ALA A 1 750 ? -5.957 -1.786 -14.920 1.00 98.75 750 ALA A CA 1
ATOM 5812 C C . ALA A 1 750 ? -5.725 -3.178 -15.504 1.00 98.75 750 ALA A C 1
ATOM 5814 O O . ALA A 1 750 ? -5.787 -4.180 -14.789 1.00 98.75 750 ALA A O 1
ATOM 5815 N N . GLY A 1 751 ? -5.497 -3.241 -16.809 1.00 98.50 751 GLY A N 1
ATOM 5816 C CA . GLY A 1 751 ? -5.342 -4.505 -17.512 1.00 98.50 751 GLY A CA 1
ATOM 5817 C C . GLY A 1 751 ? -5.352 -4.366 -19.026 1.00 98.50 751 GLY A C 1
ATOM 5818 O O . GLY A 1 751 ? -5.542 -3.276 -19.573 1.00 98.50 751 GLY A O 1
ATOM 5819 N N . THR A 1 752 ? -5.174 -5.501 -19.680 1.00 98.50 752 THR A N 1
ATOM 5820 C CA . THR A 1 752 ? -5.232 -5.666 -21.133 1.00 98.50 752 THR A CA 1
ATOM 5821 C C . THR A 1 752 ? -6.652 -6.078 -21.551 1.00 98.50 752 THR A C 1
ATOM 5823 O O . THR A 1 752 ? -7.604 -6.023 -20.752 1.00 98.50 752 THR A O 1
ATOM 5826 N N . SER A 1 753 ? -6.822 -6.491 -22.811 1.00 97.31 753 SER A N 1
ATOM 5827 C CA . SER A 1 753 ? -8.055 -7.143 -23.265 1.00 97.31 753 SER A CA 1
ATOM 5828 C C . SER A 1 753 ? -8.283 -8.503 -22.601 1.00 97.31 753 SER A C 1
ATOM 5830 O O . SER A 1 753 ? -9.431 -8.860 -22.338 1.00 97.31 753 SER A O 1
ATOM 5832 N N . GLU A 1 754 ? -7.204 -9.221 -22.286 1.00 96.62 754 GLU A N 1
ATOM 5833 C CA . GLU A 1 754 ? -7.249 -10.607 -21.813 1.00 96.62 754 GLU A CA 1
ATOM 5834 C C . GLU A 1 754 ? -7.462 -10.712 -20.301 1.00 96.62 754 GLU A C 1
ATOM 5836 O O . GLU A 1 754 ? -8.090 -11.658 -19.823 1.00 96.62 754 GLU A O 1
ATOM 5841 N N . GLY A 1 755 ? -6.995 -9.727 -19.529 1.00 96.81 755 GLY A N 1
ATOM 5842 C CA . GLY A 1 755 ? -7.091 -9.803 -18.077 1.00 96.81 755 GLY A CA 1
ATOM 5843 C C . GLY A 1 755 ? -6.702 -8.536 -17.332 1.00 96.81 755 GLY A C 1
ATOM 5844 O O . GLY A 1 755 ? -6.351 -7.505 -17.904 1.00 96.81 755 GLY A O 1
ATOM 5845 N N . VAL A 1 756 ? -6.790 -8.629 -16.010 1.00 98.38 756 VAL A N 1
ATOM 5846 C CA . VAL A 1 756 ? -6.399 -7.602 -15.046 1.00 98.38 756 VAL A CA 1
ATOM 5847 C C . VAL A 1 756 ? -4.895 -7.691 -14.808 1.00 98.38 756 VAL A C 1
ATOM 5849 O O . VAL A 1 756 ? -4.364 -8.784 -14.614 1.00 98.38 756 VAL A O 1
ATOM 5852 N N . THR A 1 757 ? -4.221 -6.542 -14.782 1.00 98.50 757 THR A N 1
ATOM 5853 C CA . THR A 1 757 ? -2.802 -6.425 -14.411 1.00 98.50 757 THR A CA 1
ATOM 5854 C C . THR A 1 757 ? -2.587 -5.740 -13.065 1.00 98.50 757 THR A C 1
ATOM 5856 O O . THR A 1 757 ? -1.605 -6.006 -12.378 1.00 98.50 757 THR A O 1
ATOM 5859 N N . ALA A 1 758 ? -3.519 -4.888 -12.637 1.00 98.31 758 ALA A N 1
ATOM 5860 C CA . ALA A 1 758 ? -3.523 -4.332 -11.291 1.00 98.31 758 ALA A CA 1
ATOM 5861 C C . ALA A 1 758 ? -4.942 -4.006 -10.831 1.00 98.31 758 ALA A C 1
ATOM 5863 O O . ALA A 1 758 ? -5.784 -3.543 -11.605 1.00 98.31 758 ALA A O 1
ATOM 5864 N N . LEU A 1 759 ? -5.177 -4.190 -9.535 1.00 97.50 759 LEU A N 1
ATOM 5865 C CA . LEU A 1 759 ? -6.420 -3.819 -8.876 1.00 97.50 759 LEU A CA 1
ATOM 5866 C C . LEU A 1 759 ? -6.124 -3.084 -7.570 1.00 97.50 759 LEU A C 1
ATOM 5868 O O . LEU A 1 759 ? -5.340 -3.558 -6.747 1.00 97.50 759 LEU A O 1
ATOM 5872 N N . GLN A 1 760 ? -6.781 -1.947 -7.362 1.00 97.62 760 GLN A N 1
ATOM 5873 C CA . GLN A 1 760 ? -6.747 -1.197 -6.111 1.00 97.62 760 GLN A CA 1
ATOM 5874 C C . GLN A 1 760 ? -8.170 -0.837 -5.691 1.00 97.62 760 GLN A C 1
ATOM 5876 O O . GLN A 1 760 ? -8.927 -0.295 -6.486 1.00 97.62 760 GLN A O 1
ATOM 5881 N N . MET A 1 761 ? -8.523 -1.086 -4.436 1.00 94.50 761 MET A N 1
ATOM 5882 C CA . MET A 1 761 ? -9.811 -0.708 -3.861 1.00 94.50 761 MET A CA 1
ATOM 5883 C C . MET A 1 761 ? -9.601 -0.001 -2.532 1.00 94.50 761 MET A C 1
ATOM 5885 O O . MET A 1 761 ? -8.833 -0.488 -1.704 1.00 94.50 761 MET A O 1
ATOM 5889 N N . ASP A 1 762 ? -10.307 1.104 -2.330 1.00 92.38 762 ASP A N 1
ATOM 5890 C CA . ASP A 1 762 ? -10.389 1.844 -1.077 1.00 92.38 762 ASP A CA 1
ATOM 5891 C C . ASP A 1 762 ? -11.840 2.088 -0.693 1.00 92.38 762 ASP A C 1
ATOM 5893 O O . ASP A 1 762 ? -12.590 2.731 -1.429 1.00 92.38 762 ASP A O 1
ATOM 5897 N N . MET A 1 763 ? -12.223 1.617 0.490 1.00 90.38 763 MET A N 1
ATOM 5898 C CA . MET A 1 763 ? -13.519 1.918 1.079 1.00 90.38 763 MET A CA 1
ATOM 5899 C C . MET A 1 763 ? -13.453 3.166 1.961 1.00 90.38 763 MET A C 1
ATOM 5901 O O . MET A 1 763 ? -12.516 3.360 2.733 1.00 90.38 763 MET A O 1
ATOM 5905 N N . LYS A 1 764 ? -14.493 4.001 1.883 1.00 84.69 764 LYS A N 1
ATOM 5906 C CA . LYS A 1 764 ? -14.735 5.146 2.785 1.00 84.69 764 LYS A CA 1
ATOM 5907 C C . LYS A 1 764 ? -15.813 4.859 3.828 1.00 84.69 764 LYS A C 1
ATOM 5909 O O . LYS A 1 764 ? -16.040 5.664 4.724 1.00 84.69 764 LYS A O 1
ATOM 5914 N N . ILE A 1 765 ? -16.472 3.713 3.694 1.00 84.44 765 ILE A N 1
ATOM 5915 C CA . ILE A 1 765 ? -17.428 3.151 4.647 1.00 84.44 765 ILE A CA 1
ATOM 5916 C C . ILE A 1 765 ? -16.861 1.849 5.217 1.00 84.44 765 ILE A C 1
ATOM 5918 O O . ILE A 1 765 ? -15.846 1.345 4.740 1.00 84.44 765 ILE A O 1
ATOM 5922 N N . SER A 1 766 ? -17.541 1.261 6.200 1.00 76.50 766 SER A N 1
ATOM 5923 C CA . SER A 1 766 ? -17.096 0.045 6.894 1.00 76.50 766 SER A CA 1
ATOM 5924 C C . SER A 1 766 ? -17.049 -1.231 6.033 1.00 76.50 766 SER A C 1
ATOM 5926 O O . SER A 1 766 ? -16.782 -2.290 6.582 1.00 76.50 766 SER A O 1
ATOM 5928 N N . GLY A 1 767 ? -17.297 -1.145 4.721 1.00 81.44 767 GLY A N 1
ATOM 5929 C CA . GLY A 1 767 ? -17.075 -2.212 3.741 1.00 81.44 767 GLY A CA 1
ATOM 5930 C C . GLY A 1 767 ? -18.244 -2.445 2.774 1.00 81.44 767 GLY A C 1
ATOM 5931 O O . GLY A 1 767 ? -19.292 -1.800 2.871 1.00 81.44 767 GLY A O 1
ATOM 5932 N N . ILE A 1 768 ? -18.056 -3.366 1.820 1.00 87.38 768 ILE A N 1
ATOM 5933 C CA . ILE A 1 768 ? -19.055 -3.776 0.806 1.00 87.38 768 ILE A CA 1
ATOM 5934 C C . ILE A 1 768 ? -19.201 -5.297 0.696 1.00 87.38 768 ILE A C 1
ATOM 5936 O O . ILE A 1 768 ? -18.345 -6.053 1.160 1.00 87.38 768 ILE A O 1
ATOM 5940 N N . SER A 1 769 ? -20.298 -5.737 0.067 1.00 88.50 769 SER A N 1
ATOM 5941 C CA . SER A 1 769 ? -20.564 -7.144 -0.237 1.00 88.50 769 SER A CA 1
ATOM 5942 C C . SER A 1 769 ? -19.801 -7.619 -1.479 1.00 88.50 769 SER A C 1
ATOM 5944 O O . SER A 1 769 ? -19.460 -6.833 -2.364 1.00 88.50 769 SER A O 1
ATOM 5946 N N . PHE A 1 770 ? -19.600 -8.935 -1.583 1.00 91.00 770 PHE A N 1
ATOM 5947 C CA . PHE A 1 770 ? -18.978 -9.560 -2.755 1.00 91.00 770 PHE A CA 1
ATOM 5948 C C . PHE A 1 770 ? -19.742 -9.311 -4.060 1.00 91.00 770 PHE A C 1
ATOM 5950 O O . PHE A 1 770 ? -19.115 -9.158 -5.100 1.00 91.00 770 PHE A O 1
ATOM 5957 N N . GLU A 1 771 ? -21.073 -9.223 -4.010 1.00 91.44 771 GLU A N 1
ATOM 5958 C CA . GLU A 1 771 ? -21.903 -8.933 -5.188 1.00 91.44 771 GLU A CA 1
ATOM 5959 C C . GLU A 1 771 ? -21.568 -7.563 -5.801 1.00 91.44 771 GLU A C 1
ATOM 5961 O O . GLU A 1 771 ? -21.508 -7.413 -7.021 1.00 91.44 771 GLU A O 1
ATOM 5966 N N . ILE A 1 772 ? -21.320 -6.555 -4.957 1.00 91.88 772 ILE A N 1
ATOM 5967 C CA . ILE A 1 772 ? -20.940 -5.218 -5.425 1.00 91.88 772 ILE A CA 1
ATOM 5968 C C . ILE A 1 772 ? -19.552 -5.264 -6.070 1.00 91.88 772 ILE A C 1
ATOM 5970 O O . ILE A 1 772 ? -19.351 -4.629 -7.103 1.00 91.88 772 ILE A O 1
ATOM 5974 N N . VAL A 1 773 ? -18.612 -6.026 -5.498 1.00 92.19 773 VAL A N 1
ATOM 5975 C CA . VAL A 1 773 ? -17.264 -6.206 -6.066 1.00 92.19 773 VAL A CA 1
ATOM 5976 C C . VAL A 1 773 ? -17.334 -6.857 -7.450 1.00 92.19 773 VAL A C 1
ATOM 5978 O O . VAL A 1 773 ? -16.714 -6.355 -8.383 1.00 92.19 773 VAL A O 1
ATOM 5981 N N . GLU A 1 774 ? -18.118 -7.925 -7.598 1.00 94.81 774 GLU A N 1
ATOM 5982 C CA . GLU A 1 774 ? -18.303 -8.647 -8.865 1.00 94.81 774 GLU A CA 1
ATOM 5983 C C . GLU A 1 774 ? -18.853 -7.731 -9.964 1.00 94.81 774 GLU A C 1
ATOM 5985 O O . GLU A 1 774 ? -18.212 -7.537 -10.996 1.00 94.81 774 GLU A O 1
ATOM 5990 N N . LYS A 1 775 ? -19.975 -7.052 -9.693 1.00 95.50 775 LYS A N 1
ATOM 5991 C CA . LYS A 1 775 ? -20.572 -6.088 -10.632 1.00 95.50 775 LYS A CA 1
ATOM 5992 C C . LYS A 1 775 ? -19.635 -4.919 -10.952 1.00 95.50 775 LYS A C 1
ATOM 5994 O O . LYS A 1 775 ? -19.618 -4.430 -12.080 1.00 95.50 775 LYS A O 1
ATOM 5999 N N . SER A 1 776 ? -18.837 -4.473 -9.978 1.00 95.38 776 SER A N 1
ATOM 6000 C CA . SER A 1 776 ? -17.852 -3.402 -10.192 1.00 95.38 776 SER A CA 1
ATOM 6001 C C . SER A 1 776 ? -16.731 -3.845 -11.131 1.00 95.38 776 SER A C 1
ATOM 6003 O O . SER A 1 776 ? -16.315 -3.057 -11.977 1.00 95.38 776 SER A O 1
ATOM 6005 N N . LEU A 1 777 ? -16.267 -5.096 -11.027 1.00 96.38 777 LEU A N 1
ATOM 6006 C CA . LEU A 1 777 ? -15.277 -5.676 -11.940 1.00 96.38 777 LEU A CA 1
ATOM 6007 C C . LEU A 1 777 ? -15.826 -5.810 -13.365 1.00 96.38 777 LEU A C 1
ATOM 6009 O O . LEU A 1 777 ? -15.133 -5.445 -14.314 1.00 96.38 777 LEU A O 1
ATOM 6013 N N . GLU A 1 778 ? -17.067 -6.273 -13.525 1.00 96.94 778 GLU A N 1
ATOM 6014 C CA . GLU A 1 778 ? -17.721 -6.393 -14.836 1.00 96.94 778 GLU A CA 1
ATOM 6015 C C . GLU A 1 778 ? -17.859 -5.034 -15.536 1.00 96.94 778 GLU A C 1
ATOM 6017 O O . GLU A 1 778 ? -17.449 -4.873 -16.690 1.00 96.94 778 GLU A O 1
ATOM 6022 N N . GLN A 1 779 ? -18.374 -4.024 -14.826 1.00 98.00 779 GLN A N 1
ATOM 6023 C CA . GLN A 1 779 ? -18.520 -2.671 -15.367 1.00 98.00 779 GLN A CA 1
ATOM 6024 C C . GLN A 1 779 ? -17.149 -2.029 -15.648 1.00 98.00 779 GLN A C 1
ATOM 6026 O O . GLN A 1 779 ? -16.970 -1.367 -16.674 1.00 98.00 779 GLN A O 1
ATOM 6031 N N . ALA A 1 780 ? -16.152 -2.271 -14.788 1.00 97.81 780 ALA A N 1
ATOM 6032 C CA . ALA A 1 780 ? -14.782 -1.816 -15.013 1.00 97.81 780 ALA A CA 1
ATOM 6033 C C . ALA A 1 780 ? -14.152 -2.460 -16.252 1.00 97.8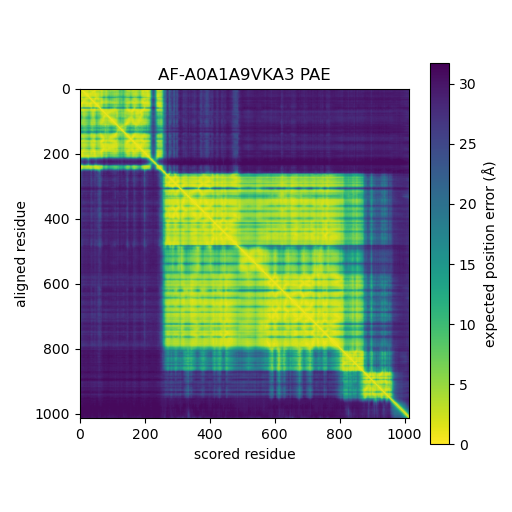1 780 ALA A C 1
ATOM 6035 O O . ALA A 1 780 ? -13.466 -1.772 -17.005 1.00 97.81 780 ALA A O 1
ATOM 6036 N N . LYS A 1 781 ? -14.398 -3.752 -16.504 1.00 98.25 781 LYS A N 1
ATOM 6037 C CA . LYS A 1 781 ? -13.927 -4.445 -17.711 1.00 98.25 781 LYS A CA 1
ATOM 6038 C C . LYS A 1 781 ? -14.476 -3.785 -18.969 1.00 98.25 781 LYS A C 1
ATOM 6040 O O . LYS A 1 781 ? -13.699 -3.446 -19.858 1.00 98.25 781 LYS A O 1
ATOM 6045 N N . ALA A 1 782 ? -15.789 -3.553 -19.026 1.00 98.19 782 ALA A N 1
ATOM 6046 C CA . ALA A 1 782 ? -16.416 -2.879 -20.162 1.00 98.19 782 ALA A CA 1
ATOM 6047 C C . ALA A 1 782 ? -15.780 -1.504 -20.414 1.00 98.19 782 ALA A C 1
ATOM 6049 O O . ALA A 1 782 ? -15.423 -1.170 -21.545 1.00 98.19 782 ALA A O 1
ATOM 6050 N N . GLY A 1 783 ? -15.555 -0.737 -19.345 1.00 98.06 783 GLY A N 1
ATOM 6051 C CA . GLY A 1 783 ? -14.935 0.570 -19.467 1.00 98.06 783 GLY A CA 1
ATOM 6052 C C . GLY A 1 783 ? -13.454 0.544 -19.860 1.00 98.06 783 GLY A C 1
ATOM 6053 O O . GLY A 1 783 ? -13.018 1.348 -20.684 1.00 98.06 783 GLY A O 1
ATOM 6054 N N . ARG A 1 784 ? -12.684 -0.412 -19.332 1.00 98.44 784 ARG A N 1
ATOM 6055 C CA . ARG A 1 784 ? -11.281 -0.649 -19.700 1.00 98.44 784 ARG A CA 1
ATOM 6056 C C . ARG A 1 784 ? -11.140 -0.963 -21.188 1.00 98.44 784 ARG A C 1
ATOM 6058 O O . ARG A 1 784 ? -10.298 -0.364 -21.851 1.00 98.44 784 ARG A O 1
ATOM 6065 N N . LEU A 1 785 ? -11.988 -1.848 -21.715 1.00 98.50 785 LEU A N 1
ATOM 6066 C CA . LEU A 1 785 ? -11.994 -2.215 -23.134 1.00 98.50 785 LEU A CA 1
ATOM 6067 C C . LEU A 1 785 ? -12.331 -1.021 -24.036 1.00 98.50 785 LEU A C 1
ATOM 6069 O O . LEU A 1 785 ? -11.687 -0.838 -25.064 1.00 98.50 785 LEU A O 1
ATOM 6073 N N . HIS A 1 786 ? -13.271 -0.165 -23.625 1.00 98.56 786 HIS A N 1
ATOM 6074 C CA . HIS A 1 786 ? -13.577 1.065 -24.357 1.00 98.56 786 HIS A CA 1
ATOM 6075 C C . HIS A 1 786 ? -12.377 2.027 -24.425 1.00 98.56 786 HIS A C 1
ATOM 6077 O O . HIS A 1 786 ? -12.111 2.626 -25.464 1.00 98.56 786 HIS A O 1
ATOM 6083 N N . ILE A 1 787 ? -11.623 2.170 -23.331 1.00 98.69 787 ILE A N 1
ATOM 6084 C CA . ILE A 1 787 ? -10.417 3.011 -23.307 1.00 98.69 787 ILE A CA 1
ATOM 6085 C C . ILE A 1 787 ? -9.324 2.417 -24.207 1.00 98.69 787 ILE A C 1
ATOM 6087 O O . ILE A 1 787 ? -8.704 3.159 -24.968 1.00 98.69 787 ILE A O 1
ATOM 6091 N N . LEU A 1 788 ? -9.121 1.094 -24.162 1.00 98.50 788 LEU A N 1
ATOM 6092 C CA . LEU A 1 788 ? -8.185 0.394 -25.050 1.00 98.50 788 LEU A CA 1
ATOM 6093 C C . LEU A 1 788 ? -8.530 0.614 -26.524 1.00 98.50 788 LEU A C 1
ATOM 6095 O O . LEU A 1 788 ? -7.636 0.888 -27.315 1.00 98.50 788 LEU A O 1
ATOM 6099 N N . GLU A 1 789 ? -9.812 0.564 -26.892 1.00 98.44 789 GLU A N 1
ATOM 6100 C CA . GLU A 1 789 ? -10.265 0.855 -28.258 1.00 98.44 789 GLU A CA 1
ATOM 6101 C C . GLU A 1 789 ? -9.814 2.253 -28.718 1.00 98.44 789 GLU A C 1
ATOM 6103 O O . GLU A 1 789 ? -9.286 2.406 -29.819 1.00 98.44 789 GLU A O 1
ATOM 6108 N N . LYS A 1 790 ? -9.960 3.274 -27.859 1.00 98.50 790 LYS A N 1
ATOM 6109 C CA . LYS A 1 790 ? -9.523 4.648 -28.161 1.00 98.50 790 LYS A CA 1
ATOM 6110 C C . LYS A 1 790 ? -8.007 4.785 -28.266 1.00 98.50 790 LYS A C 1
ATOM 6112 O O . LYS A 1 790 ? -7.536 5.525 -29.122 1.00 98.50 790 LYS A O 1
ATOM 6117 N N . MET A 1 791 ? -7.255 4.077 -27.426 1.00 98.56 791 MET A N 1
ATOM 6118 C CA . MET A 1 791 ? -5.790 4.051 -27.485 1.00 98.56 791 MET A CA 1
ATOM 6119 C C . MET A 1 791 ? -5.292 3.381 -28.772 1.00 98.56 791 MET A C 1
ATOM 6121 O O . MET A 1 791 ? -4.493 3.963 -29.504 1.00 98.56 791 MET A O 1
ATOM 6125 N N . ASN A 1 792 ? -5.831 2.200 -29.085 1.00 97.88 792 ASN A N 1
ATOM 6126 C CA . ASN A 1 792 ? -5.444 1.398 -30.245 1.00 97.88 792 ASN A CA 1
ATOM 6127 C C . ASN A 1 792 ? -5.786 2.074 -31.579 1.00 97.88 792 ASN A C 1
ATOM 6129 O O . ASN A 1 792 ? -5.168 1.769 -32.594 1.00 97.88 792 ASN A O 1
ATOM 6133 N N . ALA A 1 793 ? -6.744 3.006 -31.589 1.00 97.94 793 ALA A N 1
ATOM 6134 C CA . ALA A 1 793 ? -7.038 3.829 -32.759 1.00 97.94 793 ALA A CA 1
ATOM 6135 C C . ALA A 1 793 ? -5.892 4.791 -33.136 1.00 97.94 793 ALA A C 1
ATOM 6137 O O . ALA A 1 793 ? -5.864 5.267 -34.270 1.00 97.94 793 ALA A O 1
ATOM 6138 N N . VAL A 1 794 ? -4.968 5.085 -32.209 1.00 97.56 794 VAL A N 1
ATOM 6139 C CA . VAL A 1 794 ? -3.789 5.937 -32.443 1.00 97.56 794 VAL A CA 1
ATOM 6140 C C . VAL A 1 794 ? -2.525 5.099 -32.618 1.00 97.56 794 VAL A C 1
ATOM 6142 O O . VAL A 1 794 ? -1.798 5.291 -33.588 1.00 97.56 794 VAL A O 1
ATOM 6145 N N . ILE A 1 795 ? -2.274 4.162 -31.703 1.00 95.38 795 ILE A N 1
ATOM 6146 C CA . ILE A 1 795 ? -1.155 3.217 -31.778 1.00 95.38 795 ILE A CA 1
ATOM 6147 C C . ILE A 1 795 ? -1.594 1.878 -31.177 1.00 95.38 795 ILE A C 1
ATOM 6149 O O . ILE A 1 795 ? -1.954 1.799 -30.003 1.00 95.38 795 ILE A O 1
ATOM 6153 N N . SER A 1 796 ? -1.624 0.831 -31.999 1.00 93.38 796 SER A N 1
ATOM 6154 C CA . SER A 1 796 ? -2.076 -0.510 -31.599 1.00 93.38 796 SER A CA 1
ATOM 6155 C C . SER A 1 796 ? -0.933 -1.468 -31.269 1.00 93.38 796 SER A C 1
ATOM 6157 O O . SER A 1 796 ? -1.150 -2.458 -30.577 1.00 93.38 796 SER A O 1
ATOM 6159 N N . GLU A 1 797 ? 0.266 -1.188 -31.779 1.00 92.38 797 GLU A N 1
ATOM 6160 C CA . GLU A 1 797 ? 1.473 -1.999 -31.621 1.00 92.38 797 GLU A CA 1
ATOM 6161 C C . GLU A 1 797 ? 2.673 -1.075 -31.382 1.00 92.38 797 GLU A C 1
ATOM 6163 O O . GLU A 1 797 ? 2.627 0.116 -31.700 1.00 92.38 797 GLU A O 1
ATOM 6168 N N . HIS A 1 798 ? 3.742 -1.606 -30.791 1.00 91.94 798 HIS A N 1
ATOM 6169 C CA . HIS A 1 798 ? 4.974 -0.844 -30.611 1.00 91.94 798 HIS A CA 1
ATOM 6170 C C . HIS A 1 798 ? 5.639 -0.541 -31.961 1.00 91.94 798 HIS A C 1
ATOM 6172 O O . HIS A 1 798 ? 5.483 -1.288 -32.924 1.00 91.94 798 HIS A O 1
ATOM 6178 N N . SER A 1 799 ? 6.426 0.532 -32.023 1.00 87.00 799 SER A N 1
ATOM 6179 C CA . SER A 1 799 ? 7.277 0.809 -33.184 1.00 87.00 799 SER A CA 1
ATOM 6180 C C . SER A 1 799 ? 8.232 -0.366 -33.452 1.00 87.00 799 SER A C 1
ATOM 6182 O O . SER A 1 799 ? 8.766 -0.946 -32.503 1.00 87.00 799 SER A O 1
ATOM 6184 N N . ASP A 1 800 ? 8.480 -0.693 -34.727 1.00 83.44 800 ASP A N 1
ATOM 6185 C CA . ASP A 1 800 ? 9.380 -1.791 -35.141 1.00 83.44 800 ASP A CA 1
ATOM 6186 C C . ASP A 1 800 ? 10.805 -1.640 -34.591 1.00 83.44 800 ASP A C 1
ATOM 6188 O O . ASP A 1 800 ? 11.527 -2.618 -34.400 1.00 83.44 800 ASP A O 1
ATOM 6192 N N . ASP A 1 801 ? 11.224 -0.396 -34.366 1.00 82.69 801 ASP A N 1
ATOM 6193 C CA . ASP A 1 801 ? 12.551 -0.054 -33.893 1.00 82.69 801 ASP A CA 1
ATOM 6194 C C . ASP A 1 801 ? 12.504 1.179 -32.979 1.00 82.69 801 ASP A C 1
ATOM 6196 O O . ASP A 1 801 ? 11.570 1.986 -33.028 1.00 82.69 801 ASP A O 1
ATOM 6200 N N . VAL A 1 802 ? 13.530 1.337 -32.141 1.00 86.75 802 VAL A N 1
ATOM 6201 C CA . VAL A 1 802 ? 13.685 2.528 -31.295 1.00 86.75 802 VAL A CA 1
ATOM 6202 C C . VAL A 1 802 ? 14.051 3.746 -32.151 1.00 86.75 802 VAL A C 1
ATOM 6204 O O . VAL A 1 802 ? 14.742 3.623 -33.164 1.00 86.75 802 VAL A O 1
ATOM 6207 N N . LYS A 1 803 ? 13.621 4.946 -31.738 1.00 83.31 803 LYS A N 1
ATOM 6208 C CA . LYS A 1 803 ? 13.890 6.200 -32.473 1.00 83.31 803 LYS A CA 1
ATOM 6209 C C . LYS A 1 803 ? 15.393 6.457 -32.655 1.00 83.31 803 LYS A C 1
ATOM 6211 O O . LYS A 1 803 ? 16.206 6.060 -31.827 1.00 83.31 803 LYS A O 1
ATOM 6216 N N . ASP A 1 804 ? 15.770 7.202 -33.695 1.00 78.19 804 ASP A N 1
ATOM 6217 C CA . ASP A 1 804 ? 17.181 7.435 -34.060 1.00 78.19 804 ASP A CA 1
ATOM 6218 C C . ASP A 1 804 ? 18.031 8.101 -32.972 1.00 78.19 804 ASP A C 1
ATOM 6220 O O . ASP A 1 804 ? 19.230 7.846 -32.882 1.00 78.19 804 ASP A O 1
ATOM 6224 N N . HIS A 1 805 ? 17.425 8.960 -32.150 1.00 78.31 805 HIS A N 1
ATOM 6225 C CA . HIS A 1 805 ? 18.085 9.609 -31.013 1.00 78.31 805 HIS A CA 1
ATOM 6226 C C . HIS A 1 805 ? 17.982 8.812 -29.710 1.00 78.31 805 HIS A C 1
ATOM 6228 O O . HIS A 1 805 ? 18.513 9.261 -28.693 1.00 78.31 805 HIS A O 1
ATOM 6234 N N . ALA A 1 806 ? 17.303 7.662 -29.713 1.00 79.69 806 ALA A N 1
ATOM 6235 C CA . ALA A 1 806 ? 17.360 6.721 -28.609 1.00 79.69 806 ALA A CA 1
ATOM 6236 C C . ALA A 1 806 ? 18.701 5.964 -28.646 1.00 79.69 806 ALA A C 1
ATOM 6238 O O . ALA A 1 806 ? 19.222 5.665 -29.725 1.00 79.69 806 ALA A O 1
ATOM 6239 N N . PRO A 1 807 ? 19.290 5.645 -27.481 1.00 75.25 807 PRO A N 1
ATOM 6240 C CA . PRO A 1 807 ? 20.545 4.922 -27.430 1.00 75.25 807 PRO A CA 1
ATOM 6241 C C . PRO A 1 807 ? 20.386 3.566 -28.116 1.00 75.25 807 PRO A C 1
ATOM 6243 O O . PRO A 1 807 ? 19.492 2.791 -27.787 1.00 75.25 807 PRO A O 1
ATOM 6246 N N . ARG A 1 808 ? 21.275 3.281 -29.065 1.00 79.69 808 ARG A N 1
ATOM 6247 C CA . ARG A 1 808 ? 21.342 2.007 -29.772 1.00 79.69 808 ARG A CA 1
ATOM 6248 C C . ARG A 1 808 ? 22.183 1.034 -28.971 1.00 79.69 808 ARG A C 1
ATOM 6250 O O . ARG A 1 808 ? 23.304 1.366 -28.579 1.00 79.69 808 ARG A O 1
ATOM 6257 N N . MET A 1 809 ? 21.654 -0.168 -28.770 1.00 77.81 809 MET A N 1
ATOM 6258 C CA . MET A 1 809 ? 22.402 -1.279 -28.208 1.00 77.81 809 MET A CA 1
ATOM 6259 C C . MET A 1 809 ? 22.741 -2.314 -29.273 1.00 77.81 809 MET A C 1
ATOM 6261 O O . MET A 1 809 ? 21.853 -2.903 -29.883 1.00 77.81 809 MET A O 1
ATOM 6265 N N . LEU A 1 810 ? 24.031 -2.591 -29.440 1.00 79.88 810 LEU A N 1
ATOM 6266 C CA . LEU A 1 810 ? 24.514 -3.731 -30.209 1.00 79.88 810 LEU A CA 1
ATOM 6267 C C . LEU A 1 810 ? 25.086 -4.769 -29.254 1.00 79.88 810 LEU A C 1
ATOM 6269 O O . LEU A 1 810 ? 25.941 -4.458 -28.429 1.00 79.88 810 LEU A O 1
ATOM 6273 N N . SER A 1 811 ? 24.632 -6.011 -29.385 1.00 81.31 811 SER A N 1
ATOM 6274 C CA . SER A 1 811 ? 25.188 -7.145 -28.649 1.00 81.31 811 SER A CA 1
ATOM 6275 C C . SER A 1 811 ? 25.911 -8.092 -29.599 1.00 81.31 811 SER A C 1
ATOM 6277 O O . SER A 1 811 ? 25.398 -8.417 -30.668 1.00 81.31 811 SER A O 1
ATOM 6279 N N . PHE A 1 812 ? 27.090 -8.565 -29.207 1.00 85.38 812 PHE A N 1
ATOM 6280 C CA . PHE A 1 812 ? 27.810 -9.640 -29.892 1.00 85.38 812 PHE A CA 1
ATOM 6281 C C . PHE A 1 812 ? 28.611 -10.466 -28.884 1.00 85.38 812 PHE A C 1
ATOM 6283 O O . PHE A 1 812 ? 28.788 -10.054 -27.741 1.00 85.38 812 PHE A O 1
ATOM 6290 N N . TYR A 1 813 ? 29.081 -11.641 -29.292 1.00 85.50 813 TYR A N 1
ATOM 6291 C CA . TYR A 1 813 ? 29.865 -12.525 -28.431 1.00 85.50 813 TYR A CA 1
ATOM 6292 C C . TYR A 1 813 ? 31.336 -12.524 -28.836 1.00 85.50 813 TYR A C 1
ATOM 6294 O O . TYR A 1 813 ? 31.665 -12.483 -30.021 1.00 85.50 813 TYR A O 1
ATOM 6302 N N . ILE A 1 814 ? 32.206 -12.587 -27.832 1.00 87.50 814 ILE A N 1
ATOM 6303 C CA . ILE A 1 814 ? 33.641 -12.821 -27.972 1.00 87.50 814 ILE A CA 1
ATOM 6304 C C . ILE A 1 814 ? 34.020 -14.079 -27.192 1.00 87.50 814 ILE A C 1
ATOM 6306 O O . ILE A 1 814 ? 33.374 -14.423 -26.200 1.00 87.50 814 ILE A O 1
ATOM 6310 N N . ASP A 1 815 ? 35.079 -14.760 -27.621 1.00 86.00 815 ASP A N 1
ATOM 6311 C CA . ASP A 1 815 ? 35.567 -15.937 -26.905 1.00 86.00 815 ASP A CA 1
ATOM 6312 C C . ASP A 1 815 ? 36.031 -15.559 -25.484 1.00 86.00 815 ASP A C 1
ATOM 6314 O O . ASP A 1 815 ? 36.615 -14.492 -25.255 1.00 86.00 815 ASP A O 1
ATOM 6318 N N . LYS A 1 816 ? 35.770 -16.430 -24.500 1.00 87.75 816 LYS A N 1
ATOM 6319 C CA . LYS A 1 816 ? 36.020 -16.137 -23.073 1.00 87.75 816 LYS A CA 1
ATOM 6320 C C . LYS A 1 816 ? 37.493 -15.865 -22.758 1.00 87.75 816 LYS A C 1
ATOM 6322 O O . LYS A 1 816 ? 37.805 -15.062 -21.882 1.00 87.75 816 LYS A O 1
ATOM 6327 N N . ASP A 1 817 ? 38.401 -16.511 -23.475 1.00 85.56 817 ASP A N 1
ATOM 6328 C CA . ASP A 1 817 ? 39.847 -16.301 -23.392 1.00 85.56 817 ASP A CA 1
ATOM 6329 C C . ASP A 1 817 ? 40.277 -14.921 -23.924 1.00 85.56 817 ASP A C 1
ATOM 6331 O O . ASP A 1 817 ? 41.271 -14.360 -23.455 1.00 85.56 817 ASP A O 1
ATOM 6335 N N . LYS A 1 818 ? 39.483 -14.309 -24.812 1.00 84.56 818 LYS A N 1
ATOM 6336 C CA . LYS A 1 818 ? 39.739 -12.978 -25.383 1.00 84.56 818 LYS A CA 1
ATOM 6337 C C . LYS A 1 818 ? 39.224 -11.822 -24.525 1.00 84.56 818 LYS A C 1
ATOM 6339 O O . LYS A 1 818 ? 39.629 -10.684 -24.768 1.00 84.56 818 LYS A O 1
ATOM 6344 N N . ILE A 1 819 ? 38.430 -12.072 -23.476 1.00 86.75 819 ILE A N 1
ATOM 6345 C CA . ILE A 1 819 ? 37.901 -11.032 -22.564 1.00 86.75 819 ILE A CA 1
ATOM 6346 C C . ILE A 1 819 ? 39.031 -10.171 -21.971 1.00 86.75 819 ILE A C 1
ATOM 6348 O O . ILE A 1 819 ? 38.940 -8.942 -21.932 1.00 86.75 819 ILE A O 1
ATOM 6352 N N . SER A 1 820 ? 40.145 -10.787 -21.555 1.00 85.00 820 SER A N 1
ATOM 6353 C CA . SER A 1 820 ? 41.272 -10.039 -20.980 1.00 85.00 820 SER A CA 1
ATOM 6354 C C . SER A 1 820 ? 41.960 -9.125 -22.001 1.00 85.00 820 SER A C 1
ATOM 6356 O O . SER A 1 820 ? 42.435 -8.048 -21.628 1.00 85.00 820 SER A O 1
ATOM 6358 N N . ALA A 1 821 ? 42.040 -9.542 -23.268 1.00 82.56 821 ALA A N 1
ATOM 6359 C CA . ALA A 1 821 ? 42.613 -8.740 -24.348 1.00 82.56 821 ALA A CA 1
ATOM 6360 C C . ALA A 1 821 ? 41.678 -7.578 -24.714 1.00 82.56 821 ALA A C 1
ATOM 6362 O O . ALA A 1 821 ? 42.114 -6.430 -24.797 1.00 82.56 821 ALA A O 1
ATOM 6363 N N . ALA A 1 822 ? 40.383 -7.880 -24.807 1.00 84.50 822 ALA A N 1
ATOM 6364 C CA . ALA A 1 822 ? 39.290 -6.941 -24.995 1.00 84.50 822 ALA A CA 1
ATOM 6365 C C . ALA A 1 822 ? 39.306 -5.794 -23.965 1.00 84.50 822 ALA A C 1
ATOM 6367 O O . ALA A 1 822 ? 39.300 -4.617 -24.327 1.00 84.50 822 ALA A O 1
ATOM 6368 N N . ILE A 1 823 ? 39.386 -6.110 -22.672 1.00 87.56 823 ILE A N 1
ATOM 6369 C CA . ILE A 1 823 ? 39.456 -5.098 -21.606 1.00 87.56 823 ILE A CA 1
ATOM 6370 C C . ILE A 1 823 ? 40.811 -4.365 -21.646 1.00 87.56 823 ILE A C 1
ATOM 6372 O O . ILE A 1 823 ? 40.887 -3.136 -21.503 1.00 87.56 823 ILE A O 1
ATOM 6376 N N . GLY A 1 824 ? 41.896 -5.108 -21.880 1.00 84.44 824 GLY A N 1
ATOM 6377 C CA . GLY A 1 824 ? 43.270 -4.615 -21.858 1.00 84.44 824 GLY A CA 1
ATOM 6378 C C . GLY A 1 824 ? 43.782 -4.311 -20.443 1.00 84.44 824 GLY A C 1
ATOM 6379 O O . GLY A 1 824 ? 43.031 -4.242 -19.467 1.00 84.44 824 GLY A O 1
ATOM 6380 N N . ALA A 1 825 ? 45.094 -4.094 -20.300 1.00 79.56 825 ALA A N 1
ATOM 6381 C CA . ALA A 1 825 ? 45.713 -3.845 -18.994 1.00 79.56 825 ALA A CA 1
ATOM 6382 C C . ALA A 1 825 ? 45.073 -2.635 -18.279 1.00 79.56 825 ALA A C 1
ATOM 6384 O O . ALA A 1 825 ? 45.086 -1.519 -18.800 1.00 79.56 825 ALA A O 1
ATOM 6385 N N . LYS A 1 826 ? 44.519 -2.860 -17.075 1.00 82.88 826 LYS A N 1
ATOM 6386 C CA . LYS A 1 826 ? 43.766 -1.865 -16.277 1.00 82.88 826 LYS A CA 1
ATOM 6387 C C . LYS A 1 826 ? 42.577 -1.219 -17.018 1.00 82.88 826 LYS A C 1
ATOM 6389 O O . LYS A 1 826 ? 42.219 -0.082 -16.712 1.00 82.88 826 LYS A O 1
ATOM 6394 N N . GLY A 1 827 ? 41.983 -1.906 -17.997 1.00 85.06 827 GLY A N 1
ATOM 6395 C CA . GLY A 1 827 ? 40.868 -1.371 -18.784 1.00 85.06 827 GLY A CA 1
ATOM 6396 C C . GLY A 1 827 ? 41.283 -0.349 -19.845 1.00 85.06 827 GLY A C 1
ATOM 6397 O O . GLY A 1 827 ? 40.450 0.432 -20.296 1.00 85.06 827 GLY A O 1
ATOM 6398 N N . LYS A 1 828 ? 42.569 -0.284 -20.221 1.00 85.88 828 LYS A N 1
ATOM 6399 C CA . LYS A 1 828 ? 43.061 0.716 -21.183 1.00 85.88 828 LYS A CA 1
ATOM 6400 C C . LYS A 1 828 ? 42.423 0.564 -22.569 1.00 85.88 828 LYS A C 1
ATOM 6402 O O . LYS A 1 828 ? 42.136 1.579 -23.195 1.00 85.88 828 LYS A O 1
ATOM 6407 N N . ASN A 1 829 ? 42.225 -0.670 -23.041 1.00 84.88 829 ASN A N 1
ATOM 6408 C CA . ASN A 1 829 ? 41.704 -0.916 -24.386 1.00 84.88 829 ASN A CA 1
ATOM 6409 C C . ASN A 1 829 ? 40.225 -0.535 -24.466 1.00 84.88 829 ASN A C 1
ATOM 6411 O O . ASN A 1 829 ? 39.875 0.345 -25.244 1.00 84.88 829 ASN A O 1
ATOM 6415 N N . ILE A 1 830 ? 39.395 -1.083 -23.571 1.00 88.62 830 ILE A N 1
ATOM 6416 C CA . ILE A 1 830 ? 37.965 -0.749 -23.511 1.00 88.62 830 ILE A CA 1
ATOM 6417 C C . ILE A 1 830 ? 37.731 0.760 -23.336 1.00 88.62 830 ILE A C 1
ATOM 6419 O O . ILE A 1 830 ? 36.912 1.328 -24.046 1.00 88.62 830 ILE A O 1
ATOM 6423 N N . ARG A 1 831 ? 38.514 1.451 -22.489 1.00 87.81 831 ARG A N 1
ATOM 6424 C CA . ARG A 1 831 ? 38.431 2.919 -22.356 1.00 87.81 831 ARG A CA 1
ATOM 6425 C C . ARG A 1 831 ? 38.777 3.643 -23.652 1.00 87.81 831 ARG A C 1
ATOM 6427 O O . ARG A 1 831 ? 38.056 4.556 -24.028 1.00 87.81 831 ARG A O 1
ATOM 6434 N N . SER A 1 832 ? 39.841 3.226 -24.341 1.00 86.62 832 SER A N 1
ATOM 6435 C CA . SER A 1 832 ? 40.226 3.831 -25.619 1.00 86.62 832 SER A CA 1
ATOM 6436 C C . SER A 1 832 ? 39.161 3.633 -26.693 1.00 86.62 832 SER A C 1
ATOM 6438 O O . SER A 1 832 ? 38.967 4.536 -27.503 1.00 86.62 832 SER A O 1
ATOM 6440 N N . VAL A 1 833 ? 38.498 2.473 -26.727 1.00 87.88 833 VAL A N 1
ATOM 6441 C CA . VAL A 1 833 ? 37.393 2.233 -27.660 1.00 87.88 833 VAL A CA 1
ATOM 6442 C C . VAL A 1 833 ? 36.212 3.128 -27.296 1.00 87.88 833 VAL A C 1
ATOM 6444 O O . VAL A 1 833 ? 35.728 3.842 -28.171 1.00 87.88 833 VAL A O 1
ATOM 6447 N N . CYS A 1 834 ? 35.803 3.177 -26.024 1.00 87.69 834 CYS A N 1
ATOM 6448 C CA . CYS A 1 834 ? 34.714 4.046 -25.566 1.00 87.69 834 CYS A CA 1
ATOM 6449 C C . CYS A 1 834 ? 34.968 5.531 -25.891 1.00 87.69 834 CYS A C 1
ATOM 6451 O O . CYS A 1 834 ? 34.097 6.201 -26.435 1.00 87.69 834 CYS A O 1
ATOM 6453 N N . GLU A 1 835 ? 36.177 6.041 -25.628 1.00 87.81 835 GLU A N 1
ATOM 6454 C CA . GLU A 1 835 ? 36.552 7.438 -25.907 1.00 87.81 835 GLU A CA 1
ATOM 6455 C C . GLU A 1 835 ? 36.530 7.774 -27.407 1.00 87.81 835 GLU A C 1
ATOM 6457 O O . GLU A 1 835 ? 36.117 8.867 -27.785 1.00 87.81 835 GLU A O 1
ATOM 6462 N N . ARG A 1 836 ? 36.970 6.850 -28.273 1.00 86.12 836 ARG A N 1
ATOM 6463 C CA . ARG A 1 836 ? 37.052 7.080 -29.729 1.00 86.12 836 ARG A CA 1
ATOM 6464 C C . ARG A 1 836 ? 35.723 6.902 -30.451 1.00 86.12 836 ARG A C 1
ATOM 6466 O O . ARG A 1 836 ? 35.523 7.516 -31.494 1.00 86.12 836 ARG A O 1
ATOM 6473 N N . SER A 1 837 ? 34.868 6.028 -29.936 1.00 84.94 837 SER A N 1
ATOM 6474 C CA . SER A 1 837 ? 33.566 5.711 -30.528 1.00 84.94 837 SER A CA 1
ATOM 6475 C C . SER A 1 837 ? 32.415 6.511 -29.926 1.00 84.94 837 SER A C 1
ATOM 6477 O O . SER A 1 837 ? 31.318 6.452 -30.464 1.00 84.94 837 SER A O 1
ATOM 6479 N N . ASN A 1 838 ? 32.647 7.229 -28.819 1.00 84.25 838 ASN A N 1
ATOM 6480 C CA . ASN A 1 838 ? 31.597 7.870 -28.024 1.00 84.25 838 ASN A CA 1
ATOM 6481 C C . ASN A 1 838 ? 30.510 6.875 -27.548 1.00 84.25 838 ASN A C 1
ATOM 6483 O O . ASN A 1 838 ? 29.372 7.249 -27.271 1.00 84.25 838 ASN A O 1
ATOM 6487 N N . ALA A 1 839 ? 30.869 5.592 -27.437 1.00 85.69 839 ALA A N 1
ATOM 6488 C CA . ALA A 1 839 ? 30.001 4.522 -26.965 1.00 85.69 839 ALA A CA 1
ATOM 6489 C C . ALA A 1 839 ? 30.404 4.065 -25.556 1.00 85.69 839 ALA A C 1
ATOM 6491 O O . ALA A 1 839 ? 31.565 4.157 -25.152 1.00 85.69 839 ALA A O 1
ATOM 6492 N N . LYS A 1 840 ? 29.457 3.509 -24.803 1.00 85.62 840 LYS A N 1
ATOM 6493 C CA . LYS A 1 840 ? 29.731 2.734 -23.590 1.00 85.62 840 LYS A CA 1
ATOM 6494 C C . LYS A 1 840 ? 29.761 1.255 -23.952 1.00 85.62 840 LYS A C 1
ATOM 6496 O O . LYS A 1 840 ? 28.845 0.764 -24.599 1.00 85.62 840 LYS A O 1
ATOM 6501 N N . ILE A 1 841 ? 30.793 0.542 -23.517 1.00 87.12 841 ILE A N 1
ATOM 6502 C CA . ILE A 1 841 ? 30.936 -0.895 -23.759 1.00 87.12 841 ILE A CA 1
ATOM 6503 C C . ILE A 1 841 ? 30.923 -1.627 -22.425 1.00 87.12 841 ILE A C 1
ATOM 6505 O O . ILE A 1 841 ? 31.648 -1.256 -21.500 1.00 87.12 841 ILE A O 1
ATOM 6509 N N . GLU A 1 842 ? 30.131 -2.688 -22.352 1.00 83.94 842 GLU A N 1
ATOM 6510 C CA . GLU A 1 842 ? 30.091 -3.625 -21.235 1.00 83.94 842 GLU A CA 1
ATOM 6511 C C . GLU A 1 842 ? 30.423 -5.025 -21.732 1.00 83.94 842 GLU A C 1
ATOM 6513 O O . GLU A 1 842 ? 29.971 -5.436 -22.798 1.00 83.94 842 GLU A O 1
ATOM 6518 N N . ILE A 1 843 ? 31.238 -5.752 -20.972 1.00 86.31 843 ILE A N 1
ATOM 6519 C CA . ILE A 1 843 ? 31.670 -7.108 -21.313 1.00 86.31 843 ILE A CA 1
ATOM 6520 C C . ILE A 1 843 ? 31.284 -8.006 -20.147 1.00 86.31 843 ILE A C 1
ATOM 6522 O O . ILE A 1 843 ? 31.779 -7.814 -19.036 1.00 86.31 843 ILE A O 1
ATOM 6526 N N . GLY A 1 844 ? 30.376 -8.944 -20.400 1.00 82.50 844 GLY A N 1
ATOM 6527 C CA . GLY A 1 844 ? 29.966 -9.966 -19.449 1.00 82.50 844 GLY A CA 1
ATOM 6528 C C . GLY A 1 844 ? 31.006 -11.076 -19.314 1.00 82.50 844 GLY A C 1
ATOM 6529 O O . GLY A 1 844 ? 31.777 -11.354 -20.235 1.00 82.50 844 GLY A O 1
ATOM 6530 N N . ASP A 1 845 ? 30.991 -11.757 -18.168 1.00 83.06 845 ASP A N 1
ATOM 6531 C CA . ASP A 1 845 ? 31.873 -12.901 -17.882 1.00 83.06 845 ASP A CA 1
ATOM 6532 C C . ASP A 1 845 ? 31.602 -14.112 -18.800 1.00 83.06 845 ASP A C 1
ATOM 6534 O O . ASP A 1 845 ? 32.404 -15.045 -18.902 1.00 83.06 845 ASP A O 1
ATOM 6538 N N . ASP A 1 846 ? 30.455 -14.117 -19.479 1.00 82.44 846 ASP A N 1
ATOM 6539 C CA . ASP A 1 846 ? 30.061 -15.106 -20.476 1.00 82.44 846 ASP A CA 1
ATOM 6540 C C . ASP A 1 846 ? 30.646 -14.833 -21.873 1.00 82.44 846 ASP A C 1
ATOM 6542 O O . ASP A 1 846 ? 30.548 -15.704 -22.737 1.00 82.44 846 ASP A O 1
ATOM 6546 N N . GLY A 1 847 ? 31.289 -13.678 -22.076 1.00 81.88 847 GLY A N 1
ATOM 6547 C CA . GLY A 1 847 ? 31.794 -13.220 -23.369 1.00 81.88 847 GLY A CA 1
ATOM 6548 C C . GLY A 1 847 ? 30.808 -12.341 -24.144 1.00 81.88 847 GLY A C 1
ATOM 6549 O O . GLY A 1 847 ? 31.115 -11.948 -25.268 1.00 81.88 847 GLY A O 1
ATOM 6550 N N . LYS A 1 848 ? 29.639 -11.999 -23.585 1.00 86.12 848 LYS A N 1
ATOM 6551 C CA . LYS A 1 848 ? 28.698 -11.071 -24.225 1.00 86.12 848 LYS A CA 1
ATOM 6552 C C . LYS A 1 848 ? 29.216 -9.636 -24.124 1.00 86.12 848 LYS A C 1
ATOM 6554 O O . LYS A 1 848 ? 29.387 -9.106 -23.030 1.00 86.12 848 LYS A O 1
ATOM 6559 N N . VAL A 1 849 ? 29.420 -8.984 -25.262 1.00 85.44 849 VAL A N 1
ATOM 6560 C CA . VAL A 1 849 ? 29.769 -7.563 -25.362 1.00 85.44 849 VAL A CA 1
ATOM 6561 C C . VAL A 1 849 ? 28.522 -6.773 -25.736 1.00 85.44 849 VAL A C 1
ATOM 6563 O O . VAL A 1 849 ? 27.918 -7.037 -26.773 1.00 85.44 849 VAL A O 1
ATOM 6566 N N . SER A 1 850 ? 28.148 -5.805 -24.900 1.00 85.44 850 SER A N 1
ATOM 6567 C CA . SER A 1 850 ? 27.032 -4.882 -25.130 1.00 85.44 850 SER A CA 1
ATOM 6568 C C . SER A 1 850 ? 27.580 -3.475 -25.360 1.00 85.44 850 SER A C 1
ATOM 6570 O O . SER A 1 850 ? 28.257 -2.914 -24.498 1.00 85.44 850 SER A O 1
ATOM 6572 N N . VAL A 1 851 ? 27.321 -2.918 -26.538 1.00 86.19 851 VAL A N 1
ATOM 6573 C CA . VAL A 1 851 ? 27.759 -1.588 -26.965 1.00 86.19 851 VAL A CA 1
ATOM 6574 C C . VAL A 1 851 ? 26.557 -0.661 -26.978 1.00 86.19 851 VAL A C 1
ATOM 6576 O O . VAL A 1 851 ? 25.592 -0.934 -27.681 1.00 86.19 851 VAL A O 1
ATOM 6579 N N . PHE A 1 852 ? 26.636 0.441 -26.244 1.00 83.62 852 PHE A N 1
ATOM 6580 C CA . PHE A 1 852 ? 25.602 1.462 -26.140 1.00 83.62 852 PHE A CA 1
ATOM 6581 C C . PHE A 1 852 ? 26.112 2.773 -26.728 1.00 83.62 852 PHE A C 1
ATOM 6583 O O . PHE A 1 852 ? 27.099 3.314 -26.231 1.00 83.62 852 PHE A O 1
ATOM 6590 N N . ALA A 1 853 ? 25.444 3.319 -27.737 1.00 82.88 853 ALA A N 1
ATOM 6591 C CA . ALA A 1 853 ? 25.821 4.609 -28.314 1.00 82.88 853 ALA A CA 1
ATOM 6592 C C . ALA A 1 853 ? 24.600 5.466 -28.647 1.00 82.88 853 ALA A C 1
ATOM 6594 O O . ALA A 1 853 ? 23.497 4.950 -28.800 1.00 82.88 853 ALA A O 1
ATOM 6595 N N . THR A 1 854 ? 24.796 6.778 -28.776 1.00 74.06 854 THR A N 1
ATOM 6596 C CA . THR A 1 854 ? 23.733 7.728 -29.144 1.00 74.06 854 THR A CA 1
ATOM 6597 C C . THR A 1 854 ? 23.266 7.595 -30.591 1.00 74.06 854 THR A C 1
ATOM 6599 O O . THR A 1 854 ? 22.197 8.088 -30.926 1.00 74.06 854 THR A O 1
ATOM 6602 N N . SER A 1 855 ? 24.048 6.930 -31.443 1.00 76.56 855 SER A N 1
ATOM 6603 C CA . SER A 1 855 ? 23.705 6.640 -32.834 1.00 76.56 855 SER A CA 1
ATOM 6604 C C . SER A 1 855 ? 24.149 5.232 -33.236 1.00 76.56 855 SER A C 1
ATOM 6606 O O . SER A 1 855 ? 25.134 4.699 -32.717 1.00 76.56 855 SER A O 1
ATOM 6608 N N . GLY A 1 856 ? 23.463 4.631 -34.214 1.00 74.69 856 GLY A N 1
ATOM 6609 C CA . GLY A 1 856 ? 23.837 3.312 -34.744 1.00 74.69 856 GLY A CA 1
ATOM 6610 C C . GLY A 1 856 ? 25.240 3.293 -35.361 1.00 74.69 856 GLY A C 1
ATOM 6611 O O . GLY A 1 856 ? 25.975 2.320 -35.214 1.00 74.69 856 GLY A O 1
ATOM 6612 N N . THR A 1 857 ? 25.660 4.404 -35.970 1.00 81.50 857 THR A N 1
ATOM 6613 C CA . THR A 1 857 ? 27.008 4.571 -36.529 1.00 81.50 857 THR A CA 1
ATOM 6614 C C . THR A 1 857 ? 28.097 4.509 -35.464 1.00 81.50 857 THR A C 1
ATOM 6616 O O . THR A 1 857 ? 29.100 3.827 -35.655 1.00 81.50 857 THR A O 1
ATOM 6619 N N . GLU A 1 858 ? 27.906 5.179 -34.326 1.00 85.00 858 GLU A N 1
ATOM 6620 C CA . GLU A 1 858 ? 28.856 5.135 -33.207 1.00 85.00 858 GLU A CA 1
ATOM 6621 C C . GLU A 1 858 ? 28.933 3.728 -32.598 1.00 85.00 858 GLU A C 1
ATOM 6623 O O . GLU A 1 858 ? 30.026 3.244 -32.289 1.00 85.00 858 GLU A O 1
ATOM 6628 N N . ALA A 1 859 ? 27.793 3.035 -32.495 1.00 84.25 859 ALA A N 1
ATOM 6629 C CA . ALA A 1 859 ? 27.743 1.665 -31.997 1.00 84.25 859 ALA A CA 1
ATOM 6630 C C . ALA A 1 859 ? 28.499 0.686 -32.919 1.00 84.25 859 ALA A C 1
ATOM 6632 O O . ALA A 1 859 ? 29.276 -0.139 -32.435 1.00 84.25 859 ALA A O 1
ATOM 6633 N N . GLU A 1 860 ? 28.338 0.790 -34.242 1.00 84.56 860 GLU A N 1
ATOM 6634 C CA . GLU A 1 860 ? 29.068 -0.060 -35.197 1.00 84.56 860 GLU A CA 1
ATOM 6635 C C . GLU A 1 860 ? 30.573 0.256 -35.235 1.00 84.56 860 GLU A C 1
ATOM 6637 O O . GLU A 1 860 ? 31.397 -0.659 -35.337 1.00 84.56 860 GLU A O 1
ATOM 6642 N N . ILE A 1 861 ? 30.963 1.528 -35.070 1.00 86.50 861 ILE A N 1
ATOM 6643 C CA . ILE A 1 861 ? 32.375 1.921 -34.919 1.00 86.50 861 ILE A CA 1
ATOM 6644 C C . ILE A 1 861 ? 32.977 1.265 -33.673 1.00 86.50 861 ILE A C 1
ATOM 6646 O O . ILE A 1 861 ? 34.050 0.663 -33.748 1.00 86.50 861 ILE A O 1
ATOM 6650 N N . ALA A 1 862 ? 32.287 1.348 -32.534 1.00 87.12 862 ALA A N 1
ATOM 6651 C CA . ALA A 1 862 ? 32.705 0.718 -31.286 1.00 87.12 862 ALA A CA 1
ATOM 6652 C C . ALA A 1 862 ? 32.849 -0.801 -31.426 1.00 87.12 862 ALA A C 1
ATOM 6654 O O . ALA A 1 862 ? 33.877 -1.359 -31.043 1.00 87.12 862 ALA A O 1
ATOM 6655 N N . LYS A 1 863 ? 31.847 -1.467 -32.010 1.00 88.12 863 LYS A N 1
ATOM 6656 C CA . LYS A 1 863 ? 31.865 -2.911 -32.273 1.00 88.12 863 LYS A CA 1
ATOM 6657 C C . LYS A 1 863 ? 33.041 -3.311 -33.162 1.00 88.12 863 LYS A C 1
ATOM 6659 O O . LYS A 1 863 ? 33.774 -4.230 -32.805 1.00 88.12 863 LYS A O 1
ATOM 6664 N N . SER A 1 864 ? 33.266 -2.593 -34.261 1.00 85.75 864 SER A N 1
ATOM 6665 C CA . SER A 1 864 ? 34.378 -2.859 -35.184 1.00 85.75 864 SER A CA 1
ATOM 6666 C C . SER A 1 864 ? 35.730 -2.694 -34.487 1.00 85.75 864 SER A C 1
ATOM 6668 O O . SER A 1 864 ? 36.538 -3.617 -34.484 1.00 85.75 864 SER A O 1
ATOM 6670 N N . MET A 1 865 ? 35.941 -1.576 -33.779 1.00 84.25 865 MET A N 1
ATOM 6671 C CA . MET A 1 865 ? 37.165 -1.340 -32.999 1.00 84.25 865 MET A CA 1
ATOM 6672 C C . MET A 1 865 ? 37.404 -2.423 -31.944 1.00 84.25 865 MET A C 1
ATOM 6674 O O . MET A 1 865 ? 38.546 -2.805 -31.682 1.00 84.25 865 MET A O 1
ATOM 6678 N N . MET A 1 866 ? 36.328 -2.906 -31.324 1.00 85.81 866 MET A N 1
ATOM 6679 C CA . MET A 1 866 ? 36.394 -3.939 -30.307 1.00 85.81 866 MET A CA 1
ATOM 6680 C C . MET A 1 866 ? 36.819 -5.283 -30.902 1.00 85.81 866 MET A C 1
ATOM 6682 O O . MET A 1 866 ? 37.753 -5.895 -30.382 1.00 85.81 866 MET A O 1
ATOM 6686 N N . ILE A 1 867 ? 36.190 -5.699 -32.005 1.00 84.31 867 ILE A N 1
ATOM 6687 C CA . ILE A 1 867 ? 36.542 -6.913 -32.752 1.00 84.31 867 ILE A CA 1
ATOM 6688 C C . ILE A 1 867 ? 37.998 -6.820 -33.224 1.00 84.31 867 ILE A C 1
ATOM 6690 O O . ILE A 1 867 ? 38.803 -7.679 -32.878 1.00 84.31 867 ILE A O 1
ATOM 6694 N N . ASP A 1 868 ? 38.388 -5.726 -33.877 1.00 79.00 868 ASP A N 1
ATOM 6695 C CA . ASP A 1 868 ? 39.760 -5.508 -34.353 1.00 79.00 868 ASP A CA 1
ATOM 6696 C C . ASP A 1 868 ? 40.804 -5.599 -33.229 1.00 79.00 868 ASP A C 1
ATOM 6698 O O . ASP A 1 868 ? 41.935 -6.041 -33.439 1.00 79.00 868 ASP A O 1
ATOM 6702 N N . SER A 1 869 ? 40.446 -5.177 -32.012 1.00 74.69 869 SER A N 1
ATOM 6703 C CA . SER A 1 869 ? 41.353 -5.206 -30.863 1.00 74.69 869 SER A CA 1
ATOM 6704 C C . SER A 1 869 ? 41.634 -6.612 -30.325 1.00 74.69 869 SER A C 1
ATOM 6706 O O . SER A 1 869 ? 42.683 -6.812 -29.706 1.00 74.69 869 SER A O 1
ATOM 6708 N N . ILE A 1 870 ? 40.740 -7.573 -30.573 1.00 77.44 870 ILE A N 1
ATOM 6709 C CA . ILE A 1 870 ? 40.867 -8.976 -30.147 1.00 77.44 870 ILE A CA 1
ATOM 6710 C C . ILE A 1 870 ? 41.201 -9.923 -31.296 1.00 77.44 870 ILE A C 1
ATOM 6712 O O . ILE A 1 870 ? 41.583 -11.063 -31.044 1.00 77.44 870 ILE A O 1
ATOM 6716 N N . THR A 1 871 ? 41.086 -9.460 -32.540 1.00 73.50 871 THR A N 1
ATOM 6717 C CA . THR A 1 871 ? 41.533 -10.214 -33.705 1.00 73.50 871 THR A CA 1
ATOM 6718 C C . THR A 1 871 ? 43.045 -10.432 -33.605 1.00 73.50 871 THR A C 1
ATOM 6720 O O . THR A 1 871 ? 43.851 -9.490 -33.493 1.00 73.50 871 THR A O 1
ATOM 6723 N N . GLU A 1 872 ? 43.428 -11.706 -33.560 1.00 65.12 872 GLU A N 1
ATOM 6724 C CA . GLU A 1 872 ? 44.820 -12.133 -33.588 1.00 65.12 872 GLU A CA 1
ATOM 6725 C C . GLU A 1 872 ? 45.370 -11.952 -35.004 1.00 65.12 872 GLU A C 1
ATOM 6727 O O . GLU A 1 872 ? 44.675 -12.170 -35.993 1.00 65.12 872 GLU A O 1
ATOM 6732 N N . LEU A 1 873 ? 46.621 -11.504 -35.102 1.00 65.62 873 LEU A N 1
ATOM 6733 C CA . LEU A 1 873 ? 47.314 -11.451 -36.384 1.00 65.62 873 LEU A CA 1
ATOM 6734 C C . LEU A 1 873 ? 47.830 -12.844 -36.696 1.00 65.62 873 LEU A C 1
ATOM 6736 O O . LEU A 1 873 ? 48.718 -13.341 -36.007 1.00 65.62 873 LEU A O 1
ATOM 6740 N N . GLU A 1 874 ? 47.286 -13.465 -37.733 1.00 65.62 874 GLU A N 1
ATOM 6741 C CA . GLU A 1 874 ? 47.807 -14.734 -38.221 1.00 65.62 874 GLU A CA 1
ATOM 6742 C C . GLU A 1 874 ? 49.103 -14.496 -39.000 1.00 65.62 874 GLU A C 1
ATOM 6744 O O . GLU A 1 874 ? 49.266 -13.491 -39.706 1.00 65.62 874 GLU A O 1
ATOM 6749 N N . GLN A 1 875 ? 50.046 -15.428 -38.878 1.00 69.44 875 GLN A N 1
ATOM 6750 C CA . GLN A 1 875 ? 51.231 -15.442 -39.726 1.00 69.44 875 GLN A CA 1
ATOM 6751 C C . GLN A 1 875 ? 50.785 -15.495 -41.194 1.00 69.44 875 GLN A C 1
ATOM 6753 O O . GLN A 1 875 ? 49.931 -16.299 -41.555 1.00 69.44 875 GLN A O 1
ATOM 6758 N N . SER A 1 876 ? 51.388 -14.665 -42.043 1.00 75.75 876 SER A N 1
ATOM 6759 C CA . SER A 1 876 ? 51.016 -14.435 -43.451 1.00 75.75 876 SER A CA 1
ATOM 6760 C C . SER A 1 876 ? 49.845 -13.471 -43.693 1.00 75.75 876 SER A C 1
ATOM 6762 O O . SER A 1 876 ? 49.418 -13.314 -44.833 1.00 75.75 876 SER A O 1
ATOM 6764 N N . SER A 1 877 ? 49.365 -12.757 -42.669 1.00 81.00 877 SER A N 1
ATOM 6765 C CA . SER A 1 877 ? 48.429 -11.638 -42.869 1.00 81.00 877 SER A CA 1
ATOM 6766 C C . SER A 1 877 ? 49.134 -10.438 -43.514 1.00 81.00 877 SER A C 1
ATOM 6768 O O . SER A 1 877 ? 50.235 -10.072 -43.093 1.00 81.00 877 SER A O 1
ATOM 6770 N N . ILE A 1 878 ? 48.503 -9.786 -44.494 1.00 83.62 878 ILE A N 1
ATOM 6771 C CA . ILE A 1 878 ? 48.981 -8.518 -45.071 1.00 83.62 878 ILE A CA 1
ATOM 6772 C C . ILE A 1 878 ? 48.291 -7.362 -44.346 1.00 83.62 878 ILE A C 1
ATOM 6774 O O . ILE A 1 878 ? 47.066 -7.305 -44.280 1.00 83.62 878 ILE A O 1
ATOM 6778 N N . VAL A 1 879 ? 49.079 -6.438 -43.797 1.00 84.38 879 VAL A N 1
ATOM 6779 C CA . VAL A 1 879 ? 48.600 -5.294 -43.013 1.00 84.38 879 VAL A CA 1
ATOM 6780 C C . VAL A 1 879 ? 49.114 -3.973 -43.568 1.00 84.38 879 VAL A C 1
ATOM 6782 O O . VAL A 1 879 ? 50.255 -3.875 -44.020 1.00 84.38 879 VAL A O 1
ATOM 6785 N N . ASP A 1 880 ? 48.286 -2.933 -43.491 1.00 84.94 880 ASP A N 1
ATOM 6786 C CA . ASP A 1 880 ? 48.719 -1.560 -43.741 1.00 84.94 880 ASP A CA 1
ATOM 6787 C C . ASP A 1 880 ? 49.534 -1.049 -42.544 1.00 84.94 880 ASP A C 1
ATOM 6789 O O . ASP A 1 880 ? 49.092 -1.099 -41.391 1.00 84.94 880 ASP A O 1
ATOM 6793 N N . VAL A 1 881 ? 50.745 -0.572 -42.821 1.00 87.44 881 VAL A N 1
ATOM 6794 C CA . VAL A 1 881 ? 51.719 -0.125 -41.821 1.00 87.44 881 VAL A CA 1
ATOM 6795 C C . VAL A 1 881 ? 52.152 1.310 -42.084 1.00 87.44 881 VAL A C 1
ATOM 6797 O O . VAL A 1 881 ? 52.207 1.760 -43.227 1.00 87.44 881 VAL A O 1
ATOM 6800 N N . LYS A 1 882 ? 52.518 2.016 -41.015 1.00 89.25 882 LYS A N 1
ATOM 6801 C CA . LYS A 1 882 ? 53.107 3.353 -41.034 1.00 89.25 882 LYS A CA 1
ATOM 6802 C C . LYS A 1 882 ? 54.477 3.348 -40.366 1.00 89.25 882 LYS A C 1
ATOM 6804 O O . LYS A 1 882 ? 54.641 2.796 -39.279 1.00 89.25 882 LYS A O 1
ATOM 6809 N N . VAL A 1 883 ? 55.459 4.011 -40.969 1.00 90.12 883 VAL A N 1
ATOM 6810 C CA . VAL A 1 883 ? 56.804 4.151 -40.393 1.00 90.12 883 VAL A CA 1
ATOM 6811 C C . VAL A 1 883 ? 56.787 5.110 -39.204 1.00 90.12 883 VAL A C 1
ATOM 6813 O O . VAL A 1 883 ? 56.613 6.317 -39.371 1.00 90.12 883 VAL A O 1
ATOM 6816 N N . VAL A 1 884 ? 57.028 4.587 -37.998 1.00 89.12 884 VAL A N 1
ATOM 6817 C CA . VAL A 1 884 ? 57.135 5.388 -36.766 1.00 89.12 884 VAL A CA 1
ATOM 6818 C C . VAL A 1 884 ? 58.556 5.879 -36.568 1.00 89.12 884 VAL A C 1
ATOM 6820 O O . VAL A 1 884 ? 58.771 7.047 -36.239 1.00 89.12 884 VAL A O 1
ATOM 6823 N N . LYS A 1 885 ? 59.528 4.979 -36.740 1.00 89.62 885 LYS A N 1
ATOM 6824 C CA . LYS A 1 885 ? 60.936 5.249 -36.461 1.00 89.62 885 LYS A CA 1
ATOM 6825 C C . LYS A 1 885 ? 61.830 4.356 -37.313 1.00 89.62 885 LYS A C 1
ATOM 6827 O O . LYS A 1 885 ? 61.589 3.158 -37.416 1.00 89.62 885 LYS A O 1
ATOM 6832 N N . ILE A 1 886 ? 62.878 4.941 -37.882 1.00 87.50 886 ILE A N 1
ATOM 6833 C CA . ILE A 1 886 ? 63.927 4.214 -38.599 1.00 87.50 886 ILE A CA 1
ATOM 6834 C C . ILE A 1 886 ? 65.178 4.212 -37.717 1.00 87.50 886 ILE A C 1
ATOM 6836 O O . ILE A 1 886 ? 65.625 5.260 -37.250 1.00 87.50 886 ILE A O 1
ATOM 6840 N N . GLU A 1 887 ? 65.712 3.026 -37.445 1.00 85.50 887 GLU A N 1
ATOM 6841 C CA . GLU A 1 887 ? 67.026 2.808 -36.838 1.00 85.50 887 GLU A CA 1
ATOM 6842 C C . GLU A 1 887 ? 67.935 2.094 -37.852 1.00 85.50 887 GLU A C 1
ATOM 6844 O O . GLU A 1 887 ? 67.463 1.621 -38.881 1.00 85.50 887 GLU A O 1
ATOM 6849 N N . LYS A 1 888 ? 69.241 1.975 -37.564 1.00 79.19 888 LYS A N 1
ATOM 6850 C CA . LYS A 1 888 ? 70.255 1.527 -38.545 1.00 79.19 888 LYS A CA 1
ATOM 6851 C C . LYS A 1 888 ? 69.885 0.270 -39.350 1.00 79.19 888 LYS A C 1
ATOM 6853 O O . LYS A 1 888 ? 70.172 0.224 -40.537 1.00 79.19 888 LYS A O 1
ATOM 6858 N N . SER A 1 889 ? 69.297 -0.750 -38.723 1.00 82.25 889 SER A N 1
ATOM 6859 C CA . SER A 1 889 ? 68.929 -2.011 -39.393 1.00 82.25 889 SER A CA 1
ATOM 6860 C C . SER A 1 889 ? 67.481 -2.450 -39.154 1.00 82.25 889 SER A C 1
ATOM 6862 O O . SER A 1 889 ? 67.089 -3.527 -39.605 1.00 82.25 889 SER A O 1
ATOM 6864 N N . ILE A 1 890 ? 66.686 -1.647 -38.438 1.00 86.88 890 ILE A N 1
ATOM 6865 C CA . ILE A 1 890 ? 65.315 -1.986 -38.037 1.00 86.88 890 ILE A CA 1
ATOM 6866 C C . ILE A 1 890 ? 64.410 -0.769 -38.221 1.00 86.88 890 ILE A C 1
ATOM 6868 O O . ILE A 1 890 ? 64.728 0.331 -37.773 1.00 86.88 890 ILE A O 1
ATOM 6872 N N . VAL A 1 891 ? 63.247 -0.996 -38.823 1.00 88.81 891 VAL A N 1
ATOM 6873 C CA . VAL A 1 891 ? 62.139 -0.045 -38.902 1.00 88.81 891 VAL A CA 1
ATOM 6874 C C . VAL A 1 891 ? 61.077 -0.435 -37.893 1.00 88.81 891 VAL A C 1
ATOM 6876 O O . VAL A 1 891 ? 60.585 -1.564 -37.908 1.00 88.81 891 VAL A O 1
ATOM 6879 N N . GLU A 1 892 ? 60.718 0.499 -37.022 1.00 88.75 892 GLU A N 1
ATOM 6880 C CA . GLU A 1 892 ? 59.559 0.382 -36.147 1.00 88.75 892 GLU A CA 1
ATOM 6881 C C . GLU A 1 892 ? 58.330 0.877 -36.914 1.00 88.75 892 GLU A C 1
ATOM 6883 O O . GLU A 1 892 ? 58.255 2.035 -37.343 1.00 88.75 892 GLU A O 1
ATOM 6888 N N . LEU A 1 893 ? 57.384 -0.033 -37.110 1.00 88.50 893 LEU A N 1
ATOM 6889 C CA . LEU A 1 893 ? 56.157 0.176 -37.859 1.00 88.50 893 LEU A CA 1
ATOM 6890 C C . LEU A 1 893 ? 54.971 0.169 -36.899 1.00 88.50 893 LEU A C 1
ATOM 6892 O O . LEU A 1 893 ? 54.931 -0.622 -35.957 1.00 88.50 893 LEU A O 1
ATOM 6896 N N . GLU A 1 894 ? 53.994 1.023 -37.155 1.00 84.38 894 GLU A N 1
ATOM 6897 C CA . GLU A 1 894 ? 52.696 1.024 -36.489 1.00 84.38 894 GLU A CA 1
ATOM 6898 C C . GLU A 1 894 ? 51.637 0.562 -37.483 1.00 84.38 894 GLU A C 1
ATOM 6900 O O . GLU A 1 894 ? 51.570 1.064 -38.601 1.00 84.38 894 GLU A O 1
ATOM 6905 N N . PHE A 1 895 ? 50.825 -0.406 -37.085 1.00 78.38 895 PHE A N 1
ATOM 6906 C CA . PHE A 1 895 ? 49.674 -0.893 -37.846 1.00 78.38 895 PHE A CA 1
ATOM 6907 C C . PHE A 1 895 ? 48.453 -0.937 -36.923 1.00 78.38 895 PHE A C 1
ATOM 6909 O O . PHE A 1 895 ? 48.575 -0.629 -35.735 1.00 78.38 895 PHE A O 1
ATOM 6916 N N . LEU A 1 896 ? 47.282 -1.264 -37.486 1.00 62.41 896 LEU A N 1
ATOM 6917 C CA . LEU A 1 896 ? 45.968 -1.416 -36.829 1.00 62.41 896 LEU A CA 1
ATOM 6918 C C . LEU A 1 896 ? 45.951 -1.147 -35.308 1.00 62.41 896 LEU A C 1
ATOM 6920 O O . LEU A 1 896 ? 46.459 -1.930 -34.501 1.00 62.41 896 LEU A O 1
ATOM 6924 N N . ASN A 1 897 ? 45.302 -0.044 -34.918 1.00 57.97 897 ASN A N 1
ATOM 6925 C CA . ASN A 1 897 ? 45.037 0.328 -33.522 1.00 57.97 897 ASN A CA 1
ATOM 6926 C C . ASN A 1 897 ? 46.285 0.548 -32.637 1.00 57.97 897 ASN A C 1
ATOM 6928 O O . ASN A 1 897 ? 46.251 0.300 -31.432 1.00 57.97 897 ASN A O 1
ATOM 6932 N N . GLY A 1 898 ? 47.381 1.053 -33.211 1.00 62.81 898 GLY A N 1
ATOM 6933 C CA . GLY A 1 898 ? 48.579 1.456 -32.461 1.00 62.81 898 GLY A CA 1
ATOM 6934 C C . GLY A 1 898 ? 49.483 0.298 -32.042 1.00 62.81 898 GLY A C 1
ATOM 6935 O O . GLY A 1 898 ? 50.382 0.466 -31.208 1.00 62.81 898 GLY A O 1
ATOM 6936 N N . ARG A 1 899 ? 49.248 -0.896 -32.601 1.00 74.19 899 ARG A N 1
ATOM 6937 C CA . ARG A 1 899 ? 50.134 -2.047 -32.435 1.00 74.19 899 ARG A CA 1
ATOM 6938 C C . ARG A 1 899 ? 51.428 -1.792 -33.201 1.00 74.19 899 ARG A C 1
ATOM 6940 O O . ARG A 1 899 ? 51.432 -1.233 -34.295 1.00 74.19 899 ARG A O 1
ATOM 6947 N N . LYS A 1 900 ? 52.543 -2.203 -32.598 1.00 81.81 900 LYS A N 1
ATOM 6948 C CA . LYS A 1 900 ? 53.879 -1.985 -33.147 1.00 81.81 900 LYS A CA 1
ATOM 6949 C C . LYS A 1 900 ? 54.495 -3.281 -33.640 1.00 81.81 900 LYS A C 1
ATOM 6951 O O . LYS A 1 900 ? 54.450 -4.295 -32.945 1.00 81.81 900 LYS A O 1
ATOM 6956 N N . GLY A 1 901 ? 55.113 -3.215 -34.807 1.00 85.06 901 GLY A N 1
ATOM 6957 C CA . GLY A 1 901 ? 55.875 -4.296 -35.413 1.00 85.06 901 GLY A CA 1
ATOM 6958 C C . GLY A 1 901 ? 57.249 -3.811 -35.831 1.00 85.06 901 GLY A C 1
ATOM 6959 O O . GLY A 1 901 ? 57.526 -2.609 -35.862 1.00 85.06 901 GLY A O 1
ATOM 6960 N N . LYS A 1 902 ? 58.124 -4.758 -36.143 1.00 89.44 902 LYS A N 1
ATOM 6961 C CA . LYS A 1 902 ? 59.483 -4.460 -36.592 1.00 89.44 902 LYS A CA 1
ATOM 6962 C C . LYS A 1 902 ? 59.728 -5.065 -37.958 1.00 89.44 902 LYS A C 1
ATOM 6964 O O . LYS A 1 902 ? 59.349 -6.201 -38.217 1.00 89.44 902 LYS A O 1
ATOM 6969 N N . MET A 1 903 ? 60.420 -4.325 -38.807 1.00 90.38 903 MET A N 1
ATOM 6970 C CA . MET A 1 903 ? 60.897 -4.808 -40.096 1.00 90.38 903 MET A CA 1
ATOM 6971 C C . MET A 1 903 ? 62.412 -4.646 -40.148 1.00 90.38 903 MET A C 1
ATOM 6973 O O . MET A 1 903 ? 62.932 -3.566 -39.883 1.00 90.38 903 MET A O 1
ATOM 6977 N N . HIS A 1 904 ? 63.129 -5.725 -40.449 1.00 88.25 904 HIS A N 1
ATOM 6978 C CA . HIS A 1 904 ? 64.580 -5.677 -40.627 1.00 88.25 904 HIS A CA 1
ATOM 6979 C C . HIS A 1 904 ? 64.926 -5.113 -42.013 1.00 88.25 904 HIS A C 1
ATOM 6981 O O . HIS A 1 904 ? 64.143 -5.280 -42.947 1.00 88.25 904 HIS A O 1
ATOM 6987 N N . ILE A 1 905 ? 66.103 -4.498 -42.174 1.00 85.00 905 ILE A N 1
ATOM 6988 C CA . ILE A 1 905 ? 66.564 -3.918 -43.453 1.00 85.00 905 ILE A CA 1
ATOM 6989 C C . ILE A 1 905 ? 66.472 -4.907 -44.629 1.00 85.00 905 ILE A C 1
ATOM 6991 O O . ILE A 1 905 ? 66.083 -4.531 -45.730 1.00 85.00 905 ILE A O 1
ATOM 6995 N N . SER A 1 906 ? 66.718 -6.195 -44.373 1.00 83.31 906 SER A N 1
ATOM 6996 C CA . SER A 1 906 ? 66.622 -7.266 -45.375 1.00 83.31 906 SER A CA 1
ATOM 6997 C C . SER A 1 906 ? 65.202 -7.544 -45.878 1.00 83.31 906 SER A C 1
ATOM 6999 O O . SER A 1 906 ? 65.043 -8.292 -46.830 1.00 83.31 906 SER A O 1
ATOM 7001 N N . GLU A 1 907 ? 64.170 -7.010 -45.226 1.00 87.31 907 GLU A N 1
ATOM 7002 C CA . GLU A 1 907 ? 62.761 -7.226 -45.567 1.00 87.31 907 GLU A CA 1
ATOM 7003 C C . GLU A 1 907 ? 62.102 -5.986 -46.212 1.00 87.31 907 GLU A C 1
ATOM 7005 O O . GLU A 1 907 ? 60.895 -5.980 -46.458 1.00 87.31 907 GLU A O 1
ATOM 7010 N N . VAL A 1 908 ? 62.884 -4.939 -46.510 1.00 84.81 908 VAL A N 1
ATOM 7011 C CA . VAL A 1 908 ? 62.405 -3.660 -47.076 1.00 84.81 908 VAL A CA 1
ATOM 7012 C C . VAL A 1 908 ? 62.198 -3.728 -48.595 1.00 84.81 908 VAL A C 1
ATOM 7014 O O . VAL A 1 908 ? 61.192 -3.221 -49.104 1.00 84.81 908 VAL A O 1
ATOM 7017 N N . ALA A 1 909 ? 63.140 -4.343 -49.314 1.00 82.38 909 ALA A N 1
ATOM 7018 C CA . ALA A 1 909 ? 63.159 -4.447 -50.774 1.00 82.38 909 ALA A CA 1
ATOM 7019 C C . ALA A 1 909 ? 63.835 -5.754 -51.240 1.00 82.38 909 ALA A C 1
ATOM 7021 O O . ALA A 1 909 ? 64.495 -6.428 -50.449 1.00 82.38 909 ALA A O 1
ATOM 7022 N N . ASN A 1 910 ? 63.654 -6.114 -52.516 1.00 74.94 910 ASN A N 1
ATOM 7023 C CA . ASN A 1 910 ? 64.254 -7.306 -53.142 1.00 74.94 910 ASN A CA 1
ATOM 7024 C C . ASN A 1 910 ? 65.653 -7.050 -53.742 1.00 74.94 910 ASN A C 1
ATOM 7026 O O . ASN A 1 910 ? 66.224 -7.927 -54.381 1.00 74.94 910 ASN A O 1
ATOM 7030 N N . GLU A 1 911 ? 66.219 -5.868 -53.509 1.00 76.25 911 GLU A N 1
ATOM 7031 C CA . GLU A 1 911 ? 67.558 -5.456 -53.935 1.00 76.25 911 GLU A CA 1
ATOM 7032 C C . GLU A 1 911 ? 68.427 -5.097 -52.720 1.00 76.25 911 GLU A C 1
ATOM 7034 O O . GLU A 1 911 ? 67.910 -4.835 -51.630 1.00 76.25 911 GLU A O 1
ATOM 7039 N N . HIS A 1 912 ? 69.754 -5.103 -52.886 1.00 74.62 912 HIS A N 1
ATOM 7040 C CA . HIS A 1 912 ? 70.657 -4.663 -51.824 1.00 74.62 912 HIS A CA 1
ATOM 7041 C C . HIS A 1 912 ? 70.514 -3.154 -51.607 1.00 74.62 912 HIS A C 1
ATOM 7043 O O . HIS A 1 912 ? 70.688 -2.368 -52.537 1.00 74.62 912 HIS A O 1
ATOM 7049 N N . ILE A 1 913 ? 70.250 -2.758 -50.363 1.00 79.75 913 ILE A N 1
ATOM 7050 C CA . ILE A 1 913 ? 70.092 -1.358 -49.969 1.00 79.75 913 ILE A CA 1
ATOM 7051 C C . ILE A 1 913 ? 71.145 -0.987 -48.927 1.00 79.75 913 ILE A C 1
ATOM 7053 O O . ILE A 1 913 ? 71.299 -1.669 -47.916 1.00 79.75 913 ILE A O 1
ATOM 7057 N N . ASP A 1 914 ? 71.862 0.113 -49.163 1.00 74.19 914 ASP A N 1
ATOM 7058 C CA . ASP A 1 914 ? 72.915 0.584 -48.250 1.00 74.19 914 ASP A CA 1
ATOM 7059 C C . ASP A 1 914 ? 72.337 1.201 -46.965 1.00 74.19 914 ASP A C 1
ATOM 7061 O O . ASP A 1 914 ? 72.968 1.173 -45.906 1.00 74.19 914 ASP A O 1
ATOM 7065 N N . SER A 1 915 ? 71.123 1.758 -47.041 1.00 81.94 915 SER A N 1
ATOM 7066 C CA . SER A 1 915 ? 70.392 2.293 -45.893 1.00 81.94 915 SER A CA 1
ATOM 7067 C C . SER A 1 915 ? 68.879 2.248 -46.111 1.00 81.94 915 SER A C 1
ATOM 7069 O O . SER A 1 915 ? 68.393 2.352 -47.238 1.00 81.94 915 SER A O 1
ATOM 7071 N N . ILE A 1 916 ? 68.112 2.125 -45.026 1.00 83.69 916 ILE A N 1
ATOM 7072 C CA . ILE A 1 916 ? 66.642 2.103 -45.079 1.00 83.69 916 ILE A CA 1
ATOM 7073 C C . ILE A 1 916 ? 66.095 3.450 -45.576 1.00 83.69 916 ILE A C 1
ATOM 7075 O O . ILE A 1 916 ? 65.108 3.483 -46.312 1.00 83.69 916 ILE A O 1
ATOM 7079 N N . GLU A 1 917 ? 66.754 4.555 -45.213 1.00 83.62 917 GLU A N 1
ATOM 7080 C CA . GLU A 1 917 ? 66.338 5.919 -45.560 1.00 83.62 917 GLU A CA 1
ATOM 7081 C C . GLU A 1 917 ? 66.359 6.204 -47.070 1.00 83.62 917 GLU A C 1
ATOM 7083 O O . GLU A 1 917 ? 65.795 7.204 -47.513 1.00 83.62 917 GLU A O 1
ATOM 7088 N N . SER A 1 918 ? 67.001 5.339 -47.862 1.00 81.38 918 SER A N 1
ATOM 7089 C CA . SER A 1 918 ? 66.984 5.426 -49.325 1.00 81.38 918 SER A CA 1
ATOM 7090 C C . SER A 1 918 ? 65.624 5.056 -49.932 1.00 81.38 918 SER A C 1
ATOM 7092 O O . SER A 1 918 ? 65.293 5.551 -51.008 1.00 81.38 918 SER A O 1
ATOM 7094 N N . ILE A 1 919 ? 64.821 4.243 -49.231 1.00 81.88 919 ILE A N 1
ATOM 7095 C CA . ILE A 1 919 ? 63.526 3.732 -49.713 1.00 81.88 919 ILE A CA 1
ATOM 7096 C C . ILE A 1 919 ? 62.355 4.231 -48.865 1.00 81.88 919 ILE A C 1
ATOM 7098 O O . ILE A 1 919 ? 61.289 4.502 -49.410 1.00 81.88 919 ILE A O 1
ATOM 7102 N N . LEU A 1 920 ? 62.528 4.343 -47.546 1.00 86.62 920 LEU A N 1
ATOM 7103 C CA . LEU A 1 920 ? 61.453 4.697 -46.620 1.00 86.62 920 LEU A CA 1
ATOM 7104 C C . LEU A 1 920 ? 61.798 5.949 -45.821 1.00 86.62 920 LEU A C 1
ATOM 7106 O O . LEU A 1 920 ? 62.904 6.094 -45.302 1.00 86.62 920 LEU A O 1
ATOM 7110 N N . LYS A 1 921 ? 60.814 6.826 -45.650 1.00 88.44 921 LYS A N 1
ATOM 7111 C CA . LYS A 1 921 ? 60.869 7.989 -44.767 1.00 88.44 921 LYS A CA 1
ATOM 7112 C C . LYS A 1 921 ? 59.951 7.789 -43.570 1.00 88.44 921 LYS A C 1
ATOM 7114 O O . LYS A 1 921 ? 58.979 7.035 -43.596 1.00 88.44 921 LYS A O 1
ATOM 7119 N N . GLN A 1 922 ? 60.268 8.486 -42.483 1.00 87.00 922 GLN A N 1
ATOM 7120 C CA . GLN A 1 922 ? 59.397 8.513 -41.316 1.00 87.00 922 GLN A CA 1
ATOM 7121 C C . GLN A 1 922 ? 58.027 9.083 -41.708 1.00 87.00 922 GLN A C 1
ATOM 7123 O O . GLN A 1 922 ? 57.945 10.169 -42.278 1.00 87.00 922 GLN A O 1
ATOM 7128 N N . GLY A 1 923 ? 56.960 8.358 -41.377 1.00 83.06 923 GLY A N 1
ATOM 7129 C CA . GLY A 1 923 ? 55.589 8.701 -41.737 1.00 83.06 923 GLY A CA 1
ATOM 7130 C C . GLY A 1 923 ? 55.044 8.006 -42.987 1.00 83.06 923 GLY A C 1
ATOM 7131 O O . GLY A 1 923 ? 53.827 8.056 -43.163 1.00 83.06 923 GLY A O 1
ATOM 7132 N N . ASP A 1 924 ? 55.879 7.334 -43.788 1.00 87.69 924 ASP A N 1
ATOM 7133 C CA . ASP A 1 924 ? 55.433 6.609 -44.986 1.00 87.69 924 ASP A CA 1
ATOM 7134 C C . ASP A 1 924 ? 54.478 5.464 -44.633 1.00 87.69 924 ASP A C 1
ATOM 7136 O O . ASP A 1 924 ? 54.643 4.797 -43.606 1.00 87.69 924 ASP A O 1
ATOM 7140 N N . THR A 1 925 ? 53.496 5.228 -45.504 1.00 87.31 925 THR A N 1
ATOM 7141 C CA . THR A 1 925 ? 52.481 4.174 -45.365 1.00 87.31 925 THR A CA 1
ATOM 7142 C C . THR A 1 925 ? 52.555 3.181 -46.520 1.00 87.31 925 THR A C 1
ATOM 7144 O O . THR A 1 925 ? 52.614 3.605 -47.673 1.00 87.31 925 THR A O 1
ATOM 7147 N N . PHE A 1 926 ? 52.540 1.878 -46.232 1.00 89.56 926 PHE A N 1
ATOM 7148 C CA . PHE A 1 926 ? 52.618 0.809 -47.239 1.00 89.56 926 PHE A CA 1
ATOM 7149 C C . PHE A 1 926 ? 52.032 -0.515 -46.713 1.00 89.56 926 PHE A C 1
ATOM 7151 O O . PHE A 1 926 ? 51.711 -0.610 -45.528 1.00 89.56 926 PHE A O 1
ATOM 7158 N N . LYS A 1 927 ? 51.902 -1.543 -47.566 1.00 87.62 927 LYS A N 1
ATOM 7159 C CA . LYS A 1 927 ? 51.419 -2.878 -47.163 1.00 87.62 927 LYS A CA 1
ATOM 7160 C C . LYS A 1 927 ? 52.581 -3.799 -46.801 1.00 87.62 927 LYS A C 1
ATOM 7162 O O . LYS A 1 927 ? 53.571 -3.869 -47.527 1.00 87.62 927 LYS A O 1
ATOM 7167 N N . ALA A 1 928 ? 52.474 -4.517 -45.688 1.00 86.94 928 ALA A N 1
ATOM 7168 C CA . ALA A 1 928 ? 53.507 -5.438 -45.222 1.00 86.94 928 ALA A CA 1
ATOM 7169 C C . ALA A 1 928 ? 52.919 -6.772 -44.755 1.00 86.94 928 ALA A C 1
ATOM 7171 O O . ALA A 1 928 ? 51.869 -6.815 -44.120 1.00 86.94 928 ALA A O 1
ATOM 7172 N N . LEU A 1 929 ? 53.630 -7.860 -45.035 1.00 87.62 929 LEU A N 1
ATOM 7173 C CA . LEU A 1 929 ? 53.276 -9.212 -44.618 1.00 87.62 929 LEU A CA 1
ATOM 7174 C C . LEU A 1 929 ? 53.806 -9.496 -43.211 1.00 87.62 929 LEU A C 1
ATOM 7176 O O . LEU A 1 929 ? 54.986 -9.260 -42.944 1.00 87.62 929 LEU A O 1
ATOM 7180 N N . VAL A 1 930 ? 52.985 -10.073 -42.333 1.00 86.00 930 VAL A N 1
ATOM 7181 C CA . VAL A 1 930 ? 53.448 -10.641 -41.059 1.00 86.00 930 VAL A CA 1
ATOM 7182 C C . VAL A 1 930 ? 54.183 -11.951 -41.332 1.00 86.00 930 VAL A C 1
ATOM 7184 O O . VAL A 1 930 ? 53.565 -12.960 -41.652 1.00 86.00 930 VAL A O 1
ATOM 7187 N N . ILE A 1 931 ? 55.508 -11.950 -41.210 1.00 85.50 931 ILE A N 1
ATOM 7188 C CA . ILE A 1 931 ? 56.338 -13.119 -41.542 1.00 85.50 931 ILE A CA 1
ATOM 7189 C C . ILE A 1 931 ? 56.567 -14.059 -40.358 1.00 85.50 931 ILE A C 1
ATOM 7191 O O . ILE A 1 931 ? 56.711 -15.261 -40.567 1.00 85.50 931 ILE A O 1
ATOM 7195 N N . ASP A 1 932 ? 56.642 -13.530 -39.135 1.00 83.19 932 ASP A N 1
ATOM 7196 C CA . ASP A 1 932 ? 56.986 -14.283 -37.920 1.00 83.19 932 ASP A CA 1
ATOM 7197 C C . ASP A 1 932 ? 56.712 -13.431 -36.660 1.00 83.19 932 ASP A C 1
ATOM 7199 O O . ASP A 1 932 ? 56.464 -12.229 -36.766 1.00 83.19 932 ASP A O 1
ATOM 7203 N N . PHE A 1 933 ? 56.821 -14.009 -35.462 1.00 79.81 933 PHE A N 1
ATOM 7204 C CA . PHE A 1 933 ? 56.698 -13.305 -34.179 1.00 79.81 933 PHE A CA 1
ATOM 7205 C C . PHE A 1 933 ? 57.971 -13.451 -33.327 1.00 79.81 933 PHE A C 1
ATOM 7207 O O . PHE A 1 933 ? 58.503 -14.542 -33.139 1.00 79.81 933 PHE A O 1
ATOM 7214 N N . GLU A 1 934 ? 58.481 -12.350 -32.762 1.00 75.69 934 GLU A N 1
ATOM 7215 C CA . GLU A 1 934 ? 59.607 -12.408 -31.814 1.00 75.69 934 GLU A CA 1
ATOM 7216 C C . GLU A 1 934 ? 59.206 -13.029 -30.463 1.00 75.69 934 GLU A C 1
ATOM 7218 O O . GLU A 1 934 ? 58.037 -13.023 -30.070 1.00 75.69 934 GLU A O 1
ATOM 7223 N N . LYS A 1 935 ? 60.199 -13.504 -29.688 1.00 53.75 935 LYS A N 1
ATOM 7224 C CA . LYS A 1 935 ? 60.013 -13.915 -28.283 1.00 53.75 935 LYS A CA 1
ATOM 7225 C C . LYS A 1 935 ? 59.485 -12.726 -27.468 1.00 53.75 935 LYS A C 1
ATOM 7227 O O . LYS A 1 935 ? 60.257 -11.862 -27.064 1.00 53.75 935 LYS A O 1
ATOM 7232 N N . GLY A 1 936 ? 58.170 -12.693 -27.250 1.00 56.06 936 GLY A N 1
ATOM 7233 C CA . GLY A 1 936 ? 57.448 -11.568 -26.643 1.00 56.06 936 GLY A CA 1
ATOM 7234 C C . GLY A 1 936 ? 56.234 -11.076 -27.445 1.00 56.06 936 GLY A C 1
ATOM 7235 O O . GLY A 1 936 ? 55.553 -10.173 -26.973 1.00 56.06 936 GLY A O 1
ATOM 7236 N N . GLY A 1 937 ? 55.952 -11.652 -28.623 1.00 65.38 937 GLY A N 1
ATOM 7237 C CA . GLY A 1 937 ? 54.723 -11.402 -29.391 1.00 65.38 937 GLY A CA 1
ATOM 7238 C C . GLY A 1 937 ? 54.755 -10.175 -30.311 1.00 65.38 937 GLY A C 1
ATOM 7239 O O . GLY A 1 937 ? 53.720 -9.792 -30.845 1.00 65.38 937 GLY A O 1
ATOM 7240 N N . CYS A 1 938 ? 55.918 -9.544 -30.517 1.00 76.69 938 CYS A N 1
ATOM 7241 C CA . CYS A 1 938 ? 56.058 -8.447 -31.481 1.00 76.69 938 CYS A CA 1
ATOM 7242 C C . CYS A 1 938 ? 56.165 -9.018 -32.911 1.00 76.69 938 CYS A C 1
ATOM 7244 O O . CYS A 1 938 ? 57.069 -9.826 -33.154 1.00 76.69 938 CYS A O 1
ATOM 7246 N N . PRO A 1 939 ? 55.276 -8.637 -33.849 1.00 83.81 939 PRO A N 1
ATOM 7247 C CA . PRO A 1 939 ? 55.297 -9.174 -35.204 1.00 83.81 939 PRO A CA 1
ATOM 7248 C C . PRO A 1 939 ? 56.477 -8.630 -36.006 1.00 83.81 939 PRO A C 1
ATOM 7250 O O . PRO A 1 939 ? 56.761 -7.425 -36.011 1.00 83.81 939 PRO A O 1
ATOM 7253 N N . LYS A 1 940 ? 57.136 -9.541 -36.722 1.00 86.50 940 LYS A N 1
ATOM 7254 C CA . LYS A 1 940 ? 58.092 -9.228 -37.776 1.00 86.50 940 LYS A CA 1
ATOM 7255 C C . LYS A 1 940 ? 57.344 -9.044 -39.084 1.00 86.50 940 LYS A C 1
ATOM 7257 O O . LYS A 1 940 ? 56.541 -9.890 -39.473 1.00 86.50 940 LYS A O 1
ATOM 7262 N N . LEU A 1 941 ? 57.633 -7.943 -39.756 1.00 88.88 941 LEU A N 1
ATOM 7263 C CA . LEU A 1 941 ? 56.942 -7.510 -40.961 1.00 88.88 941 LEU A CA 1
ATOM 7264 C C . LEU A 1 941 ? 57.894 -7.520 -42.156 1.00 88.88 941 LEU A C 1
ATOM 7266 O O . LEU A 1 941 ? 59.099 -7.315 -41.994 1.00 88.88 941 LEU A O 1
ATOM 7270 N N . SER A 1 942 ? 57.345 -7.736 -43.349 1.00 87.69 942 SER A N 1
ATOM 7271 C CA . SER A 1 942 ? 58.085 -7.697 -44.606 1.00 87.69 942 SER A CA 1
ATOM 7272 C C . SER A 1 942 ? 57.342 -6.904 -45.668 1.00 87.69 942 SER A C 1
ATOM 7274 O O . SER A 1 942 ? 56.214 -7.237 -46.023 1.00 87.69 942 SER A O 1
ATOM 7276 N N . ARG A 1 943 ? 57.988 -5.856 -46.185 1.00 89.44 943 ARG A N 1
ATOM 7277 C CA . ARG A 1 943 ? 57.491 -5.059 -47.313 1.00 89.44 943 ARG A CA 1
ATOM 7278 C C . ARG A 1 943 ? 57.797 -5.740 -48.642 1.00 89.44 943 ARG A C 1
ATOM 7280 O O . ARG A 1 943 ? 56.985 -5.704 -49.554 1.00 89.44 943 ARG A O 1
ATOM 7287 N N . ARG A 1 944 ? 58.963 -6.385 -48.748 1.00 84.88 944 ARG A N 1
ATOM 7288 C CA . ARG A 1 944 ? 59.439 -6.994 -50.002 1.00 84.88 944 ARG A CA 1
ATOM 7289 C C . ARG A 1 944 ? 58.617 -8.198 -50.473 1.00 84.88 944 ARG A C 1
ATOM 7291 O O . ARG A 1 944 ? 58.696 -8.559 -51.642 1.00 84.88 944 ARG A O 1
ATOM 7298 N N . ARG A 1 945 ? 57.863 -8.817 -49.556 1.00 83.56 945 ARG A N 1
ATOM 7299 C CA . ARG A 1 945 ? 56.989 -9.973 -49.816 1.00 83.56 945 ARG A CA 1
ATOM 7300 C C . ARG A 1 945 ? 55.546 -9.590 -50.157 1.00 83.56 945 ARG A C 1
ATOM 7302 O O . ARG A 1 945 ? 54.657 -10.437 -50.128 1.00 83.56 945 ARG A O 1
ATOM 7309 N N . VAL A 1 946 ? 55.302 -8.306 -50.401 1.00 82.75 946 VAL A N 1
ATOM 7310 C CA . VAL A 1 946 ? 53.993 -7.778 -50.778 1.00 82.75 946 VAL A CA 1
ATOM 7311 C C . VAL A 1 946 ? 54.181 -6.889 -51.990 1.00 82.75 946 VAL A C 1
ATOM 7313 O O . VAL A 1 946 ? 54.982 -5.949 -51.957 1.00 82.75 946 VAL A O 1
ATOM 7316 N N . ASP A 1 947 ? 53.436 -7.180 -53.047 1.00 81.88 947 ASP A N 1
ATOM 7317 C CA . ASP A 1 947 ? 53.334 -6.279 -54.183 1.00 81.88 947 ASP A CA 1
ATOM 7318 C C . ASP A 1 947 ? 52.584 -5.017 -53.732 1.00 81.88 947 ASP A C 1
ATOM 7320 O O . ASP A 1 947 ? 51.471 -5.075 -53.212 1.00 81.88 947 ASP A O 1
ATOM 7324 N N . GLN A 1 948 ? 53.229 -3.861 -53.869 1.00 82.00 948 GLN A N 1
ATOM 7325 C CA . GLN A 1 948 ? 52.695 -2.597 -53.365 1.00 82.00 948 GLN A CA 1
ATOM 7326 C C . GLN A 1 948 ? 51.628 -1.987 -54.284 1.00 82.00 948 GLN A C 1
ATOM 7328 O O . GLN A 1 948 ? 50.925 -1.078 -53.847 1.00 82.00 948 GLN A O 1
ATOM 7333 N N . GLU A 1 949 ? 51.489 -2.472 -55.522 1.00 74.50 949 GLU A N 1
ATOM 7334 C CA . GLU A 1 949 ? 50.445 -2.041 -56.457 1.00 74.50 949 GLU A CA 1
ATOM 7335 C C . GLU A 1 949 ? 49.175 -2.886 -56.311 1.00 74.50 949 GLU A C 1
ATOM 7337 O O . GLU A 1 949 ? 48.071 -2.340 -56.285 1.00 74.50 949 GLU A O 1
ATOM 7342 N N . THR A 1 950 ? 49.319 -4.207 -56.172 1.00 75.44 950 THR A N 1
ATOM 7343 C CA . THR A 1 950 ? 48.182 -5.144 -56.080 1.00 75.44 950 THR A CA 1
ATOM 7344 C C . THR A 1 950 ? 47.785 -5.476 -54.639 1.00 75.44 950 THR A C 1
ATOM 7346 O O . THR A 1 950 ? 46.632 -5.809 -54.373 1.00 75.44 950 THR A O 1
ATOM 7349 N N . GLY A 1 951 ? 48.707 -5.339 -53.683 1.00 74.94 951 GLY A N 1
ATOM 7350 C CA . GLY A 1 951 ? 48.497 -5.684 -52.277 1.00 74.94 951 GLY A CA 1
ATOM 7351 C C . GLY A 1 951 ? 48.505 -7.186 -51.989 1.00 74.94 951 GLY A C 1
ATOM 7352 O O . GLY A 1 951 ? 48.168 -7.576 -50.870 1.00 74.94 951 GLY A O 1
ATOM 7353 N N . GLU A 1 952 ? 48.879 -8.015 -52.965 1.00 78.06 952 GLU A N 1
ATOM 7354 C CA . GLU A 1 952 ? 48.929 -9.472 -52.845 1.00 78.06 952 GLU A CA 1
ATOM 7355 C C . GLU A 1 952 ? 50.305 -9.970 -52.372 1.00 78.06 952 GLU A C 1
ATOM 7357 O O . GLU A 1 952 ? 51.323 -9.269 -52.439 1.00 78.06 952 GLU A O 1
ATOM 7362 N N . PHE A 1 953 ? 50.332 -11.203 -51.858 1.00 76.31 953 PHE A N 1
ATOM 7363 C CA . PHE A 1 953 ? 51.574 -11.864 -51.467 1.00 76.31 953 PHE A CA 1
ATOM 7364 C C . PHE A 1 953 ? 52.462 -12.078 -52.695 1.00 76.31 953 PHE A C 1
ATOM 7366 O O . PHE A 1 953 ? 52.041 -12.663 -53.690 1.00 76.31 953 PHE A O 1
ATOM 7373 N N . PHE A 1 954 ? 53.709 -11.634 -52.591 1.00 72.38 954 PHE A N 1
ATOM 7374 C CA . PHE A 1 954 ? 54.699 -11.714 -53.653 1.00 72.38 954 PHE A CA 1
ATOM 7375 C C . PHE A 1 954 ? 55.928 -12.475 -53.152 1.00 72.38 954 PHE A C 1
ATOM 7377 O O . PHE A 1 954 ? 56.638 -12.011 -52.259 1.00 72.38 954 PHE A O 1
ATOM 7384 N N . GLU A 1 955 ? 56.207 -13.641 -53.729 1.00 60.12 955 GLU A N 1
ATOM 7385 C CA . GLU A 1 955 ? 57.401 -14.433 -53.417 1.00 60.12 955 GLU A CA 1
ATOM 7386 C C . GLU A 1 955 ? 58.462 -14.209 -54.506 1.00 60.12 955 GLU A C 1
ATOM 7388 O O . GLU A 1 955 ? 58.563 -14.956 -55.475 1.00 60.12 955 GLU A O 1
ATOM 7393 N N . GLY A 1 956 ? 59.221 -13.116 -54.392 1.00 57.91 956 GLY A N 1
ATOM 7394 C CA . GLY A 1 956 ? 60.367 -12.848 -55.268 1.00 57.91 956 GLY A CA 1
ATOM 7395 C C . GLY A 1 956 ? 61.602 -13.667 -54.873 1.00 57.91 956 GLY A C 1
ATOM 7396 O O . GLY A 1 956 ? 61.847 -13.881 -53.684 1.00 57.91 956 GLY A O 1
ATOM 7397 N N . GLU A 1 957 ? 62.399 -14.108 -55.855 1.00 51.41 957 GLU A N 1
ATOM 7398 C CA . GLU A 1 957 ? 63.658 -14.832 -55.620 1.00 51.41 957 GLU A CA 1
ATOM 7399 C C . GLU A 1 957 ? 64.638 -14.014 -54.753 1.00 51.41 957 GLU A C 1
ATOM 7401 O O . GLU A 1 957 ? 64.848 -12.817 -54.960 1.00 51.41 957 GLU A O 1
ATOM 7406 N N . LEU A 1 958 ? 65.250 -14.672 -53.761 1.00 49.34 958 LEU A N 1
ATOM 7407 C CA . LEU A 1 958 ? 66.241 -14.074 -52.863 1.00 49.34 958 LEU A CA 1
ATOM 7408 C C . LEU A 1 958 ? 67.485 -13.630 -53.651 1.00 49.34 958 LEU A C 1
ATOM 7410 O O . LEU A 1 958 ? 68.118 -14.445 -54.318 1.00 49.34 958 LEU A O 1
ATOM 7414 N N . TYR A 1 959 ? 67.898 -12.370 -53.497 1.00 47.06 959 TYR A N 1
ATOM 7415 C CA . TYR A 1 959 ? 69.217 -11.906 -53.936 1.00 47.06 959 TYR A CA 1
ATOM 7416 C C . TYR A 1 959 ? 70.318 -12.704 -53.207 1.00 47.06 959 TYR A C 1
ATOM 7418 O O . TYR A 1 959 ? 70.548 -12.509 -52.012 1.00 47.06 959 TYR A O 1
ATOM 7426 N N . ASN A 1 960 ? 70.977 -13.627 -53.914 1.00 41.66 960 ASN A N 1
ATOM 7427 C CA . ASN A 1 960 ? 72.157 -14.353 -53.441 1.00 41.66 960 ASN A CA 1
ATOM 7428 C C . ASN A 1 960 ? 73.423 -13.632 -53.928 1.00 41.66 960 ASN A C 1
ATOM 7430 O O . ASN A 1 960 ? 73.650 -13.525 -55.131 1.00 41.66 960 ASN A O 1
ATOM 7434 N N . GLU A 1 961 ? 74.281 -13.179 -53.010 1.00 39.59 961 GLU A N 1
ATOM 7435 C CA . GLU A 1 961 ? 75.634 -12.732 -53.363 1.00 39.59 961 GLU A CA 1
ATOM 7436 C C . GLU A 1 961 ? 76.485 -13.926 -53.833 1.00 39.59 961 GLU A C 1
ATOM 7438 O O . GLU A 1 961 ? 76.845 -14.807 -53.046 1.00 39.59 961 GLU A O 1
ATOM 7443 N N . GLU A 1 962 ? 76.853 -13.946 -55.115 1.00 35.88 962 GLU A N 1
ATOM 7444 C CA . GLU A 1 962 ? 77.893 -14.838 -55.631 1.00 35.88 962 GLU A CA 1
ATOM 7445 C C . GLU A 1 962 ? 79.259 -14.471 -55.023 1.00 35.88 962 GLU A C 1
ATOM 7447 O O . GLU A 1 962 ? 79.852 -13.431 -55.326 1.00 35.88 962 GLU A O 1
ATOM 7452 N N . ARG A 1 963 ? 79.806 -15.360 -54.184 1.00 40.47 963 ARG A N 1
ATOM 7453 C CA . ARG A 1 963 ? 81.219 -15.322 -53.782 1.00 40.47 963 ARG A CA 1
ATOM 7454 C C . ARG A 1 963 ? 82.103 -15.574 -55.007 1.00 40.47 963 ARG A C 1
ATOM 7456 O O . ARG A 1 963 ? 82.078 -16.667 -55.561 1.00 40.47 963 ARG A O 1
ATOM 7463 N N . LYS A 1 964 ? 82.927 -14.593 -55.387 1.00 36.12 964 LYS A N 1
ATOM 7464 C CA . LYS A 1 964 ? 83.995 -14.769 -56.383 1.00 36.12 964 LYS A CA 1
ATOM 7465 C C . LYS A 1 964 ? 85.295 -15.225 -55.722 1.00 36.12 964 LYS A C 1
ATOM 7467 O O . LYS A 1 964 ? 85.902 -14.481 -54.953 1.00 36.12 964 LYS A O 1
ATOM 7472 N N . ASP A 1 965 ? 85.712 -16.436 -56.077 1.00 35.81 965 ASP A N 1
ATOM 7473 C CA . ASP A 1 965 ? 87.054 -16.974 -55.866 1.00 35.81 965 ASP A CA 1
ATOM 7474 C C . ASP A 1 965 ? 88.109 -16.138 -56.618 1.00 35.81 965 ASP A C 1
ATOM 7476 O O . ASP A 1 965 ? 87.913 -15.740 -57.769 1.00 35.81 965 ASP A O 1
ATOM 7480 N N . GLY A 1 966 ? 89.236 -15.859 -55.956 1.00 34.34 966 GLY A N 1
ATOM 7481 C CA . GLY A 1 966 ? 90.383 -15.144 -56.527 1.00 34.34 966 GLY A CA 1
ATOM 7482 C C . GLY A 1 966 ? 91.381 -16.071 -57.241 1.00 34.34 966 GLY A C 1
ATOM 7483 O O . GLY A 1 966 ? 91.398 -17.274 -56.974 1.00 34.34 966 GLY A O 1
ATOM 7484 N N . PRO A 1 967 ? 92.253 -15.544 -58.126 1.00 41.47 967 PRO A N 1
ATOM 7485 C CA . PRO A 1 967 ? 93.278 -16.345 -58.779 1.00 41.47 967 PRO A CA 1
ATOM 7486 C C . PRO A 1 967 ? 94.601 -16.365 -57.996 1.00 41.47 967 PRO A C 1
ATOM 7488 O O . PRO A 1 967 ? 95.049 -15.361 -57.443 1.00 41.47 967 PRO A O 1
ATOM 7491 N N . ASN A 1 968 ? 95.217 -17.549 -57.999 1.00 35.19 968 ASN A N 1
ATOM 7492 C CA . ASN A 1 968 ? 96.561 -17.861 -57.517 1.00 35.19 968 ASN A CA 1
ATOM 7493 C C . ASN A 1 968 ? 97.651 -17.048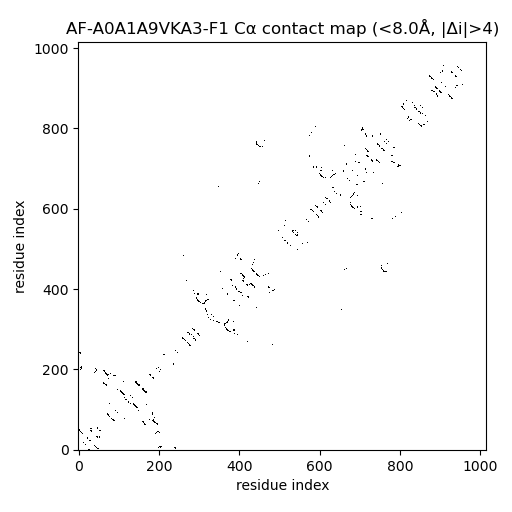 -58.227 1.00 35.19 968 ASN A C 1
ATOM 7495 O O . ASN A 1 968 ? 97.660 -16.998 -59.455 1.00 35.19 968 ASN A O 1
ATOM 7499 N N . ASP A 1 969 ? 98.669 -16.633 -57.468 1.00 32.03 969 ASP A N 1
ATOM 7500 C CA . ASP A 1 969 ? 100.052 -16.784 -57.919 1.00 32.03 969 ASP A CA 1
ATOM 7501 C C . ASP A 1 969 ? 100.995 -17.113 -56.747 1.00 32.03 969 ASP A C 1
ATOM 7503 O O . ASP A 1 969 ? 100.737 -16.767 -55.593 1.00 32.03 969 ASP A O 1
ATOM 7507 N N . ARG A 1 970 ? 102.026 -17.901 -57.054 1.00 35.44 970 ARG A N 1
ATOM 7508 C CA . ARG A 1 970 ? 102.787 -18.769 -56.141 1.00 35.44 970 ARG A CA 1
ATOM 7509 C C . ARG A 1 970 ? 104.082 -18.162 -55.560 1.00 35.44 970 ARG A C 1
ATOM 7511 O O . ARG A 1 970 ? 104.763 -17.375 -56.201 1.00 35.44 970 ARG A O 1
ATOM 7518 N N . ASP A 1 971 ? 104.449 -18.750 -54.413 1.00 33.03 971 ASP A N 1
ATOM 7519 C CA . ASP A 1 971 ? 105.790 -19.124 -53.912 1.00 33.03 971 ASP A CA 1
ATOM 7520 C C . ASP A 1 971 ? 106.604 -18.249 -52.916 1.00 33.03 971 ASP A C 1
ATOM 7522 O O . ASP A 1 971 ? 107.131 -17.186 -53.223 1.00 33.03 971 ASP A O 1
ATOM 7526 N N . ASN A 1 972 ? 106.846 -18.913 -51.764 1.00 29.89 972 ASN A N 1
ATOM 7527 C CA . ASN A 1 972 ? 108.048 -18.990 -50.906 1.00 29.89 972 ASN A CA 1
ATOM 7528 C C . ASN A 1 972 ? 108.388 -17.885 -49.874 1.00 29.89 972 ASN A C 1
ATOM 7530 O O . ASN A 1 972 ? 108.921 -16.841 -50.222 1.00 29.89 972 ASN A O 1
ATOM 7534 N N . TYR A 1 973 ? 108.284 -18.201 -48.566 1.00 29.69 973 TYR A N 1
ATOM 7535 C CA . TYR A 1 973 ? 109.405 -18.693 -47.720 1.00 29.69 973 TYR A CA 1
ATOM 7536 C C . TYR A 1 973 ? 108.995 -18.902 -46.233 1.00 29.69 973 TYR A C 1
ATOM 7538 O O . TYR A 1 973 ? 108.425 -18.024 -45.601 1.00 29.69 973 TYR A O 1
ATOM 7546 N N . TYR A 1 974 ? 109.337 -20.087 -45.706 1.00 31.56 974 TYR A N 1
ATOM 7547 C CA . TYR A 1 974 ? 109.671 -20.505 -44.324 1.00 31.56 974 TYR A CA 1
ATOM 7548 C C . TYR A 1 974 ? 109.213 -19.734 -43.059 1.00 31.56 974 TYR A C 1
ATOM 7550 O O . TYR A 1 974 ? 109.560 -18.578 -42.853 1.00 31.56 974 TYR A O 1
ATOM 7558 N N . ASN A 1 975 ? 108.692 -20.532 -42.107 1.00 29.73 975 ASN A N 1
ATOM 7559 C CA . ASN A 1 975 ? 109.183 -20.805 -40.731 1.00 29.73 975 ASN A CA 1
ATOM 7560 C C . ASN A 1 975 ? 108.127 -20.701 -39.609 1.00 29.73 975 ASN A C 1
ATOM 7562 O O . ASN A 1 975 ? 107.586 -19.634 -39.364 1.00 29.73 975 ASN A O 1
ATOM 7566 N N . ASN A 1 976 ? 107.949 -21.837 -38.904 1.00 29.97 976 ASN A N 1
ATOM 7567 C CA . ASN A 1 976 ? 107.978 -22.037 -37.440 1.00 29.97 976 ASN A CA 1
ATOM 7568 C C . ASN A 1 976 ? 107.265 -21.018 -36.514 1.00 29.97 976 ASN A C 1
ATOM 7570 O O . ASN A 1 976 ? 107.448 -19.822 -36.629 1.00 29.97 976 ASN A O 1
ATOM 7574 N N . SER A 1 977 ? 106.594 -21.356 -35.410 1.00 31.28 977 SER A N 1
ATOM 7575 C CA . SER A 1 977 ? 106.355 -22.591 -34.651 1.00 31.28 977 SER A CA 1
ATOM 7576 C C . SER A 1 977 ? 105.815 -22.170 -33.264 1.00 31.28 977 SER A C 1
ATOM 7578 O O . SER A 1 977 ? 106.182 -21.090 -32.811 1.00 31.28 977 SER A O 1
ATOM 7580 N N . PHE A 1 978 ? 105.113 -23.073 -32.553 1.00 31.44 978 PHE A N 1
ATOM 7581 C CA . PHE A 1 978 ? 104.989 -23.128 -31.072 1.00 31.44 978 PHE A CA 1
ATOM 7582 C C . PHE A 1 978 ? 104.185 -21.998 -30.365 1.00 31.44 978 PHE A C 1
ATOM 7584 O O . PHE A 1 978 ? 104.215 -20.854 -30.772 1.00 31.44 978 PHE A O 1
ATOM 7591 N N . ASN A 1 979 ? 103.460 -22.172 -29.250 1.00 31.97 979 ASN A N 1
ATOM 7592 C CA . ASN A 1 979 ? 103.077 -23.292 -28.380 1.00 31.97 979 ASN A CA 1
ATOM 7593 C C . ASN A 1 979 ? 101.984 -22.785 -27.395 1.00 31.97 979 ASN A C 1
ATOM 7595 O O . ASN A 1 979 ? 101.988 -21.606 -27.065 1.00 31.97 979 ASN A O 1
ATOM 7599 N N . ARG A 1 980 ? 101.152 -23.707 -26.869 1.00 32.41 980 ARG A N 1
ATOM 7600 C CA . ARG A 1 980 ? 100.715 -23.897 -25.449 1.00 32.41 980 ARG A CA 1
ATOM 7601 C C . ARG A 1 980 ? 100.582 -22.665 -24.515 1.00 32.41 980 ARG A C 1
ATOM 7603 O O . ARG A 1 980 ? 101.540 -21.934 -24.340 1.00 32.41 980 ARG A O 1
ATOM 7610 N N . LYS A 1 981 ? 99.549 -22.486 -23.675 1.00 32.38 981 LYS A N 1
ATOM 7611 C CA . LYS A 1 981 ? 98.838 -23.405 -22.745 1.00 32.38 981 LYS A CA 1
ATOM 7612 C C . LYS A 1 981 ? 97.703 -22.613 -22.014 1.00 32.38 981 LYS A C 1
ATOM 7614 O O . LYS A 1 981 ? 97.677 -21.392 -22.129 1.00 32.38 981 LYS A O 1
ATOM 7619 N N . PRO A 1 982 ? 96.827 -23.268 -21.219 1.00 62.66 982 PRO A N 1
ATOM 7620 C CA . PRO A 1 982 ? 95.646 -22.684 -20.561 1.00 62.66 982 PRO A CA 1
ATOM 7621 C C . PRO A 1 982 ? 95.766 -22.539 -19.022 1.00 62.66 982 PRO A C 1
ATOM 7623 O O . PRO A 1 982 ? 96.598 -23.205 -18.405 1.00 62.66 982 PRO A O 1
ATOM 7626 N N . GLY A 1 983 ? 94.852 -21.777 -18.396 1.00 29.42 983 GLY A N 1
ATOM 7627 C CA . GLY A 1 983 ? 94.448 -21.966 -16.988 1.00 29.42 983 GLY A CA 1
ATOM 7628 C C . GLY A 1 983 ? 94.182 -20.705 -16.140 1.00 29.42 983 GLY A C 1
ATOM 7629 O O . GLY A 1 983 ? 94.945 -19.752 -16.198 1.00 29.42 983 GLY A O 1
ATOM 7630 N N . GLY A 1 984 ? 93.165 -20.780 -15.262 1.00 29.36 984 GLY A N 1
ATOM 7631 C CA . GLY A 1 984 ? 93.297 -20.363 -13.850 1.00 29.36 984 GLY A CA 1
ATOM 7632 C C . GLY A 1 984 ? 92.639 -19.062 -13.339 1.00 29.36 984 GLY A C 1
ATOM 7633 O O . GLY A 1 984 ? 93.179 -17.983 -13.507 1.00 29.36 984 GLY A O 1
ATOM 7634 N N . SER A 1 985 ? 91.522 -19.241 -12.616 1.00 33.41 985 SER A N 1
ATOM 7635 C CA . SER A 1 985 ? 91.000 -18.594 -11.380 1.00 33.41 985 SER A CA 1
ATOM 7636 C C . SER A 1 985 ? 91.642 -17.330 -10.742 1.00 33.41 985 SER A C 1
ATOM 7638 O O . SER A 1 985 ? 92.858 -17.246 -10.627 1.00 33.41 985 SER A O 1
ATOM 7640 N N . TYR A 1 986 ? 90.763 -16.511 -10.115 1.00 33.69 986 TYR A N 1
ATOM 7641 C CA . TYR A 1 986 ? 90.831 -15.850 -8.778 1.00 33.69 986 TYR A CA 1
ATOM 7642 C C . TYR A 1 986 ? 90.672 -14.304 -8.667 1.00 33.69 986 TYR A C 1
ATOM 7644 O O . TYR A 1 986 ? 91.317 -13.536 -9.362 1.00 33.69 986 TYR A O 1
ATOM 7652 N N . HIS A 1 987 ? 89.911 -13.916 -7.616 1.00 32.47 987 HIS A N 1
ATOM 7653 C CA . HIS A 1 987 ? 90.016 -12.731 -6.717 1.00 32.47 987 HIS A CA 1
ATOM 7654 C C . HIS A 1 987 ? 89.048 -11.513 -6.813 1.00 32.47 987 HIS A C 1
ATOM 7656 O O . HIS A 1 987 ? 89.256 -10.550 -7.532 1.00 32.47 987 HIS A O 1
ATOM 7662 N N . LYS A 1 988 ? 88.018 -11.564 -5.943 1.00 32.00 988 LYS A N 1
ATOM 7663 C CA . LYS A 1 988 ? 87.588 -10.643 -4.849 1.00 32.00 988 LYS A CA 1
ATOM 7664 C C . LYS A 1 988 ? 88.010 -9.143 -4.787 1.00 32.00 988 LYS A C 1
ATOM 7666 O O . LYS A 1 988 ? 89.196 -8.847 -4.713 1.00 32.00 988 LYS A O 1
ATOM 7671 N N . LYS A 1 989 ? 86.987 -8.346 -4.375 1.00 31.81 989 LYS A N 1
ATOM 7672 C CA . LYS A 1 989 ? 86.921 -7.168 -3.440 1.00 31.81 989 LYS A CA 1
ATOM 7673 C C . LYS A 1 989 ? 87.118 -5.735 -4.018 1.00 31.81 989 LYS A C 1
ATOM 7675 O O . LYS A 1 989 ? 87.823 -5.610 -5.005 1.00 31.81 989 LYS A O 1
ATOM 7680 N N . PRO A 1 990 ? 86.682 -4.639 -3.325 1.00 46.19 990 PRO A N 1
ATOM 7681 C CA . PRO A 1 990 ? 85.557 -4.465 -2.372 1.00 46.19 990 PRO A CA 1
ATOM 7682 C C . PRO A 1 990 ? 84.795 -3.089 -2.402 1.00 46.19 990 PRO A C 1
ATOM 7684 O O . PRO A 1 990 ? 85.226 -2.105 -2.983 1.00 46.19 990 PRO A O 1
ATOM 7687 N N . SER A 1 991 ? 83.678 -3.059 -1.654 1.00 33.19 991 SER A N 1
ATOM 7688 C CA . SER A 1 991 ? 82.939 -1.977 -0.940 1.00 33.19 991 SER A CA 1
ATOM 7689 C C . SER A 1 991 ? 83.516 -0.549 -0.749 1.00 33.19 991 SER A C 1
ATOM 7691 O O . SER A 1 991 ? 84.647 -0.436 -0.284 1.00 33.19 991 SER A O 1
ATOM 7693 N N . ARG A 1 992 ? 82.666 0.509 -0.778 1.00 34.66 992 ARG A N 1
ATOM 7694 C CA . ARG A 1 992 ? 82.029 1.199 0.395 1.00 34.66 992 ARG A CA 1
ATOM 7695 C C . ARG A 1 992 ? 81.311 2.551 0.043 1.00 34.66 992 ARG A C 1
ATOM 7697 O O . ARG A 1 992 ? 81.487 3.035 -1.065 1.00 34.66 992 ARG A O 1
ATOM 7704 N N . PRO A 1 993 ? 80.496 3.128 0.974 1.00 59.56 993 PRO A N 1
ATOM 7705 C CA . PRO A 1 993 ? 79.396 4.099 0.760 1.00 59.56 993 PRO A CA 1
ATOM 7706 C C . PRO A 1 993 ? 79.586 5.476 1.462 1.00 59.56 993 PRO A C 1
ATOM 7708 O O . PRO A 1 993 ? 80.586 5.648 2.156 1.00 59.56 993 PRO A O 1
ATOM 7711 N N . ARG A 1 994 ? 78.588 6.393 1.384 1.00 33.78 994 ARG A N 1
ATOM 7712 C CA . ARG A 1 994 ? 78.128 7.388 2.416 1.00 33.78 994 ARG A CA 1
ATOM 7713 C C . ARG A 1 994 ? 77.099 8.379 1.807 1.00 33.78 994 ARG A C 1
ATOM 7715 O O . ARG A 1 994 ? 77.331 8.856 0.710 1.00 33.78 994 ARG A O 1
ATOM 7722 N N . SER A 1 995 ? 75.867 8.525 2.321 1.00 33.50 995 SER A N 1
ATOM 7723 C CA . SER A 1 995 ? 75.355 9.322 3.472 1.00 33.50 995 SER A CA 1
ATOM 7724 C C . SER A 1 995 ? 75.238 10.842 3.242 1.00 33.50 995 SER A C 1
ATOM 7726 O O . SER A 1 995 ? 76.246 11.468 2.935 1.00 33.50 995 SER A O 1
ATOM 7728 N N . GLY A 1 996 ? 74.079 11.448 3.554 1.00 29.73 996 GLY A N 1
ATOM 7729 C CA . GLY A 1 996 ? 73.968 12.903 3.760 1.00 29.73 996 GLY A CA 1
ATOM 7730 C C . GLY A 1 996 ? 72.541 13.460 3.888 1.00 29.73 996 GLY A C 1
ATOM 7731 O O . GLY A 1 996 ? 71.801 13.489 2.919 1.00 29.73 996 GLY A O 1
ATOM 7732 N N . PHE A 1 997 ? 72.199 13.912 5.097 1.00 32.97 997 PHE A N 1
ATOM 7733 C CA . PHE A 1 997 ? 70.993 14.627 5.552 1.00 32.97 997 PHE A CA 1
ATOM 7734 C C . PHE A 1 997 ? 70.701 15.965 4.833 1.00 32.97 997 PHE A C 1
ATOM 7736 O O . PHE A 1 997 ? 71.634 16.667 4.462 1.00 32.97 997 PHE A O 1
ATOM 7743 N N . SER A 1 998 ? 69.438 16.425 4.831 1.00 32.06 998 SER A N 1
ATOM 7744 C CA . SER A 1 998 ? 68.986 17.645 5.553 1.00 32.06 998 SER A CA 1
ATOM 7745 C C . SER A 1 998 ? 67.519 18.004 5.236 1.00 32.06 998 SER A C 1
ATOM 7747 O O . SER A 1 998 ? 66.824 17.284 4.534 1.00 32.06 998 SER A O 1
ATOM 7749 N N . ASN A 1 999 ? 67.019 19.049 5.891 1.00 32.94 999 ASN A N 1
ATOM 7750 C CA . ASN A 1 999 ? 65.700 19.195 6.499 1.00 32.94 999 ASN A CA 1
ATOM 7751 C C . ASN A 1 999 ? 65.131 20.598 6.167 1.00 32.94 999 ASN A C 1
ATOM 7753 O O . ASN A 1 999 ? 65.922 21.509 5.941 1.00 32.94 999 ASN A O 1
ATOM 7757 N N . ARG A 1 1000 ? 63.805 20.779 6.318 1.00 34.97 1000 ARG A N 1
ATOM 7758 C CA . ARG A 1 1000 ? 63.018 22.045 6.416 1.00 34.97 1000 ARG A CA 1
ATOM 7759 C C . ARG A 1 1000 ? 62.699 22.851 5.138 1.00 34.97 1000 ARG A C 1
ATOM 7761 O O . ARG A 1 1000 ? 63.572 23.481 4.562 1.00 34.97 1000 ARG A O 1
ATOM 7768 N N . ASN A 1 1001 ? 61.398 23.051 4.875 1.00 33.75 1001 ASN A N 1
ATOM 7769 C CA . ASN A 1 1001 ? 60.742 24.341 5.158 1.00 33.75 1001 ASN A CA 1
ATOM 7770 C C . ASN A 1 1001 ? 59.199 24.279 5.130 1.00 33.75 1001 ASN A C 1
ATOM 7772 O O . ASN A 1 1001 ? 58.592 23.481 4.427 1.00 33.75 1001 ASN A O 1
ATOM 7776 N N . ARG A 1 1002 ? 58.606 25.138 5.966 1.00 36.03 1002 ARG A N 1
ATOM 7777 C CA . ARG A 1 1002 ? 57.174 25.409 6.208 1.00 36.03 1002 ARG A CA 1
ATOM 7778 C C . ARG A 1 1002 ? 56.733 26.612 5.341 1.00 36.03 1002 ARG A C 1
ATOM 7780 O O . ARG A 1 1002 ? 57.612 27.333 4.872 1.00 36.03 1002 ARG A O 1
ATOM 7787 N N . PRO A 1 1003 ? 55.425 26.922 5.228 1.00 43.28 1003 PRO A N 1
ATOM 7788 C CA . PRO A 1 1003 ? 54.895 27.992 6.091 1.00 43.28 1003 PRO A CA 1
ATOM 7789 C C . PRO A 1 1003 ? 53.485 27.743 6.670 1.00 43.28 1003 PRO A C 1
ATOM 7791 O O . PRO A 1 1003 ? 52.708 26.933 6.178 1.00 43.28 1003 PRO A O 1
ATOM 7794 N N . LYS A 1 1004 ? 53.197 28.472 7.759 1.00 39.19 1004 LYS A N 1
ATOM 7795 C CA . LYS A 1 1004 ? 51.889 28.715 8.400 1.00 39.19 1004 LYS A CA 1
ATOM 7796 C C . LYS A 1 1004 ? 51.524 30.193 8.192 1.00 39.19 1004 LYS A C 1
ATOM 7798 O O . LYS A 1 1004 ? 52.439 30.996 8.298 1.00 39.19 1004 LYS A O 1
ATOM 7803 N N . PHE A 1 1005 ? 50.234 30.508 8.057 1.00 32.66 1005 PHE A N 1
ATOM 7804 C CA . PHE A 1 1005 ? 49.463 31.667 8.580 1.00 32.66 1005 PHE A CA 1
ATOM 7805 C C . PHE A 1 1005 ? 48.003 31.434 8.116 1.00 32.66 1005 PHE A C 1
ATOM 7807 O O . PHE A 1 1005 ? 47.830 30.956 7.004 1.00 32.66 1005 PHE A O 1
ATOM 7814 N N . GLY A 1 1006 ? 46.905 31.661 8.841 1.00 30.31 1006 GLY A N 1
ATOM 7815 C CA . GLY A 1 1006 ? 46.601 32.207 10.165 1.00 30.31 1006 GLY A CA 1
ATOM 7816 C C . GLY A 1 1006 ? 45.060 32.253 10.320 1.00 30.31 1006 GLY A C 1
ATOM 7817 O O . GLY A 1 1006 ? 44.353 32.319 9.320 1.00 30.31 1006 GLY A O 1
ATOM 7818 N N . ASN A 1 1007 ? 44.570 32.153 11.560 1.00 33.34 1007 ASN A N 1
ATOM 7819 C CA . ASN A 1 1007 ? 43.158 32.168 11.984 1.00 33.34 1007 ASN A CA 1
ATOM 7820 C C . ASN A 1 1007 ? 42.486 33.554 11.848 1.00 33.34 1007 ASN A C 1
ATOM 7822 O O . ASN A 1 1007 ? 43.185 34.557 11.975 1.00 33.34 1007 ASN A O 1
ATOM 7826 N N . ASN A 1 1008 ? 41.145 33.604 11.744 1.00 31.66 1008 ASN A N 1
ATOM 7827 C CA . ASN A 1 1008 ? 40.266 34.095 12.831 1.00 31.66 1008 ASN A CA 1
ATOM 7828 C C . ASN A 1 1008 ? 38.754 34.032 12.508 1.00 31.66 1008 ASN A C 1
ATOM 7830 O O . ASN A 1 1008 ? 38.322 34.435 11.435 1.00 31.66 1008 ASN A O 1
ATOM 7834 N N . ASP A 1 1009 ? 38.011 33.542 13.508 1.00 35.00 1009 ASP A N 1
ATOM 7835 C CA . ASP A 1 1009 ? 36.693 33.942 14.033 1.00 35.00 1009 ASP A CA 1
ATOM 7836 C C . ASP A 1 1009 ? 35.522 34.314 13.106 1.00 35.00 1009 ASP A C 1
ATOM 7838 O O . ASP A 1 1009 ? 35.512 35.349 12.447 1.00 35.00 1009 ASP A O 1
ATOM 7842 N N . SER A 1 1010 ? 34.410 33.581 13.244 1.00 30.83 1010 SER A N 1
ATOM 7843 C CA . SER A 1 1010 ? 33.193 34.122 13.883 1.00 30.83 1010 SER A CA 1
ATOM 7844 C C . SER A 1 1010 ? 32.064 33.086 13.984 1.00 30.83 1010 SER A C 1
ATOM 7846 O O . SER A 1 1010 ? 31.819 32.272 13.101 1.00 30.83 1010 SER A O 1
ATOM 7848 N N . SER A 1 1011 ? 31.394 33.134 15.130 1.00 34.94 1011 SER A N 1
ATOM 7849 C CA . SER A 1 1011 ? 30.188 32.413 15.528 1.00 34.94 1011 SER A CA 1
ATOM 7850 C C . SER A 1 1011 ? 28.901 33.078 15.020 1.00 34.94 1011 SER A C 1
ATOM 7852 O O . SER A 1 1011 ? 28.788 34.299 15.099 1.00 34.94 1011 SER A O 1
ATOM 7854 N N . SER A 1 1012 ? 27.903 32.284 14.625 1.00 33.47 1012 SER A N 1
ATOM 7855 C CA . SER A 1 1012 ? 26.431 32.473 14.753 1.00 33.47 1012 SER A CA 1
ATOM 7856 C C . SER A 1 1012 ? 25.777 31.402 13.856 1.00 33.47 1012 SER A C 1
ATOM 7858 O O . SER A 1 1012 ? 26.325 31.075 12.815 1.00 33.47 1012 SER A O 1
ATOM 7860 N N . GLY A 1 1013 ? 24.730 30.663 14.222 1.00 31.06 1013 GLY A N 1
ATOM 7861 C CA . GLY A 1 1013 ? 23.504 31.067 14.897 1.00 31.06 1013 GLY A CA 1
ATOM 7862 C C . GLY A 1 1013 ? 22.391 31.149 13.844 1.00 31.06 1013 GLY A C 1
ATOM 7863 O O . GLY A 1 1013 ? 22.395 32.100 13.079 1.00 31.06 1013 GLY A O 1
ATOM 7864 N N . PHE A 1 1014 ? 21.467 30.177 13.859 1.00 32.66 1014 PHE A N 1
ATOM 7865 C CA . PHE A 1 1014 ? 20.178 30.125 13.136 1.00 32.66 1014 PHE A CA 1
ATOM 7866 C C . PHE A 1 1014 ? 20.202 30.112 11.593 1.00 32.66 1014 PHE A C 1
ATOM 7868 O O . PHE A 1 1014 ? 20.484 31.122 10.959 1.00 32.66 1014 PHE A O 1
ATOM 7875 N N . TYR A 1 1015 ? 19.823 28.982 10.984 1.00 33.44 1015 TYR A N 1
ATOM 7876 C CA . TYR A 1 1015 ? 18.472 28.690 10.468 1.00 33.44 1015 TYR A CA 1
ATOM 7877 C C . TYR A 1 1015 ? 18.347 27.195 10.153 1.00 33.44 1015 TYR A C 1
ATOM 7879 O O . TYR A 1 1015 ? 19.384 26.590 9.792 1.00 33.44 1015 TYR A O 1
#

Sequence (1015 aa):
MIHGWLNLDKPIGISSAQAVTQVKKIFDTKKAGHLGTLDPLASGVLPIALGEATKTIPYLFCDSKAYNFTIKWGEQRTTDDLDGDIIRTSDIRPEYNQINCAIENFIGEIKQTPPQFSAIKIKGARAYKLARSGQKVNIKPRQVKIHELKLISVDTINNSADFSMMCGSGVYVRSIARDLGIALNCFGHITKLRRTMVGDFRENESVTIEQLAERNTITYSPITKGDTGVIEGTGSNAKSFIIPIESALRSMFKVEISPEDAGKIRKEWGGCALSLETGKIARQAHGSVVVNYGGTSVLVTVVHKKKEESVDFLPLNVQFIAKSYAMGKIPGGFFKREGKPSDRETLISRVIDRSVRPLFPEGFHDEISVVCNLLTYDTVNPPEVPALIGAVAALAVSGVPFHFTIAGVIVGCDENNNYILNPSVQEMKASSLDLFLSGDENSILMVESEVKELSEENVFNAIKFGHEHLKPVIKLIKEFADTVGNKPESFAPVDTSDITQELEKYGKDFEKAYSQTVKQERVQALEAVRENILNTLKETGKDEKLITYAVKNFERSLVREIIRKKGVRIDGRKHDEIRQIEVEVDILSRTHGSALFTRGNTQALVVTALGTTQDEQIVDDIEGDRREHFMLHYNFPPFAVGEASAIRAPGRREIGHGKLAWKAIHPVLPDKSEFPYTIRVVSEIMESDGSSSMATVCGTSLALMDTGVPIKAPVAGIAMGLIKDKDEYVILSDILGDEDYLGDMDFKVAGTSEGVTALQMDMKISGISFEIVEKSLEQAKAGRLHILEKMNAVISEHSDDVKDHAPRMLSFYIDKDKISAAIGAKGKNIRSVCERSNAKIEIGDDGKVSVFATSGTEAEIAKSMMIDSITELEQSSIVDVKVVKIEKSIVELEFLNGRKGKMHISEVANEHIDSIESILKQGDTFKALVIDFEKGGCPKLSRRRVDQETGEFFEGELYNEERKDGPNDRDNYYNNSFNRKPGGSYHKKPSRPRSGFSNRNRPKFGNNDSSSGFY

pLDDT: mean 83.9, std 16.95, range [27.64, 98.81]

Organism: Glossina austeni (NCBI:txid7395)

Secondary structure (DSSP, 8-state):
---EEEEEEEPTTS-HHHHHHHHHHHTT-S-EEESS---TTEEEEEEEEEGGGGGGTTT-----EEEEEEEEESEEETTSBTTSPEEEE------HHHHHHHHHTTSEEEEE---TTSS-EETTEEHHHHHHTT----PPPEEEEEEEEEEEEEETTTTEEEEEEEE-TT--HHHHHHHHHHHTTS-EEEEEEEEEEETTEEGGG-B-HHHHHHTT---PPPPPS------------GGGG-B-HHHHHGGGG-----TTTTEEEEEEETTEEEEEEESSS-TTSSEEEEEEETTEEEEEEEEEE--SS--SS--EEEEEEE-GGGGT---SSTTSS--SPPHHHHHHHHHHHHHHGGGSPTT---EEEEEEEEEE--SSS-THHHHHHHHHHHHHTS-SS-----EEEEEEE-TTS-EEES--HHHHHH-SEEEEEEE-SS-EEEEEEEEEEE-HHHHHHHHHHHHHTTHHHHHHHHHHHHHH--PPPPPPPPP-HHHHHHHGGGHHHHHHHHT--SHHHHHHHHHHHHHHHHHHHHHTT--HHHHHHHHHHHHHHHHHHHHHHH---TTS--TTPPPPEEEEE--STTSSEEEEEEETTEEEEEEEEEE-GGGSEEE--TT--EEE-EEEEEE--GGGGT------S--HHHHHHHHHHHHHHGGGSPPTTTS-SEEEEEEEEEE-SS-HHHHHHHHHHHHHHHHT---SS--EEEEEEEEEETTEEEEEES--HHHHHHSSEEEEEEE-SS-EEEEEEEESSS-B-HHHHHHHHHHHHHHHHHHHHHHHTT-SS--SS--TTSPEEEEEE--GGGHHHHH-GGGHHHHHHHHHHT-EEEE-TTSEEEEEESSHHHHHHHHHHHHHHH----TT-EEEEEEEEE-SSEEEEEEGGGEEEEEEGGGS-SS--S-GGGT--TT-EEEEEEEEE-TTSPEEEESTTB-TTT-SB--PPP------PPPP-----------------------------------------------

Mean predicted aligned error: 18.53 Å

Radius of gyration: 48.42 Å; Cα contacts (8 Å, |Δi|>4): 2031; chains: 1; bounding box: 155×96×141 Å

InterPro domains:
  IPR001247 Exoribonuclease, phosphorolytic domain 1 [PF01138] (274-401)
  IPR001247 Exoribonuclease, phosphorolytic domain 1 [PF01138] (577-710)
  IPR002501 Pseudouridine synthase II, N-terminal [PF01509] (24-173)
  IPR003029 S1 domain [PF00575] (877-937)
  IPR003029 S1 domain [PS50126] (876-944)
  IPR003029 S1 domain [SM00316] (874-944)
  IPR004087 K Homology domain [SM00322] (806-871)
  IPR004088 K Homology domain, type 1 [PF00013] (811-865)
  IPR012162 Polyribonucleotide nucleotidyltransferase [MF_01595] (261-947)
  IPR012162 Polyribonucleotide nucleotidyltransferase [PTHR11252] (265-950)
  IPR012162 Polyribonucleotide nucleotidyltransferase [TIGR03591] (269-945)
  IPR012340 Nucleic acid-binding, OB-fold [G3DSA:2.40.50.140] (871-950)
  IPR012340 Nucleic acid-binding, OB-fold [SSF50249] (863-948)
  IPR014780 tRNA pseudouridine synthase II, TruB [MF_01080] (2-884)
  IPR014780 tRNA pseudouridine synthase II, TruB [TIGR00431] (3-212)
  IPR014780 tRNA pseudouridine synthase II, TruB [cd02573] (4-214)
  IPR015847 Exoribonuclease, phosphorolytic domain 2 [PF03725] (407-468)
  IPR015848 Polyribonucleotide nucleotidyltransferase, RNA-binding domain [PF03726] (507-574)
  IPR020103 Pseudouridine synthase, catalytic domain superfamily [SSF55120] (1-217)
  IPR020568 Ribosomal protein uS5 domain 2-type superfamily [SSF54211] (265-401)